Protein AF-0000000071010738 (afdb_homodimer)

Solvent-accessible surface area (backbone atoms only — not comparable to full-atom values): 63538 Å² total; per-residue (Å²): 80,55,63,60,36,40,74,78,34,73,65,29,74,71,54,78,72,51,73,49,69,57,96,50,35,74,44,71,56,61,55,89,48,69,64,49,24,49,55,38,42,60,64,41,51,82,51,41,62,59,52,42,45,50,39,61,64,53,60,63,58,74,63,44,62,68,40,75,66,41,39,40,47,68,77,65,50,54,74,78,66,80,74,71,65,72,74,71,76,62,76,48,74,74,64,68,66,72,69,70,74,73,76,78,72,81,75,80,74,79,73,72,87,79,74,79,76,94,70,87,64,90,45,66,64,59,61,82,84,60,33,67,61,66,48,62,53,58,66,37,50,66,75,30,46,61,68,55,48,50,51,51,46,58,69,70,46,64,81,52,48,79,42,79,44,66,71,54,55,80,44,50,70,33,15,29,61,46,66,36,56,27,72,32,34,28,45,77,42,47,19,28,68,44,40,24,30,34,29,66,42,34,91,41,84,87,51,66,68,62,60,41,43,78,27,43,48,75,44,78,31,59,34,23,59,54,77,87,63,67,62,66,54,91,76,37,30,26,40,30,25,52,52,5,48,57,34,78,66,39,39,21,40,48,49,36,43,40,41,46,86,66,40,56,34,93,86,59,48,36,54,33,25,37,27,34,77,47,56,79,66,42,62,53,34,46,48,41,49,55,20,65,67,34,38,61,62,36,77,76,46,44,43,22,40,69,27,51,57,67,17,11,45,53,19,44,38,21,43,16,54,42,48,64,45,43,25,22,41,71,56,30,36,29,41,32,34,44,41,53,17,54,35,66,30,73,52,80,70,80,81,46,68,30,37,44,43,42,21,50,56,54,15,51,52,28,28,42,46,69,71,65,37,53,72,32,71,53,52,74,30,32,54,72,61,81,56,42,47,55,50,52,52,52,25,32,59,68,17,35,80,73,31,69,41,56,39,52,33,38,37,34,26,28,42,43,61,80,36,84,72,29,51,51,58,32,41,37,40,73,70,55,62,22,47,73,78,42,42,24,33,47,36,35,59,37,29,39,32,27,39,33,40,30,68,41,73,80,81,62,85,68,84,87,65,84,73,72,75,39,79,31,43,38,41,34,27,32,59,38,42,33,13,27,52,52,42,42,49,67,55,49,40,23,43,53,35,38,28,20,27,61,67,56,34,77,64,58,91,57,46,66,74,70,66,44,55,45,56,32,24,25,26,28,74,50,68,41,80,40,44,70,78,28,34,32,55,43,45,14,37,42,30,28,30,46,86,75,15,31,31,33,32,40,71,58,37,79,66,80,65,30,73,38,40,62,23,26,60,24,38,43,84,34,21,25,31,34,54,43,61,50,34,80,62,60,48,56,55,62,44,76,40,46,29,35,42,72,48,61,69,38,38,30,96,76,54,63,58,34,41,74,78,34,73,65,29,73,71,54,74,72,48,72,49,70,57,96,49,36,74,44,70,54,63,54,89,47,70,62,49,25,49,55,37,43,60,62,41,51,83,51,39,60,59,50,44,43,50,39,60,64,52,61,64,60,72,74,48,61,69,42,75,62,44,50,42,51,70,74,65,59,70,76,82,71,81,76,74,76,77,71,82,69,86,78,86,77,85,73,84,74,84,77,84,75,83,71,84,72,85,78,64,76,73,78,74,90,81,77,80,78,95,70,87,64,89,46,65,66,59,60,84,84,60,34,67,61,66,47,63,53,58,67,36,49,64,76,30,46,63,68,56,49,51,51,51,47,58,70,70,45,64,80,50,48,79,42,78,42,69,72,53,57,80,43,50,73,34,15,30,60,45,67,37,56,26,56,32,33,29,45,76,41,49,20,28,68,43,39,24,31,35,28,65,42,34,92,41,83,88,50,67,68,62,60,40,44,76,28,42,48,74,45,77,34,58,34,23,60,53,78,87,62,66,62,66,55,91,75,36,28,25,40,30,25,52,52,5,48,57,34,78,66,39,39,21,41,46,48,37,41,38,41,46,85,67,39,57,32,94,88,59,47,37,55,34,24,36,29,32,76,48,55,80,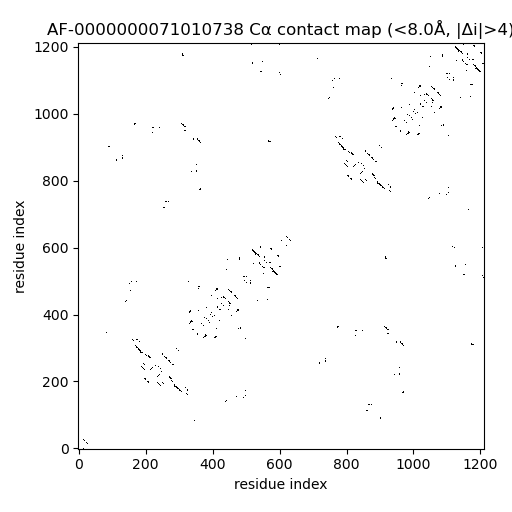65,41,61,55,34,45,48,40,50,56,21,64,67,34,39,56,32,36,77,75,46,45,43,22,39,68,27,52,55,67,17,11,44,54,19,42,38,21,43,16,54,42,47,64,47,43,24,22,42,72,57,30,35,29,41,32,34,45,41,54,18,54,35,64,30,74,53,87,70,80,80,48,68,30,37,44,43,42,20,50,55,55,14,52,53,28,27,43,46,68,70,64,37,53,72,32,72,54,52,74,30,31,55,71,62,83,58,41,47,55,51,54,53,51,26,32,58,68,18,35,81,74,30,70,43,56,38,51,34,38,37,33,27,27,39,43,63,80,35,86,71,29,51,52,58,31,40,38,40,72,71,55,62,21,46,74,80,43,42,25,32,49,35,35,60,38,29,39,32,26,39,32,40,29,67,40,73,79,81,63,85,67,84,89,64,82,73,73,74,41,80,32,42,38,40,33,27,32,59,36,40,32,13,29,51,52,42,42,51,67,55,48,39,24,44,53,34,40,28,21,27,59,68,56,36,78,65,58,91,58,46,65,75,68,67,46,55,45,56,33,23,26,26,28,72,48,67,42,79,39,44,71,80,27,33,31,55,44,44,15,35,42,30,28,29,46,85,76,16,31,31,34,32,41,69,57,38,78,64,53,64,29,72,39,40,62,22,27,59,24,37,41,85,33,21,26,30,35,54,41,60,50,33,79,62,59,47,55,55,62,45,74,38,46,27,33,43,71,49,60,71,37,36,29,95

Nearest PDB structures (foldseek):
  6gbc-assembly1_A-2  TM=9.394E-01  e=1.787E-47  Arabidopsis thaliana
  6gbf-assembly1_A-2  TM=9.384E-01  e=2.382E-47  Arabidopsis thaliana
  6gb0-assembly1_A-2  TM=9.409E-01  e=6.696E-47  Arabidopsis thaliana
  6etd-assembly1_A-2  TM=9.383E-01  e=7.955E-47  Arabidopsis thaliana
  6gax-assembly1_A-2  TM=9.376E-01  e=1.413E-46  Arabidopsis thaliana

Secondary structure (DSSP, 8-state):
-HHHHHHH-GGGGG----EEEETTEEEE---SSHHHHHHHHHHHHTTHHHHHHHHTT--HHHHHTTHHHHHHHHTT----------------------------------------S---S--PPP-TTS-GGGS-SS-SS--B-HHHHHHHHHHHSPPP-EEEEESSGGGTT-BBSS-EE-SS-BSSS-EESSSEEEE---SBTTBS--S-EEEEEEEEE-SSS---PPPPPTT-EEEE-TTPBPPTT--EEEEGGGEEEEEE-TTSSSEEEEEE--S---TTTTEEPTTSSB-TT-EEE-TT-B--TTSHHHHHHHHTT--EEEEEPPPPEEEEEE-TTEE-TT--SPP-TT-EE--HHHHHHHHHHHTT--EEEEEEE-SSSTTHHHHHHHHHHHT-TT-SS--SEEEEES--SS-TT--HHHIIIIIS--EEEES-BSEES-TT-EEEEEEE-----S-SS-PPPEEEEEEEE-SSHHHHHHHIIIIIHHHHHHHTTGGGS-PPTTB---SSSPEEEEEESS-EE--SSSEEEEEEEEEEETTT-BEEEEESS-STTTT-TT-GGGGTT--EEEEE-S-SSEEPTT-EEEEEESSPPEEE-/-HHHHHHH-GGGGG----EEEETTEEEE---SSHHHHHHHHHHHHTTHHHHHHHHTT--HHHHHTTHHHHHHHHTT----------------------------------------S---S--PPP-TTS-GGGS-SS-SS--B-HHHHHHHHHHHSPPP-EEEEESSGGGTT-BB-S-EE-SS-BSSS-EESSSEEEE---SBTTBS--S-EEEEEEEEE-SSS---PPPPPTT-EEEE-TTPBPPTT--EEEEGGGEEEEEE-TTSSSEEEEEE--S---TTTTEEPTTSSB-TT-EEE-TT-B--TTSHHHHHHHHTT--EEEEEPPPPEEEEEE-TTEE-TT--SPP-TT-EE--HHHHHHHHHHHTT--EEEEEEE-SSSTTHHHHHHHHHHHT-TT-SS--SEEEEES--SS-TT--HHHIIIIIS--EEEES-BSEES-TT-EEEEEEE-----S-SS-PPPEEEEEEEE-SSHHHHHHHIIIIIHHHHHHHTTGGGS-PPTTB---SSSPEEEEEESS-EE--SSSEEEEEEEEEEETTT-BEEEEESS-STTTT-TT-GGGGTT--EEEEE-S-SSEEPTT-EEEEEESSPPEEE-

Organism: Aspergillus flavus (strain ATCC 200026 / FGSC A1120 / IAM 13836 / NRRL 3357 / JCM 12722 / SRRC 167) (NCBI:txid332952)

InterPro domains:
  IPR001453 MoaB/Mog domain [PF00994] (334-496)
  IPR001453 MoaB/Mog domain [SM00852] (334-498)
  IPR005110 MoeA, N-terminal and linker domain [PF03453] (144-321)
  IPR005111 MoeA, C-terminal, domain IV [PF03454] (523-596)
  IPR008284 Molybdenum cofactor biosynthesis, conserved site [PS01079] (417-452)
  IPR036135 MoeA, N-terminal and linker domain superfamily [SSF63882] (140-330)
  IPR036425 MoaB/Mog-like domain superfamily [G3DSA:3.40.980.10] (1-100)
  IPR036425 MoaB/Mog-like domain superfamily [G3DSA:3.40.980.10] (330-501)
  IPR036425 MoaB/Mog-like domain superfamily [SSF53218] (4-57)
  IPR036425 MoaB/Mog-like domain superfamily [SSF53218] (329-502)
  IPR036688 MoeA, C-terminal, domain IV superfamily [G3DSA:2.40.340.10] (520-604)
  IPR036688 MoeA, C-terminal, domain IV superfamily [SSF63867] (518-600)
  IPR038987 Molybdopterin biosynthesis protein MoeA-like [PTHR10192] (137-599)
  IPR038987 Molybdopterin biosynthesis protein MoeA-like [cd00887] (146-598)

Sequence (1210 aa):
MIAASLQVTPFAMMSRPVAGVRNKTLIITLPGSPKGAKENLDAVFKLLPHACTQAAGANSRAIHAGGVKKLEAEAGLSSGGKVEHKRDHHHQHHHQLHSHSHSHGHGHGHVAPKAHTSPSERPQSNDPNAGPNRRYRESPYPMLSVDEALAVISEQTPEPVVVEVPVTTALVGSVIAEDVYAAEAVPAYRASIVDGYAVIAPETADVGPSTKGVFPVASISYANPGGSLSPLEPGTIARITTGAPLPPNANAVVMVEDTVLASSTPDGKEEATVEILTGDIKPNENVREPGSDIALGSKILQKGDLITSVGGEIGLLAASGTKIVKVFKKPCVGVLSTGDELVEHDDPRKLYGGQIRDSNRPSLLSCLASWGFPTVDLGIARDTPAGELERSLRDALRGVGRANSSVDVIITTGGVSMGELDLLKPTIERTLGGTIHFGRVSMKPGKPTTFATVPFKPTSSTQQVQQERETKLIFSLPGNPASALVTLNLFVLPSLYKLMGMGEKQTAPGLSSTLGLPLVSVSLTHAFPLDPKRTEYHRAIVTASRSDGRLYASSTGLGGVGQRSSRVGSLASANALLVLRPGSGQIEKGVLVEALMLGPVVAAQMIAASLQVTPFAMMSRPVAGVRNKTLIITLPGSPKGAKENLDAVFKLLPHACTQAAGANSRAIHAGGVKKLEAEAGLSSGGKVEHKRDHHHQHHHQLHSHSHSHGHGHGHVAPKAHTSPSERPQSNDPNAGPNRRYRESPYPMLSVDEALAVISEQTPEPVVVEVPVTTALVGSVIAEDVYAAEAVPAYRASIVDGYAVIAPETADVGPSTKGVFPVASISYANPGGSLSPLEPGTIARITTGAPLPPNANAVVMVEDTVLASSTPDGKEEATVEILTGDIKPNENVREPGSDIALGSKILQKGDLITSVGGEIGLLAASGTKIVKVFKKPCVGVLSTGDELVEHDDPRKLYGGQIRDSNRPSLLSCLASWGFPTVDLGIARDTPAGELERSLRDALRGVGRANSSVDVIITTGGVSMGELDLLKPTIERTLGGTIHFGRVSMKPGKPTTFATVPFKPTSSTQQVQQERETKLIFSLPGNPASALVTLNLFVLPSLYKLMGMGEKQTAPGLSSTLGLPLVSVSLTHAFPLDPKRTEYHRAIVTASRSDGRLYASSTGLGGVGQRSSRVGSLASANALLVLRPGSGQIEKGVLVEALMLGPVVAAQ

Radius of gyration: 35.78 Å; Cα contacts (8 Å, |Δi|>4): 2811; chains: 2; bounding box: 80×113×104 Å

Foldseek 3Di:
DLVQVCVVPVCSVVPDWDWDADPLDIDTDFDPPPVRRVSVCVVCVLVVVVVSCVSNPPDPCVCCVVDVQVNCVVSVVPPPPPPPLPPPPDDDDVPPPPPPDDDDPDAPDPDDDDDDDDADDQFAADDLVPDPVPFDPDGNFDAAALVRLQVVLLVQQDFFDKDKDWQDPLQALWFFAAWDWFQFWVVNAKWFQAWAKFAQADADLVPDDFPFFKAFADEEWEQDPDDADAADDPRHIHGYHGGTHDHPNGFEGDHRVQKDQDDADPVRPGGGMIGGNDRPTHGNYRIDHIRNVHNGGDGPDGGLDGRHPVCVSSCSCVSRVNTMGMTTDFFEEEEEEEEPQEDDQPPSDDHDDSHDYQPQQVVLVVLCVVSSGHYFYLYYFYLPPPDSVLVSVVCQQQCHDRNVGHGQEYEYEALLDSDSSSCVSVSQCPVQVKDWPGQAYQEPPWGRKTKIKGWDDHPPPDDDDPDDIDIGIYIYTYNQRLRSVVCCQSHVQQSSCSNSRNLVDPDDPPDDSRRGFDKDKAFEQFKFFFAQTGWYFFFWAWAAEPVPRGIYIDGLDDDDCLRPSNDNCSNVNTFKTWTGDHDHTIDGGGDITMIGGNHDHHYDD/DLVQVCVVPVCSVVPDWDWDADPLDIDTDFDPDPVRRVSVCVVCVLVVVVVSCVSNPPDPCVQCVVDPVVVCVVSVVPPPDDPPPDDDDDDDDDDDDDDDDDDDPDFPFDDDDDDDDDADDQFAADDLVPDPVPFDPDGNFDAAALVRLQVLLVVQQDFFDKDKDWQDPLQALWFFAAWDWFQFWVVNAKWFQAFAKFDQADADLVPDDFPFFKAFADEEWEQDPDDADAADDPRHIHGYHGGTHDHPNGFEGDHRVQKDQDDADPVRPGGGMIGGNDRPTHGNYRIDHTRNVHNGGDGPDGGLDGRHPVCVVSCSCVSRVNTMGMTTDFFEEEEEEEEPQEDDQPPPDDHDDSHDYQPQQVVLVVLCVVSSGHYFYLYYFYLPPPDSVLVSVVCQQQCHDRNVGHGQEYEYEALQDSDSSSCVSVSQCPVQVKDWPGQAYQEPPWGRKTKIKGWDDHPPPDDDDPDDIDIGIYIYTYNQRLRSVVCCQSHVQQSSCSNSRNLVDPDDPPDDSRRGFDKDKAFEQFKFFFAQTGWYFFFWAWAAEPVPRGIYIDGLDPGDCLRPSNDNCSNVNTFWTWTGDHDHTIDGGGDITMIGGNHDHHYDD

Structure (mmCIF, N/CA/C/O backbone):
data_AF-0000000071010738-model_v1
#
loop_
_entity.id
_entity.type
_entity.pdbx_description
1 polymer 'Molybdopterin biosynthesis protein'
#
loop_
_atom_site.group_PDB
_atom_site.id
_atom_site.type_symbol
_atom_site.label_atom_id
_atom_site.label_alt_id
_atom_site.label_comp_id
_atom_site.label_asym_id
_atom_site.label_entity_id
_atom_site.label_seq_id
_atom_site.pdbx_PDB_ins_code
_atom_site.Cartn_x
_atom_site.Cartn_y
_atom_site.Cartn_z
_atom_site.occupancy
_atom_site.B_iso_or_equiv
_atom_site.auth_seq_id
_atom_site.auth_comp_id
_atom_site.auth_asym_id
_atom_site.auth_atom_id
_atom_site.pdbx_PDB_model_num
ATOM 1 N N . MET A 1 1 ? -1.987 -23.141 37.875 1 69.69 1 MET A N 1
ATOM 2 C CA . MET A 1 1 ? -3.385 -23.547 37.719 1 69.69 1 MET A CA 1
ATOM 3 C C . MET A 1 1 ? -4.305 -22.328 37.75 1 69.69 1 MET A C 1
ATOM 5 O O . MET A 1 1 ? -5.188 -22.188 36.906 1 69.69 1 MET A O 1
ATOM 9 N N . ILE A 1 2 ? -4.113 -21.438 38.688 1 67.69 2 ILE A N 1
ATOM 10 C CA . ILE A 1 2 ? -4.926 -20.234 38.75 1 67.69 2 ILE A CA 1
ATOM 11 C C . ILE A 1 2 ? -4.672 -19.391 37.5 1 67.69 2 ILE A C 1
ATOM 13 O O . ILE A 1 2 ? -5.613 -18.875 36.875 1 67.69 2 ILE A O 1
ATOM 17 N N . ALA A 1 3 ? -3.434 -19.297 37.094 1 70.06 3 ALA A N 1
ATOM 18 C CA . ALA A 1 3 ? -3.113 -18.516 35.906 1 70.06 3 ALA A CA 1
ATOM 19 C C . ALA A 1 3 ? -3.766 -19.125 34.656 1 70.06 3 ALA A C 1
ATOM 21 O O . ALA A 1 3 ? -4.281 -18.406 33.812 1 70.06 3 ALA A O 1
ATOM 22 N N . ALA A 1 4 ? -3.773 -20.406 34.5 1 69.44 4 ALA A N 1
ATOM 23 C CA . ALA A 1 4 ? -4.426 -21.078 33.375 1 69.44 4 ALA A CA 1
ATOM 24 C C . ALA A 1 4 ? -5.945 -20.938 33.469 1 69.44 4 ALA A C 1
ATOM 26 O O . ALA A 1 4 ? -6.613 -20.703 32.469 1 69.44 4 ALA A O 1
ATOM 27 N N . SER A 1 5 ? -6.402 -20.922 34.594 1 68.81 5 SER A N 1
ATOM 28 C CA . SER A 1 5 ? -7.844 -20.812 34.781 1 68.81 5 SER A CA 1
ATOM 29 C C . SER A 1 5 ? -8.312 -19.375 34.594 1 68.81 5 SER A C 1
ATOM 31 O O . SER A 1 5 ? -9.438 -19.141 34.156 1 68.81 5 SER A O 1
ATOM 33 N N . LEU A 1 6 ? -7.441 -18.5 34.938 1 66.81 6 LEU A N 1
ATOM 34 C CA . LEU A 1 6 ? -7.781 -17.094 34.781 1 66.81 6 LEU A CA 1
ATOM 35 C C . LEU A 1 6 ? -7.832 -16.719 33.281 1 66.81 6 LEU A C 1
ATOM 37 O O . LEU A 1 6 ? -8.516 -15.781 32.906 1 66.81 6 LEU A O 1
ATOM 41 N N . GLN A 1 7 ? -7.215 -17.562 32.406 1 65.25 7 GLN A N 1
ATOM 42 C CA . GLN A 1 7 ? -7.285 -17.375 30.953 1 65.25 7 GLN A CA 1
ATOM 43 C C . GLN A 1 7 ? -8.617 -17.875 30.406 1 65.25 7 GLN A C 1
ATOM 45 O O . GLN A 1 7 ? -9.055 -17.453 29.344 1 65.25 7 GLN A O 1
ATOM 50 N N . VAL A 1 8 ? -9.344 -18.516 31.094 1 65.19 8 VAL A N 1
ATOM 51 C CA . VAL A 1 8 ? -10.609 -19.109 30.688 1 65.19 8 VAL A CA 1
ATOM 52 C C . VAL A 1 8 ? -11.766 -18.391 31.375 1 65.19 8 VAL A C 1
ATOM 54 O O . VAL A 1 8 ? -12.797 -18.125 30.766 1 65.19 8 VAL A O 1
ATOM 57 N N . THR A 1 9 ? -11.57 -18.062 32.75 1 64.62 9 THR A N 1
ATOM 58 C CA . THR A 1 9 ? -12.609 -17.359 33.5 1 64.62 9 THR A CA 1
ATOM 59 C C . THR A 1 9 ? -11.992 -16.484 34.594 1 64.62 9 THR A C 1
ATOM 61 O O . THR A 1 9 ? -11.094 -16.938 35.312 1 64.62 9 THR A O 1
ATOM 64 N N . PRO A 1 10 ? -12.305 -15.25 34.594 1 57.91 10 PRO A N 1
ATOM 65 C CA . PRO A 1 10 ? -11.789 -14.375 35.656 1 57.91 10 PRO A CA 1
ATOM 66 C C . PRO A 1 10 ? -12.148 -14.867 37.031 1 57.91 10 PRO A C 1
ATOM 68 O O . PRO A 1 10 ? -11.555 -14.422 38.031 1 57.91 10 PRO A O 1
ATOM 71 N N . PHE A 1 11 ? -13.133 -15.695 37.125 1 55.94 11 PHE A N 1
ATOM 72 C CA . PHE A 1 11 ? -13.586 -16.172 38.438 1 55.94 11 PHE A CA 1
ATOM 73 C C . PHE A 1 11 ? -12.633 -17.219 39 1 55.94 11 PHE A C 1
ATOM 75 O O . PHE A 1 11 ? -12.766 -17.625 40.156 1 55.94 11 PHE A O 1
ATOM 82 N N . ALA A 1 12 ? -11.781 -17.484 38.219 1 61.09 12 ALA A N 1
ATOM 83 C CA . ALA A 1 12 ? -10.789 -18.453 38.688 1 61.09 12 ALA A CA 1
ATOM 84 C C . ALA A 1 12 ? -9.938 -17.875 39.812 1 61.09 12 ALA A C 1
ATOM 86 O O . ALA A 1 12 ? -9.344 -18.625 40.594 1 61.09 12 ALA A O 1
ATOM 87 N N . MET A 1 13 ? -10.094 -16.562 39.938 1 56.56 13 MET A N 1
ATOM 88 C CA . MET A 1 13 ? -9.398 -15.891 41.031 1 56.56 13 MET A CA 1
ATOM 89 C C . MET A 1 13 ? -9.914 -16.375 42.375 1 56.56 13 MET A C 1
ATOM 91 O O . MET A 1 13 ? -9.219 -16.25 43.375 1 56.56 13 MET A O 1
ATOM 95 N N . MET A 1 14 ? -11.078 -16.922 42.25 1 50.5 14 MET A N 1
ATOM 96 C CA . MET A 1 14 ? -11.695 -17.344 43.5 1 50.5 14 MET A CA 1
ATOM 97 C C . MET A 1 14 ? -11.383 -18.812 43.781 1 50.5 14 MET A C 1
ATOM 99 O O . MET A 1 14 ? -11.781 -19.344 44.844 1 50.5 14 MET A O 1
ATOM 103 N N . SER A 1 15 ? -10.734 -19.344 42.844 1 58.31 15 SER A N 1
ATOM 104 C CA . SER A 1 15 ? -10.406 -20.75 43.031 1 58.31 15 SER A CA 1
ATOM 105 C C . SER A 1 15 ? -9.289 -20.906 44.062 1 58.31 15 SER A C 1
ATOM 107 O O . SER A 1 15 ? -8.43 -20.031 44.188 1 58.31 15 SER A O 1
ATOM 109 N N . ARG A 1 16 ? -9.422 -21.781 44.938 1 56.38 16 ARG A N 1
ATOM 110 C CA . ARG A 1 16 ? -8.461 -22.016 46 1 56.38 16 ARG A CA 1
ATOM 111 C C . ARG A 1 16 ? -7.695 -23.312 45.812 1 56.38 16 ARG A C 1
ATOM 113 O O . ARG A 1 16 ? -7.766 -24.219 46.625 1 56.38 16 ARG A O 1
ATOM 120 N N . PRO A 1 17 ? -7.113 -23.328 44.562 1 61.44 17 PRO A N 1
ATOM 121 C CA . PRO A 1 17 ? -6.344 -24.562 44.438 1 61.44 17 PRO A CA 1
ATOM 122 C C . PRO A 1 17 ? -5.207 -24.656 45.438 1 61.44 17 PRO A C 1
ATOM 124 O O . PRO A 1 17 ? -4.621 -23.641 45.812 1 61.44 17 PRO A O 1
ATOM 127 N N . VAL A 1 18 ? -5.129 -25.766 46.125 1 67.56 18 VAL A N 1
ATOM 128 C CA . VAL A 1 18 ? -4.078 -25.984 47.094 1 67.56 18 VAL A CA 1
ATOM 129 C C . VAL A 1 18 ? -3.16 -27.109 46.625 1 67.56 18 VAL A C 1
ATOM 131 O O . VAL A 1 18 ? -3.629 -28.125 46.094 1 67.56 18 VAL A O 1
ATOM 134 N N . ALA A 1 19 ? -1.839 -26.75 46.406 1 68.56 19 ALA A N 1
ATOM 135 C CA . ALA A 1 19 ? -0.876 -27.812 46.188 1 68.56 19 ALA A CA 1
ATOM 136 C C . ALA A 1 19 ? 0.135 -27.906 47.312 1 68.56 19 ALA A C 1
ATOM 138 O O . ALA A 1 19 ? 0.477 -26.891 47.938 1 68.56 19 ALA A O 1
ATOM 139 N N . GLY A 1 20 ? 0.47 -29.156 47.781 1 72.19 20 GLY A N 1
ATOM 140 C CA . GLY A 1 20 ? 1.44 -29.391 48.844 1 72.19 20 GLY A CA 1
ATOM 141 C C . GLY A 1 20 ? 2.17 -30.719 48.688 1 72.19 20 GLY A C 1
ATOM 142 O O . GLY A 1 20 ? 1.886 -31.484 47.781 1 72.19 20 GLY A O 1
ATOM 143 N N . VAL A 1 21 ? 3.25 -30.875 49.375 1 68.81 21 VAL A N 1
ATOM 144 C CA . VAL A 1 21 ? 4.016 -32.125 49.406 1 68.81 21 VAL A CA 1
ATOM 145 C C . VAL A 1 21 ? 3.865 -32.781 50.781 1 68.81 21 VAL A C 1
ATOM 147 O O . VAL A 1 21 ? 3.938 -32.125 51.812 1 68.81 21 VAL A O 1
ATOM 150 N N . ARG A 1 22 ? 3.35 -34 50.812 1 70.5 22 ARG A N 1
ATOM 151 C CA . ARG A 1 22 ? 3.377 -34.812 52.031 1 70.5 22 ARG A CA 1
ATOM 152 C C . ARG A 1 22 ? 4.102 -36.156 51.812 1 70.5 22 ARG A C 1
ATOM 154 O O . ARG A 1 22 ? 3.732 -36.906 50.906 1 70.5 22 ARG A O 1
ATOM 161 N N . ASN A 1 23 ? 5.047 -36.469 52.531 1 68.94 23 ASN A N 1
ATOM 162 C CA . ASN A 1 23 ? 5.805 -37.719 52.469 1 68.94 23 ASN A CA 1
ATOM 163 C C . ASN A 1 23 ? 6.262 -38.031 51.031 1 68.94 23 ASN A C 1
ATOM 165 O O . ASN A 1 23 ? 6.02 -39.125 50.531 1 68.94 23 ASN A O 1
ATOM 169 N N . LYS A 1 24 ? 6.766 -36.906 50.281 1 69.62 24 LYS A N 1
ATOM 170 C CA . LYS A 1 24 ? 7.348 -37 48.938 1 69.62 24 LYS A CA 1
ATOM 171 C C . LYS A 1 24 ? 6.266 -37.188 47.875 1 69.62 24 LYS A C 1
ATOM 173 O O . LYS A 1 24 ? 6.543 -37.656 46.781 1 69.62 24 LYS A O 1
ATOM 178 N N . THR A 1 25 ? 5.105 -36.906 48.312 1 72.88 25 THR A N 1
ATOM 179 C CA . THR A 1 25 ? 3.977 -36.969 47.375 1 72.88 25 THR A CA 1
ATOM 180 C C . THR A 1 25 ? 3.416 -35.562 47.125 1 72.88 25 THR A C 1
ATOM 182 O O . THR A 1 25 ? 3.121 -34.812 48.094 1 72.88 25 THR A O 1
ATOM 185 N N . LEU A 1 26 ? 3.396 -35.156 45.938 1 72.75 26 LEU A N 1
ATOM 186 C CA . LEU A 1 26 ? 2.766 -33.906 45.531 1 72.75 26 LEU A CA 1
ATOM 187 C C . LEU A 1 26 ? 1.247 -34.062 45.5 1 72.75 26 LEU A C 1
ATOM 189 O O . LEU A 1 26 ? 0.724 -34.969 44.875 1 72.75 26 LEU A O 1
ATOM 193 N N . ILE A 1 27 ? 0.648 -33.281 46.219 1 76.19 27 ILE A N 1
ATOM 194 C CA . ILE A 1 27 ? -0.81 -33.25 46.312 1 76.19 27 ILE A CA 1
ATOM 195 C C . ILE A 1 27 ? -1.35 -31.969 45.688 1 76.19 27 ILE A C 1
ATOM 197 O O . ILE A 1 27 ? -0.993 -30.875 46.125 1 76.19 27 ILE A O 1
ATOM 201 N N . ILE A 1 28 ? -1.996 -32.125 44.625 1 73.75 28 ILE A N 1
ATOM 202 C CA . ILE A 1 28 ? -2.6 -30.969 44 1 73.75 28 ILE A CA 1
ATOM 203 C C . ILE A 1 28 ? -4.117 -31.109 43.969 1 73.75 28 ILE A C 1
ATOM 205 O O . ILE A 1 28 ? -4.645 -32.219 43.781 1 73.75 28 ILE A O 1
ATOM 209 N N . THR A 1 29 ? -4.785 -30.156 44.344 1 74.56 29 THR A N 1
ATOM 210 C CA . THR A 1 29 ? -6.242 -30.172 44.281 1 74.56 29 THR A CA 1
ATOM 211 C C . THR A 1 29 ? -6.742 -29.625 42.969 1 74.56 29 THR A C 1
ATOM 213 O O . THR A 1 29 ? -6.266 -28.594 42.469 1 74.56 29 THR A O 1
ATOM 216 N N . LEU A 1 30 ? -7.559 -30.359 42.312 1 71.94 30 LEU A N 1
ATOM 217 C CA . LEU A 1 30 ? -8.141 -29.984 41.031 1 71.94 30 LEU A CA 1
ATOM 218 C C . LEU A 1 30 ? -9.633 -29.672 41.156 1 71.94 30 LEU A C 1
ATOM 220 O O . LEU A 1 30 ? -10.281 -30.188 42.094 1 71.94 30 LEU A O 1
ATOM 224 N N . PRO A 1 31 ? -10.156 -28.797 40.312 1 68.12 31 PRO A N 1
ATOM 225 C CA . PRO A 1 31 ? -11.602 -28.531 40.375 1 68.12 31 PRO A CA 1
ATOM 226 C C . PRO A 1 31 ? -12.438 -29.797 40.219 1 68.12 31 PRO A C 1
ATOM 228 O O . PRO A 1 31 ? -11.992 -30.766 39.594 1 68.12 31 PRO A O 1
ATOM 231 N N . GLY A 1 32 ? -13.609 -29.969 40.75 1 69.81 32 GLY A N 1
ATOM 232 C CA . GLY A 1 32 ? -14.484 -31.141 40.75 1 69.81 32 GLY A CA 1
ATOM 233 C C . GLY A 1 32 ? -15.078 -31.453 39.406 1 69.81 32 GLY A C 1
ATOM 234 O O . GLY A 1 32 ? -15.453 -32.594 39.125 1 69.81 32 GLY A O 1
ATOM 235 N N . SER A 1 33 ? -15.203 -30.469 38.688 1 67.56 33 SER A N 1
ATOM 236 C CA . SER A 1 33 ? -15.727 -30.75 37.375 1 67.56 33 SER A CA 1
ATOM 237 C C . SER A 1 33 ? -14.672 -31.422 36.469 1 67.56 33 SER A C 1
ATOM 239 O O . SER A 1 33 ? -13.492 -31.062 36.531 1 67.56 33 SER A O 1
ATOM 241 N N . PRO A 1 34 ? -15 -32.312 35.688 1 68.88 34 PRO A N 1
ATOM 242 C CA . PRO A 1 34 ? -14.031 -33.031 34.844 1 68.88 34 PRO A CA 1
ATOM 243 C C . PRO A 1 34 ? -13.273 -32.094 33.906 1 68.88 34 PRO A C 1
ATOM 245 O O . PRO A 1 34 ? -12.07 -32.25 33.719 1 68.88 34 PRO A O 1
ATOM 248 N N . LYS A 1 35 ? -13.875 -31.188 33.438 1 71.56 35 LYS A N 1
ATOM 249 C CA . LYS A 1 35 ? -13.242 -30.219 32.531 1 71.56 35 LYS A CA 1
ATOM 250 C C . LYS A 1 35 ? -12.258 -29.328 33.312 1 71.56 35 LYS A C 1
ATOM 252 O O . LYS A 1 35 ? -11.141 -29.109 32.844 1 71.56 35 LYS A O 1
ATOM 257 N N . GLY A 1 36 ? -12.766 -28.875 34.25 1 70.94 36 GLY A N 1
ATOM 258 C CA . GLY A 1 36 ? -11.898 -28.047 35.094 1 70.94 36 GLY A CA 1
ATOM 259 C C . GLY A 1 36 ? -10.688 -28.812 35.594 1 70.94 36 GLY A C 1
ATOM 260 O O . GLY A 1 36 ? -9.578 -28.281 35.625 1 70.94 36 GLY A O 1
ATOM 261 N N . ALA A 1 37 ? -11 -30.016 35.875 1 73.75 37 ALA A N 1
ATOM 262 C CA . ALA A 1 37 ? -9.922 -30.875 36.344 1 73.75 37 ALA A CA 1
ATOM 263 C C . ALA A 1 37 ? -8.883 -31.125 35.25 1 73.75 37 ALA A C 1
ATOM 265 O O . ALA A 1 37 ? -7.68 -31.062 35.5 1 73.75 37 ALA A O 1
ATOM 266 N N . LYS A 1 38 ? -9.289 -31.344 34.156 1 74.56 38 LYS A N 1
ATOM 267 C CA . LYS A 1 38 ? -8.398 -31.578 33.031 1 74.56 38 LYS A CA 1
ATOM 268 C C . LYS A 1 38 ? -7.609 -30.328 32.688 1 74.56 38 LYS A C 1
ATOM 270 O O . LYS A 1 38 ? -6.395 -30.391 32.469 1 74.56 38 LYS A O 1
ATOM 275 N N . GLU A 1 39 ? -8.203 -29.188 32.656 1 74.19 39 GLU A N 1
ATOM 276 C CA . GLU A 1 39 ? -7.566 -27.922 32.312 1 74.19 39 GLU A CA 1
ATOM 277 C C . GLU A 1 39 ? -6.492 -27.547 33.344 1 74.19 39 GLU A C 1
ATOM 279 O O . GLU A 1 39 ? -5.41 -27.094 32.969 1 74.19 39 GLU A O 1
ATOM 284 N N . ASN A 1 40 ? -6.883 -27.828 34.5 1 73.12 40 ASN A N 1
ATOM 285 C CA . ASN A 1 40 ? -5.945 -27.469 35.562 1 73.12 40 ASN A CA 1
ATOM 286 C C . ASN A 1 40 ? -4.793 -28.453 35.656 1 73.12 40 ASN A C 1
ATOM 288 O O . ASN A 1 40 ? -3.646 -28.062 35.875 1 73.12 40 ASN A O 1
ATOM 292 N N . LEU A 1 41 ? -5.199 -29.609 35.281 1 75.31 41 LEU A N 1
ATOM 293 C CA . LEU A 1 41 ? -4.152 -30.625 35.281 1 75.31 41 LEU A CA 1
ATOM 294 C C . LEU A 1 41 ? -3.203 -30.422 34.094 1 75.31 41 LEU A C 1
ATOM 296 O O . LEU A 1 41 ? -1.986 -30.547 34.25 1 75.31 41 LEU A O 1
ATOM 300 N N . ASP A 1 42 ? -3.725 -30.078 33.031 1 73.12 42 ASP A N 1
ATOM 301 C CA . ASP A 1 42 ? -2.943 -29.844 31.828 1 73.12 42 ASP A CA 1
ATOM 302 C C . ASP A 1 42 ? -2.004 -28.656 32 1 73.12 42 ASP A C 1
ATOM 304 O O . ASP A 1 42 ? -0.906 -28.641 31.438 1 73.12 42 ASP A O 1
ATOM 308 N N . ALA A 1 43 ? -2.369 -27.75 32.719 1 70.56 43 ALA A N 1
ATOM 309 C CA . ALA A 1 43 ? -1.583 -26.531 32.938 1 70.56 43 ALA A CA 1
ATOM 310 C C . ALA A 1 43 ? -0.311 -26.844 33.719 1 70.56 43 ALA A C 1
ATOM 312 O O . ALA A 1 43 ? 0.691 -26.141 33.625 1 70.56 43 ALA A O 1
ATOM 313 N N . VAL A 1 44 ? -0.345 -28 34.406 1 70.31 44 VAL A N 1
ATOM 314 C CA . VAL A 1 44 ? 0.806 -28.234 35.25 1 70.31 44 VAL A CA 1
ATOM 315 C C . VAL A 1 44 ? 1.437 -29.578 34.906 1 70.31 44 VAL A C 1
ATOM 317 O O . VAL A 1 44 ? 2.473 -29.953 35.469 1 70.31 44 VAL A O 1
ATOM 320 N N . PHE A 1 45 ? 0.909 -30.203 33.938 1 72.44 45 PHE A N 1
ATOM 321 C CA . PHE A 1 45 ? 1.263 -31.594 33.656 1 72.44 45 PHE A CA 1
ATOM 322 C C . PHE A 1 45 ? 2.738 -31.719 33.312 1 72.44 45 PHE A C 1
ATOM 324 O O . PHE A 1 45 ? 3.43 -32.625 33.812 1 72.44 45 PHE A O 1
ATOM 331 N N . LYS A 1 46 ? 3.188 -30.812 32.594 1 66.94 46 LYS A N 1
ATOM 332 C CA . LYS A 1 46 ? 4.562 -30.875 32.094 1 66.94 46 LYS A CA 1
ATOM 333 C C . LYS A 1 46 ? 5.559 -30.562 33.219 1 66.94 46 LYS A C 1
ATOM 335 O O . LYS A 1 46 ? 6.723 -30.969 33.156 1 66.94 46 LYS A O 1
ATOM 340 N N . LEU A 1 47 ? 5.059 -29.906 34.094 1 67.5 47 LEU A N 1
ATOM 341 C CA . LEU A 1 47 ? 5.961 -29.484 35.156 1 67.5 47 LEU A CA 1
ATOM 342 C C . LEU A 1 47 ? 5.91 -30.469 36.344 1 67.5 47 LEU A C 1
ATOM 344 O O . LEU A 1 47 ? 6.73 -30.391 37.25 1 67.5 47 LEU A O 1
ATOM 348 N N . LEU A 1 48 ? 5.094 -31.312 36.219 1 72.12 48 LEU A N 1
ATOM 349 C CA . LEU A 1 48 ? 4.812 -32.219 37.344 1 72.12 48 LEU A CA 1
ATOM 350 C C . LEU A 1 48 ? 5.992 -33.125 37.594 1 72.12 48 LEU A C 1
ATOM 352 O O . LEU A 1 48 ? 6.359 -33.375 38.75 1 72.12 48 LEU A O 1
ATOM 356 N N . PRO A 1 49 ? 6.656 -33.531 36.562 1 71.94 49 PRO A N 1
ATOM 357 C CA . PRO A 1 49 ? 7.801 -34.406 36.844 1 71.94 49 PRO A CA 1
ATOM 358 C C . PRO A 1 49 ? 8.875 -33.688 37.688 1 71.94 49 PRO A C 1
ATOM 360 O O . PRO A 1 49 ? 9.445 -34.281 38.594 1 71.94 49 PRO A O 1
ATOM 363 N N . HIS A 1 50 ? 9.086 -32.5 37.312 1 71.06 50 HIS A N 1
ATOM 364 C CA . HIS A 1 50 ? 10.07 -31.719 38.062 1 71.06 50 HIS A CA 1
ATOM 365 C C . HIS A 1 50 ? 9.625 -31.516 39.5 1 71.06 50 HIS A C 1
ATOM 367 O O . HIS A 1 50 ? 10.422 -31.672 40.438 1 71.06 50 HIS A O 1
ATOM 373 N N . ALA A 1 51 ? 8.477 -31.281 39.625 1 71.56 51 ALA A N 1
ATOM 374 C CA . ALA A 1 51 ? 7.91 -31.062 40.969 1 71.56 51 ALA A CA 1
ATOM 375 C C . ALA A 1 51 ? 7.961 -32.344 41.781 1 71.56 51 ALA A C 1
ATOM 377 O O . ALA A 1 51 ? 8.273 -32.312 43 1 71.56 51 ALA A O 1
ATOM 378 N N . CYS A 1 52 ? 7.773 -33.344 41.062 1 73.38 52 CYS A N 1
ATOM 379 C CA . CYS A 1 52 ? 7.809 -34.656 41.719 1 73.38 52 CYS A CA 1
ATOM 380 C C . CYS A 1 52 ? 9.227 -35 42.156 1 73.38 52 CYS A C 1
ATOM 382 O O . CYS A 1 52 ? 9.438 -35.562 43.25 1 73.38 52 CYS A O 1
ATOM 384 N N . THR A 1 53 ? 10.094 -34.625 41.375 1 73.12 53 THR A N 1
ATOM 385 C CA . THR A 1 53 ? 11.492 -34.875 41.688 1 73.12 53 THR A CA 1
ATOM 386 C C . THR A 1 53 ? 11.93 -34.031 42.906 1 73.12 53 THR A C 1
ATOM 388 O O . THR A 1 53 ? 12.641 -34.531 43.781 1 73.12 53 THR A O 1
ATOM 391 N N . GLN A 1 54 ? 11.461 -32.875 42.938 1 71.06 54 GLN A N 1
ATOM 392 C CA . GLN A 1 54 ? 11.781 -32.031 44.094 1 71.06 54 GLN A CA 1
ATOM 393 C C . GLN A 1 54 ? 11.094 -32.5 45.344 1 71.06 54 GLN A C 1
ATOM 395 O O . GLN A 1 54 ? 11.695 -32.531 46.438 1 71.06 54 GLN A O 1
ATOM 400 N N . ALA A 1 55 ? 9.992 -32.969 45.156 1 68.06 55 ALA A N 1
ATOM 401 C CA . ALA A 1 55 ? 9.211 -33.469 46.281 1 68.06 55 ALA A CA 1
ATOM 402 C C . ALA A 1 55 ? 9.805 -34.75 46.844 1 68.06 55 ALA A C 1
ATOM 404 O O . ALA A 1 55 ? 9.703 -35.031 48.031 1 68.06 55 ALA A O 1
ATOM 405 N N . ALA A 1 56 ? 10.461 -35.469 45.906 1 67.88 56 ALA A N 1
ATOM 406 C CA . ALA A 1 56 ? 11.086 -36.719 46.281 1 67.88 56 ALA A CA 1
ATOM 407 C C . ALA A 1 56 ? 12.398 -36.469 47.031 1 67.88 56 ALA A C 1
ATOM 409 O O . ALA A 1 56 ? 13.039 -37.406 47.5 1 67.88 56 ALA A O 1
ATOM 410 N N . GLY A 1 57 ? 12.82 -35.156 47.312 1 62.44 57 GLY A N 1
ATOM 411 C CA . GLY A 1 57 ? 13.977 -34.844 48.156 1 62.44 57 GLY A CA 1
ATOM 412 C C . GLY A 1 57 ? 15.242 -34.625 47.344 1 62.44 57 GLY A C 1
ATOM 413 O O . GLY A 1 57 ? 16.344 -34.719 47.875 1 62.44 57 GLY A O 1
ATOM 414 N N . ALA A 1 58 ? 15.227 -34.562 46.031 1 59.38 58 ALA A N 1
ATOM 415 C CA . ALA A 1 58 ? 16.453 -34.344 45.25 1 59.38 58 ALA A CA 1
ATOM 416 C C . ALA A 1 58 ? 17.062 -32.969 45.562 1 59.38 58 ALA A C 1
ATOM 418 O O . ALA A 1 58 ? 16.344 -32.031 45.906 1 59.38 58 ALA A O 1
ATOM 419 N N . ASN A 1 59 ? 18.281 -32.812 45.906 1 54 59 ASN A N 1
ATOM 420 C CA . ASN A 1 59 ? 19.047 -31.609 46.25 1 54 59 ASN A CA 1
ATOM 421 C C . ASN A 1 59 ? 18.797 -30.484 45.25 1 54 59 ASN A C 1
ATOM 423 O O . ASN A 1 59 ? 19.188 -30.578 44.094 1 54 59 ASN A O 1
ATOM 427 N N . SER A 1 60 ? 17.969 -29.531 45.531 1 52.66 60 SER A N 1
ATOM 428 C CA . SER A 1 60 ? 17.578 -28.406 44.688 1 52.66 60 SER A CA 1
ATOM 429 C C . SER A 1 60 ? 18.797 -27.641 44.188 1 52.66 60 SER A C 1
ATOM 431 O O . SER A 1 60 ? 18.797 -27.141 43.062 1 52.66 60 SER A O 1
ATOM 433 N N . ARG A 1 61 ? 19.766 -27.391 44.969 1 52.34 61 ARG A N 1
ATOM 434 C CA . ARG A 1 61 ? 21 -26.719 44.562 1 52.34 61 ARG A CA 1
ATOM 435 C C . ARG A 1 61 ? 21.75 -27.531 43.5 1 52.34 61 ARG A C 1
ATOM 437 O O . ARG A 1 61 ? 22.312 -26.969 42.562 1 52.34 61 ARG A O 1
ATOM 444 N N . ALA A 1 62 ? 21.984 -28.672 43.625 1 53.34 62 ALA A N 1
ATOM 445 C CA . ALA A 1 62 ? 22.672 -29.547 42.688 1 53.34 62 ALA A CA 1
ATOM 446 C C . ALA A 1 62 ? 21.906 -29.656 41.375 1 53.34 62 ALA A C 1
ATOM 448 O O . ALA A 1 62 ? 22.516 -29.719 40.312 1 53.34 62 ALA A O 1
ATOM 449 N N . ILE A 1 63 ? 20.594 -29.672 41.469 1 51.88 63 ILE A N 1
ATOM 450 C CA . ILE A 1 63 ? 19.766 -29.734 40.281 1 51.88 63 ILE A CA 1
ATOM 451 C C . ILE A 1 63 ? 19.75 -28.375 39.594 1 51.88 63 ILE A C 1
ATOM 453 O O . ILE A 1 63 ? 19.641 -28.297 38.344 1 51.88 63 ILE A O 1
ATOM 457 N N . HIS A 1 64 ? 19.953 -27.266 40.406 1 48.59 64 HIS A N 1
ATOM 458 C CA . HIS A 1 64 ? 20.016 -25.875 39.938 1 48.59 64 HIS A CA 1
ATOM 459 C C . HIS A 1 64 ? 21.453 -25.391 39.844 1 48.59 64 HIS A C 1
ATOM 461 O O . HIS A 1 64 ? 21.688 -24.203 39.562 1 48.59 64 HIS A O 1
ATOM 467 N N . ALA A 1 65 ? 22.422 -25.969 40.438 1 47.28 65 ALA A N 1
ATOM 468 C CA . ALA A 1 65 ? 23.812 -25.531 40.344 1 47.28 65 ALA A CA 1
ATOM 469 C C . ALA A 1 65 ? 24.188 -25.109 38.938 1 47.28 65 ALA A C 1
ATOM 471 O O . ALA A 1 65 ? 25.094 -24.297 38.75 1 47.28 65 ALA A O 1
ATOM 472 N N . GLY A 1 66 ? 23.891 -25.891 37.969 1 46.06 66 GLY A N 1
ATOM 473 C CA . GLY A 1 66 ? 24.281 -25.594 36.594 1 46.06 66 GLY A CA 1
ATOM 474 C C . GLY A 1 66 ? 23.453 -24.484 35.969 1 46.06 66 GLY A C 1
ATOM 475 O O . GLY A 1 66 ? 23.578 -24.203 34.781 1 46.06 66 GLY A O 1
ATOM 476 N N . GLY A 1 67 ? 22.938 -23.359 36.688 1 44.44 67 GLY A N 1
ATOM 477 C CA . GLY A 1 67 ? 22.156 -22.172 36.344 1 44.44 67 GLY A CA 1
ATOM 478 C C . GLY A 1 67 ? 20.797 -22.484 35.75 1 44.44 67 GLY A C 1
ATOM 479 O O . GLY A 1 67 ? 20.5 -23.641 35.469 1 44.44 67 GLY A O 1
ATOM 480 N N . VAL A 1 68 ? 19.781 -21.562 35.844 1 43.41 68 VAL A N 1
ATOM 481 C CA . VAL A 1 68 ? 18.422 -21.688 35.344 1 43.41 68 VAL A CA 1
ATOM 482 C C . VAL A 1 68 ? 18.453 -22.266 33.938 1 43.41 68 VAL A C 1
ATOM 484 O O . VAL A 1 68 ? 17.531 -23 33.531 1 43.41 68 VAL A O 1
ATOM 487 N N . LYS A 1 69 ? 19.516 -21.906 33.344 1 46.97 69 LYS A N 1
ATOM 488 C CA . LYS A 1 69 ? 19.656 -22.312 31.953 1 46.97 69 LYS A CA 1
ATOM 489 C C . LYS A 1 69 ? 19.812 -23.828 31.844 1 46.97 69 LYS A C 1
ATOM 491 O O . LYS A 1 69 ? 19.25 -24.453 30.922 1 46.97 69 LYS A O 1
ATOM 496 N N . LYS A 1 70 ? 20.516 -24.281 32.656 1 49.34 70 LYS A N 1
ATOM 497 C CA . LYS A 1 70 ? 20.797 -25.719 32.594 1 49.34 70 LYS A CA 1
ATOM 498 C C . LYS A 1 70 ? 19.547 -26.531 32.938 1 49.34 70 LYS A C 1
ATOM 500 O O . LYS A 1 70 ? 19.281 -27.562 32.312 1 49.34 70 LYS A O 1
ATOM 505 N N . LEU A 1 71 ? 18.828 -26.25 33.844 1 46.22 71 LEU A N 1
ATOM 506 C CA . LEU A 1 71 ? 17.609 -26.953 34.219 1 46.22 71 LEU A CA 1
ATOM 507 C C . LEU A 1 71 ? 16.578 -26.875 33.094 1 46.22 71 LEU A C 1
ATOM 509 O O . LEU A 1 71 ? 15.844 -27.844 32.844 1 46.22 71 LEU A O 1
ATOM 513 N N . GLU A 1 72 ? 16.344 -25.703 32.562 1 45.28 72 GLU A N 1
ATOM 514 C CA . GLU A 1 72 ? 15.531 -25.641 31.359 1 45.28 72 GLU A CA 1
ATOM 515 C C . GLU A 1 72 ? 16.016 -26.625 30.312 1 45.28 72 GLU A C 1
ATOM 517 O O . GLU A 1 72 ? 15.211 -27.25 29.609 1 45.28 72 GLU A O 1
ATOM 522 N N . ALA A 1 73 ? 17.25 -26.844 30.125 1 48.19 73 ALA A N 1
ATOM 523 C CA . ALA A 1 73 ? 17.859 -27.781 29.188 1 48.19 73 ALA A CA 1
ATOM 524 C C . ALA A 1 73 ? 17.531 -29.234 29.578 1 48.19 73 ALA A C 1
ATOM 526 O O . ALA A 1 73 ? 17.219 -30.047 28.703 1 48.19 73 ALA A O 1
ATOM 527 N N . GLU A 1 74 ? 17.719 -29.562 30.766 1 47.34 74 GLU A N 1
ATOM 528 C CA . GLU A 1 74 ? 17.516 -30.938 31.203 1 47.34 74 GLU A CA 1
ATOM 529 C C . GLU A 1 74 ? 16.031 -31.312 31.203 1 47.34 74 GLU A C 1
ATOM 531 O O . GLU A 1 74 ? 15.688 -32.5 31.031 1 47.34 74 GLU A O 1
ATOM 536 N N . ALA A 1 75 ? 15.148 -30.578 31.844 1 42.38 75 ALA A N 1
ATOM 537 C CA . ALA A 1 75 ? 13.703 -30.812 31.828 1 42.38 75 ALA A CA 1
ATOM 538 C C . ALA A 1 75 ? 13.148 -30.75 30.406 1 42.38 75 ALA A C 1
ATOM 540 O O . ALA A 1 75 ? 11.961 -31 30.188 1 42.38 75 ALA A O 1
ATOM 541 N N . GLY A 1 76 ? 13.883 -31.016 29.328 1 37.5 76 GLY A N 1
ATOM 542 C CA . GLY A 1 76 ? 13.664 -31.094 27.891 1 37.5 76 GLY A CA 1
ATOM 543 C C . GLY A 1 76 ? 13.109 -29.812 27.312 1 37.5 76 GLY A C 1
ATOM 544 O O . GLY A 1 76 ? 12.438 -29.844 26.281 1 37.5 76 GLY A O 1
ATOM 545 N N . LEU A 1 77 ? 12.883 -28.922 28.188 1 34.44 77 LEU A N 1
ATOM 546 C CA . LEU A 1 77 ? 12.297 -27.688 27.656 1 34.44 77 LEU A CA 1
ATOM 547 C C . LEU A 1 77 ? 13.328 -26.906 26.859 1 34.44 77 LEU A C 1
ATOM 549 O O . LEU A 1 77 ? 14.211 -26.266 27.438 1 34.44 77 LEU A O 1
ATOM 553 N N . SER A 1 78 ? 14.141 -27.609 25.938 1 30.53 78 SER A N 1
ATOM 554 C CA . SER A 1 78 ? 15.219 -27.062 25.109 1 30.53 78 SER A CA 1
ATOM 555 C C . SER A 1 78 ? 14.844 -25.719 24.516 1 30.53 78 SER A C 1
ATOM 557 O O . SER A 1 78 ? 13.75 -25.547 23.984 1 30.53 78 SER A O 1
ATOM 559 N N . SER A 1 79 ? 15.172 -24.688 25.219 1 28.28 79 SER A N 1
ATOM 560 C CA . SER A 1 79 ? 15.023 -23.422 24.484 1 28.28 79 SER A CA 1
ATOM 561 C C . SER A 1 79 ? 15.562 -23.547 23.062 1 28.28 79 SER A C 1
ATOM 563 O O . SER A 1 79 ? 16.688 -24 22.844 1 28.28 79 SER A O 1
ATOM 565 N N . GLY A 1 80 ? 14.742 -23.859 22.109 1 23.73 80 GLY A N 1
ATOM 566 C CA . GLY A 1 80 ? 15.047 -24.141 20.719 1 23.73 80 GLY A CA 1
ATOM 567 C C . GLY A 1 80 ? 16.078 -23.203 20.125 1 23.73 80 GLY A C 1
ATOM 568 O O . GLY A 1 80 ? 15.875 -21.984 20.109 1 23.73 80 GLY A O 1
ATOM 569 N N . GLY A 1 81 ? 17.297 -23.453 20.531 1 23.12 81 GLY A N 1
ATOM 570 C CA . GLY A 1 81 ? 18.5 -22.75 20.078 1 23.12 81 GLY A CA 1
ATOM 571 C C . GLY A 1 81 ? 18.438 -22.375 18.609 1 23.12 81 GLY A C 1
ATOM 572 O O . GLY A 1 81 ? 17.797 -23.078 17.812 1 23.12 81 GLY A O 1
ATOM 573 N N . LYS A 1 82 ? 18.594 -21.094 18.5 1 22.17 82 LYS A N 1
ATOM 574 C CA . LYS A 1 82 ? 18.594 -20.484 17.172 1 22.17 82 LYS A CA 1
ATOM 575 C C . LYS A 1 82 ? 19.609 -21.172 16.266 1 22.17 82 LYS A C 1
ATOM 577 O O . LYS A 1 82 ? 20.812 -21.188 16.547 1 22.17 82 LYS A O 1
ATOM 582 N N . VAL A 1 83 ? 19.375 -22.438 15.82 1 19.06 83 VAL A N 1
ATOM 583 C CA . VAL A 1 83 ? 20.234 -23.078 14.82 1 19.06 83 VAL A CA 1
ATOM 584 C C . VAL A 1 83 ? 20.672 -22.047 13.781 1 19.06 83 VAL A C 1
ATOM 586 O O . VAL A 1 83 ? 19.828 -21.406 13.148 1 19.06 83 VAL A O 1
ATOM 589 N N . GLU A 1 84 ? 21.688 -21.438 14.117 1 20.39 84 GLU A N 1
ATOM 590 C CA . GLU A 1 84 ? 22.422 -20.484 13.289 1 20.39 84 GLU A CA 1
ATOM 591 C C . GLU A 1 84 ? 22.719 -21.062 11.906 1 20.39 84 GLU A C 1
ATOM 593 O O . GLU A 1 84 ? 23.469 -22.031 11.781 1 20.39 84 GLU A O 1
ATOM 598 N N . HIS A 1 85 ? 21.672 -21.438 11.336 1 16.89 85 HIS A N 1
ATOM 599 C CA . HIS A 1 85 ? 21.984 -22.031 10.039 1 16.89 85 HIS A CA 1
ATOM 600 C C . HIS A 1 85 ? 22.906 -21.125 9.219 1 16.89 85 HIS A C 1
ATOM 602 O O . HIS A 1 85 ? 22.641 -19.938 9.078 1 16.89 85 HIS A O 1
ATOM 608 N N . LYS A 1 86 ? 24.109 -21.453 9.391 1 18.84 86 LYS A N 1
ATOM 609 C CA . LYS A 1 86 ? 25.234 -20.891 8.641 1 18.84 86 LYS A CA 1
ATOM 610 C C . LYS A 1 86 ? 24.969 -20.953 7.137 1 18.84 86 LYS A C 1
ATOM 612 O O . LYS A 1 86 ? 24.844 -22.047 6.57 1 18.84 86 LYS A O 1
ATOM 617 N N . ARG A 1 87 ? 24 -20.188 6.727 1 17.45 87 ARG A N 1
ATOM 618 C CA . ARG A 1 87 ? 23.75 -20.203 5.289 1 17.45 87 ARG A CA 1
ATOM 619 C C . ARG A 1 87 ? 25.062 -20.094 4.512 1 17.45 87 ARG A C 1
ATOM 621 O O . ARG A 1 87 ? 25.875 -19.203 4.773 1 17.45 87 ARG A O 1
ATOM 628 N N . ASP A 1 88 ? 25.688 -21.344 4.258 1 17.38 88 ASP A N 1
ATOM 629 C CA . ASP A 1 88 ? 26.859 -21.469 3.398 1 17.38 88 ASP A CA 1
ATOM 630 C C . ASP A 1 88 ? 26.734 -20.594 2.15 1 17.38 88 ASP A C 1
ATOM 632 O O . ASP A 1 88 ? 25.672 -20.594 1.502 1 17.38 88 ASP A O 1
ATOM 636 N N . HIS A 1 89 ? 27.234 -19.5 2.281 1 18.77 89 HIS A N 1
ATOM 637 C CA . HIS A 1 89 ? 27.312 -18.5 1.229 1 18.77 89 HIS A CA 1
ATOM 638 C C . HIS A 1 89 ? 27.953 -19.078 -0.031 1 18.77 89 HIS A C 1
ATOM 640 O O . HIS A 1 89 ? 29.125 -19.5 -0.005 1 18.77 89 HIS A O 1
ATOM 646 N N . HIS A 1 90 ? 27.125 -20.016 -0.649 1 15.95 90 HIS A N 1
ATOM 647 C CA . HIS A 1 90 ? 27.672 -20.625 -1.854 1 15.95 90 HIS A CA 1
ATOM 648 C C . HIS A 1 90 ? 28.531 -19.625 -2.631 1 15.95 90 HIS A C 1
ATOM 650 O O . HIS A 1 90 ? 28.453 -18.422 -2.395 1 15.95 90 HIS A O 1
ATOM 656 N N . HIS A 1 91 ? 28.766 -20.047 -3.76 1 16.61 91 HIS A N 1
ATOM 657 C CA . HIS A 1 91 ? 29.906 -20.234 -4.652 1 16.61 91 HIS A CA 1
ATOM 658 C C . HIS A 1 91 ? 30.141 -19 -5.516 1 16.61 91 HIS A C 1
ATOM 660 O O . HIS A 1 91 ? 31.266 -18.484 -5.59 1 16.61 91 HIS A O 1
ATOM 666 N N . GLN A 1 92 ? 29.25 -18.766 -6.34 1 16.66 92 GLN A N 1
ATOM 667 C CA . GLN A 1 92 ? 29.641 -18.953 -7.734 1 16.66 92 GLN A CA 1
ATOM 668 C C . GLN A 1 92 ? 30.406 -17.734 -8.258 1 16.66 92 GLN A C 1
ATOM 670 O O . GLN A 1 92 ? 30.297 -16.641 -7.703 1 16.66 92 GLN A O 1
ATOM 675 N N . HIS A 1 93 ? 31.312 -18 -9.195 1 18 93 HIS A N 1
ATOM 676 C CA . HIS A 1 93 ? 32.406 -17.516 -10.031 1 18 93 HIS A CA 1
ATOM 677 C C . HIS A 1 93 ? 31.953 -16.375 -10.922 1 18 93 HIS A C 1
ATOM 679 O O . HIS A 1 93 ? 30.984 -16.516 -11.68 1 18 93 HIS A O 1
ATOM 685 N N . HIS A 1 94 ? 31.703 -15.328 -10.242 1 18.47 94 HIS A N 1
ATOM 686 C CA . HIS A 1 94 ? 31.062 -14.32 -11.086 1 18.47 94 HIS A CA 1
ATOM 687 C C . HIS A 1 94 ? 31.891 -14.055 -12.336 1 18.47 94 HIS A C 1
ATOM 689 O O . HIS A 1 94 ? 33 -13.5 -12.25 1 18.47 94 HIS A O 1
ATOM 695 N N . HIS A 1 95 ? 31.953 -15.156 -13.102 1 17.33 95 HIS A N 1
ATOM 696 C CA . HIS A 1 95 ? 32.781 -15.016 -14.297 1 17.33 95 HIS A CA 1
ATOM 697 C C . HIS A 1 95 ? 32.531 -13.68 -14.984 1 17.33 95 HIS A C 1
ATOM 699 O O . HIS A 1 95 ? 31.422 -13.164 -14.969 1 17.33 95 HIS A O 1
ATOM 705 N N . GLN A 1 96 ? 33.438 -12.914 -14.727 1 18.58 96 GLN A N 1
ATOM 706 C CA . GLN A 1 96 ? 33.469 -11.57 -15.297 1 18.58 96 GLN A CA 1
ATOM 707 C C . GLN A 1 96 ? 33.188 -11.602 -16.797 1 18.58 96 GLN A C 1
ATOM 709 O O . GLN A 1 96 ? 33.219 -10.57 -17.453 1 18.58 96 GLN A O 1
ATOM 714 N N . LEU A 1 97 ? 32.125 -12.516 -17.031 1 17.27 97 LEU A N 1
ATOM 715 C CA . LEU A 1 97 ? 32.156 -12.734 -18.469 1 17.27 97 LEU A CA 1
ATOM 716 C C . LEU A 1 97 ? 32.188 -11.406 -19.219 1 17.27 97 LEU A C 1
ATOM 718 O O . LEU A 1 97 ? 31.5 -10.461 -18.859 1 17.27 97 LEU A O 1
ATOM 722 N N . HIS A 1 98 ? 33.406 -11.07 -19.453 1 18.34 98 HIS A N 1
ATOM 723 C CA . HIS A 1 98 ? 33.656 -9.969 -20.375 1 18.34 98 HIS A CA 1
ATOM 724 C C . HIS A 1 98 ? 32.688 -9.977 -21.547 1 18.34 98 HIS A C 1
ATOM 726 O O . HIS A 1 98 ? 32.25 -11.039 -22 1 18.34 98 HIS A O 1
ATOM 732 N N . SER A 1 99 ? 31.844 -9.07 -21.484 1 17.75 99 SER A N 1
ATOM 733 C CA . SER A 1 99 ? 30.625 -8.773 -22.234 1 17.75 99 SER A CA 1
ATOM 734 C C . SER A 1 99 ? 30.875 -8.922 -23.734 1 17.75 99 SER A C 1
ATOM 736 O O . SER A 1 99 ? 29.953 -8.711 -24.547 1 17.75 99 SER A O 1
ATOM 738 N N . HIS A 1 100 ? 32.125 -9.562 -24.062 1 17.92 100 HIS A N 1
ATOM 739 C CA . HIS A 1 100 ? 32.219 -8.93 -25.375 1 17.92 100 HIS A CA 1
ATOM 740 C C . HIS A 1 100 ? 31.031 -9.266 -26.25 1 17.92 100 HIS A C 1
ATOM 742 O O . HIS A 1 100 ? 30.344 -10.273 -26.031 1 17.92 100 HIS A O 1
ATOM 748 N N . SER A 1 101 ? 30.672 -8.398 -27.031 1 17.11 101 SER A N 1
ATOM 749 C CA . SER A 1 101 ? 29.562 -7.988 -27.875 1 17.11 101 SER A CA 1
ATOM 750 C C . SER A 1 101 ? 29.219 -9.07 -28.891 1 17.11 101 SER A C 1
ATOM 752 O O . SER A 1 101 ? 28.203 -8.969 -29.594 1 17.11 101 SER A O 1
ATOM 754 N N . HIS A 1 102 ? 29.984 -10.328 -28.75 1 17.5 102 HIS A N 1
ATOM 755 C CA . HIS A 1 102 ? 29.922 -10.586 -30.188 1 17.5 102 HIS A CA 1
ATOM 756 C C . HIS A 1 102 ? 28.531 -11.008 -30.625 1 17.5 102 HIS A C 1
ATOM 758 O O . HIS A 1 102 ? 27.734 -11.484 -29.797 1 17.5 102 HIS A O 1
ATOM 764 N N . SER A 1 103 ? 28.234 -10.961 -31.781 1 17.34 103 SER A N 1
ATOM 765 C CA . SER A 1 103 ? 27.109 -10.742 -32.688 1 17.34 103 SER A CA 1
ATOM 766 C C . SER A 1 103 ? 26.203 -11.969 -32.781 1 17.34 103 SER A C 1
ATOM 768 O O . SER A 1 103 ? 25.031 -11.859 -33.094 1 17.34 103 SER A O 1
ATOM 770 N N . HIS A 1 104 ? 26.672 -13.211 -32.156 1 18.08 104 HIS A N 1
ATOM 771 C CA . HIS A 1 104 ? 26.172 -14.164 -33.156 1 18.08 104 HIS A CA 1
ATOM 772 C C . HIS A 1 104 ? 24.734 -14.578 -32.812 1 18.08 104 HIS A C 1
ATOM 774 O O . HIS A 1 104 ? 24.375 -14.703 -31.641 1 18.08 104 HIS A O 1
ATOM 780 N N . GLY A 1 105 ? 23.812 -14.43 -33.562 1 17.58 105 GLY A N 1
ATOM 781 C CA . GLY A 1 105 ? 22.359 -14.422 -33.656 1 17.58 105 GLY A CA 1
ATOM 782 C C . GLY A 1 105 ? 21.719 -15.75 -33.281 1 17.58 105 GLY A C 1
ATOM 783 O O . GLY A 1 105 ? 20.516 -15.945 -33.5 1 17.58 105 GLY A O 1
ATOM 784 N N . HIS A 1 106 ? 22.312 -16.656 -32.344 1 19.06 106 HIS A N 1
ATOM 785 C CA . HIS A 1 106 ? 21.656 -17.938 -32.594 1 19.06 106 HIS A CA 1
ATOM 786 C C . HIS A 1 106 ? 20.281 -18 -31.922 1 19.06 106 HIS A C 1
ATOM 788 O O . HIS A 1 106 ? 20.141 -17.625 -30.766 1 19.06 106 HIS A O 1
ATOM 794 N N . GLY A 1 107 ? 19.188 -17.891 -32.5 1 19.62 107 GLY A N 1
ATOM 795 C CA . GLY A 1 107 ? 17.75 -17.828 -32.25 1 19.62 107 GLY A CA 1
ATOM 796 C C . GLY A 1 107 ? 17.234 -19.031 -31.484 1 19.62 107 GLY A C 1
ATOM 797 O O . GLY A 1 107 ? 16.719 -19.984 -32.094 1 19.62 107 GLY A O 1
ATOM 798 N N . HIS A 1 108 ? 17.734 -19.438 -30.281 1 23.53 108 HIS A N 1
ATOM 799 C CA . HIS A 1 108 ? 17.172 -20.703 -29.828 1 23.53 108 HIS A CA 1
ATOM 800 C C . HIS A 1 108 ? 15.727 -20.547 -29.391 1 23.53 108 HIS A C 1
ATOM 802 O O . HIS A 1 108 ? 15.43 -19.734 -28.5 1 23.53 108 HIS A O 1
ATOM 808 N N . GLY A 1 109 ? 14.609 -20.688 -30.109 1 23.7 109 GLY A N 1
ATOM 809 C CA . GLY A 1 109 ? 13.164 -20.641 -30 1 23.7 109 GLY A CA 1
ATOM 810 C C . GLY A 1 109 ? 12.625 -21.562 -28.922 1 23.7 109 GLY A C 1
ATOM 811 O O . GLY A 1 109 ? 13.031 -22.734 -28.828 1 23.7 109 GLY A O 1
ATOM 812 N N . HIS A 1 110 ? 12.312 -21.141 -27.797 1 31.62 110 HIS A N 1
ATOM 813 C CA . HIS A 1 110 ? 11.688 -21.984 -26.781 1 31.62 110 HIS A CA 1
ATOM 814 C C . HIS A 1 110 ? 10.375 -22.578 -27.281 1 31.62 110 HIS A C 1
ATOM 816 O O . HIS A 1 110 ? 9.477 -21.828 -27.703 1 31.62 110 HIS A O 1
ATOM 822 N N . VAL A 1 111 ? 10.242 -23.734 -27.766 1 31.75 111 VAL A N 1
ATOM 823 C CA . VAL A 1 111 ? 9.109 -24.469 -28.312 1 31.75 111 VAL A CA 1
ATOM 824 C C . VAL A 1 111 ? 8.062 -24.719 -27.234 1 31.75 111 VAL A C 1
ATOM 826 O O . VAL A 1 111 ? 8.359 -25.328 -26.203 1 31.75 111 VAL A O 1
ATOM 829 N N . ALA A 1 112 ? 6.961 -24.047 -27.172 1 38.62 112 ALA A N 1
ATOM 830 C CA . ALA A 1 112 ? 5.781 -24.297 -26.344 1 38.62 112 ALA A CA 1
ATOM 831 C C . ALA A 1 112 ? 5.297 -25.734 -26.484 1 38.62 112 ALA A C 1
ATOM 833 O O . ALA A 1 112 ? 5.422 -26.328 -27.547 1 38.62 112 ALA A O 1
ATOM 834 N N . PRO A 1 113 ? 4.902 -26.344 -25.422 1 45.94 113 PRO A N 1
ATOM 835 C CA . PRO A 1 113 ? 4.367 -27.703 -25.531 1 45.94 113 PRO A CA 1
ATOM 836 C C . PRO A 1 113 ? 3.115 -27.781 -26.406 1 45.94 113 PRO A C 1
ATOM 838 O O . PRO A 1 113 ? 2.242 -26.906 -26.312 1 45.94 113 PRO A O 1
ATOM 841 N N . LYS A 1 114 ? 2.965 -28.266 -27.672 1 39.94 114 LYS A N 1
ATOM 842 C CA . LYS A 1 114 ? 1.867 -28.391 -28.625 1 39.94 114 LYS A CA 1
ATOM 843 C C . LYS A 1 114 ? 1.098 -29.688 -28.422 1 39.94 114 LYS A C 1
ATOM 845 O O . LYS A 1 114 ? 1.663 -30.781 -28.547 1 39.94 114 LYS A O 1
ATOM 850 N N . ALA A 1 115 ? -0.27 -29.594 -27.891 1 45.94 115 ALA A N 1
ATOM 851 C CA . ALA A 1 115 ? -1.133 -30.766 -27.844 1 45.94 115 ALA A CA 1
ATOM 852 C C . ALA A 1 115 ? -1.632 -31.156 -29.234 1 45.94 115 ALA A C 1
ATOM 854 O O . ALA A 1 115 ? -1.973 -30.281 -30.031 1 45.94 115 ALA A O 1
ATOM 855 N N . HIS A 1 116 ? -1.807 -32.281 -29.594 1 37.84 116 HIS A N 1
ATOM 856 C CA . HIS A 1 116 ? -2.256 -32.719 -30.922 1 37.84 116 HIS A CA 1
ATOM 857 C C . HIS A 1 116 ? -3.625 -33.375 -30.859 1 37.84 116 HIS A C 1
ATOM 859 O O . HIS A 1 116 ? -4.051 -34.031 -31.812 1 37.84 116 HIS A O 1
ATOM 865 N N . THR A 1 117 ? -4.734 -33.5 -29.578 1 37.59 117 THR A N 1
ATOM 866 C CA . THR A 1 117 ? -5.965 -34.281 -29.609 1 37.59 117 THR A CA 1
ATOM 867 C C . THR A 1 117 ? -7.152 -33.438 -29.141 1 37.59 117 THR A C 1
ATOM 869 O O . THR A 1 117 ? -6.973 -32.406 -28.516 1 37.59 117 THR A O 1
ATOM 872 N N . SER A 1 118 ? -8.875 -33.969 -29.297 1 32.88 118 SER A N 1
ATOM 873 C CA . SER A 1 118 ? -10.109 -33.219 -29.266 1 32.88 118 SER A CA 1
ATOM 874 C C . SER A 1 118 ? -10.797 -33.312 -27.906 1 32.88 118 SER A C 1
ATOM 876 O O . SER A 1 118 ? -10.742 -34.375 -27.266 1 32.88 118 SER A O 1
ATOM 878 N N . PRO A 1 119 ? -11.617 -32.344 -27.125 1 40.22 119 PRO A N 1
ATOM 879 C CA . PRO A 1 119 ? -12.102 -32.062 -25.766 1 40.22 119 PRO A CA 1
ATOM 880 C C . PRO A 1 119 ? -13.547 -32.531 -25.547 1 40.22 119 PRO A C 1
ATOM 882 O O . PRO A 1 119 ? -14.141 -32.25 -24.516 1 40.22 119 PRO A O 1
ATOM 885 N N . SER A 1 120 ? -14.523 -33.25 -25.938 1 34.12 120 SER A N 1
ATOM 886 C CA . SER A 1 120 ? -15.984 -33.219 -25.984 1 34.12 120 SER A CA 1
ATOM 887 C C . SER A 1 120 ? -16.594 -33.594 -24.656 1 34.12 120 SER A C 1
ATOM 889 O O . SER A 1 120 ? -17.75 -33.281 -24.375 1 34.12 120 SER A O 1
ATOM 891 N N . GLU A 1 121 ? -16.5 -34.625 -23.734 1 38.09 121 GLU A N 1
ATOM 892 C CA . GLU A 1 121 ? -17.516 -35.125 -22.828 1 38.09 121 GLU A CA 1
ATOM 893 C C . GLU A 1 121 ? -17.469 -34.406 -21.484 1 38.09 121 GLU A C 1
ATOM 895 O O . GLU A 1 121 ? -16.469 -33.75 -21.156 1 38.09 121 GLU A O 1
ATOM 900 N N . ARG A 1 122 ? -18.766 -34.406 -20.422 1 45.12 122 ARG A N 1
ATOM 901 C CA . ARG A 1 122 ? -18.906 -33.75 -19.125 1 45.12 122 ARG A CA 1
ATOM 902 C C . ARG A 1 122 ? -17.688 -34 -18.25 1 45.12 122 ARG A C 1
ATOM 904 O O . ARG A 1 122 ? -17.453 -35.094 -17.797 1 45.12 122 ARG A O 1
ATOM 911 N N . PRO A 1 123 ? -16.984 -33.031 -17.922 1 58.5 123 PRO A N 1
ATOM 912 C CA . PRO A 1 123 ? -15.625 -33.312 -17.469 1 58.5 123 PRO A CA 1
ATOM 913 C C . PRO A 1 123 ? -15.516 -33.438 -15.953 1 58.5 123 PRO A C 1
ATOM 915 O O . PRO A 1 123 ? -16.094 -32.656 -15.211 1 58.5 123 PRO A O 1
ATOM 918 N N . GLN A 1 124 ? -15.906 -34.688 -15.414 1 69.69 124 GLN A N 1
ATOM 919 C CA . GLN A 1 124 ? -15.547 -34.906 -14.016 1 69.69 124 GLN A CA 1
ATOM 920 C C . GLN A 1 124 ? -14.047 -35.125 -13.867 1 69.69 124 GLN A C 1
ATOM 922 O O . GLN A 1 124 ? -13.375 -35.562 -14.812 1 69.69 124 GLN A O 1
ATOM 927 N N . SER A 1 125 ? -13.617 -34.719 -12.625 1 76.88 125 SER A N 1
ATOM 928 C CA . SER A 1 125 ? -12.203 -34.938 -12.32 1 76.88 125 SER A CA 1
ATOM 929 C C . SER A 1 125 ? -11.844 -36.406 -12.328 1 76.88 125 SER A C 1
ATOM 931 O O . SER A 1 125 ? -12.727 -37.281 -12.242 1 76.88 125 SER A O 1
ATOM 933 N N . ASN A 1 126 ? -10.664 -36.656 -12.453 1 77.62 126 ASN A N 1
ATOM 934 C CA . ASN A 1 126 ? -10.148 -38.031 -12.391 1 77.62 126 ASN A CA 1
ATOM 935 C C . ASN A 1 126 ? -10.43 -38.656 -11.039 1 77.62 126 ASN A C 1
ATOM 937 O O . ASN A 1 126 ? -10.406 -38 -10.008 1 77.62 126 ASN A O 1
ATOM 941 N N . ASP A 1 127 ? -10.828 -39.906 -11.055 1 76.38 127 ASP A N 1
ATOM 942 C CA . ASP A 1 127 ? -10.93 -40.688 -9.82 1 76.38 127 ASP A CA 1
ATOM 943 C C . ASP A 1 127 ? -9.547 -41.062 -9.297 1 76.38 127 ASP A C 1
ATOM 945 O O . ASP A 1 127 ? -8.828 -41.844 -9.93 1 76.38 127 ASP A O 1
ATOM 949 N N . PRO A 1 128 ? -9.219 -40.562 -8.188 1 78.5 128 PRO A N 1
ATOM 950 C CA . PRO A 1 128 ? -7.879 -40.844 -7.668 1 78.5 128 PRO A CA 1
ATOM 951 C C . PRO A 1 128 ? -7.66 -42.312 -7.387 1 78.5 128 PRO A C 1
ATOM 953 O O . PRO A 1 128 ? -6.516 -42.781 -7.281 1 78.5 128 PRO A O 1
ATOM 956 N N . ASN A 1 129 ? -8.727 -43.062 -7.328 1 77.69 129 ASN A N 1
ATOM 957 C CA . ASN A 1 129 ? -8.633 -44.5 -7.008 1 77.69 129 ASN A CA 1
ATOM 958 C C . ASN A 1 129 ? -8.586 -45.344 -8.266 1 77.69 129 ASN A C 1
ATOM 960 O O . ASN A 1 129 ? -8.367 -46.562 -8.195 1 77.69 129 ASN A O 1
ATOM 964 N N . ALA A 1 130 ? -8.867 -44.906 -9.477 1 76.5 130 ALA A N 1
ATOM 965 C CA . ALA A 1 130 ? -8.984 -45.656 -10.711 1 76.5 130 ALA A CA 1
ATOM 966 C C . ALA A 1 130 ? -7.609 -45.969 -11.312 1 76.5 130 ALA A C 1
ATOM 968 O O . ALA A 1 130 ? -7.469 -46.844 -12.164 1 76.5 130 ALA A O 1
ATOM 969 N N . GLY A 1 131 ? -6.465 -45.469 -10.812 1 77.19 131 GLY A N 1
ATOM 970 C CA . GLY A 1 131 ? -5.125 -45.688 -11.336 1 77.19 131 GLY A CA 1
ATOM 971 C C . GLY A 1 131 ? -4.777 -44.75 -12.492 1 77.19 131 GLY A C 1
ATOM 972 O O . GLY A 1 131 ? -5.668 -44.188 -13.133 1 77.19 131 GLY A O 1
ATOM 973 N N . PRO A 1 132 ? -3.539 -44.688 -12.898 1 81 132 PRO A N 1
ATOM 974 C CA . PRO A 1 132 ? -3.08 -43.781 -13.945 1 81 132 PRO A CA 1
ATOM 975 C C . PRO A 1 132 ? -3.537 -44.219 -15.344 1 81 132 PRO A C 1
ATOM 977 O O . PRO A 1 132 ? -3.598 -43.375 -16.25 1 81 132 PRO A O 1
ATOM 980 N N . ASN A 1 133 ? -3.799 -45.5 -15.5 1 81.5 133 ASN A N 1
ATOM 981 C CA . ASN A 1 133 ? -4.234 -45.969 -16.797 1 81.5 133 ASN A CA 1
ATOM 982 C C . ASN A 1 133 ? -5.621 -45.469 -17.156 1 81.5 133 ASN A C 1
ATOM 984 O O . ASN A 1 133 ? -6.035 -45.531 -18.328 1 81.5 133 ASN A O 1
ATOM 988 N N . ARG A 1 134 ? -6.316 -44.938 -16.25 1 77.38 134 ARG A N 1
ATOM 989 C CA . ARG A 1 134 ? -7.676 -44.469 -16.484 1 77.38 134 ARG A CA 1
ATOM 990 C C . ARG A 1 134 ? -7.75 -42.938 -16.438 1 77.38 134 ARG A C 1
ATOM 992 O O . ARG A 1 134 ? -8.836 -42.375 -16.5 1 77.38 134 ARG A O 1
ATOM 999 N N . ARG A 1 135 ? -6.629 -42.438 -16.359 1 82.12 135 ARG A N 1
ATOM 1000 C CA . ARG A 1 135 ? -6.621 -40.969 -16.234 1 82.12 135 ARG A CA 1
ATOM 1001 C C . ARG A 1 135 ? -6.969 -40.312 -17.562 1 82.12 135 ARG A C 1
ATOM 1003 O O . ARG A 1 135 ? -6.66 -40.844 -18.625 1 82.12 135 ARG A O 1
ATOM 1010 N N . TYR A 1 136 ? -7.527 -39.125 -17.422 1 80.12 136 TYR A N 1
ATOM 1011 C CA . TYR A 1 136 ? -7.809 -38.344 -18.594 1 80.12 136 TYR A CA 1
ATOM 1012 C C . TYR A 1 136 ? -6.516 -37.875 -19.281 1 80.12 136 TYR A C 1
ATOM 1014 O O . TYR A 1 136 ? -5.539 -37.562 -18.609 1 80.12 136 TYR A O 1
ATOM 1022 N N . ARG A 1 137 ? -6.539 -37.938 -20.547 1 82.62 137 ARG A N 1
ATOM 1023 C CA . ARG A 1 137 ? -5.387 -37.469 -21.312 1 82.62 137 ARG A CA 1
ATOM 1024 C C . ARG A 1 137 ? -5.66 -36.062 -21.891 1 82.62 137 ARG A C 1
ATOM 1026 O O . ARG A 1 137 ? -4.77 -35.469 -22.484 1 82.62 137 ARG A O 1
ATOM 1033 N N . GLU A 1 138 ? -6.891 -35.656 -21.75 1 81.38 138 GLU A N 1
ATOM 1034 C CA . GLU A 1 138 ? -7.324 -34.281 -21.984 1 81.38 138 GLU A CA 1
ATOM 1035 C C . GLU A 1 138 ? -8.219 -33.781 -20.859 1 81.38 138 GLU A C 1
ATOM 1037 O O . GLU A 1 138 ? -8.977 -34.562 -20.266 1 81.38 138 GLU A O 1
ATOM 1042 N N . SER A 1 139 ? -8.078 -32.5 -20.641 1 84.12 139 SER A N 1
ATOM 1043 C CA . SER A 1 139 ? -8.875 -31.938 -19.562 1 84.12 139 SER A CA 1
ATOM 1044 C C . SER A 1 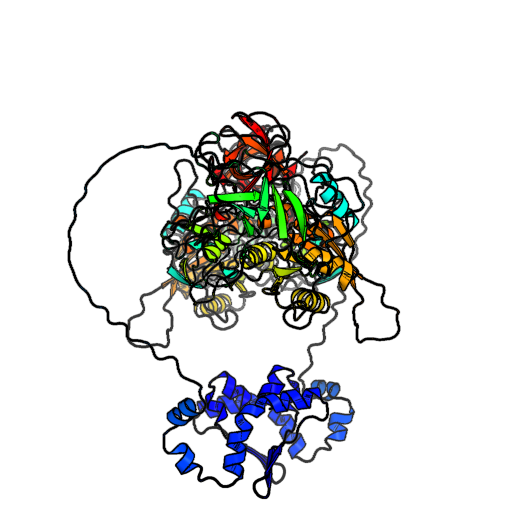139 ? -10.367 -32.062 -19.844 1 84.12 139 SER A C 1
ATOM 1046 O O . SER A 1 139 ? -10.82 -31.734 -20.938 1 84.12 139 SER A O 1
ATOM 1048 N N . PRO A 1 140 ? -11.094 -32.5 -18.906 1 84.44 140 PRO A N 1
ATOM 1049 C CA . PRO A 1 140 ? -12.547 -32.625 -19.094 1 84.44 140 PRO A CA 1
ATOM 1050 C C . PRO A 1 140 ? -13.258 -31.266 -18.938 1 84.44 140 PRO A C 1
ATOM 1052 O O . PRO A 1 140 ? -14.445 -31.156 -19.234 1 84.44 140 PRO A O 1
ATOM 1055 N N . TYR A 1 141 ? -12.594 -30.266 -18.484 1 89.12 141 TYR A N 1
ATOM 1056 C CA . TYR A 1 141 ? -13.195 -28.953 -18.234 1 89.12 141 TYR A CA 1
ATOM 1057 C C . TYR A 1 141 ? -13.086 -28.062 -19.469 1 89.12 141 TYR A C 1
ATOM 1059 O O . TYR A 1 141 ? -12.039 -28.031 -20.125 1 89.12 141 TYR A O 1
ATOM 1067 N N . PRO A 1 142 ? -14.156 -27.359 -19.734 1 91.5 142 PRO A N 1
ATOM 1068 C CA . PRO A 1 142 ? -14.094 -26.438 -20.875 1 91.5 142 PRO A CA 1
ATOM 1069 C C . PRO A 1 142 ? -13.078 -25.328 -20.672 1 91.5 142 PRO A C 1
ATOM 1071 O O . PRO A 1 142 ? -12.828 -24.906 -19.547 1 91.5 142 PRO A O 1
ATOM 1074 N N . MET A 1 143 ? -12.516 -24.891 -21.734 1 94.62 143 MET A N 1
ATOM 1075 C CA . MET A 1 143 ? -11.609 -23.734 -21.719 1 94.62 143 MET A CA 1
ATOM 1076 C C . MET A 1 143 ? -12.383 -22.422 -21.703 1 94.62 143 MET A C 1
ATOM 1078 O O . MET A 1 143 ? -13.078 -22.094 -22.672 1 94.62 143 MET A O 1
ATOM 1082 N N . LEU A 1 144 ? -12.305 -21.641 -20.625 1 97.44 144 LEU A N 1
ATOM 1083 C CA . LEU A 1 144 ? -12.977 -20.344 -20.531 1 97.44 144 LEU A CA 1
ATOM 1084 C C . LEU A 1 144 ? -12.039 -19.219 -20.922 1 97.44 144 LEU A C 1
ATOM 1086 O O . LEU A 1 144 ? -10.82 -19.328 -20.75 1 97.44 144 LEU A O 1
ATOM 1090 N N . SER A 1 145 ? -12.633 -18.172 -21.531 1 97.06 145 SER A N 1
ATOM 1091 C CA . SER A 1 145 ? -11.875 -16.922 -21.625 1 97.06 145 SER A CA 1
ATOM 1092 C C . SER A 1 145 ? -11.703 -16.266 -20.266 1 97.06 145 SER A C 1
ATOM 1094 O O . SER A 1 145 ? -12.414 -16.609 -19.312 1 97.06 145 SER A O 1
ATOM 1096 N N . VAL A 1 146 ? -10.82 -15.367 -20.172 1 97.62 146 VAL A N 1
ATOM 1097 C CA . VAL A 1 146 ? -10.602 -14.664 -18.906 1 97.62 146 VAL A CA 1
ATOM 1098 C C . VAL A 1 146 ? -11.867 -13.914 -18.516 1 97.62 146 VAL A C 1
ATOM 1100 O O . VAL A 1 146 ? -12.273 -13.938 -17.344 1 97.62 146 VAL A O 1
ATOM 1103 N N . ASP A 1 147 ? -12.562 -13.297 -19.469 1 95.81 147 ASP A N 1
ATOM 1104 C CA . ASP A 1 147 ? -13.781 -12.547 -19.203 1 95.81 147 ASP A CA 1
ATOM 1105 C C . ASP A 1 147 ? -14.883 -13.461 -18.672 1 95.81 147 ASP A C 1
ATOM 1107 O O . ASP A 1 147 ? -15.586 -13.109 -17.719 1 95.81 147 ASP A O 1
ATOM 1111 N N . GLU A 1 148 ? -14.984 -14.602 -19.281 1 97.5 148 GLU A N 1
ATOM 1112 C CA . GLU A 1 148 ? -15.977 -15.57 -18.828 1 97.5 148 GLU A CA 1
ATOM 1113 C C . GLU A 1 148 ? -15.664 -16.062 -17.406 1 97.5 148 GLU A C 1
ATOM 1115 O O . GLU A 1 148 ? -16.562 -16.188 -16.578 1 97.5 148 GLU A O 1
ATOM 1120 N N . ALA A 1 149 ? -14.422 -16.359 -17.188 1 98.44 149 ALA A N 1
ATOM 1121 C CA . ALA A 1 149 ? -13.992 -16.797 -15.859 1 98.44 149 ALA A CA 1
ATOM 1122 C C . ALA A 1 149 ? -14.305 -15.758 -14.797 1 98.44 149 ALA A C 1
ATOM 1124 O O . ALA A 1 149 ? -14.836 -16.078 -13.734 1 98.44 149 ALA A O 1
ATOM 1125 N N . LEU A 1 150 ? -14.062 -14.516 -15.109 1 97.69 150 LEU A N 1
ATOM 1126 C CA . LEU A 1 150 ? -14.312 -13.43 -14.172 1 97.69 150 LEU A CA 1
ATOM 1127 C C . LEU A 1 150 ? -15.812 -13.266 -13.914 1 97.69 150 LEU A C 1
ATOM 1129 O O . LEU A 1 150 ? -16.219 -12.953 -12.789 1 97.69 150 LEU A O 1
ATOM 1133 N N . ALA A 1 151 ? -16.594 -13.469 -14.93 1 97.25 151 ALA A N 1
ATOM 1134 C CA . ALA A 1 151 ? -18.031 -13.398 -14.766 1 97.25 151 ALA A CA 1
ATOM 1135 C C . ALA A 1 151 ? -18.531 -14.492 -13.82 1 97.25 151 ALA A C 1
ATOM 1137 O O . ALA A 1 151 ? -19.375 -14.234 -12.945 1 97.25 151 ALA A O 1
ATOM 1138 N N . VAL A 1 152 ? -18 -15.672 -14.008 1 98.06 152 VAL A N 1
ATOM 1139 C CA . VAL A 1 152 ? -18.375 -16.797 -13.156 1 98.06 152 VAL A CA 1
ATOM 1140 C C . VAL A 1 152 ? -17.969 -16.5 -11.711 1 98.06 152 VAL A C 1
ATOM 1142 O O . VAL A 1 152 ? -18.766 -16.703 -10.781 1 98.06 152 VAL A O 1
ATOM 1145 N N . ILE A 1 153 ? -16.781 -16.016 -11.492 1 98.25 153 ILE A N 1
ATOM 1146 C CA . ILE A 1 153 ? -16.297 -15.695 -10.164 1 98.25 153 ILE A CA 1
ATOM 1147 C C . ILE A 1 153 ? -17.203 -14.656 -9.516 1 98.25 153 ILE A C 1
ATOM 1149 O O . ILE A 1 153 ? -17.594 -14.797 -8.352 1 98.25 153 ILE A O 1
ATOM 1153 N N . SER A 1 154 ? -17.516 -13.609 -10.281 1 96.81 154 SER A N 1
ATOM 1154 C CA . SER A 1 154 ? -18.391 -12.562 -9.758 1 96.81 154 SER A CA 1
ATOM 1155 C C . SER A 1 154 ? -19.75 -13.133 -9.336 1 96.81 154 SER A C 1
ATOM 1157 O O . SER A 1 154 ? -20.281 -12.773 -8.289 1 96.81 154 SER A O 1
ATOM 1159 N N . GLU A 1 155 ? -20.25 -14 -10.156 1 97.25 155 GLU A N 1
ATOM 1160 C CA . GLU A 1 155 ? -21.547 -14.594 -9.914 1 97.25 155 GLU A CA 1
ATOM 1161 C C . GLU A 1 155 ? -21.547 -15.461 -8.656 1 97.25 155 GLU A C 1
ATOM 1163 O O . GLU A 1 155 ? -22.5 -15.445 -7.879 1 97.25 155 GLU A O 1
ATOM 1168 N N . GLN A 1 156 ? -20.453 -16.156 -8.469 1 97.81 156 GLN A N 1
ATOM 1169 C CA . GLN A 1 156 ? -20.406 -17.141 -7.387 1 97.81 156 GLN A CA 1
ATOM 1170 C C . GLN A 1 156 ? -19.891 -16.5 -6.094 1 97.81 156 GLN A C 1
ATOM 1172 O O . GLN A 1 156 ? -20.016 -17.094 -5.02 1 97.81 156 GLN A O 1
ATOM 1177 N N . THR A 1 157 ? -19.281 -15.336 -6.152 1 97.75 157 THR A N 1
ATOM 1178 C CA . THR A 1 157 ? -18.797 -14.656 -4.961 1 97.75 157 THR A CA 1
ATOM 1179 C C . THR A 1 157 ? -19.953 -14.07 -4.16 1 97.75 157 THR A C 1
ATOM 1181 O O . THR A 1 157 ? -20.797 -13.359 -4.707 1 97.75 157 THR A O 1
ATOM 1184 N N . PRO A 1 158 ? -20.062 -14.336 -2.883 1 96.38 158 PRO A N 1
ATOM 1185 C CA . PRO A 1 158 ? -21.156 -13.852 -2.043 1 96.38 158 PRO A CA 1
ATOM 1186 C C . PRO A 1 158 ? -21.203 -12.328 -1.951 1 96.38 158 PRO A C 1
ATOM 1188 O O . PRO A 1 158 ? -20.203 -11.664 -2.238 1 96.38 158 PRO A O 1
ATOM 1191 N N . GLU A 1 159 ? -22.359 -11.859 -1.58 1 96.06 159 GLU A N 1
ATOM 1192 C CA . GLU A 1 159 ? -22.516 -10.43 -1.326 1 96.06 159 GLU A CA 1
ATOM 1193 C C . GLU A 1 159 ? -21.75 -10.008 -0.076 1 96.06 159 GLU A C 1
ATOM 1195 O O . GLU A 1 159 ? -21.578 -10.797 0.852 1 96.06 159 GLU A O 1
ATOM 1200 N N . PRO A 1 160 ? -21.328 -8.812 -0.077 1 97.06 160 PRO A N 1
ATOM 1201 C CA . PRO A 1 160 ? -20.578 -8.344 1.084 1 97.06 160 PRO A CA 1
ATOM 1202 C C . PRO A 1 160 ? -21.422 -8.234 2.346 1 97.06 160 PRO A C 1
ATOM 1204 O O . PRO A 1 160 ? -22.641 -8.039 2.258 1 97.06 160 PRO A O 1
ATOM 1207 N N . VAL A 1 161 ? -20.766 -8.328 3.504 1 97.06 161 VAL A N 1
ATOM 1208 C CA . VAL A 1 161 ? -21.406 -8.266 4.812 1 97.06 161 VAL A CA 1
ATOM 1209 C C . VAL A 1 161 ? -21.031 -6.961 5.512 1 97.06 161 VAL A C 1
ATOM 1211 O O . VAL A 1 161 ? -19.875 -6.535 5.477 1 97.06 161 VAL A O 1
ATOM 1214 N N . VAL A 1 162 ? -22 -6.305 6.152 1 98.25 162 VAL A N 1
ATOM 1215 C CA . VAL A 1 162 ? -21.797 -5.023 6.824 1 98.25 162 VAL A CA 1
ATOM 1216 C C . VAL A 1 162 ? -21.438 -5.258 8.289 1 98.25 162 VAL A C 1
ATOM 1218 O O . VAL A 1 162 ? -22.062 -6.082 8.961 1 98.25 162 VAL A O 1
ATOM 1221 N N . VAL A 1 163 ? -20.453 -4.57 8.742 1 98.25 163 VAL A N 1
ATOM 1222 C CA . VAL A 1 163 ? -20.078 -4.602 10.156 1 98.25 163 VAL A CA 1
ATOM 1223 C C . VAL A 1 163 ? -19.875 -3.178 10.672 1 98.25 163 VAL A C 1
ATOM 1225 O O . VAL A 1 163 ? -19.625 -2.258 9.891 1 98.25 163 VAL A O 1
ATOM 1228 N N . GLU A 1 164 ? -20 -2.969 11.984 1 98.31 164 GLU A N 1
ATOM 1229 C CA . GLU A 1 164 ? -19.703 -1.697 12.641 1 98.31 164 GLU A CA 1
ATOM 1230 C C . GLU A 1 164 ? -18.344 -1.72 13.312 1 98.31 164 GLU A C 1
ATOM 1232 O O . GLU A 1 164 ? -18.016 -2.656 14.047 1 98.31 164 GLU A O 1
ATOM 1237 N N . VAL A 1 165 ? -17.578 -0.704 13.016 1 98.06 165 VAL A N 1
ATOM 1238 C CA . VAL A 1 165 ? -16.25 -0.654 13.586 1 98.06 165 VAL A CA 1
ATOM 1239 C C . VAL A 1 165 ? -15.953 0.755 14.094 1 98.06 165 VAL A C 1
ATOM 1241 O O . VAL A 1 165 ? -16.484 1.734 13.57 1 98.06 165 VAL A O 1
ATOM 1244 N N . PRO A 1 166 ? -15.109 0.841 15.156 1 97.81 166 PRO A N 1
ATOM 1245 C CA . PRO A 1 166 ? -14.711 2.176 15.602 1 97.81 166 PRO A CA 1
ATOM 1246 C C . PRO A 1 166 ? -13.789 2.883 14.617 1 97.81 166 PRO A C 1
ATOM 1248 O O . PRO A 1 166 ? -13.125 2.227 13.812 1 97.81 166 PRO A O 1
ATOM 1251 N N . VAL A 1 167 ? -13.75 4.168 14.656 1 97.75 167 VAL A N 1
ATOM 1252 C CA . VAL A 1 167 ? -12.844 4.961 13.828 1 97.75 167 VAL A CA 1
ATOM 1253 C C . VAL A 1 167 ? -11.43 4.895 14.406 1 97.75 167 VAL A C 1
ATOM 1255 O O . VAL A 1 167 ? -11.148 5.488 15.445 1 97.75 167 VAL A O 1
ATOM 1258 N N . THR A 1 168 ? -10.57 4.145 13.797 1 96.12 168 THR A N 1
ATOM 1259 C CA . THR A 1 168 ? -9.156 3.998 14.125 1 96.12 168 THR A CA 1
ATOM 1260 C C . THR A 1 168 ? -8.32 3.908 12.852 1 96.12 168 THR A C 1
ATOM 1262 O O . THR A 1 168 ? -8.859 3.928 11.742 1 96.12 168 THR A O 1
ATOM 1265 N N . THR A 1 169 ? -7.043 3.805 13.055 1 94 169 THR A N 1
ATOM 1266 C CA . THR A 1 169 ? -6.137 3.674 11.914 1 94 169 THR A CA 1
ATOM 1267 C C . THR A 1 169 ? -6.383 2.359 11.18 1 94 169 THR A C 1
ATOM 1269 O O . THR A 1 169 ? -6.02 2.225 10.008 1 94 169 THR A O 1
ATOM 1272 N N . ALA A 1 170 ? -7.035 1.438 11.789 1 94.81 170 ALA A N 1
ATOM 1273 C CA . ALA A 1 170 ? -7.277 0.121 11.203 1 94.81 170 ALA A CA 1
ATOM 1274 C C . ALA A 1 170 ? -8.312 0.2 10.086 1 94.81 170 ALA A C 1
ATOM 1276 O O . ALA A 1 170 ? -8.484 -0.753 9.328 1 94.81 170 ALA A O 1
ATOM 1277 N N . LEU A 1 171 ? -8.93 1.325 9.93 1 97.25 171 LEU A N 1
ATOM 1278 C CA . LEU A 1 171 ? -10 1.499 8.953 1 97.25 171 LEU A CA 1
ATOM 1279 C C . LEU A 1 171 ? -9.43 1.613 7.539 1 97.25 171 LEU A C 1
ATOM 1281 O O . LEU A 1 171 ? -10.164 1.487 6.559 1 97.25 171 LEU A O 1
ATOM 1285 N N . VAL A 1 172 ? -8.141 1.937 7.453 1 97.19 172 VAL A N 1
ATOM 1286 C CA . VAL A 1 172 ? -7.543 2.094 6.133 1 97.19 172 VAL A CA 1
ATOM 1287 C C . VAL A 1 172 ? -7.793 0.841 5.297 1 97.19 172 VAL A C 1
ATOM 1289 O O . VAL A 1 172 ? -7.594 -0.279 5.773 1 97.19 172 VAL A O 1
ATOM 1292 N N . GLY A 1 173 ? -8.266 1.04 4.078 1 96.5 173 GLY A N 1
ATOM 1293 C CA . GLY A 1 173 ? -8.547 -0.067 3.182 1 96.5 173 GLY A CA 1
ATOM 1294 C C . GLY A 1 173 ? -9.977 -0.576 3.297 1 96.5 173 GLY A C 1
ATOM 1295 O O . GLY A 1 173 ? -10.383 -1.472 2.553 1 96.5 173 GLY A O 1
ATOM 1296 N N . SER A 1 174 ? -10.766 -0.056 4.16 1 98.06 174 SER A N 1
ATOM 1297 C CA . SER A 1 174 ? -12.164 -0.448 4.305 1 98.06 174 SER A CA 1
ATOM 1298 C C . SER A 1 174 ? -13.062 0.381 3.395 1 98.06 174 SER A C 1
ATOM 1300 O O . SER A 1 174 ? -12.719 1.503 3.023 1 98.06 174 SER A O 1
ATOM 1302 N N . VAL A 1 175 ? -14.211 -0.212 3.061 1 97.75 175 VAL A N 1
ATOM 1303 C CA . VAL A 1 175 ? -15.203 0.454 2.227 1 97.75 175 VAL A CA 1
ATOM 1304 C C . VAL A 1 175 ? -16.438 0.792 3.061 1 97.75 175 VAL A C 1
ATOM 1306 O O . VAL A 1 175 ? -16.984 -0.071 3.756 1 97.75 175 VAL A O 1
ATOM 1309 N N . ILE A 1 176 ? -16.859 2.051 2.957 1 98.38 176 ILE A N 1
ATOM 1310 C CA . ILE A 1 176 ? -18 2.549 3.703 1 98.38 176 ILE A CA 1
ATOM 1311 C C . ILE A 1 176 ? -19.266 1.835 3.238 1 98.38 176 ILE A C 1
ATOM 1313 O O . ILE A 1 176 ? -19.516 1.72 2.035 1 98.38 176 ILE A O 1
ATOM 1317 N N . ALA A 1 177 ? -20.094 1.324 4.184 1 98.56 177 ALA A N 1
ATOM 1318 C CA . ALA A 1 177 ? -21.266 0.535 3.836 1 98.56 177 ALA A CA 1
ATOM 1319 C C . ALA A 1 177 ? -22.547 1.357 3.988 1 98.56 177 ALA A C 1
ATOM 1321 O O . ALA A 1 177 ? -23.625 0.921 3.584 1 98.56 177 ALA A O 1
ATOM 1322 N N . GLU A 1 178 ? -22.438 2.518 4.594 1 98.25 178 GLU A N 1
ATOM 1323 C CA . GLU A 1 178 ? -23.547 3.443 4.809 1 98.25 178 GLU A CA 1
ATOM 1324 C C . GLU A 1 178 ? -23.062 4.891 4.812 1 98.25 178 GLU A C 1
ATOM 1326 O O . GLU A 1 178 ? -22 5.191 5.348 1 98.25 178 GLU A O 1
ATOM 1331 N N . ASP A 1 179 ? -23.906 5.754 4.25 1 98.12 179 ASP A N 1
ATOM 1332 C CA . ASP A 1 179 ? -23.547 7.164 4.238 1 98.12 179 ASP A CA 1
ATOM 1333 C C . ASP A 1 179 ? -23.188 7.652 5.645 1 98.12 179 ASP A C 1
ATOM 1335 O O . ASP A 1 179 ? -23.844 7.27 6.621 1 98.12 179 ASP A O 1
ATOM 1339 N N . VAL A 1 180 ? -22.203 8.492 5.699 1 98.31 180 VAL A N 1
ATOM 1340 C CA . VAL A 1 180 ? -21.766 9.039 6.98 1 98.31 180 VAL A CA 1
ATOM 1341 C C . VAL A 1 180 ? -22.016 10.539 7.016 1 98.31 180 VAL A C 1
ATOM 1343 O O . VAL A 1 180 ? -21.609 11.266 6.102 1 98.31 180 VAL A O 1
ATOM 1346 N N . TYR A 1 181 ? -22.641 11 8.016 1 98.38 181 TYR A N 1
ATOM 1347 C CA . TYR A 1 181 ? -22.969 12.414 8.18 1 98.38 181 TYR A CA 1
ATOM 1348 C C . TYR A 1 181 ? -22.219 13.016 9.352 1 98.38 181 TYR A C 1
ATOM 1350 O O . TYR A 1 181 ? -22.016 12.359 10.383 1 98.38 181 TYR A O 1
ATOM 1358 N N . ALA A 1 182 ? -21.812 14.211 9.211 1 97.75 182 ALA A N 1
ATOM 1359 C CA . ALA A 1 182 ? -21.016 14.898 10.227 1 97.75 182 ALA A CA 1
ATOM 1360 C C . ALA A 1 182 ? -21.797 15.055 11.523 1 97.75 182 ALA A C 1
ATOM 1362 O O . ALA A 1 182 ? -22.906 15.617 11.523 1 97.75 182 ALA A O 1
ATOM 1363 N N . ALA A 1 183 ? -21.219 14.672 12.586 1 96.88 183 ALA A N 1
ATOM 1364 C CA . ALA A 1 183 ? -21.844 14.805 13.898 1 96.88 183 ALA A CA 1
ATOM 1365 C C . ALA A 1 183 ? -21.547 16.172 14.508 1 96.88 183 ALA A C 1
ATOM 1367 O O . ALA A 1 183 ? -22.266 16.625 15.398 1 96.88 183 ALA A O 1
ATOM 1368 N N . GLU A 1 184 ? -20.531 16.781 14.047 1 96.69 184 GLU A N 1
ATOM 1369 C CA . GLU A 1 184 ? -20.109 18.094 14.531 1 96.69 184 GLU A CA 1
ATOM 1370 C C . GLU A 1 184 ? -19.688 19 13.383 1 96.69 184 GLU A C 1
ATOM 1372 O O . GLU A 1 184 ? -19.172 18.516 12.367 1 96.69 184 GLU A O 1
ATOM 1377 N N . ALA A 1 185 ? -19.938 20.281 13.562 1 96.31 185 ALA A N 1
ATOM 1378 C CA . ALA A 1 185 ? -19.422 21.25 12.602 1 96.31 185 ALA A CA 1
ATOM 1379 C C . ALA A 1 185 ? -17.938 21.531 12.828 1 96.31 185 ALA A C 1
ATOM 1381 O O . ALA A 1 185 ? -17.469 21.484 13.969 1 96.31 185 ALA A O 1
ATOM 1382 N N . VAL A 1 186 ? -17.25 21.797 11.727 1 95.38 186 VAL A N 1
ATOM 1383 C CA . VAL A 1 186 ? -15.836 22.172 11.844 1 95.38 186 VAL A CA 1
ATOM 1384 C C . VAL A 1 186 ? -15.586 23.484 11.102 1 95.38 186 VAL A C 1
ATOM 1386 O O . VAL A 1 186 ? -15.75 23.547 9.883 1 95.38 186 VAL A O 1
ATOM 1389 N N . PRO A 1 187 ? -15.156 24.516 11.711 1 94.25 187 PRO A N 1
ATOM 1390 C CA . PRO A 1 187 ? -15.18 24.609 13.172 1 94.25 187 PRO A CA 1
ATOM 1391 C C . PRO A 1 187 ? -16.594 24.719 13.727 1 94.25 187 PRO A C 1
ATOM 1393 O O . PRO A 1 187 ? -17.547 24.891 12.969 1 94.25 187 PRO A O 1
ATOM 1396 N N . ALA A 1 188 ? -16.75 24.641 15 1 94.12 188 ALA A N 1
ATOM 1397 C CA . ALA A 1 188 ? -18.062 24.75 15.648 1 94.12 188 ALA A CA 1
ATOM 1398 C C . ALA A 1 188 ? -18.328 26.188 16.094 1 94.12 188 ALA A C 1
ATOM 1400 O O . ALA A 1 188 ? -19.406 26.484 16.625 1 94.12 188 ALA A O 1
ATOM 1401 N N . TYR A 1 189 ? -17.453 27.062 15.93 1 92.88 189 TYR A N 1
ATOM 1402 C CA . TYR A 1 189 ? -17.5 28.453 16.328 1 92.88 189 TYR A CA 1
ATOM 1403 C C . TYR A 1 189 ? -16.781 29.344 15.312 1 92.88 189 TYR A C 1
ATOM 1405 O O . TYR A 1 189 ? -16.156 28.844 14.383 1 92.88 189 TYR A O 1
ATOM 1413 N N . ARG A 1 190 ? -16.969 30.609 15.477 1 94.44 190 ARG A N 1
ATOM 1414 C CA . ARG A 1 190 ? -16.188 31.516 14.633 1 94.44 190 ARG A CA 1
ATOM 1415 C C . ARG A 1 190 ? -14.727 31.547 15.062 1 94.44 190 ARG A C 1
ATOM 1417 O O . ARG A 1 190 ? -14.398 32.031 16.141 1 94.44 190 ARG A O 1
ATOM 1424 N N . ALA A 1 191 ? -13.922 31.031 14.141 1 94.12 191 ALA A N 1
ATOM 1425 C CA . ALA A 1 191 ? -12.531 30.828 14.523 1 94.12 191 ALA A CA 1
ATOM 1426 C C . ALA A 1 191 ? -11.609 31.766 13.758 1 94.12 191 ALA A C 1
ATOM 1428 O O . ALA A 1 191 ? -11.844 32.062 12.586 1 94.12 191 ALA A O 1
ATOM 1429 N N . SER A 1 192 ? -10.57 32.188 14.43 1 94.44 192 SER A N 1
ATOM 1430 C CA . SER A 1 192 ? -9.555 32.969 13.75 1 94.44 192 SER A CA 1
ATOM 1431 C C . SER A 1 192 ? -8.695 32.125 12.828 1 94.44 192 SER A C 1
ATOM 1433 O O . SER A 1 192 ? -8.312 31 13.188 1 94.44 192 SER A O 1
ATOM 1435 N N . ILE A 1 193 ? -8.258 32.625 11.719 1 91.75 193 ILE A N 1
ATOM 1436 C CA . ILE A 1 193 ? -7.391 31.938 10.766 1 91.75 193 ILE A CA 1
ATOM 1437 C C . ILE A 1 193 ? -5.938 32.344 11.016 1 91.75 193 ILE A C 1
ATOM 1439 O O . ILE A 1 193 ? -5.016 31.672 10.547 1 91.75 193 ILE A O 1
ATOM 1443 N N . VAL A 1 194 ? -5.746 33.438 11.789 1 90.94 194 VAL A N 1
ATOM 1444 C CA . VAL A 1 194 ? -4.406 33.969 11.977 1 90.94 194 VAL A CA 1
ATOM 1445 C C . VAL A 1 194 ? -4.199 34.344 13.453 1 90.94 194 VAL A C 1
ATOM 1447 O O . VAL A 1 194 ? -5.16 34.406 14.219 1 90.94 194 VAL A O 1
ATOM 1450 N N . ASP A 1 195 ? -2.947 34.5 13.75 1 90.62 195 ASP A N 1
ATOM 1451 C CA . ASP A 1 195 ? -2.607 35.156 15 1 90.62 195 ASP A CA 1
ATOM 1452 C C . ASP A 1 195 ? -2.729 36.656 14.875 1 90.62 195 ASP A C 1
ATOM 1454 O O . ASP A 1 195 ? -2.277 37.25 13.883 1 90.62 195 ASP A O 1
ATOM 1458 N N . GLY A 1 196 ? -3.4 37.281 15.891 1 94.38 196 GLY A N 1
ATOM 1459 C CA . GLY A 1 196 ? -3.537 38.719 15.797 1 94.38 196 GLY A CA 1
ATOM 1460 C C . GLY A 1 196 ? -4.539 39.281 16.781 1 94.38 196 GLY A C 1
ATOM 1461 O O . GLY A 1 196 ? -4.449 39.031 17.984 1 94.38 196 GLY A O 1
ATOM 1462 N N . TYR A 1 197 ? -5.426 40.094 16.25 1 96.69 197 TYR A N 1
ATOM 1463 C CA . TYR A 1 197 ? -6.371 40.812 17.094 1 96.69 197 TYR A CA 1
ATOM 1464 C C . TYR A 1 197 ? -7.762 40.812 16.484 1 96.69 197 TYR A C 1
ATOM 1466 O O . TYR A 1 197 ? -7.93 41.219 15.32 1 96.69 197 TYR A O 1
ATOM 1474 N N . ALA A 1 198 ? -8.703 40.406 17.297 1 97.19 198 ALA A N 1
ATOM 1475 C CA . ALA A 1 198 ? -10.094 40.5 16.891 1 97.19 198 ALA A CA 1
ATOM 1476 C C . ALA A 1 198 ? -10.586 41.969 16.984 1 97.19 198 ALA A C 1
ATOM 1478 O O . ALA A 1 198 ? -10.305 42.656 17.953 1 97.19 198 ALA A O 1
ATOM 1479 N N . VAL A 1 199 ? -11.344 42.375 15.961 1 96.56 199 VAL A N 1
ATOM 1480 C CA . VAL A 1 199 ? -11.797 43.75 15.883 1 96.56 199 VAL A CA 1
ATOM 1481 C C . VAL A 1 199 ? -13.258 43.781 15.43 1 96.56 199 VAL A C 1
ATOM 1483 O O . VAL A 1 199 ? -13.797 42.781 14.969 1 96.56 199 VAL A O 1
ATOM 1486 N N . ILE A 1 200 ? -13.844 44.906 15.672 1 94.62 200 ILE A N 1
ATOM 1487 C CA . ILE A 1 200 ? -15.117 45.25 15.047 1 94.62 200 ILE A CA 1
ATOM 1488 C C . ILE A 1 200 ? -14.875 46.125 13.82 1 94.62 200 ILE A C 1
ATOM 1490 O O . ILE A 1 200 ? -14.68 47.344 13.938 1 94.62 200 ILE A O 1
ATOM 1494 N N . ALA A 1 201 ? -14.844 45.5 12.719 1 92.88 201 ALA A N 1
ATOM 1495 C CA . ALA A 1 201 ? -14.602 46.219 11.469 1 92.88 201 ALA A CA 1
ATOM 1496 C C . ALA A 1 201 ? -15.891 46.812 10.938 1 92.88 201 ALA A C 1
ATOM 1498 O O . ALA A 1 201 ? -16.953 46.188 10.969 1 92.88 201 ALA A O 1
ATOM 1499 N N . PRO A 1 202 ? -15.812 48.031 10.484 1 87.94 202 PRO A N 1
ATOM 1500 C CA . PRO A 1 202 ? -17 48.656 9.922 1 87.94 202 PRO A CA 1
ATOM 1501 C C . PRO A 1 202 ? -17.391 48.094 8.555 1 87.94 202 PRO A C 1
ATOM 1503 O O . PRO A 1 202 ? -16.531 47.562 7.836 1 87.94 202 PRO A O 1
ATOM 1506 N N . GLU A 1 203 ? -18.656 48.156 8.18 1 81.56 203 GLU A N 1
ATOM 1507 C CA . GLU A 1 203 ? -19.141 47.656 6.898 1 81.56 203 GLU A CA 1
ATOM 1508 C C . GLU A 1 203 ? -18.578 48.469 5.738 1 81.56 203 GLU A C 1
ATOM 1510 O O . GLU A 1 203 ? -18.234 47.938 4.688 1 81.56 203 GLU A O 1
ATOM 1515 N N . THR A 1 204 ? -18.625 49.812 5.898 1 75.06 204 THR A N 1
ATOM 1516 C CA . THR A 1 204 ? -18.062 50.688 4.883 1 75.06 204 THR A CA 1
ATOM 1517 C C . THR A 1 204 ? -16.969 51.562 5.48 1 75.06 204 THR A C 1
ATOM 1519 O O . THR A 1 204 ? -17.047 51.938 6.648 1 75.06 204 THR A O 1
ATOM 1522 N N . ALA A 1 205 ? -15.852 51.594 4.719 1 65.12 205 ALA A N 1
ATOM 1523 C CA . ALA A 1 205 ? -14.711 52.344 5.199 1 65.12 205 ALA A CA 1
ATOM 1524 C C . ALA A 1 205 ? -15.133 53.75 5.633 1 65.12 205 ALA A C 1
ATOM 1526 O O . ALA A 1 205 ? -14.531 54.344 6.535 1 65.12 205 ALA A O 1
ATOM 1527 N N . ASP A 1 206 ? -16.172 54.312 4.992 1 63.5 206 ASP A N 1
ATOM 1528 C CA . ASP A 1 206 ? -16.516 55.719 5.195 1 63.5 206 ASP A CA 1
ATOM 1529 C C . ASP A 1 206 ? -17.453 55.906 6.395 1 63.5 206 ASP A C 1
ATOM 1531 O O . ASP A 1 206 ? -17.641 57 6.891 1 63.5 206 ASP A O 1
ATOM 1535 N N . VAL A 1 207 ? -18 54.75 6.785 1 64.31 207 VAL A N 1
ATOM 1536 C CA . VAL A 1 207 ? -18.969 54.875 7.883 1 64.31 207 VAL A CA 1
ATOM 1537 C C . VAL A 1 207 ? -18.438 54.125 9.102 1 64.31 207 VAL A C 1
ATOM 1539 O O . VAL A 1 207 ? -18.219 52.906 9.047 1 64.31 207 VAL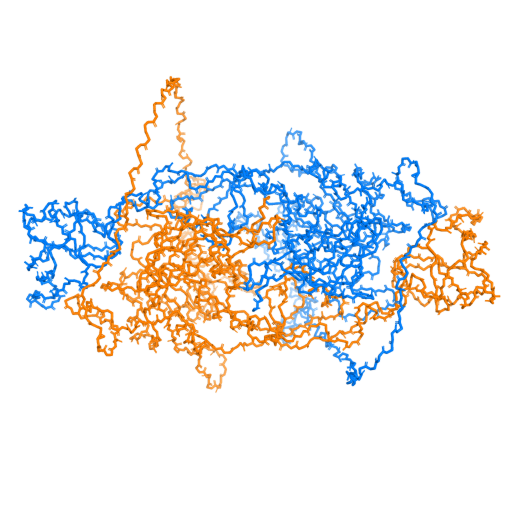 A O 1
ATOM 1542 N N . GLY A 1 208 ? -18.016 54.875 10.219 1 66.62 208 GLY A N 1
ATOM 1543 C CA . GLY A 1 208 ? -17.594 54.312 11.492 1 66.62 208 GLY A CA 1
ATOM 1544 C C . GLY A 1 208 ? -16.109 54.469 11.742 1 66.62 208 GLY A C 1
ATOM 1545 O O . GLY A 1 208 ? -15.398 55.062 10.945 1 66.62 208 GLY A O 1
ATOM 1546 N N . PRO A 1 209 ? -15.656 53.938 12.781 1 76.5 209 PRO A N 1
ATOM 1547 C CA . PRO A 1 209 ? -14.242 54.094 13.125 1 76.5 209 PRO A CA 1
ATOM 1548 C C . PRO A 1 209 ? -13.32 53.219 12.297 1 76.5 209 PRO A C 1
ATOM 1550 O O . PRO A 1 209 ? -13.695 52.094 11.953 1 76.5 209 PRO A O 1
ATOM 1553 N N . SER A 1 210 ? -12.336 53.812 11.82 1 83.25 210 SER A N 1
ATOM 1554 C CA . SER A 1 210 ? -11.297 53.094 11.086 1 83.25 210 SER A CA 1
ATOM 1555 C C . SER A 1 210 ? -10.672 52 11.938 1 83.25 210 SER A C 1
ATOM 1557 O O . SER A 1 210 ? -10.594 52.125 13.164 1 83.25 210 SER A O 1
ATOM 1559 N N . THR A 1 211 ? -10.266 50.938 11.289 1 89.56 211 THR A N 1
ATOM 1560 C CA . THR A 1 211 ? -9.539 49.906 12 1 89.56 211 THR A CA 1
ATOM 1561 C C . THR A 1 211 ? -8.078 50.312 12.188 1 89.56 211 THR A C 1
ATOM 1563 O O . THR A 1 211 ? -7.34 49.656 12.922 1 89.56 211 THR A O 1
ATOM 1566 N N . LYS A 1 212 ? -7.738 51.344 11.531 1 92.56 212 LYS A N 1
ATOM 1567 C CA . LYS A 1 212 ? -6.391 51.875 11.742 1 92.56 212 LYS A CA 1
ATOM 1568 C C . LYS A 1 212 ? -6.328 52.75 12.977 1 92.56 212 LYS A C 1
ATOM 1570 O O . LYS A 1 212 ? -7.191 53.625 13.172 1 92.56 212 LYS A O 1
ATOM 1575 N N . GLY A 1 213 ? -5.32 52.531 13.781 1 93.94 213 GLY A N 1
ATOM 1576 C CA . GLY A 1 213 ? -5.172 53.344 14.984 1 93.94 213 GLY A CA 1
ATOM 1577 C C . GLY A 1 213 ? -4.637 52.562 16.156 1 93.94 213 GLY A C 1
ATOM 1578 O O . GLY A 1 213 ? -4.188 51.438 16 1 93.94 213 GLY A O 1
ATOM 1579 N N . VAL A 1 214 ? -4.566 53.25 17.266 1 96.69 214 VAL A N 1
ATOM 1580 C CA . VAL A 1 214 ? -4.09 52.625 18.5 1 96.69 214 VAL A CA 1
ATOM 1581 C C . VAL A 1 214 ? -5.277 52.188 19.359 1 96.69 214 VAL A C 1
ATOM 1583 O O . VAL A 1 214 ? -6.168 53 19.641 1 96.69 214 VAL A O 1
ATOM 1586 N N . PHE A 1 215 ? -5.25 51 19.734 1 97.19 215 PHE A N 1
ATOM 1587 C CA . PHE A 1 215 ? -6.391 50.469 20.453 1 97.19 215 PHE A CA 1
ATOM 1588 C C . PHE A 1 215 ? -5.938 49.781 21.734 1 97.19 215 PHE A C 1
ATOM 1590 O O . PHE A 1 215 ? -4.914 49.094 21.75 1 97.19 215 PHE A O 1
ATOM 1597 N N . PRO A 1 216 ? -6.688 49.938 22.812 1 96.88 216 PRO A N 1
ATOM 1598 C CA . PRO A 1 216 ? -6.43 49.125 24.016 1 96.88 216 PRO A CA 1
ATOM 1599 C C . PRO A 1 216 ? -6.77 47.656 23.812 1 96.88 216 PRO A C 1
ATOM 1601 O O . PRO A 1 216 ? -7.773 47.312 23.172 1 96.88 216 PRO A O 1
ATOM 1604 N N . VAL A 1 217 ? -5.949 46.75 24.266 1 96.25 217 VAL A N 1
ATOM 1605 C CA . VAL A 1 217 ? -6.23 45.312 24.281 1 96.25 217 VAL A CA 1
ATOM 1606 C C . VAL A 1 217 ? -7.105 44.969 25.484 1 96.25 217 VAL A C 1
ATOM 1608 O O . VAL A 1 217 ? -6.637 45 26.625 1 96.25 217 VAL A O 1
ATOM 1611 N N . ALA A 1 218 ? -8.336 44.594 25.25 1 92.75 218 ALA A N 1
ATOM 1612 C CA . ALA A 1 218 ? -9.32 44.5 26.328 1 92.75 218 ALA A CA 1
ATOM 1613 C C . ALA A 1 218 ? -9.391 43.062 26.844 1 92.75 218 ALA A C 1
ATOM 1615 O O . ALA A 1 218 ? -9.805 42.812 27.984 1 92.75 218 ALA A O 1
ATOM 1616 N N . SER A 1 219 ? -9.086 42.156 25.984 1 90.19 219 SER A N 1
ATOM 1617 C CA . SER A 1 219 ? -9.195 40.75 26.359 1 90.19 219 SER A CA 1
ATOM 1618 C C . SER A 1 219 ? -8.281 39.875 25.516 1 90.19 219 SER A C 1
ATOM 1620 O O . SER A 1 219 ? -7.664 40.344 24.562 1 90.19 219 SER A O 1
ATOM 1622 N N . ILE A 1 220 ? -8.172 38.656 25.984 1 87.81 220 ILE A N 1
ATOM 1623 C CA . ILE A 1 220 ? -7.344 37.656 25.312 1 87.81 220 ILE A CA 1
ATOM 1624 C C . ILE A 1 220 ? -8.164 36.406 25.031 1 87.81 220 ILE A C 1
ATOM 1626 O O . ILE A 1 220 ? -8.922 35.938 25.891 1 87.81 220 ILE A O 1
ATOM 1630 N N . SER A 1 221 ? -8.039 35.969 23.844 1 82.69 221 SER A N 1
ATOM 1631 C CA . SER A 1 221 ? -8.695 34.719 23.438 1 82.69 221 SER A CA 1
ATOM 1632 C C . SER A 1 221 ? -7.684 33.688 22.938 1 82.69 221 SER A C 1
ATOM 1634 O O . SER A 1 221 ? -6.953 33.969 21.984 1 82.69 221 SER A O 1
ATOM 1636 N N . TYR A 1 222 ? -7.695 32.594 23.594 1 78.5 222 TYR A N 1
ATOM 1637 C CA . TYR A 1 222 ? -6.852 31.453 23.203 1 78.5 222 TYR A CA 1
ATOM 1638 C C . TYR A 1 222 ? -7.691 30.312 22.656 1 78.5 222 TYR A C 1
ATOM 1640 O O . TYR A 1 222 ? -8.883 30.219 22.953 1 78.5 222 TYR A O 1
ATOM 1648 N N . ALA A 1 223 ? -7 29.516 21.875 1 75 223 ALA A N 1
ATOM 1649 C CA . ALA A 1 223 ? -7.629 28.25 21.469 1 75 223 ALA A CA 1
ATOM 1650 C C . ALA A 1 223 ? -7.633 27.25 22.625 1 75 223 ALA A C 1
ATOM 1652 O O . ALA A 1 223 ? -6.703 26.453 22.766 1 75 223 ALA A O 1
ATOM 1653 N N . ASN A 1 224 ? -8.57 27.297 23.531 1 75.12 224 ASN A N 1
ATOM 1654 C CA . ASN A 1 224 ? -8.695 26.453 24.719 1 75.12 224 ASN A CA 1
ATOM 1655 C C . ASN A 1 224 ? -10.148 26.297 25.141 1 75.12 224 ASN A C 1
ATOM 1657 O O . ASN A 1 224 ? -11.047 26.891 24.531 1 75.12 224 ASN A O 1
ATOM 1661 N N . PRO A 1 225 ? -10.383 25.312 26.047 1 70.62 225 PRO A N 1
ATOM 1662 C CA . PRO A 1 225 ? -11.758 25.078 26.484 1 70.62 225 PRO A CA 1
ATOM 1663 C C . PRO A 1 225 ? -12.359 26.281 27.219 1 70.62 225 PRO A C 1
ATOM 1665 O O . PRO A 1 225 ? -13.531 26.25 27.609 1 70.62 225 PRO A O 1
ATOM 1668 N N . GLY A 1 226 ? -11.648 27.281 27.234 1 65.94 226 GLY A N 1
ATOM 1669 C CA . GLY A 1 226 ? -12.102 28.375 28.078 1 65.94 226 GLY A CA 1
ATOM 1670 C C . GLY A 1 226 ? -13.484 28.891 27.719 1 65.94 226 GLY A C 1
ATOM 1671 O O . GLY A 1 226 ? -14.016 28.562 26.656 1 65.94 226 GLY A O 1
ATOM 1672 N N . GLY A 1 227 ? -14.312 29.422 28.703 1 62.03 227 GLY A N 1
ATOM 1673 C CA . GLY A 1 227 ? -15.703 29.828 28.781 1 62.03 227 GLY A CA 1
ATOM 1674 C C . GLY A 1 227 ? -16.062 30.922 27.781 1 62.03 227 GLY A C 1
ATOM 1675 O O . GLY A 1 227 ? -15.273 31.25 26.906 1 62.03 227 GLY A O 1
ATOM 1676 N N . SER A 1 228 ? -17.141 31.5 27.891 1 65.5 228 SER A N 1
ATOM 1677 C CA . SER A 1 228 ? -17.812 32.531 27.109 1 65.5 228 SER A CA 1
ATOM 1678 C C . SER A 1 228 ? -17.031 33.844 27.141 1 65.5 228 SER A C 1
ATOM 1680 O O . SER A 1 228 ? -16.547 34.281 28.188 1 65.5 228 SER A O 1
ATOM 1682 N N . LEU A 1 229 ? -16.531 34.188 25.906 1 79.88 229 LEU A N 1
ATOM 1683 C CA . LEU A 1 229 ? -15.844 35.469 25.75 1 79.88 229 LEU A CA 1
ATOM 1684 C C . LEU A 1 229 ? -16.828 36.625 25.828 1 79.88 229 LEU A C 1
ATOM 1686 O O . LEU A 1 229 ? -17.953 36.562 25.328 1 79.88 229 LEU A O 1
ATOM 1690 N N . SER A 1 230 ? -16.422 37.594 26.562 1 86.31 230 SER A N 1
ATOM 1691 C CA . SER A 1 230 ? -17.234 38.781 26.641 1 86.31 230 SER A CA 1
ATOM 1692 C C . SER A 1 230 ? -17.156 39.594 25.344 1 86.31 230 SER A C 1
ATOM 1694 O O . SER A 1 230 ? -16.109 39.594 24.672 1 86.31 230 SER A O 1
ATOM 1696 N N . PRO A 1 231 ? -18.219 40.25 25.016 1 92.94 231 PRO A N 1
ATOM 1697 C CA . PRO A 1 231 ? -18.188 41.125 23.844 1 92.94 231 PRO A CA 1
ATOM 1698 C C . PRO A 1 231 ? -17.141 42.25 23.969 1 92.94 231 PRO A C 1
ATOM 1700 O O . PRO A 1 231 ? -16.859 42.719 25.062 1 92.94 231 PRO A O 1
ATOM 1703 N N . LEU A 1 232 ? -16.688 42.625 22.859 1 93.38 232 LEU A N 1
ATOM 1704 C CA . LEU A 1 232 ? -15.734 43.75 22.844 1 93.38 232 LEU A CA 1
ATOM 1705 C C . LEU A 1 232 ? -16.438 45.062 23.031 1 93.38 232 LEU A C 1
ATOM 1707 O O . LEU A 1 232 ? -17.484 45.312 22.438 1 93.38 232 LEU A O 1
ATOM 1711 N N . GLU A 1 233 ? -15.844 45.844 23.875 1 92.81 233 GLU A N 1
ATOM 1712 C CA . GLU A 1 233 ? -16.281 47.219 23.906 1 92.81 233 GLU A CA 1
ATOM 1713 C C . GLU A 1 233 ? -15.844 48 22.656 1 92.81 233 GLU A C 1
ATOM 1715 O O . GLU A 1 233 ? -14.734 47.781 22.156 1 92.81 233 GLU A O 1
ATOM 1720 N N . PRO A 1 234 ? -16.734 48.906 22.25 1 90.5 234 PRO A N 1
ATOM 1721 C CA . PRO A 1 234 ? -16.328 49.688 21.078 1 90.5 234 PRO A CA 1
ATOM 1722 C C . PRO A 1 234 ? -14.984 50.406 21.297 1 90.5 234 PRO A C 1
ATOM 1724 O O . PRO A 1 234 ? -14.758 51 22.359 1 90.5 234 PRO A O 1
ATOM 1727 N N . GLY A 1 235 ? -14.109 50.25 20.344 1 92.44 235 GLY A N 1
ATOM 1728 C CA . GLY A 1 235 ? -12.812 50.906 20.422 1 92.44 235 GLY A CA 1
ATOM 1729 C C . GLY A 1 235 ? -11.742 50.062 21.062 1 92.44 235 GLY A C 1
ATOM 1730 O O . GLY A 1 235 ? -10.602 50.5 21.234 1 92.44 235 GLY A O 1
ATOM 1731 N N . THR A 1 236 ? -12.086 48.906 21.406 1 95.38 236 THR A N 1
ATOM 1732 C CA . THR A 1 236 ? -11.094 47.969 21.984 1 95.38 236 THR A CA 1
ATOM 1733 C C . THR A 1 236 ? -10.906 46.781 21.078 1 95.38 236 THR A C 1
ATOM 1735 O O . THR A 1 236 ? -11.688 46.562 20.141 1 95.38 236 THR A O 1
ATOM 1738 N N . ILE A 1 237 ? -9.867 46.094 21.297 1 96.56 237 ILE A N 1
ATOM 1739 C CA . ILE A 1 237 ? -9.562 44.906 20.516 1 96.56 237 ILE A CA 1
ATOM 1740 C C . ILE A 1 237 ? -9.234 43.75 21.469 1 96.56 237 ILE A C 1
ATOM 1742 O O . ILE A 1 237 ? -9.062 43.938 22.672 1 96.56 237 ILE A O 1
ATOM 1746 N N . ALA A 1 238 ? -9.242 42.531 20.922 1 95.75 238 ALA A N 1
ATOM 1747 C CA . ALA A 1 238 ? -8.891 41.344 21.688 1 95.75 238 ALA A CA 1
ATOM 1748 C C . ALA A 1 238 ? -7.75 40.594 21.016 1 95.75 238 ALA A C 1
ATOM 1750 O O . ALA A 1 238 ? -7.812 40.281 19.812 1 95.75 238 ALA A O 1
ATOM 1751 N N . ARG A 1 239 ? -6.711 40.312 21.781 1 95.06 239 ARG A N 1
ATOM 1752 C CA . ARG A 1 239 ? -5.668 39.438 21.266 1 95.06 239 ARG A CA 1
ATOM 1753 C C . ARG A 1 239 ? -6.195 38.031 21.062 1 95.06 239 ARG A C 1
ATOM 1755 O O . ARG A 1 239 ? -6.91 37.5 21.922 1 95.06 239 ARG A O 1
ATOM 1762 N N . ILE A 1 240 ? -5.848 37.438 19.938 1 93.5 240 ILE A N 1
ATOM 1763 C CA . ILE A 1 240 ? -6.445 36.156 19.578 1 93.5 240 ILE A CA 1
ATOM 1764 C C . ILE A 1 240 ? -5.418 35.281 18.844 1 93.5 240 ILE A C 1
ATOM 1766 O O . ILE A 1 240 ? -4.637 35.812 18.031 1 93.5 240 ILE A O 1
ATOM 1770 N N . THR A 1 241 ? -5.387 34 19.109 1 90.44 241 THR A N 1
ATOM 1771 C CA . THR A 1 241 ? -4.5 33.062 18.422 1 90.44 241 THR A CA 1
ATOM 1772 C C . THR A 1 241 ? -5.25 32.312 17.328 1 90.44 241 THR A C 1
ATOM 1774 O O . THR A 1 241 ? -6.48 32.25 17.328 1 90.44 241 THR A O 1
ATOM 1777 N N . THR A 1 242 ? -4.449 31.734 16.438 1 90.12 242 THR A N 1
ATOM 1778 C CA . THR A 1 242 ? -5.039 30.922 15.367 1 90.12 242 THR A CA 1
ATOM 1779 C C . THR A 1 242 ? -5.906 29.812 15.938 1 90.12 242 THR A C 1
ATOM 1781 O O . THR A 1 242 ? -5.488 29.109 16.859 1 90.12 242 THR A O 1
ATOM 1784 N N . GLY A 1 243 ? -7.105 29.734 15.422 1 90.69 243 GLY A N 1
ATOM 1785 C CA . GLY A 1 243 ? -8.016 28.688 15.844 1 90.69 243 GLY A CA 1
ATOM 1786 C C . GLY A 1 243 ? -8.898 29.078 17.016 1 90.69 243 GLY A C 1
ATOM 1787 O O . GLY A 1 243 ? -9.883 28.406 17.312 1 90.69 243 GLY A O 1
ATOM 1788 N N . ALA A 1 244 ? -8.664 30.188 17.641 1 92.06 244 ALA A N 1
ATOM 1789 C CA . ALA A 1 244 ? -9.414 30.609 18.828 1 92.06 244 ALA A CA 1
ATOM 1790 C C . ALA A 1 244 ? -10.75 31.234 18.438 1 92.06 244 ALA A C 1
ATOM 1792 O O . ALA A 1 244 ? -10.883 31.797 17.344 1 92.06 244 ALA A O 1
ATOM 1793 N N . PRO A 1 245 ? -11.719 31.141 19.312 1 94.12 245 PRO A N 1
ATOM 1794 C CA . PRO A 1 245 ? -13.016 31.766 19.047 1 94.12 245 PRO A CA 1
ATOM 1795 C C . PRO A 1 245 ? -12.953 33.281 19.109 1 94.12 245 PRO A C 1
ATOM 1797 O O . PRO A 1 245 ? -12.242 33.844 19.953 1 94.12 245 PRO A O 1
ATOM 1800 N N . LEU A 1 246 ? -13.703 33.875 18.266 1 95.12 246 LEU A N 1
ATOM 1801 C CA . LEU A 1 246 ? -13.852 35.344 18.328 1 95.12 246 LEU A CA 1
ATOM 1802 C C . LEU A 1 246 ? -14.828 35.75 19.438 1 95.12 246 LEU A C 1
ATOM 1804 O O . LEU A 1 246 ? -15.797 35.031 19.688 1 95.12 246 LEU A O 1
ATOM 1808 N N . PRO A 1 247 ? -14.531 36.906 19.984 1 93.81 247 PRO A N 1
ATOM 1809 C CA . PRO A 1 247 ? -15.617 37.469 20.781 1 93.81 247 PRO A CA 1
ATOM 1810 C C . PRO A 1 247 ? -16.906 37.656 20 1 93.81 247 PRO A C 1
ATOM 1812 O O . PRO A 1 247 ? -16.859 37.844 18.781 1 93.81 247 PRO A O 1
ATOM 1815 N N . PRO A 1 248 ? -18.094 37.594 20.625 1 90.94 248 PRO A N 1
ATOM 1816 C CA . PRO A 1 248 ? -19.375 37.5 19.938 1 90.94 248 PRO A CA 1
ATOM 1817 C C . PRO A 1 248 ? -19.594 38.656 18.969 1 90.94 248 PRO A C 1
ATOM 1819 O O . PRO A 1 248 ? -20.234 38.5 17.922 1 90.94 248 PRO A O 1
ATOM 1822 N N . ASN A 1 249 ? -19.109 39.906 19.234 1 92.31 249 ASN A N 1
ATOM 1823 C CA . ASN A 1 249 ? -19.406 41.031 18.359 1 92.31 249 ASN A CA 1
ATOM 1824 C C . ASN A 1 249 ? -18.203 41.375 17.469 1 92.31 249 ASN A C 1
ATOM 1826 O O . ASN A 1 249 ? -18.281 42.312 16.656 1 92.31 249 ASN A O 1
ATOM 1830 N N . ALA A 1 250 ? -17.125 40.719 17.656 1 95.12 250 ALA A N 1
ATOM 1831 C CA . ALA A 1 250 ? -16.031 40.875 16.719 1 95.12 250 ALA A CA 1
ATOM 1832 C C . ALA A 1 250 ? -16.312 40.219 15.383 1 95.12 250 ALA A C 1
ATOM 1834 O O . ALA A 1 250 ? -16.891 39.125 15.336 1 95.12 250 ALA A O 1
ATOM 1835 N N . ASN A 1 251 ? -15.898 40.906 14.25 1 95.56 251 ASN A N 1
ATOM 1836 C CA . ASN A 1 251 ? -16.281 40.344 12.961 1 95.56 251 ASN A CA 1
ATOM 1837 C C . ASN A 1 251 ? -15.094 40.219 12.016 1 95.56 251 ASN A C 1
ATOM 1839 O O . ASN A 1 251 ? -15.258 39.969 10.82 1 95.56 251 ASN A O 1
ATOM 1843 N N . ALA A 1 252 ? -13.922 40.5 12.523 1 96.44 252 ALA A N 1
ATOM 1844 C CA . ALA A 1 252 ? -12.695 40.344 11.75 1 96.44 252 ALA A CA 1
ATOM 1845 C C . ALA A 1 252 ? -11.484 40.188 12.664 1 96.44 252 ALA A C 1
ATOM 1847 O O . ALA A 1 252 ? -11.578 40.375 13.875 1 96.44 252 ALA A O 1
ATOM 1848 N N . VAL A 1 253 ? -10.414 39.75 12.055 1 96.75 253 VAL A N 1
ATOM 1849 C CA . VAL A 1 253 ? -9.156 39.656 12.789 1 96.75 253 VAL A CA 1
ATOM 1850 C C . VAL A 1 253 ? -8.031 40.281 11.992 1 96.75 253 VAL A C 1
ATOM 1852 O O . VAL A 1 253 ? -7.879 40.031 10.797 1 96.75 253 VAL A O 1
ATOM 1855 N N . VAL A 1 254 ? -7.301 41.125 12.625 1 95.88 254 VAL A N 1
ATOM 1856 C CA . VAL A 1 254 ? -6.109 41.75 12.039 1 95.88 254 VAL A CA 1
ATOM 1857 C C . VAL A 1 254 ? -4.883 40.906 12.367 1 95.88 254 VAL A C 1
ATOM 1859 O O . VAL A 1 254 ? -4.672 40.531 13.523 1 95.88 254 VAL A O 1
ATOM 1862 N N . MET A 1 255 ? -4.133 40.625 11.391 1 93.69 255 MET A N 1
ATOM 1863 C CA . MET A 1 255 ? -2.936 39.812 11.625 1 93.69 255 MET A CA 1
ATOM 1864 C C . MET A 1 255 ? -1.927 40.594 12.477 1 93.69 255 MET A C 1
ATOM 1866 O O . MET A 1 255 ? -1.774 41.781 12.344 1 93.69 255 MET A O 1
ATOM 1870 N N . VAL A 1 256 ? -1.24 39.844 13.273 1 92.44 256 VAL A N 1
ATOM 1871 C CA . VAL A 1 256 ? -0.258 40.438 14.172 1 92.44 256 VAL A CA 1
ATOM 1872 C C . VAL A 1 256 ? 0.813 41.156 13.367 1 92.44 256 VAL A C 1
ATOM 1874 O O . VAL A 1 256 ? 1.345 42.188 13.805 1 92.44 256 VAL A O 1
ATOM 1877 N N . GLU A 1 257 ? 1.09 40.719 12.133 1 87.56 257 GLU A N 1
ATOM 1878 C CA . GLU A 1 257 ? 2.105 41.281 11.258 1 87.56 257 GLU A CA 1
ATOM 1879 C C . GLU A 1 257 ? 1.733 42.719 10.836 1 87.56 257 GLU A C 1
ATOM 1881 O O . GLU A 1 257 ? 2.598 43.5 10.43 1 87.56 257 GLU A O 1
ATOM 1886 N N . ASP A 1 258 ? 0.535 43.031 10.953 1 93.19 258 ASP A N 1
ATOM 1887 C CA . ASP A 1 258 ? 0.054 44.344 10.57 1 93.19 258 ASP A CA 1
ATOM 1888 C C . ASP A 1 258 ? -0.097 45.25 11.789 1 93.19 258 ASP A C 1
ATOM 1890 O O . ASP A 1 258 ? -0.909 46.188 11.781 1 93.19 258 ASP A O 1
ATOM 1894 N N . THR A 1 259 ? 0.561 44.938 12.812 1 94.69 259 THR A N 1
ATOM 1895 C CA . THR A 1 259 ? 0.43 45.719 14.047 1 94.69 259 THR A CA 1
ATOM 1896 C C . THR A 1 259 ? 1.8 46 14.656 1 94.69 259 THR A C 1
ATOM 1898 O O . THR A 1 259 ? 2.793 45.375 14.281 1 94.69 259 THR A O 1
ATOM 1901 N N . VAL A 1 260 ? 1.862 46.938 15.547 1 94.06 260 VAL A N 1
ATOM 1902 C CA . VAL A 1 260 ? 3.037 47.219 16.359 1 94.06 260 VAL A CA 1
ATOM 1903 C C . VAL A 1 260 ? 2.605 47.5 17.797 1 94.06 260 VAL A C 1
ATOM 1905 O O . VAL A 1 260 ? 1.5 48 18.031 1 94.06 260 VAL A O 1
ATOM 1908 N N . LEU A 1 261 ? 3.465 47.094 18.688 1 93.31 261 LEU A N 1
ATOM 1909 C CA . LEU A 1 261 ? 3.186 47.406 20.094 1 93.31 261 LEU A CA 1
ATOM 1910 C C . LEU A 1 261 ? 3.246 48.938 20.344 1 93.31 261 LEU A C 1
ATOM 1912 O O . LEU A 1 261 ? 4.23 49.562 19.984 1 93.31 261 LEU A O 1
ATOM 1916 N N . ALA A 1 262 ? 2.191 49.438 20.922 1 95.81 262 ALA A N 1
ATOM 1917 C CA . ALA A 1 262 ? 2.168 50.844 21.234 1 95.81 262 ALA A CA 1
ATOM 1918 C C . ALA A 1 262 ? 2.568 51.094 22.688 1 95.81 262 ALA A C 1
ATOM 1920 O O . ALA A 1 262 ? 3.326 52.031 23 1 95.81 262 ALA A O 1
ATOM 1921 N N . SER A 1 263 ? 1.993 50.281 23.578 1 95.38 263 SER A N 1
ATOM 1922 C CA . SER A 1 263 ? 2.375 50.406 24.984 1 95.38 263 SER A CA 1
ATOM 1923 C C . SER A 1 263 ? 2.17 49.094 25.734 1 95.38 263 SER A C 1
ATOM 1925 O O . SER A 1 263 ? 1.391 48.25 25.297 1 95.38 263 SER A O 1
ATOM 1927 N N . SER A 1 264 ? 2.867 48.938 26.828 1 94.5 264 SER A N 1
ATOM 1928 C CA . SER A 1 264 ? 2.74 47.781 27.703 1 94.5 264 SER A CA 1
ATOM 1929 C C . SER A 1 264 ? 2.012 48.156 29 1 94.5 264 SER A C 1
ATOM 1931 O O . SER A 1 264 ? 1.905 49.312 29.344 1 94.5 264 SER A O 1
ATOM 1933 N N . THR A 1 265 ? 1.544 47.125 29.594 1 92.81 265 THR A N 1
ATOM 1934 C CA . THR A 1 265 ? 0.99 47.344 30.922 1 92.81 265 THR A CA 1
ATOM 1935 C C . THR A 1 265 ? 2.076 47.812 31.891 1 92.81 265 THR A C 1
ATOM 1937 O O . THR A 1 265 ? 3.268 47.625 31.625 1 92.81 265 THR A O 1
ATOM 1940 N N . PRO A 1 266 ? 1.635 48.344 33 1 91.56 266 PRO A N 1
ATOM 1941 C CA . PRO A 1 266 ? 2.631 48.875 33.938 1 91.56 266 PRO A CA 1
ATOM 1942 C C . PRO A 1 266 ? 3.621 47.812 34.406 1 91.56 266 PRO A C 1
ATOM 1944 O O . PRO A 1 266 ? 4.789 48.125 34.656 1 91.56 266 PRO A O 1
ATOM 1947 N N . ASP A 1 267 ? 3.225 46.625 34.562 1 89.25 267 ASP A N 1
ATOM 1948 C CA . ASP A 1 267 ? 4.109 45.562 35.031 1 89.25 267 ASP A CA 1
ATOM 1949 C C . ASP A 1 267 ? 5.016 45.062 33.906 1 89.25 267 ASP A C 1
ATOM 1951 O O . ASP A 1 267 ? 5.891 44.219 34.125 1 89.25 267 ASP A O 1
ATOM 1955 N N . GLY A 1 268 ? 4.723 45.531 32.719 1 86.94 268 GLY A N 1
ATOM 1956 C CA . GLY A 1 268 ? 5.574 45.219 31.578 1 86.94 268 GLY A CA 1
ATOM 1957 C C . GLY A 1 268 ? 5.359 43.812 31.047 1 86.94 268 GLY A C 1
ATOM 1958 O O . GLY A 1 268 ? 6.188 43.281 30.281 1 86.94 268 GLY A O 1
ATOM 1959 N N . LYS A 1 269 ? 4.312 43.188 31.297 1 86.69 269 LYS A N 1
ATOM 1960 C CA . LYS A 1 269 ? 4.164 41.781 30.984 1 86.69 269 LYS A CA 1
ATOM 1961 C C . LYS A 1 269 ? 3.133 41.562 29.875 1 86.69 269 LYS A C 1
ATOM 1963 O O . LYS A 1 269 ? 3.104 40.5 29.25 1 86.69 269 LYS A O 1
ATOM 1968 N N . GLU A 1 270 ? 2.324 42.625 29.688 1 90.88 270 GLU A N 1
ATOM 1969 C CA . GLU A 1 270 ? 1.229 42.469 28.734 1 90.88 270 GLU A CA 1
ATOM 1970 C C . GLU A 1 270 ? 1.155 43.688 27.797 1 90.88 270 GLU A C 1
ATOM 1972 O O . GLU A 1 270 ? 1.718 44.75 28.094 1 90.88 270 GLU A O 1
ATOM 1977 N N . GLU A 1 271 ? 0.527 43.406 26.688 1 94 271 GLU A N 1
ATOM 1978 C CA . GLU A 1 271 ? 0.228 44.5 25.766 1 94 271 GLU A CA 1
ATOM 1979 C C . GLU A 1 271 ? -0.923 45.344 26.297 1 94 271 GLU A C 1
ATOM 1981 O O . GLU A 1 271 ? -2.035 44.844 26.484 1 94 271 GLU A O 1
ATOM 1986 N N . ALA A 1 272 ? -0.623 46.625 26.516 1 95.62 272 ALA A N 1
ATOM 1987 C CA . ALA A 1 272 ? -1.686 47.531 26.938 1 95.62 272 ALA A CA 1
ATOM 1988 C C . ALA A 1 272 ? -2.438 48.094 25.719 1 95.62 272 ALA A C 1
ATOM 1990 O O . ALA A 1 272 ? -3.67 48.062 25.688 1 95.62 272 ALA A O 1
ATOM 1991 N N . THR A 1 273 ? -1.635 48.625 24.828 1 97 273 THR A N 1
ATOM 1992 C CA . THR A 1 273 ? -2.221 49.125 23.594 1 97 273 THR A CA 1
ATOM 1993 C C . THR A 1 273 ? -1.413 48.656 22.375 1 97 273 THR A C 1
ATOM 1995 O O . THR A 1 273 ? -0.204 48.438 22.484 1 97 273 THR A O 1
ATOM 1998 N N . VAL A 1 274 ? -2.125 48.5 21.266 1 96.62 274 VAL A N 1
ATOM 1999 C CA . VAL A 1 274 ? -1.541 48.031 20.016 1 96.62 274 VAL A CA 1
ATOM 2000 C C . VAL A 1 274 ? -1.965 48.938 18.875 1 96.62 274 VAL A C 1
ATOM 2002 O O . VAL A 1 274 ? -3.123 49.375 18.797 1 96.62 274 VAL A O 1
ATOM 2005 N N . GLU A 1 275 ? -1.004 49.25 18.047 1 96.62 275 GLU A N 1
ATOM 2006 C CA . GLU A 1 275 ? -1.297 50.062 16.844 1 96.62 275 GLU A CA 1
ATOM 2007 C C . GLU A 1 275 ? -1.549 49.156 15.641 1 96.62 275 GLU A C 1
ATOM 2009 O O . GLU A 1 275 ? -0.69 48.375 15.258 1 96.62 275 GLU A O 1
ATOM 2014 N N . ILE A 1 276 ? -2.703 49.281 15.109 1 95 276 ILE A N 1
ATOM 2015 C CA . ILE A 1 276 ? -3.016 48.594 13.852 1 95 276 ILE A CA 1
ATOM 2016 C C . ILE A 1 276 ? -2.613 49.5 12.68 1 95 276 ILE A C 1
ATOM 2018 O O . ILE A 1 276 ? -3.016 50.656 12.609 1 95 276 ILE A O 1
ATOM 2022 N N . LEU A 1 277 ? -1.954 48.969 11.688 1 94.75 277 LEU A N 1
ATOM 2023 C CA . LEU A 1 277 ? -1.27 49.75 10.664 1 94.75 277 LEU A CA 1
ATOM 2024 C C . LEU A 1 277 ? -2.137 49.906 9.422 1 94.75 277 LEU A C 1
ATOM 2026 O O . LEU A 1 277 ? -1.771 50.625 8.484 1 94.75 277 LEU A O 1
ATOM 2030 N N . THR A 1 278 ? -3.264 49.312 9.453 1 90.56 278 THR A N 1
ATOM 2031 C CA . THR A 1 278 ? -4.09 49.344 8.25 1 90.56 278 THR A CA 1
ATOM 2032 C C . THR A 1 278 ? -5.547 49.625 8.602 1 90.56 278 THR A C 1
ATOM 2034 O O . THR A 1 278 ? -6.023 49.219 9.664 1 90.56 278 THR A O 1
ATOM 2037 N N . GLY A 1 279 ? -6.223 50.281 7.652 1 88.81 279 GLY A N 1
ATOM 2038 C CA . GLY A 1 279 ? -7.656 50.5 7.754 1 88.81 279 GLY A CA 1
ATOM 2039 C C . GLY A 1 279 ? -8.461 49.688 6.754 1 88.81 279 GLY A C 1
ATOM 2040 O O . GLY A 1 279 ? -9.664 49.906 6.602 1 88.81 279 GLY A O 1
ATOM 2041 N N . ASP A 1 280 ? -7.867 48.75 6.152 1 88.69 280 ASP A N 1
ATOM 2042 C CA . ASP A 1 280 ? -8.469 48.062 5.008 1 88.69 280 ASP A CA 1
ATOM 2043 C C . ASP A 1 280 ? -9.188 46.812 5.445 1 88.69 280 ASP A C 1
ATOM 2045 O O . ASP A 1 280 ? -9.703 46.062 4.609 1 88.69 280 ASP A O 1
ATOM 2049 N N . ILE A 1 281 ? -9.203 46.531 6.762 1 92.56 281 ILE A N 1
ATOM 2050 C CA . ILE A 1 281 ? -9.789 45.312 7.262 1 92.56 281 ILE A CA 1
ATOM 2051 C C . ILE A 1 281 ? -11.305 45.312 7.027 1 92.56 281 ILE A C 1
ATOM 2053 O O . ILE A 1 281 ? -11.977 46.281 7.363 1 92.56 281 ILE A O 1
ATOM 2057 N N . LYS A 1 282 ? -11.844 44.219 6.414 1 92.44 282 LYS A N 1
ATOM 2058 C CA . LYS A 1 282 ? -13.273 44.094 6.148 1 92.44 282 LYS A CA 1
ATOM 2059 C C . LYS A 1 282 ? -13.906 43.031 7.043 1 92.44 282 LYS A C 1
ATOM 2061 O O . LYS A 1 282 ? -13.219 42.156 7.547 1 92.44 282 LYS A O 1
ATOM 2066 N N . PRO A 1 283 ? -15.211 43.188 7.148 1 93.75 283 PRO A N 1
ATOM 2067 C CA . PRO A 1 283 ? -15.898 42.156 7.906 1 93.75 283 PRO A CA 1
ATOM 2068 C C . PRO A 1 283 ? -15.656 40.75 7.336 1 93.75 283 PRO A C 1
ATOM 2070 O O . PRO A 1 283 ? -15.617 40.562 6.113 1 93.75 283 PRO A O 1
ATOM 2073 N N . ASN A 1 284 ? -15.453 39.781 8.25 1 94.06 284 ASN A N 1
ATOM 2074 C CA . ASN A 1 284 ? -15.273 38.344 7.961 1 94.06 284 ASN A CA 1
ATOM 2075 C C . ASN A 1 284 ? -13.867 38.062 7.453 1 94.06 284 ASN A C 1
ATOM 2077 O O . ASN A 1 284 ? -13.555 36.938 7.094 1 94.06 284 ASN A O 1
ATOM 2081 N N . GLU A 1 285 ? -13.07 39.125 7.457 1 94.44 285 GLU A N 1
ATOM 2082 C CA . GLU A 1 285 ? -11.68 38.875 7.074 1 94.44 285 GLU A CA 1
ATOM 2083 C C . GLU A 1 285 ? -10.953 38.062 8.141 1 94.44 285 GLU A C 1
ATOM 2085 O O . GLU A 1 285 ? -11.047 38.375 9.328 1 94.44 285 GLU A O 1
ATOM 2090 N N . ASN A 1 286 ? -10.25 37 7.676 1 94.94 286 ASN A N 1
ATOM 2091 C CA . ASN A 1 286 ? -9.453 36.094 8.516 1 94.94 286 ASN A CA 1
ATOM 2092 C C . ASN A 1 286 ? -10.312 35.375 9.547 1 94.94 286 ASN A C 1
ATOM 2094 O O . ASN A 1 286 ? -9.875 35.125 10.672 1 94.94 286 ASN A O 1
ATOM 2098 N N . VAL A 1 287 ? -11.539 35.156 9.195 1 95.38 287 VAL A N 1
ATOM 2099 C CA . VAL A 1 287 ? -12.477 34.438 10.055 1 95.38 287 VAL A CA 1
ATOM 2100 C C . VAL A 1 287 ? -12.992 33.188 9.336 1 95.38 287 VAL A C 1
ATOM 2102 O O . VAL A 1 287 ? -13.352 33.25 8.156 1 95.38 287 VAL A O 1
ATOM 2105 N N . ARG A 1 288 ? -12.906 32.125 10.023 1 94 288 ARG A N 1
ATOM 2106 C CA . ARG A 1 288 ? -13.516 30.891 9.562 1 94 288 ARG A CA 1
ATOM 2107 C C . ARG A 1 288 ? -14.883 30.672 10.211 1 94 288 ARG A C 1
ATOM 2109 O O . ARG A 1 288 ? -14.977 30.484 11.43 1 94 288 ARG A O 1
ATOM 2116 N N . GLU A 1 289 ? -15.914 30.625 9.359 1 94.44 289 GLU A N 1
ATOM 2117 C CA . GLU A 1 289 ? -17.266 30.5 9.875 1 94.44 289 GLU A CA 1
ATOM 2118 C C . GLU A 1 289 ? -17.547 29.062 10.328 1 94.44 289 GLU A C 1
ATOM 2120 O O . GLU A 1 289 ? -16.969 28.109 9.805 1 94.44 289 GLU A O 1
ATOM 2125 N N . PRO A 1 290 ? -18.469 28.984 11.289 1 94.56 290 PRO A N 1
ATOM 2126 C CA . PRO A 1 290 ? -18.844 27.625 11.703 1 94.56 290 PRO A CA 1
ATOM 2127 C C . PRO A 1 290 ? -19.297 26.766 10.531 1 94.56 290 PRO A C 1
ATOM 2129 O O . PRO A 1 290 ? -20.078 27.219 9.688 1 94.56 290 PRO A O 1
ATOM 2132 N N . GLY A 1 291 ? -18.719 25.547 10.445 1 95.31 291 GLY A N 1
ATOM 2133 C CA . GLY A 1 291 ? -19.141 24.594 9.43 1 95.31 291 GLY A CA 1
ATOM 2134 C C . GLY A 1 291 ? -18.547 24.875 8.07 1 95.31 291 GLY A C 1
ATOM 2135 O O . GLY A 1 291 ? -18.875 24.203 7.086 1 95.31 291 GLY A O 1
ATOM 2136 N N . SER A 1 292 ? -17.719 25.844 8.023 1 93.44 292 SER A N 1
ATOM 2137 C CA . SER A 1 292 ? -17.156 26.203 6.727 1 93.44 292 SER A CA 1
ATOM 2138 C C . SER A 1 292 ? -16.297 25.078 6.172 1 93.44 292 SER A C 1
ATOM 2140 O O . SER A 1 292 ? -16.203 24.891 4.953 1 93.44 292 SER A O 1
ATOM 2142 N N . ASP A 1 293 ? -15.633 24.328 7.02 1 94.19 293 ASP A N 1
ATOM 2143 C CA . ASP A 1 293 ? -14.875 23.172 6.559 1 94.19 293 ASP A CA 1
ATOM 2144 C C . ASP A 1 293 ? -15.766 21.938 6.43 1 94.19 293 ASP A C 1
ATOM 2146 O O . ASP A 1 293 ? -15.703 21.219 5.43 1 94.19 293 ASP A O 1
ATOM 2150 N N . ILE A 1 294 ? -16.484 21.672 7.453 1 95.5 294 ILE A N 1
ATOM 2151 C CA . ILE A 1 294 ? -17.453 20.578 7.488 1 95.5 294 ILE A CA 1
ATOM 2152 C C . ILE A 1 294 ? -18.75 21.062 8.117 1 95.5 294 ILE A C 1
ATOM 2154 O O . ILE A 1 294 ? -18.812 21.359 9.312 1 95.5 294 ILE A O 1
ATOM 2158 N N . ALA A 1 295 ? -19.781 21.094 7.324 1 96.25 295 ALA A N 1
ATOM 2159 C CA . ALA A 1 295 ? -21.078 21.531 7.828 1 96.25 295 ALA A CA 1
ATOM 2160 C C . ALA A 1 295 ? -21.75 20.438 8.656 1 96.25 295 ALA A C 1
ATOM 2162 O O . ALA A 1 295 ? -21.703 19.25 8.289 1 96.25 295 ALA A O 1
ATOM 2163 N N . LEU A 1 296 ? -22.359 20.891 9.797 1 96.88 296 LEU A N 1
ATOM 2164 C CA . LEU A 1 296 ? -23.109 19.938 10.609 1 96.88 296 LEU A CA 1
ATOM 2165 C C . LEU A 1 296 ? -24.156 19.203 9.781 1 96.88 296 LEU A C 1
ATOM 2167 O O . LEU A 1 296 ? -24.891 19.828 9.008 1 96.88 296 LEU A O 1
ATOM 2171 N N . GLY A 1 297 ? -24.141 17.922 9.859 1 97.44 297 GLY A N 1
ATOM 2172 C CA . GLY A 1 297 ? -25.156 17.125 9.203 1 97.44 297 GLY A CA 1
ATOM 2173 C C . GLY A 1 297 ? -24.875 16.875 7.73 1 97.44 297 GLY A C 1
ATOM 2174 O O . GLY A 1 297 ? -25.625 16.172 7.059 1 97.44 297 GLY A O 1
ATOM 2175 N N . SER A 1 298 ? -23.844 17.438 7.258 1 96.44 298 SER A N 1
ATOM 2176 C CA . SER A 1 298 ? -23.5 17.188 5.855 1 96.44 298 SER A CA 1
ATOM 2177 C C . SER A 1 298 ? -22.984 15.773 5.648 1 96.44 298 SER A C 1
ATOM 2179 O O . SER A 1 298 ? -22.406 15.18 6.562 1 96.44 298 SER A O 1
ATOM 2181 N N . LYS A 1 299 ? -23.234 15.242 4.438 1 97.12 299 LYS A N 1
ATOM 2182 C CA . LYS A 1 299 ? -22.656 13.945 4.074 1 97.12 299 LYS A CA 1
ATOM 2183 C C . LYS A 1 299 ? -21.156 14.07 3.832 1 97.12 299 LYS A C 1
ATOM 2185 O O . LYS A 1 299 ? -20.719 14.758 2.904 1 97.12 299 LYS A O 1
ATOM 2190 N N . ILE A 1 300 ? -20.375 13.391 4.609 1 96.88 300 ILE A N 1
ATOM 2191 C CA . ILE A 1 300 ? -18.922 13.555 4.488 1 96.88 300 ILE A CA 1
ATOM 2192 C C . ILE A 1 300 ? -18.328 12.359 3.746 1 96.88 300 ILE A C 1
ATOM 2194 O O . ILE A 1 300 ? -17.281 12.469 3.113 1 96.88 300 ILE A O 1
ATOM 2198 N N . LEU A 1 301 ? -18.906 11.195 3.904 1 96.88 301 LEU A N 1
ATOM 2199 C CA . LEU A 1 301 ? -18.578 10.016 3.119 1 96.88 301 LEU A CA 1
ATOM 2200 C C . LEU A 1 301 ? -19.828 9.289 2.652 1 96.88 301 LEU A C 1
ATOM 2202 O O . LEU A 1 301 ? -20.875 9.359 3.311 1 96.88 301 LEU A O 1
ATOM 2206 N N . GLN A 1 302 ? -19.672 8.656 1.563 1 96.25 302 GLN A N 1
ATOM 2207 C CA . GLN A 1 302 ? -20.828 7.949 1.013 1 96.25 302 GLN A CA 1
ATOM 2208 C C . GLN A 1 302 ? -20.562 6.445 0.944 1 96.25 302 GLN A C 1
ATOM 2210 O O . GLN A 1 302 ? -19.406 6.012 0.907 1 96.25 302 GLN A O 1
ATOM 2215 N N . LYS A 1 303 ? -21.703 5.699 0.946 1 97.06 303 LYS A N 1
ATOM 2216 C CA . LYS A 1 303 ? -21.578 4.262 0.712 1 97.06 303 LYS A CA 1
ATOM 2217 C C . LYS A 1 303 ? -20.75 3.973 -0.527 1 97.06 303 LYS A C 1
ATOM 2219 O O . LYS A 1 303 ? -20.953 4.57 -1.584 1 97.06 303 LYS A O 1
ATOM 2224 N N . GLY A 1 304 ? -19.734 3.062 -0.381 1 95.5 304 GLY A N 1
ATOM 2225 C CA . GLY A 1 304 ? -18.875 2.693 -1.5 1 95.5 304 GLY A CA 1
ATOM 2226 C C . GLY A 1 304 ? -17.547 3.404 -1.487 1 95.5 304 GLY A C 1
ATOM 2227 O O . GLY A 1 304 ? -16.625 3.012 -2.203 1 95.5 304 GLY A O 1
ATOM 2228 N N . ASP A 1 305 ? -17.422 4.441 -0.611 1 95.5 305 ASP A N 1
ATOM 2229 C CA . ASP A 1 305 ? -16.141 5.145 -0.518 1 95.5 305 ASP A CA 1
ATOM 2230 C C . ASP A 1 305 ? -15.078 4.27 0.138 1 95.5 305 ASP A C 1
ATOM 2232 O O . ASP A 1 305 ? -15.359 3.578 1.122 1 95.5 305 ASP A O 1
ATOM 2236 N N . LEU A 1 306 ? -13.961 4.281 -0.461 1 95.75 306 LEU A N 1
ATOM 2237 C CA . LEU A 1 306 ? -12.797 3.627 0.121 1 95.75 306 LEU A CA 1
ATOM 2238 C C . LEU A 1 306 ? -12.086 4.555 1.102 1 95.75 306 LEU A C 1
ATOM 2240 O O . LEU A 1 306 ? -11.867 5.73 0.804 1 95.75 306 LEU A O 1
ATOM 2244 N N . ILE A 1 307 ? -11.773 4.098 2.285 1 97.44 307 ILE A N 1
ATOM 2245 C CA . ILE A 1 307 ? -10.883 4.824 3.184 1 97.44 307 ILE A CA 1
ATOM 2246 C C . ILE A 1 307 ? -9.43 4.59 2.768 1 97.44 307 ILE A C 1
ATOM 2248 O O . ILE A 1 307 ? -8.883 3.508 2.994 1 97.44 307 ILE A O 1
ATOM 2252 N N . THR A 1 308 ? -8.844 5.582 2.188 1 96.31 308 THR A N 1
ATOM 2253 C CA . THR A 1 308 ? -7.527 5.434 1.58 1 96.31 308 THR A CA 1
ATOM 2254 C C . THR A 1 308 ? -6.426 5.68 2.609 1 96.31 308 THR A C 1
ATOM 2256 O O . THR A 1 308 ? -6.703 6.117 3.73 1 96.31 308 THR A O 1
ATOM 2259 N N . SER A 1 309 ? -5.199 5.383 2.207 1 95.62 309 SER A N 1
ATOM 2260 C CA . SER A 1 309 ? -4.031 5.57 3.062 1 95.62 309 SER A CA 1
ATOM 2261 C C . SER A 1 309 ? -3.529 7.012 3.008 1 95.62 309 SER A C 1
ATOM 2263 O O . SER A 1 309 ? -2.533 7.352 3.648 1 95.62 309 SER A O 1
ATOM 2265 N N . VAL A 1 310 ? -4.219 7.879 2.291 1 96.31 310 VAL A N 1
ATOM 2266 C CA . VAL A 1 310 ? -3.799 9.273 2.143 1 96.31 310 VAL A CA 1
ATOM 2267 C C . VAL A 1 310 ? -4.121 10.047 3.416 1 96.31 310 VAL A C 1
ATOM 2269 O O . VAL A 1 310 ? -3.514 11.086 3.689 1 96.31 310 VAL A O 1
ATOM 2272 N N . GLY A 1 311 ? -5.098 9.586 4.141 1 96.38 311 GLY A N 1
ATOM 2273 C CA . GLY A 1 311 ? -5.391 10.164 5.445 1 96.38 311 GLY A CA 1
ATOM 2274 C C . GLY A 1 311 ? -6.59 11.094 5.43 1 96.38 311 GLY A C 1
ATOM 2275 O O . GLY A 1 311 ? -7.066 11.516 6.488 1 96.38 311 GLY A O 1
ATOM 2276 N N . GLY A 1 312 ? -7.137 11.398 4.23 1 96.62 312 GLY A N 1
ATOM 2277 C CA . GLY A 1 312 ? -8.242 12.344 4.125 1 96.62 312 GLY A CA 1
ATOM 2278 C C . GLY A 1 312 ? -9.523 11.836 4.758 1 96.62 312 GLY A C 1
ATOM 2279 O O . GLY A 1 312 ? -10.164 12.547 5.527 1 96.62 312 GLY A O 1
ATOM 2280 N N . GLU A 1 313 ? -9.922 10.641 4.488 1 97.75 313 GLU A N 1
ATOM 2281 C CA . GLU A 1 313 ? -11.164 10.07 5.008 1 97.75 313 GLU A CA 1
ATOM 2282 C C . GLU A 1 313 ? -11.102 9.898 6.52 1 97.75 313 GLU A C 1
ATOM 2284 O O . GLU A 1 313 ? -12.055 10.234 7.227 1 97.75 313 GLU A O 1
ATOM 2289 N N . ILE A 1 314 ? -9.953 9.43 6.957 1 97.81 314 ILE A N 1
ATOM 2290 C CA . ILE A 1 314 ? -9.781 9.273 8.398 1 97.81 314 ILE A CA 1
ATOM 2291 C C . ILE A 1 314 ? -9.852 10.641 9.078 1 97.81 314 ILE A C 1
ATOM 2293 O O . ILE A 1 314 ? -10.484 10.781 10.133 1 97.81 314 ILE A O 1
ATOM 2297 N N . GLY A 1 315 ? -9.211 11.586 8.469 1 97.94 315 GLY A N 1
ATOM 2298 C CA . GLY A 1 315 ? -9.266 12.945 9 1 97.94 315 GLY A CA 1
ATOM 2299 C C . GLY A 1 315 ? -10.672 13.5 9.07 1 97.94 315 GLY A C 1
ATOM 2300 O O . GLY A 1 315 ? -11.039 14.148 10.055 1 97.94 315 GLY A O 1
ATOM 2301 N N . LEU A 1 316 ? -11.438 13.266 8.047 1 97.5 316 LEU A N 1
ATOM 2302 C CA . LEU A 1 316 ? -12.828 13.711 8.008 1 97.5 316 LEU A CA 1
ATOM 2303 C C . LEU A 1 316 ? -13.633 13.078 9.141 1 97.5 316 LEU A C 1
ATOM 2305 O O . LEU A 1 316 ? -14.359 13.781 9.852 1 97.5 316 LEU A O 1
ATOM 2309 N N . LEU A 1 317 ? -13.484 11.797 9.281 1 98.38 317 LEU A N 1
ATOM 2310 C CA . LEU A 1 317 ? -14.211 11.078 10.32 1 98.38 317 LEU A CA 1
ATOM 2311 C C . LEU A 1 317 ? -13.812 11.57 11.711 1 98.38 317 LEU A C 1
ATOM 2313 O O . LEU A 1 317 ? -14.68 11.859 12.539 1 98.38 317 LEU A O 1
ATOM 2317 N N . ALA A 1 318 ? -12.547 11.711 11.898 1 98.06 318 ALA A N 1
ATOM 2318 C CA . ALA A 1 318 ? -12.031 12.141 13.195 1 98.06 318 ALA A CA 1
ATOM 2319 C C . ALA A 1 318 ? -12.469 13.57 13.508 1 98.06 318 ALA A C 1
ATOM 2321 O O . ALA A 1 318 ? -12.961 13.852 14.609 1 98.06 318 ALA A O 1
ATOM 2322 N N . ALA A 1 319 ? -12.367 14.461 12.562 1 97.69 319 ALA A N 1
ATOM 2323 C CA . ALA A 1 319 ? -12.641 15.875 12.766 1 97.69 319 ALA A CA 1
ATOM 2324 C C . ALA A 1 319 ? -14.125 16.125 13.016 1 97.69 319 ALA A C 1
ATOM 2326 O O . ALA A 1 319 ? -14.5 17.031 13.75 1 97.69 319 ALA A O 1
ATOM 2327 N N . SER A 1 320 ? -14.938 15.305 12.438 1 97.12 320 SER A N 1
ATOM 2328 C CA . SER A 1 320 ? -16.375 15.555 12.477 1 97.12 320 SER A CA 1
ATOM 2329 C C . SER A 1 320 ? -17.031 14.812 13.633 1 97.12 320 SER A C 1
ATOM 2331 O O . SER A 1 320 ? -18.266 14.766 13.727 1 97.12 320 SER A O 1
ATOM 2333 N N . GLY A 1 321 ? -16.281 14.117 14.406 1 96.94 321 GLY A N 1
ATOM 2334 C CA . GLY A 1 321 ? -16.797 13.516 15.633 1 96.94 321 GLY A CA 1
ATOM 2335 C C . GLY A 1 321 ? -17.391 12.133 15.414 1 96.94 321 GLY A C 1
ATOM 2336 O O . GLY A 1 321 ? -18.125 11.625 16.266 1 96.94 321 GLY A O 1
ATOM 2337 N N . THR A 1 322 ? -17.109 11.547 14.258 1 97.19 322 THR A N 1
ATOM 2338 C CA . THR A 1 322 ? -17.594 10.195 13.992 1 97.19 322 THR A CA 1
ATOM 2339 C C . THR A 1 322 ? -16.828 9.18 14.844 1 97.19 322 THR A C 1
ATOM 2341 O O . THR A 1 322 ? -15.602 9.164 14.852 1 97.19 322 THR A O 1
ATOM 2344 N N . LYS A 1 323 ? -17.578 8.297 15.508 1 96.5 323 LYS A N 1
ATOM 2345 C CA . LYS A 1 323 ? -16.938 7.344 16.406 1 96.5 323 LYS A CA 1
ATOM 2346 C C . LYS A 1 323 ? -16.984 5.926 15.852 1 96.5 323 LYS A C 1
ATOM 2348 O O . LYS A 1 323 ? -16.047 5.141 16.031 1 96.5 323 LYS A O 1
ATOM 2353 N N . ILE A 1 324 ? -18.062 5.684 15.266 1 97.5 324 ILE A N 1
ATOM 2354 C CA . ILE A 1 324 ? -18.312 4.363 14.703 1 97.5 324 ILE A CA 1
ATOM 2355 C C . ILE A 1 324 ? -18.797 4.5 13.266 1 97.5 324 ILE A C 1
ATOM 2357 O O . ILE A 1 324 ? -19.5 5.453 12.922 1 97.5 324 ILE A O 1
ATOM 2361 N N . VAL A 1 325 ? -18.375 3.6 12.438 1 98.31 325 VAL A N 1
ATOM 2362 C CA . VAL A 1 325 ? -18.812 3.607 11.055 1 98.31 325 VAL A CA 1
ATOM 2363 C C . VAL A 1 325 ? -19.188 2.191 10.617 1 98.31 325 VAL A C 1
ATOM 2365 O O . VAL A 1 325 ? -18.688 1.213 11.188 1 98.31 325 VAL A O 1
ATOM 2368 N N . LYS A 1 326 ? -20.125 2.113 9.703 1 98.75 326 LYS A N 1
ATOM 2369 C CA . LYS A 1 326 ? -20.453 0.845 9.055 1 98.75 326 LYS A CA 1
ATOM 2370 C C . LYS A 1 326 ? -19.594 0.635 7.809 1 98.75 326 LYS A C 1
ATOM 2372 O O . LYS A 1 326 ? -19.578 1.482 6.914 1 98.75 326 LYS A O 1
ATOM 2377 N N . VAL A 1 327 ? -18.859 -0.477 7.773 1 98.75 327 VAL A N 1
ATOM 2378 C CA . VAL A 1 327 ? -18.016 -0.833 6.625 1 98.75 327 VAL A CA 1
ATOM 2379 C C . VAL A 1 327 ? -18.328 -2.268 6.195 1 98.75 327 VAL A C 1
ATOM 2381 O O . VAL A 1 327 ? -18.984 -3.012 6.918 1 98.75 327 VAL A O 1
ATOM 2384 N N . PHE A 1 328 ? -17.938 -2.596 4.988 1 98.56 328 PHE A N 1
ATOM 2385 C CA . PHE A 1 328 ? -18.016 -3.986 4.559 1 98.56 328 PHE A CA 1
ATOM 2386 C C . PHE A 1 328 ? -16.844 -4.797 5.125 1 98.56 328 PHE A C 1
ATOM 2388 O O . PHE A 1 328 ? -15.703 -4.336 5.121 1 98.56 328 PHE A O 1
ATOM 2395 N N . LYS A 1 329 ? -17.172 -5.953 5.586 1 98.06 329 LYS A N 1
ATOM 2396 C CA . LYS A 1 329 ? -16.203 -6.824 6.234 1 98.06 329 LYS A CA 1
ATOM 2397 C C . LYS A 1 329 ? -15.156 -7.316 5.238 1 98.06 329 LYS A C 1
ATOM 2399 O O . LYS A 1 329 ? -15.5 -7.762 4.141 1 98.06 329 LYS A O 1
ATOM 2404 N N . LYS A 1 330 ? -13.891 -7.199 5.617 1 97.88 330 LYS A N 1
ATOM 2405 C CA . LYS A 1 330 ? -12.82 -7.809 4.828 1 97.88 330 LYS A CA 1
ATOM 2406 C C . LYS A 1 330 ? -12.773 -9.32 5.039 1 97.88 330 LYS A C 1
ATOM 2408 O O . LYS A 1 330 ? -12.781 -9.797 6.176 1 97.88 330 LYS A O 1
ATOM 2413 N N . PRO A 1 331 ? -12.703 -10.078 3.967 1 97.88 331 PRO A N 1
ATOM 2414 C CA . PRO A 1 331 ? -12.648 -11.531 4.129 1 97.88 331 PRO A CA 1
ATOM 2415 C C . PRO A 1 331 ? -11.312 -12.016 4.672 1 97.88 331 PRO A C 1
ATOM 2417 O O . PRO A 1 331 ? -10.266 -11.43 4.371 1 97.88 331 PRO A O 1
ATOM 2420 N N . CYS A 1 332 ? -11.367 -13.039 5.43 1 97.31 332 CYS A N 1
ATOM 2421 C CA . CYS A 1 332 ? -10.164 -13.742 5.871 1 97.31 332 CYS A CA 1
ATOM 2422 C C . CYS A 1 332 ? -9.727 -14.773 4.844 1 97.31 332 CYS A C 1
ATOM 2424 O O . CYS A 1 332 ? -10.516 -15.617 4.422 1 97.31 332 CYS A O 1
ATOM 2426 N N . VAL A 1 333 ? -8.445 -14.773 4.43 1 98.5 333 VAL A N 1
ATOM 2427 C CA . VAL A 1 333 ? -7.977 -15.594 3.316 1 98.5 333 VAL A CA 1
ATOM 2428 C C . VAL A 1 333 ? -6.953 -16.609 3.818 1 98.5 333 VAL A C 1
ATOM 2430 O O . VAL A 1 333 ? -5.965 -16.234 4.457 1 98.5 333 VAL A O 1
ATOM 2433 N N . GLY A 1 334 ? -7.184 -17.906 3.57 1 98.44 334 GLY A N 1
ATOM 2434 C CA . GLY A 1 334 ? -6.211 -18.953 3.83 1 98.44 334 GLY A CA 1
ATOM 2435 C C . GLY A 1 334 ? -5.383 -19.312 2.609 1 98.44 334 GLY A C 1
ATOM 2436 O O . GLY A 1 334 ? -5.91 -19.406 1.499 1 98.44 334 GLY A O 1
ATOM 2437 N N . VAL A 1 335 ? -4.074 -19.5 2.785 1 98.69 335 VAL A N 1
ATOM 2438 C CA . VAL A 1 335 ? -3.189 -19.859 1.684 1 98.69 335 VAL A CA 1
ATOM 2439 C C . VAL A 1 335 ? -2.529 -21.203 1.971 1 98.69 335 VAL A C 1
ATOM 2441 O O . VAL A 1 335 ? -1.918 -21.391 3.025 1 98.69 335 VAL A O 1
ATOM 2444 N N . LEU A 1 336 ? -2.656 -22.141 1.011 1 98.25 336 LEU A N 1
ATOM 2445 C CA . LEU A 1 336 ? -2.178 -23.516 1.139 1 98.25 336 LEU A CA 1
ATOM 2446 C C . LEU A 1 336 ? -1.37 -23.922 -0.088 1 98.25 336 LEU A C 1
ATOM 2448 O O . LEU A 1 336 ? -1.865 -23.844 -1.215 1 98.25 336 LEU A O 1
ATOM 2452 N N . SER A 1 337 ? -0.136 -24.312 0.157 1 97.81 337 SER A N 1
ATOM 2453 C CA . SER A 1 337 ? 0.633 -24.922 -0.922 1 97.81 337 SER A CA 1
ATOM 2454 C C . SER A 1 337 ? 0.464 -26.438 -0.932 1 97.81 337 SER A C 1
ATOM 2456 O O . SER A 1 337 ? 0.365 -27.062 0.126 1 97.81 337 SER A O 1
ATOM 2458 N N . THR A 1 338 ? 0.471 -27 -2.139 1 95.5 338 THR A N 1
ATOM 2459 C CA . THR A 1 338 ? 0.337 -28.453 -2.238 1 95.5 338 THR A CA 1
ATOM 2460 C C . THR A 1 338 ? 1.471 -29.047 -3.072 1 95.5 338 THR A C 1
ATOM 2462 O O . THR A 1 338 ? 1.909 -28.438 -4.051 1 95.5 338 THR A O 1
ATOM 2465 N N . GLY A 1 339 ? 1.865 -30.234 -2.604 1 93.44 339 GLY A N 1
ATOM 2466 C CA . GLY A 1 339 ? 2.871 -30.969 -3.359 1 93.44 339 GLY A CA 1
ATOM 2467 C C . GLY A 1 339 ? 3.855 -31.703 -2.48 1 93.44 339 GLY A C 1
ATOM 2468 O O . GLY A 1 339 ? 4.293 -31.188 -1.45 1 93.44 339 GLY A O 1
ATOM 2469 N N . ASP A 1 340 ? 4.27 -32.875 -2.908 1 92 340 ASP A N 1
ATOM 2470 C CA . ASP A 1 340 ? 5.227 -33.688 -2.18 1 92 340 ASP A CA 1
ATOM 2471 C C . ASP A 1 340 ? 6.641 -33.125 -2.291 1 92 340 ASP A C 1
ATOM 2473 O O . ASP A 1 340 ? 7.484 -33.375 -1.429 1 92 340 ASP A O 1
ATOM 2477 N N . GLU A 1 341 ? 6.832 -32.406 -3.352 1 92.56 341 GLU A N 1
ATOM 2478 C CA . GLU A 1 341 ? 8.172 -31.922 -3.648 1 92.56 341 GLU A CA 1
ATOM 2479 C C . GLU A 1 341 ? 8.508 -30.703 -2.781 1 92.56 341 GLU A C 1
ATOM 2481 O O . GLU A 1 341 ? 9.68 -30.328 -2.666 1 92.56 341 GLU A O 1
ATOM 2486 N N . LEU A 1 342 ? 7.566 -30.109 -2.176 1 95.69 342 LEU A N 1
ATOM 2487 C CA . LEU A 1 342 ? 7.746 -28.797 -1.551 1 95.69 342 LEU A CA 1
ATOM 2488 C C . LEU A 1 342 ? 8.383 -28.938 -0.174 1 95.69 342 LEU A C 1
ATOM 2490 O O . LEU A 1 342 ? 8.055 -29.844 0.583 1 95.69 342 LEU A O 1
ATOM 2494 N N . VAL A 1 343 ? 9.281 -28.047 0.026 1 96.19 343 VAL A N 1
ATOM 2495 C CA . VAL A 1 343 ? 9.891 -27.844 1.335 1 96.19 343 VAL A CA 1
ATOM 2496 C C . VAL A 1 343 ? 9.711 -26.391 1.781 1 96.19 343 VAL A C 1
ATOM 2498 O O . VAL A 1 343 ? 9.672 -25.484 0.951 1 96.19 343 VAL A O 1
ATOM 2501 N N . GLU A 1 344 ? 9.562 -26.25 3.139 1 97.06 344 GLU A N 1
ATOM 2502 C CA . GLU A 1 344 ? 9.477 -24.891 3.66 1 97.06 344 GLU A CA 1
ATOM 2503 C C . GLU A 1 344 ? 10.664 -24.047 3.195 1 97.06 344 GLU A C 1
ATOM 2505 O O . GLU A 1 344 ? 11.805 -24.516 3.18 1 97.06 344 GLU A O 1
ATOM 2510 N N . HIS A 1 345 ? 10.406 -22.781 2.852 1 96.12 345 HIS A N 1
ATOM 2511 C CA . HIS A 1 345 ? 11.445 -21.953 2.258 1 96.12 345 HIS A CA 1
ATOM 2512 C C . HIS A 1 345 ? 12.562 -21.656 3.26 1 96.12 345 HIS A C 1
ATOM 2514 O O . HIS A 1 345 ? 13.695 -21.391 2.869 1 96.12 345 HIS A O 1
ATOM 2520 N N . ASP A 1 346 ? 12.219 -21.656 4.547 1 94.56 346 ASP A N 1
ATOM 2521 C CA . ASP A 1 346 ? 13.211 -21.328 5.566 1 94.56 346 ASP A CA 1
ATOM 2522 C C . ASP A 1 346 ? 13.797 -22.594 6.195 1 94.56 346 ASP A C 1
ATOM 2524 O O . ASP A 1 346 ? 14.508 -22.516 7.199 1 94.56 346 ASP A O 1
ATOM 2528 N N . ASP A 1 347 ? 13.453 -23.703 5.68 1 95.12 347 ASP A N 1
ATOM 2529 C CA . ASP A 1 347 ? 14.078 -24.938 6.133 1 95.12 347 ASP A CA 1
ATOM 2530 C C . ASP A 1 347 ? 15.594 -24.906 5.922 1 95.12 347 ASP A C 1
ATOM 2532 O O . ASP A 1 347 ? 16.062 -24.703 4.801 1 95.12 347 ASP A O 1
ATOM 2536 N N . PRO A 1 348 ? 16.359 -25.094 7.004 1 92.31 348 PRO A N 1
ATOM 2537 C CA . PRO A 1 348 ? 17.812 -24.984 6.867 1 92.31 348 PRO A CA 1
ATOM 2538 C C . PRO A 1 348 ? 18.438 -26.172 6.129 1 92.31 348 PRO A C 1
ATOM 2540 O O . PRO A 1 348 ? 19.578 -26.094 5.684 1 92.31 348 PRO A O 1
ATOM 2543 N N . ARG A 1 349 ? 17.781 -27.328 5.953 1 90.25 349 ARG A N 1
ATOM 2544 C CA . ARG A 1 349 ? 18.328 -28.531 5.328 1 90.25 349 ARG A CA 1
ATOM 2545 C C . ARG A 1 349 ? 18.516 -28.328 3.826 1 90.25 349 ARG A C 1
ATOM 2547 O O . ARG A 1 349 ? 17.719 -27.641 3.186 1 90.25 349 ARG A O 1
ATOM 2554 N N . LYS A 1 350 ? 19.391 -28.922 3.26 1 90 350 LYS A N 1
ATOM 2555 C CA . LYS A 1 350 ? 19.641 -28.922 1.821 1 90 350 LYS A CA 1
ATOM 2556 C C . LYS A 1 350 ? 18.578 -29.703 1.07 1 90 350 LYS A C 1
ATOM 2558 O O . LYS A 1 350 ? 18.078 -30.719 1.571 1 90 350 LYS A O 1
ATOM 2563 N N . LEU A 1 351 ? 18.406 -29.234 -0.154 1 91.88 351 LEU A N 1
ATOM 2564 C CA . LEU A 1 351 ? 17.438 -29.922 -0.993 1 91.88 351 LEU A CA 1
ATOM 2565 C C . LEU A 1 351 ? 18.016 -31.219 -1.563 1 91.88 351 LEU A C 1
ATOM 2567 O O . LEU A 1 351 ? 19.234 -31.297 -1.795 1 91.88 351 LEU A O 1
ATOM 2571 N N . TYR A 1 352 ? 17.188 -32.156 -1.758 1 86.88 352 TYR A N 1
ATOM 2572 C CA . TYR A 1 352 ? 17.609 -33.375 -2.412 1 86.88 352 TYR A CA 1
ATOM 2573 C C . TYR A 1 352 ? 16.531 -33.875 -3.361 1 86.88 352 TYR A C 1
ATOM 2575 O O . TYR A 1 352 ? 15.352 -33.531 -3.215 1 86.88 352 TYR A O 1
ATOM 2583 N N . GLY A 1 353 ? 17.047 -34.562 -4.359 1 87.38 353 GLY A N 1
ATOM 2584 C CA . GLY A 1 353 ? 16.125 -35.156 -5.332 1 87.38 353 GLY A CA 1
ATOM 2585 C C . GLY A 1 353 ? 15.328 -34.094 -6.086 1 87.38 353 GLY A C 1
ATOM 2586 O O . GLY A 1 353 ? 15.891 -33.156 -6.629 1 87.38 353 GLY A O 1
ATOM 2587 N N . GLY A 1 354 ? 13.992 -34.312 -6.098 1 90.88 354 GLY A N 1
ATOM 2588 C CA . GLY A 1 354 ? 13.094 -33.438 -6.816 1 90.88 354 GLY A CA 1
ATOM 2589 C C . GLY A 1 354 ? 12.477 -32.375 -5.934 1 90.88 354 GLY A C 1
ATOM 2590 O O . GLY A 1 354 ? 11.492 -31.719 -6.316 1 90.88 354 GLY A O 1
ATOM 2591 N N . GLN A 1 355 ? 13.117 -32.125 -4.824 1 93.25 355 GLN A N 1
ATOM 2592 C CA . GLN A 1 355 ? 12.578 -31.156 -3.887 1 93.25 355 GLN A CA 1
ATOM 2593 C C . GLN A 1 355 ? 12.82 -29.734 -4.379 1 93.25 355 GLN A C 1
ATOM 2595 O O . GLN A 1 355 ? 13.844 -29.453 -5.004 1 93.25 355 GLN A O 1
ATOM 2600 N N . ILE A 1 356 ? 11.859 -28.859 -4.047 1 95.19 356 ILE A N 1
ATOM 2601 C CA . ILE A 1 356 ? 11.992 -27.438 -4.309 1 95.19 356 ILE A CA 1
ATOM 2602 C C . ILE A 1 356 ? 11.477 -26.641 -3.113 1 95.19 356 ILE A C 1
ATOM 2604 O O . ILE A 1 356 ? 10.688 -27.141 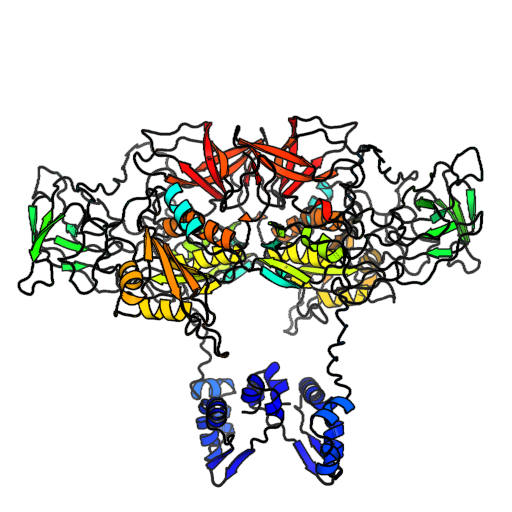-2.318 1 95.19 356 ILE A O 1
ATOM 2608 N N . ARG A 1 357 ? 11.922 -25.406 -2.967 1 97.06 357 ARG A N 1
ATOM 2609 C CA . ARG A 1 357 ? 11.453 -24.547 -1.893 1 97.06 357 ARG A CA 1
ATOM 2610 C C . ARG A 1 357 ? 10.062 -23.984 -2.199 1 97.06 357 ARG A C 1
ATOM 2612 O O . ARG A 1 357 ? 9.781 -23.594 -3.334 1 97.06 357 ARG A O 1
ATOM 2619 N N . ASP A 1 358 ? 9.211 -23.953 -1.187 1 97.81 358 ASP A N 1
ATOM 2620 C CA . ASP A 1 358 ? 7.918 -23.297 -1.342 1 97.81 358 ASP A CA 1
ATOM 2621 C C . ASP A 1 358 ? 8.078 -21.781 -1.448 1 97.81 358 ASP A C 1
ATOM 2623 O O . ASP A 1 358 ? 8.305 -21.094 -0.443 1 97.81 358 ASP A O 1
ATOM 2627 N N . SER A 1 359 ? 7.918 -21.234 -2.623 1 97.94 359 SER A N 1
ATOM 2628 C CA . SER A 1 359 ? 8.031 -19.797 -2.826 1 97.94 359 SER A CA 1
ATOM 2629 C C . SER A 1 359 ? 6.664 -19.141 -3.002 1 97.94 359 SER A C 1
ATOM 2631 O O . SER A 1 359 ? 6.531 -17.922 -2.889 1 97.94 359 SER A O 1
ATOM 2633 N N . ASN A 1 360 ? 5.684 -19.938 -3.307 1 98.44 360 ASN A N 1
ATOM 2634 C CA . ASN A 1 360 ? 4.355 -19.406 -3.58 1 98.44 360 ASN A CA 1
ATOM 2635 C C . ASN A 1 360 ? 3.709 -18.844 -2.318 1 98.44 360 ASN A C 1
ATOM 2637 O O . ASN A 1 360 ? 3.225 -17.703 -2.316 1 98.44 360 ASN A O 1
ATOM 2641 N N . ARG A 1 361 ? 3.748 -19.641 -1.281 1 97.88 361 ARG A N 1
ATOM 2642 C CA . ARG A 1 361 ? 3.037 -19.25 -0.066 1 97.88 361 ARG A CA 1
ATOM 2643 C C . ARG A 1 361 ? 3.58 -17.938 0.499 1 97.88 361 ARG A C 1
ATOM 2645 O O . ARG A 1 361 ? 2.824 -17 0.71 1 97.88 361 ARG A O 1
ATOM 2652 N N . PRO A 1 362 ? 4.887 -17.781 0.612 1 97.56 362 PRO A N 1
ATOM 2653 C CA . PRO A 1 362 ? 5.383 -16.484 1.1 1 97.56 362 PRO A CA 1
ATOM 2654 C C . PRO A 1 362 ? 5.023 -15.328 0.173 1 97.56 362 PRO A C 1
ATOM 2656 O O . PRO A 1 362 ? 4.684 -14.242 0.644 1 97.56 362 PRO A O 1
ATOM 2659 N N . SER A 1 363 ? 5.059 -15.516 -1.095 1 98.12 363 SER A N 1
ATOM 2660 C CA . SER A 1 363 ? 4.727 -14.469 -2.055 1 98.12 363 SER A CA 1
ATOM 2661 C C . SER A 1 363 ? 3.254 -14.078 -1.957 1 98.12 363 SER A C 1
ATOM 2663 O O . SER A 1 363 ? 2.926 -12.891 -1.873 1 98.12 363 SER A O 1
ATOM 2665 N N . LEU A 1 364 ? 2.43 -15.078 -1.951 1 98.75 364 LEU A N 1
ATOM 2666 C CA . LEU A 1 364 ? 0.995 -14.812 -1.932 1 98.75 364 LEU A CA 1
ATOM 2667 C C . LEU A 1 364 ? 0.579 -14.164 -0.617 1 98.75 364 LEU A C 1
ATOM 2669 O O . LEU A 1 364 ? -0.202 -13.203 -0.612 1 98.75 364 LEU A O 1
ATOM 2673 N N . LEU A 1 365 ? 1.087 -14.695 0.452 1 98.44 365 LEU A N 1
ATOM 2674 C CA . LEU A 1 365 ? 0.781 -14.125 1.761 1 98.44 365 LEU A CA 1
ATOM 2675 C C . LEU A 1 365 ? 1.239 -12.672 1.843 1 98.44 365 LEU A C 1
ATOM 2677 O O . LEU A 1 365 ? 0.54 -11.828 2.404 1 98.44 365 LEU A O 1
ATOM 2681 N N . SER A 1 366 ? 2.377 -12.398 1.301 1 97.31 366 SER A N 1
ATOM 2682 C CA . SER A 1 366 ? 2.895 -11.031 1.301 1 97.31 366 SER A CA 1
ATOM 2683 C C . SER A 1 366 ? 1.988 -10.094 0.51 1 97.31 366 SER A C 1
ATOM 2685 O O . SER A 1 366 ? 1.708 -8.977 0.948 1 97.31 366 SER A O 1
ATOM 2687 N N . CYS A 1 367 ? 1.521 -10.516 -0.624 1 97.56 367 CYS A N 1
ATOM 2688 C CA . CYS A 1 367 ? 0.615 -9.727 -1.452 1 97.56 367 CYS A CA 1
ATOM 2689 C C . CYS A 1 367 ? -0.69 -9.445 -0.718 1 97.56 367 CYS A C 1
ATOM 2691 O O . CYS A 1 367 ? -1.106 -8.289 -0.604 1 97.56 367 CYS A O 1
ATOM 2693 N N . LEU A 1 368 ? -1.247 -10.484 -0.182 1 98.31 368 LEU A N 1
ATOM 2694 C CA . LEU A 1 368 ? -2.545 -10.391 0.477 1 98.31 368 LEU A CA 1
ATOM 2695 C C . LEU A 1 368 ? -2.473 -9.477 1.694 1 98.31 368 LEU A C 1
ATOM 2697 O O . LEU A 1 368 ? -3.354 -8.641 1.899 1 98.31 368 LEU A O 1
ATOM 2701 N N . ALA A 1 369 ? -1.45 -9.656 2.432 1 96.69 369 ALA A N 1
ATOM 2702 C CA . ALA A 1 369 ? -1.263 -8.812 3.605 1 96.69 369 ALA A CA 1
ATOM 2703 C C . ALA A 1 369 ? -1.09 -7.348 3.207 1 96.69 369 ALA A C 1
ATOM 2705 O O . ALA A 1 369 ? -1.645 -6.453 3.848 1 96.69 369 ALA A O 1
ATOM 2706 N N . SER A 1 370 ? -0.364 -7.117 2.189 1 95.88 370 SER A N 1
ATOM 2707 C CA . SER A 1 370 ? -0.127 -5.754 1.725 1 95.88 370 SER A CA 1
ATOM 2708 C C . SER A 1 370 ? -1.414 -5.109 1.221 1 95.88 370 SER A C 1
ATOM 2710 O O . SER A 1 370 ? -1.562 -3.887 1.27 1 95.88 370 SER A O 1
ATOM 2712 N N . TRP A 1 371 ? -2.295 -5.953 0.721 1 95.94 371 TRP A N 1
ATOM 2713 C CA . TRP A 1 371 ? -3.594 -5.453 0.28 1 95.94 371 TRP A CA 1
ATOM 2714 C C . TRP A 1 371 ? -4.504 -5.18 1.472 1 95.94 371 TRP A C 1
ATOM 2716 O O . TRP A 1 371 ? -5.594 -4.621 1.314 1 95.94 371 TRP A O 1
ATOM 2726 N N . GLY A 1 372 ? -4.121 -5.586 2.648 1 95.44 372 GLY A N 1
ATOM 2727 C CA . GLY A 1 372 ? -4.852 -5.277 3.867 1 95.44 372 GLY A CA 1
ATOM 2728 C C . GLY A 1 372 ? -5.805 -6.383 4.285 1 95.44 372 GLY A C 1
ATOM 2729 O O . GLY A 1 372 ? -6.664 -6.18 5.141 1 95.44 372 GLY A O 1
ATOM 2730 N N . PHE A 1 373 ? -5.707 -7.539 3.771 1 97.44 373 PHE A N 1
ATOM 2731 C CA . PHE A 1 373 ? -6.598 -8.633 4.137 1 97.44 373 PHE A CA 1
ATOM 2732 C C . PHE A 1 373 ? -6.008 -9.453 5.281 1 97.44 373 PHE A C 1
ATOM 2734 O O . PHE A 1 373 ? -4.801 -9.703 5.312 1 97.44 373 PHE A O 1
ATOM 2741 N N . PRO A 1 374 ? -6.902 -9.875 6.227 1 96.56 374 PRO A N 1
ATOM 2742 C CA . PRO A 1 374 ? -6.434 -10.891 7.176 1 96.56 374 PRO A CA 1
ATOM 2743 C C . PRO A 1 374 ? -6.078 -12.211 6.496 1 96.56 374 PRO A C 1
ATOM 2745 O O . PRO A 1 374 ? -6.801 -12.672 5.609 1 96.56 374 PRO A O 1
ATOM 2748 N N . THR A 1 375 ? -4.93 -12.758 6.875 1 97.25 375 THR A N 1
ATOM 2749 C CA . THR A 1 375 ? -4.473 -13.977 6.215 1 97.25 375 THR A CA 1
ATOM 2750 C C . THR A 1 375 ? -4.203 -15.078 7.242 1 97.25 375 THR A C 1
ATOM 2752 O O . THR A 1 375 ? -3.91 -14.789 8.406 1 97.25 375 THR A O 1
ATOM 2755 N N . VAL A 1 376 ? -4.375 -16.312 6.816 1 97.5 376 VAL A N 1
ATOM 2756 C CA . VAL A 1 376 ? -3.992 -17.5 7.57 1 97.5 376 VAL A CA 1
ATOM 2757 C C . VAL A 1 376 ? -3.039 -18.359 6.742 1 97.5 376 VAL A C 1
ATOM 2759 O O . VAL A 1 376 ? -3.359 -18.75 5.613 1 97.5 376 VAL A O 1
ATOM 2762 N N . ASP A 1 377 ? -1.888 -18.578 7.297 1 97.31 377 ASP A N 1
ATOM 2763 C CA . ASP A 1 377 ? -0.94 -19.5 6.668 1 97.31 377 ASP A CA 1
ATOM 2764 C C . ASP A 1 377 ? -1.323 -20.953 6.938 1 97.31 377 ASP A C 1
ATOM 2766 O O . ASP A 1 377 ? -1.182 -21.438 8.062 1 97.31 377 ASP A O 1
ATOM 2770 N N . LEU A 1 378 ? -1.683 -21.688 5.922 1 97.5 378 LEU A N 1
ATOM 2771 C CA . LEU A 1 378 ? -2.188 -23.047 6.074 1 97.5 378 LEU A CA 1
ATOM 2772 C C . LEU A 1 378 ? -1.081 -24.078 5.824 1 97.5 378 LEU A C 1
ATOM 2774 O O . LEU A 1 378 ? -1.321 -25.281 5.879 1 97.5 378 LEU A O 1
ATOM 2778 N N . GLY A 1 379 ? 0.05 -23.609 5.438 1 96.88 379 GLY A N 1
ATOM 2779 C CA . GLY A 1 379 ? 1.207 -24.484 5.289 1 96.88 379 GLY A CA 1
ATOM 2780 C C . GLY A 1 379 ? 1.22 -25.234 3.973 1 96.88 379 GLY A C 1
ATOM 2781 O O . GLY A 1 379 ? 0.846 -24.688 2.934 1 96.88 379 GLY A O 1
ATOM 2782 N N . ILE A 1 380 ? 1.852 -26.438 4.039 1 96.75 380 ILE A N 1
ATOM 2783 C CA . ILE A 1 380 ? 2 -27.312 2.883 1 96.75 380 ILE A CA 1
ATOM 2784 C C . ILE A 1 380 ? 1.201 -28.594 3.1 1 96.75 380 ILE A C 1
ATOM 2786 O O . ILE A 1 380 ? 1.354 -29.266 4.125 1 96.75 380 ILE A O 1
ATOM 2790 N N . ALA A 1 381 ? 0.342 -28.859 2.184 1 95.38 381 ALA A N 1
ATOM 2791 C CA . ALA A 1 381 ? -0.346 -30.156 2.168 1 95.38 381 ALA A CA 1
ATOM 2792 C C . ALA A 1 381 ? 0.297 -31.109 1.163 1 95.38 381 ALA A C 1
ATOM 2794 O O . ALA A 1 381 ? 0.325 -30.828 -0.037 1 95.38 381 ALA A O 1
ATOM 2795 N N . ARG A 1 382 ? 0.675 -32.219 1.615 1 91.5 382 ARG A N 1
ATOM 2796 C CA . ARG A 1 382 ? 1.33 -33.188 0.754 1 91.5 382 ARG A CA 1
ATOM 2797 C C . ARG A 1 382 ? 0.304 -34.094 0.046 1 91.5 382 ARG A C 1
ATOM 2799 O O . ARG A 1 382 ? -0.796 -34.281 0.559 1 91.5 382 ARG A O 1
ATOM 2806 N N . ASP A 1 383 ? 0.731 -34.5 -1.141 1 84.12 383 ASP A N 1
ATOM 2807 C CA . ASP A 1 383 ? -0.121 -35.406 -1.914 1 84.12 383 ASP A CA 1
ATOM 2808 C C . ASP A 1 383 ? -0.171 -36.781 -1.281 1 84.12 383 ASP A C 1
ATOM 2810 O O . ASP A 1 383 ? -1.204 -37.469 -1.323 1 84.12 383 ASP A O 1
ATOM 2814 N N . THR A 1 384 ? 0.974 -37.125 -0.836 1 79.75 384 THR A N 1
ATOM 2815 C CA . THR A 1 384 ? 1.103 -38.438 -0.214 1 79.75 384 THR A CA 1
ATOM 2816 C C . THR A 1 384 ? 1.535 -38.312 1.243 1 79.75 384 THR A C 1
ATOM 2818 O O . THR A 1 384 ? 2.469 -37.562 1.554 1 79.75 384 THR A O 1
ATOM 2821 N N . PRO A 1 385 ? 0.825 -39.031 2.154 1 76.38 385 PRO A N 1
ATOM 2822 C CA . PRO A 1 385 ? -0.26 -39.969 1.946 1 76.38 385 PRO A CA 1
ATOM 2823 C C . PRO A 1 385 ? -1.581 -39.312 1.576 1 76.38 385 PRO A C 1
ATOM 2825 O O . PRO A 1 385 ? -1.738 -38.094 1.767 1 76.38 385 PRO A O 1
ATOM 2828 N N . ALA A 1 386 ? -2.414 -40.188 1.172 1 78.69 386 ALA A N 1
ATOM 2829 C CA . ALA A 1 386 ? -3.738 -39.688 0.782 1 78.69 386 ALA A CA 1
ATOM 2830 C C . ALA A 1 386 ? -4.477 -39.094 1.975 1 78.69 386 ALA A C 1
ATOM 2832 O O . ALA A 1 386 ? -4.34 -39.594 3.104 1 78.69 386 ALA A O 1
ATOM 2833 N N . GLY A 1 387 ? -5.113 -37.906 1.819 1 88.75 387 GLY A N 1
ATOM 2834 C CA . GLY A 1 387 ? -6 -37.375 2.844 1 88.75 387 GLY A CA 1
ATOM 2835 C C . GLY A 1 387 ? -5.504 -36.094 3.453 1 88.75 387 GLY A C 1
ATOM 2836 O O . GLY A 1 387 ? -6.27 -35.375 4.098 1 88.75 387 GLY A O 1
ATOM 2837 N N . GLU A 1 388 ? -4.25 -35.875 3.365 1 91.88 388 GLU A N 1
ATOM 2838 C CA . GLU A 1 388 ? -3.713 -34.656 3.984 1 91.88 388 GLU A CA 1
ATOM 2839 C C . GLU A 1 388 ? -4.352 -33.406 3.391 1 91.88 388 GLU A C 1
ATOM 2841 O O . GLU A 1 388 ? -4.676 -32.469 4.121 1 91.88 388 GLU A O 1
ATOM 2846 N N . LEU A 1 389 ? -4.465 -33.375 2.133 1 94.12 389 LEU A N 1
ATOM 2847 C CA . LEU A 1 389 ? -5.094 -32.25 1.463 1 94.12 389 LEU A CA 1
ATOM 2848 C C . LEU A 1 389 ? -6.512 -32.031 1.976 1 94.12 389 LEU A C 1
ATOM 2850 O O . LEU A 1 389 ? -6.883 -30.906 2.326 1 94.12 389 LEU A O 1
ATOM 2854 N N . GLU A 1 390 ? -7.227 -33.094 2.008 1 94.31 390 GLU A N 1
ATOM 2855 C CA . GLU A 1 390 ? -8.594 -33.031 2.502 1 94.31 390 GLU A CA 1
ATOM 2856 C C . GLU A 1 390 ? -8.641 -32.469 3.924 1 94.31 390 GLU A C 1
ATOM 2858 O O . GLU A 1 390 ? -9.438 -31.578 4.227 1 94.31 390 GLU A O 1
ATOM 2863 N N . ARG A 1 391 ? -7.84 -33 4.754 1 94.56 391 ARG A N 1
ATOM 2864 C CA . ARG A 1 391 ? -7.801 -32.562 6.148 1 94.56 391 ARG A CA 1
ATOM 2865 C C . ARG A 1 391 ? -7.457 -31.094 6.262 1 94.56 391 ARG A C 1
ATOM 2867 O O . ARG A 1 391 ? -8.094 -30.359 7.023 1 94.56 391 ARG A O 1
ATOM 2874 N N . SER A 1 392 ? -6.484 -30.688 5.535 1 95.31 392 SER A N 1
ATOM 2875 C CA . SER A 1 392 ? -6.066 -29.297 5.562 1 95.31 392 SER A CA 1
ATOM 2876 C C . SER A 1 392 ? -7.199 -28.375 5.125 1 95.31 392 SER A C 1
ATOM 2878 O O . SER A 1 392 ? -7.41 -27.312 5.727 1 95.31 392 SER A O 1
ATOM 2880 N N . LEU A 1 393 ? -7.91 -28.766 4.121 1 95.88 393 LEU A N 1
ATOM 2881 C CA . LEU A 1 393 ? -9.016 -27.953 3.621 1 95.88 393 LEU A CA 1
ATOM 2882 C C . LEU A 1 393 ? -10.156 -27.906 4.633 1 95.88 393 LEU A C 1
ATOM 2884 O O . LEU A 1 393 ? -10.719 -26.828 4.883 1 95.88 393 LEU A O 1
ATOM 2888 N N . ARG A 1 394 ? -10.453 -29.016 5.203 1 94.31 394 ARG A N 1
ATOM 2889 C CA . ARG A 1 394 ? -11.508 -29.062 6.215 1 94.31 394 ARG A CA 1
ATOM 2890 C C . ARG A 1 394 ? -11.125 -28.219 7.43 1 94.31 394 ARG A C 1
ATOM 2892 O O . ARG A 1 394 ? -11.953 -27.469 7.961 1 94.31 394 ARG A O 1
ATOM 2899 N N . ASP A 1 395 ? -9.891 -28.391 7.84 1 94.44 395 ASP A N 1
ATOM 2900 C CA . ASP A 1 395 ? -9.398 -27.609 8.969 1 94.44 395 ASP A CA 1
ATOM 2901 C C . ASP A 1 395 ? -9.484 -26.109 8.672 1 94.44 395 ASP A C 1
ATOM 2903 O O . ASP A 1 395 ? -9.852 -25.328 9.547 1 94.44 395 ASP A O 1
ATOM 2907 N N . ALA A 1 396 ? -9.133 -25.719 7.5 1 95.5 396 ALA A N 1
ATOM 2908 C CA . ALA A 1 396 ? -9.195 -24.328 7.086 1 95.5 396 ALA A CA 1
ATOM 2909 C C . ALA A 1 396 ? -10.617 -23.781 7.172 1 95.5 396 ALA A C 1
ATOM 2911 O O . ALA A 1 396 ? -10.844 -22.672 7.656 1 95.5 396 ALA A O 1
ATOM 2912 N N . LEU A 1 397 ? -11.594 -24.547 6.758 1 93.06 397 LEU A N 1
ATOM 2913 C CA . LEU A 1 397 ? -12.992 -24.141 6.746 1 93.06 397 LEU A CA 1
ATOM 2914 C C . LEU A 1 397 ? -13.539 -24.031 8.164 1 93.06 397 LEU A C 1
ATOM 2916 O O . LEU A 1 397 ? -14.344 -23.141 8.461 1 93.06 397 LEU A O 1
ATOM 2920 N N . ARG A 1 398 ? -13.062 -24.844 9.047 1 91.94 398 ARG A N 1
ATOM 2921 C CA . ARG A 1 398 ? -13.594 -24.906 10.406 1 91.94 398 ARG A CA 1
ATOM 2922 C C . ARG A 1 398 ? -12.82 -24 11.344 1 91.94 398 ARG A C 1
ATOM 2924 O O . ARG A 1 398 ? -13.281 -23.688 12.445 1 91.94 398 ARG A O 1
ATOM 2931 N N . GLY A 1 399 ? -11.68 -23.625 10.945 1 92.38 399 GLY A N 1
ATOM 2932 C CA . GLY A 1 399 ? -10.852 -22.781 11.781 1 92.38 399 GLY A CA 1
ATOM 2933 C C . GLY A 1 399 ? -10.156 -23.547 12.891 1 92.38 399 GLY A C 1
ATOM 2934 O O . GLY A 1 399 ? -10.055 -23.062 14.023 1 92.38 399 GLY A O 1
ATOM 2935 N N . VAL A 1 400 ? -9.758 -24.719 12.531 1 89.62 400 VAL A N 1
ATOM 2936 C CA . VAL A 1 400 ? -9.055 -25.547 13.508 1 89.62 400 VAL A CA 1
ATOM 2937 C C . VAL A 1 400 ? -7.703 -25.984 12.953 1 89.62 400 VAL A C 1
ATOM 2939 O O . VAL A 1 400 ? -7.398 -25.734 11.781 1 89.62 400 VAL A O 1
ATOM 2942 N N . GLY A 1 401 ? -6.859 -26.484 13.844 1 87.5 401 GLY A N 1
ATOM 2943 C CA . GLY A 1 401 ? -5.527 -26.891 13.414 1 87.5 401 GLY A CA 1
ATOM 2944 C C . GLY A 1 401 ? -4.613 -25.719 13.125 1 87.5 401 GLY A C 1
ATOM 2945 O O . GLY A 1 401 ? -4.477 -24.812 13.953 1 87.5 401 GLY A O 1
ATOM 2946 N N . ARG A 1 402 ? -4.07 -25.797 11.961 1 82.38 402 ARG A N 1
ATOM 2947 C CA . ARG A 1 402 ? -3.176 -24.703 11.562 1 82.38 402 ARG A CA 1
ATOM 2948 C C . ARG A 1 402 ? -3.943 -23.406 11.352 1 82.38 402 ARG A C 1
ATOM 2950 O O . ARG A 1 402 ? -3.375 -22.328 11.461 1 82.38 402 ARG A O 1
ATOM 2957 N N . ALA A 1 403 ? -5.242 -23.344 10.93 1 81.94 403 ALA A N 1
ATOM 2958 C CA . ALA A 1 403 ? -6.027 -22.156 10.578 1 81.94 403 ALA A CA 1
ATOM 2959 C C . ALA A 1 403 ? -6.402 -21.359 11.82 1 81.94 403 ALA A C 1
ATOM 2961 O O . ALA A 1 403 ? -6.383 -20.125 11.805 1 81.94 403 ALA A O 1
ATOM 2962 N N . ASN A 1 404 ? -6.434 -21.797 13.016 1 83.56 404 ASN A N 1
ATOM 2963 C CA . ASN A 1 404 ? -6.797 -21.188 14.289 1 83.56 404 ASN A CA 1
ATOM 2964 C C . ASN A 1 404 ? -8.023 -20.281 14.156 1 83.56 404 ASN A C 1
ATOM 2966 O O . ASN A 1 404 ? -8.578 -19.828 15.156 1 83.56 404 ASN A O 1
ATOM 2970 N N . SER A 1 405 ? -8.383 -19.859 12.93 1 87.12 405 SER A N 1
ATOM 2971 C CA . SER A 1 405 ? -9.594 -19.125 12.602 1 87.12 405 SER A CA 1
ATOM 2972 C C . SER A 1 405 ? -10.18 -19.578 11.273 1 87.12 405 SER A C 1
ATOM 2974 O O . SER A 1 405 ? -9.445 -19.938 10.359 1 87.12 405 SER A O 1
ATOM 2976 N N . SER A 1 406 ? -11.477 -19.5 11.242 1 90 406 SER A N 1
ATOM 2977 C CA . SER A 1 406 ? -12.133 -19.875 9.992 1 90 406 SER A CA 1
ATOM 2978 C C . SER A 1 406 ? -11.812 -18.875 8.883 1 90 406 SER A C 1
ATOM 2980 O O . SER A 1 406 ? -11.719 -17.672 9.133 1 90 406 SER A O 1
ATOM 2982 N N . VAL A 1 407 ? -11.633 -19.422 7.668 1 95.31 407 VAL A N 1
ATOM 2983 C CA . VAL A 1 407 ? -11.312 -18.562 6.535 1 95.31 407 VAL A CA 1
ATOM 2984 C C . VAL A 1 407 ? -12.516 -18.453 5.609 1 95.31 407 VAL A C 1
ATOM 2986 O O . VAL A 1 407 ? -13.32 -19.391 5.516 1 95.31 407 VAL A O 1
ATOM 2989 N N . ASP A 1 408 ? -12.633 -17.344 4.922 1 95.31 408 ASP A N 1
ATOM 2990 C CA . ASP A 1 408 ? -13.711 -17.094 3.975 1 95.31 408 ASP A CA 1
ATOM 2991 C C . ASP A 1 408 ? -13.336 -17.562 2.57 1 95.31 408 ASP A C 1
ATOM 2993 O O . ASP A 1 408 ? -14.211 -17.953 1.79 1 95.31 408 ASP A O 1
ATOM 2997 N N . VAL A 1 409 ? -12.117 -17.453 2.236 1 98.31 409 VAL A N 1
ATOM 2998 C CA . VAL A 1 409 ? -11.562 -17.812 0.935 1 98.31 409 VAL A CA 1
ATOM 2999 C C . VAL A 1 409 ? -10.289 -18.656 1.125 1 98.31 409 VAL A C 1
ATOM 3001 O O . VAL A 1 409 ? -9.438 -18.312 1.947 1 98.31 409 VAL A O 1
ATOM 3004 N N . ILE A 1 410 ? -10.219 -19.766 0.41 1 98.5 410 ILE A N 1
ATOM 3005 C CA . ILE A 1 410 ? -9.008 -20.578 0.421 1 98.5 410 ILE A CA 1
ATOM 3006 C C . ILE A 1 410 ? -8.297 -20.469 -0.925 1 98.5 410 ILE A C 1
ATOM 3008 O O . ILE A 1 410 ? -8.922 -20.609 -1.979 1 98.5 410 ILE A O 1
ATOM 3012 N N . ILE A 1 411 ? -7.027 -20.156 -0.862 1 98.88 411 ILE A N 1
ATOM 3013 C CA . ILE A 1 411 ? -6.164 -20.188 -2.037 1 98.88 411 ILE A CA 1
ATOM 3014 C C . ILE A 1 411 ? -5.18 -21.344 -1.934 1 98.88 411 ILE A C 1
ATOM 3016 O O . ILE A 1 411 ? -4.465 -21.484 -0.937 1 98.88 411 ILE A O 1
ATOM 3020 N N . THR A 1 412 ? -5.16 -22.188 -2.949 1 98.5 412 THR A N 1
ATOM 3021 C CA . THR A 1 412 ? -4.16 -23.25 -3.018 1 98.5 412 THR A CA 1
ATOM 3022 C C . THR A 1 412 ? -3.266 -23.062 -4.242 1 98.5 412 THR A C 1
ATOM 3024 O O . THR A 1 412 ? -3.666 -22.438 -5.223 1 98.5 412 THR A O 1
ATOM 3027 N N . THR A 1 413 ? -2.092 -23.516 -4.156 1 97.81 413 THR A N 1
ATOM 3028 C CA . THR A 1 413 ? -1.204 -23.562 -5.312 1 97.81 413 THR A CA 1
ATOM 3029 C C . THR A 1 413 ? -0.709 -24.969 -5.566 1 97.81 413 THR A C 1
ATOM 3031 O O . THR A 1 413 ? -0.434 -25.719 -4.625 1 97.81 413 THR A O 1
ATOM 3034 N N . GLY A 1 414 ? -0.674 -25.344 -6.84 1 93 414 GLY A N 1
ATOM 3035 C CA . GLY A 1 414 ? -0.243 -26.672 -7.227 1 93 414 GLY A CA 1
ATOM 3036 C C . GLY A 1 414 ? -1.39 -27.656 -7.34 1 93 414 GLY A C 1
ATOM 3037 O O . GLY A 1 414 ? -2.498 -27.391 -6.871 1 93 414 GLY A O 1
ATOM 3038 N N . GLY A 1 415 ? -1.15 -28.734 -8.039 1 87.75 415 GLY A N 1
ATOM 3039 C CA . GLY A 1 415 ? -2.074 -29.859 -8.094 1 87.75 415 GLY A CA 1
ATOM 3040 C C . GLY A 1 415 ? -3.289 -29.578 -8.961 1 87.75 415 GLY A C 1
ATOM 3041 O O . GLY A 1 415 ? -4.375 -30.094 -8.703 1 87.75 415 GLY A O 1
ATOM 3042 N N . VAL A 1 416 ? -3.125 -28.766 -9.938 1 82.38 416 VAL A N 1
ATOM 3043 C CA . VAL A 1 416 ? -4.312 -28.359 -10.688 1 82.38 416 VAL A CA 1
ATOM 3044 C C . VAL A 1 416 ? -4.172 -28.781 -12.148 1 82.38 416 VAL A C 1
ATOM 3046 O O . VAL A 1 416 ? -5.027 -28.453 -12.977 1 82.38 416 VAL A O 1
ATOM 3049 N N . SER A 1 417 ? -3.227 -29.516 -12.406 1 82.25 417 SER A N 1
ATOM 3050 C CA . SER A 1 417 ? -3.004 -29.875 -13.797 1 82.25 417 SER A CA 1
ATOM 3051 C C . SER A 1 417 ? -3.498 -31.297 -14.086 1 82.25 417 SER A C 1
ATOM 3053 O O . SER A 1 417 ? -4.516 -31.719 -13.539 1 82.25 417 SER A O 1
ATOM 3055 N N . MET A 1 418 ? -2.896 -31.984 -15.07 1 74.5 418 MET A N 1
ATOM 3056 C CA . MET A 1 418 ? -3.381 -33.281 -15.562 1 74.5 418 MET A CA 1
ATOM 3057 C C . MET A 1 418 ? -2.605 -34.438 -14.93 1 74.5 418 MET A C 1
ATOM 3059 O O . MET A 1 418 ? -2.73 -35.562 -15.359 1 74.5 418 MET A O 1
ATOM 3063 N N . GLY A 1 419 ? -1.915 -34.094 -13.906 1 77.44 419 GLY A N 1
ATOM 3064 C CA . GLY A 1 419 ? -1.103 -35.125 -13.273 1 77.44 419 GLY A CA 1
ATOM 3065 C C . GLY A 1 419 ? -1.914 -36.094 -12.438 1 77.44 419 GLY A C 1
ATOM 3066 O O . GLY A 1 419 ? -2.959 -35.719 -11.898 1 77.44 419 GLY A O 1
ATOM 3067 N N . GLU A 1 420 ? -1.388 -37.281 -12.367 1 77.12 420 GLU A N 1
ATOM 3068 C CA . GLU A 1 420 ? -2.08 -38.312 -11.609 1 77.12 420 GLU A CA 1
ATOM 3069 C C . GLU A 1 420 ? -2.17 -37.938 -10.133 1 77.12 420 GLU A C 1
ATOM 3071 O O . GLU A 1 420 ? -3.043 -38.438 -9.414 1 77.12 420 GLU A O 1
ATOM 3076 N N . LEU A 1 421 ? -1.313 -37.094 -9.695 1 75.75 421 LEU A N 1
ATOM 3077 C CA . LEU A 1 421 ? -1.315 -36.688 -8.289 1 75.75 421 LEU A CA 1
ATOM 3078 C C . LEU A 1 421 ? -1.923 -35.312 -8.117 1 75.75 421 LEU A C 1
ATOM 3080 O O . LEU A 1 421 ? -1.746 -34.656 -7.074 1 75.75 421 LEU A O 1
ATOM 3084 N N . ASP A 1 422 ? -2.594 -34.906 -9.102 1 82.5 422 ASP A N 1
ATOM 3085 C CA . ASP A 1 422 ? -3.369 -33.688 -8.961 1 82.5 422 ASP A CA 1
ATOM 3086 C C . ASP A 1 422 ? -4.711 -33.938 -8.281 1 82.5 422 ASP A C 1
ATOM 3088 O O . ASP A 1 422 ? -5.723 -34.156 -8.953 1 82.5 422 ASP A O 1
ATOM 3092 N N . LEU A 1 423 ? -4.699 -33.812 -6.984 1 87.38 423 LEU A N 1
ATOM 3093 C CA . LEU A 1 423 ? -5.785 -34.312 -6.156 1 87.38 423 LEU A CA 1
ATOM 3094 C C . LEU A 1 423 ? -6.754 -33.219 -5.781 1 87.38 423 LEU A C 1
ATOM 3096 O O . LEU A 1 423 ? -7.777 -33.469 -5.137 1 87.38 423 LEU A O 1
ATOM 3100 N N . LEU A 1 424 ? -6.496 -32.031 -6.148 1 92.44 424 LEU A N 1
ATOM 3101 C CA . LEU A 1 424 ? -7.285 -30.891 -5.684 1 92.44 424 LEU A CA 1
ATOM 3102 C C . LEU A 1 424 ? -8.719 -30.984 -6.184 1 92.44 424 LEU A C 1
ATOM 3104 O O . LEU A 1 424 ? -9.664 -30.906 -5.391 1 92.44 424 LEU A O 1
ATOM 3108 N N . LYS A 1 425 ? -8.891 -31.156 -7.512 1 92.69 425 LYS A N 1
ATOM 3109 C CA . LYS A 1 425 ? -10.234 -31.188 -8.094 1 92.69 425 LYS A CA 1
ATOM 3110 C C . LYS A 1 425 ? -11.039 -32.375 -7.566 1 92.69 425 LYS A C 1
ATOM 3112 O O . LYS A 1 425 ? -12.164 -32.188 -7.098 1 92.69 425 LYS A O 1
ATOM 3117 N N . PRO A 1 426 ? -10.453 -33.531 -7.535 1 91.19 426 PRO A N 1
ATOM 3118 C CA . PRO A 1 426 ? -11.203 -34.656 -6.957 1 91.19 426 PRO A CA 1
ATOM 3119 C C . PRO A 1 426 ? -11.539 -34.438 -5.484 1 91.19 426 PRO A C 1
ATOM 3121 O O . PRO A 1 426 ? -12.633 -34.812 -5.039 1 91.19 426 PRO A O 1
ATOM 3124 N N . THR A 1 427 ? -10.594 -33.906 -4.754 1 92.88 427 THR A N 1
ATOM 3125 C CA . THR A 1 427 ? -10.844 -33.688 -3.338 1 92.88 427 THR A CA 1
ATOM 3126 C C . THR A 1 427 ? -12 -32.688 -3.148 1 92.88 427 THR A C 1
ATOM 3128 O O . THR A 1 427 ? -12.867 -32.906 -2.305 1 92.88 427 THR A O 1
ATOM 3131 N N . ILE A 1 428 ? -12.062 -31.688 -3.928 1 94.12 428 ILE A N 1
ATOM 3132 C CA . ILE A 1 428 ? -13.102 -30.672 -3.83 1 94.12 428 ILE A CA 1
ATOM 3133 C C . ILE A 1 428 ? -14.453 -31.281 -4.211 1 94.12 428 ILE A C 1
ATOM 3135 O O . ILE A 1 428 ? -15.438 -31.125 -3.482 1 94.12 428 ILE A O 1
ATOM 3139 N N . GLU A 1 429 ? -14.477 -32 -5.332 1 92.62 429 GLU A N 1
ATOM 3140 C CA . GLU A 1 429 ? -15.734 -32.5 -5.883 1 92.62 429 GLU A CA 1
ATOM 3141 C C . GLU A 1 429 ? -16.219 -33.75 -5.133 1 92.62 429 GLU A C 1
ATOM 3143 O O . GLU A 1 429 ? -17.375 -33.812 -4.727 1 92.62 429 GLU A O 1
ATOM 3148 N N . ARG A 1 430 ? -15.359 -34.594 -4.906 1 88.38 430 ARG A N 1
ATOM 3149 C CA . ARG A 1 430 ? -15.773 -35.938 -4.465 1 88.38 430 ARG A CA 1
ATOM 3150 C C . ARG A 1 430 ? -15.766 -36.031 -2.941 1 88.38 430 ARG A C 1
ATOM 3152 O O . ARG A 1 430 ? -16.562 -36.781 -2.357 1 88.38 430 ARG A O 1
ATOM 3159 N N . THR A 1 431 ? -14.938 -35.344 -2.312 1 89 431 THR A N 1
ATOM 3160 C CA . THR A 1 431 ? -14.789 -35.5 -0.87 1 89 431 THR A CA 1
ATOM 3161 C C . THR A 1 431 ? -15.477 -34.344 -0.135 1 89 431 THR A C 1
ATOM 3163 O O . THR A 1 431 ? -16.125 -34.562 0.894 1 89 431 THR A O 1
ATOM 3166 N N . LEU A 1 432 ? -15.406 -33.156 -0.638 1 92.94 432 LEU A N 1
ATOM 3167 C CA . LEU A 1 432 ? -15.922 -32 0.067 1 92.94 432 LEU A CA 1
ATOM 3168 C C . LEU A 1 432 ? -17.312 -31.609 -0.452 1 92.94 432 LEU A C 1
ATOM 3170 O O . LEU A 1 432 ? -17.984 -30.766 0.129 1 92.94 432 LEU A O 1
ATOM 3174 N N . GLY A 1 433 ? -17.719 -32.219 -1.553 1 92.19 433 GLY A N 1
ATOM 3175 C CA . GLY A 1 433 ? -19.016 -31.922 -2.127 1 92.19 433 GLY A CA 1
ATOM 3176 C C . GLY A 1 433 ? -19.078 -30.562 -2.803 1 92.19 433 GLY A C 1
ATOM 3177 O O . GLY A 1 433 ? -20.141 -29.953 -2.898 1 92.19 433 GLY A O 1
ATOM 3178 N N . GLY A 1 434 ? -17.922 -30.125 -3.234 1 95.5 434 GLY A N 1
ATOM 3179 C CA . GLY A 1 434 ? -17.844 -28.828 -3.879 1 95.5 434 GLY A CA 1
ATOM 3180 C C . GLY A 1 434 ? -18.141 -28.875 -5.363 1 95.5 434 GLY A C 1
ATOM 3181 O O . GLY A 1 434 ? -18.328 -29.969 -5.93 1 95.5 434 GLY A O 1
ATOM 3182 N N . THR A 1 435 ? -18.281 -27.719 -5.926 1 96.25 435 THR A N 1
ATOM 3183 C CA . THR A 1 435 ? -18.516 -27.547 -7.355 1 96.25 435 THR A CA 1
ATOM 3184 C C . THR A 1 435 ? -17.344 -26.828 -8.016 1 96.25 435 THR A C 1
ATOM 3186 O O . THR A 1 435 ? -16.969 -25.719 -7.609 1 96.25 435 THR A O 1
ATOM 3189 N N . ILE A 1 436 ? -16.75 -27.484 -8.969 1 96.38 436 ILE A N 1
ATOM 3190 C CA . ILE A 1 436 ? -15.75 -26.828 -9.805 1 96.38 436 ILE A CA 1
ATOM 3191 C C . ILE A 1 436 ? -16.453 -26.031 -10.914 1 96.38 436 ILE A C 1
ATOM 3193 O O . ILE A 1 436 ? -17.078 -26.609 -11.805 1 96.38 436 ILE A O 1
ATOM 3197 N N . HIS A 1 437 ? -16.312 -24.75 -10.898 1 97.62 437 HIS A N 1
ATOM 3198 C CA . HIS A 1 437 ? -16.984 -23.906 -11.875 1 97.62 437 HIS A CA 1
ATOM 3199 C C . HIS A 1 437 ? -16.188 -23.812 -13.164 1 97.62 437 HIS A C 1
ATOM 3201 O O . HIS A 1 437 ? -16.766 -23.703 -14.25 1 97.62 437 HIS A O 1
ATOM 3207 N N . PHE A 1 438 ? -14.906 -23.812 -13.062 1 96.94 438 PHE A N 1
ATOM 3208 C CA . PHE A 1 438 ? -14.023 -24 -14.203 1 96.94 438 PHE A CA 1
ATOM 3209 C C . PHE A 1 438 ? -12.664 -24.531 -13.758 1 96.94 438 PHE A C 1
ATOM 3211 O O . PHE A 1 438 ? -12.289 -24.391 -12.594 1 96.94 438 PHE A O 1
ATOM 3218 N N . GLY A 1 439 ? -11.883 -25.109 -14.711 1 95.38 439 GLY A N 1
ATOM 3219 C CA . GLY A 1 439 ? -10.602 -25.719 -14.391 1 95.38 439 GLY A CA 1
ATOM 3220 C C . GLY A 1 439 ? -9.508 -25.359 -15.383 1 95.38 439 GLY A C 1
ATOM 3221 O O . GLY A 1 439 ? -8.391 -25.859 -15.281 1 95.38 439 GLY A O 1
ATOM 3222 N N . ARG A 1 440 ? -9.828 -24.516 -16.328 1 95 440 ARG A N 1
ATOM 3223 C CA . ARG A 1 440 ? -8.867 -24.016 -17.312 1 95 440 ARG A CA 1
ATOM 3224 C C . ARG A 1 440 ? -9.32 -22.688 -17.891 1 95 440 ARG A C 1
ATOM 3226 O O . ARG A 1 440 ? -10.508 -22.469 -18.125 1 95 440 ARG A O 1
ATOM 3233 N N . VAL A 1 441 ? -8.359 -21.859 -18.062 1 97.62 441 VAL A N 1
ATOM 3234 C CA . VAL A 1 441 ? -8.609 -20.531 -18.625 1 97.62 441 VAL A CA 1
ATOM 3235 C C . VAL A 1 441 ? -7.656 -20.281 -19.781 1 97.62 441 VAL A C 1
ATOM 3237 O O . VAL A 1 441 ? -6.469 -20.609 -19.703 1 97.62 441 VAL A O 1
ATOM 3240 N N . SER A 1 442 ? -8.172 -19.719 -20.859 1 97.62 442 SER A N 1
ATOM 3241 C CA . SER A 1 442 ? -7.375 -19.438 -22.062 1 97.62 442 SER A CA 1
ATOM 3242 C C . SER A 1 442 ? -6.48 -18.219 -21.844 1 97.62 442 SER A C 1
ATOM 3244 O O . SER A 1 442 ? -6.777 -17.125 -22.344 1 97.62 442 SER A O 1
ATOM 3246 N N . MET A 1 443 ? -5.383 -18.438 -21.172 1 97.81 443 MET A N 1
ATOM 3247 C CA . MET A 1 443 ? -4.434 -17.391 -20.844 1 97.81 443 MET A CA 1
ATOM 3248 C C . MET A 1 443 ? -3.029 -17.953 -20.656 1 97.81 443 MET A C 1
ATOM 3250 O O . MET A 1 443 ? -2.861 -19.172 -20.516 1 97.81 443 MET A O 1
ATOM 3254 N N . LYS A 1 444 ? -2.088 -17.094 -20.672 1 95.88 444 LYS A N 1
ATOM 3255 C CA . LYS A 1 444 ? -0.723 -17.422 -20.266 1 95.88 444 LYS A CA 1
ATOM 3256 C C . LYS A 1 444 ? -0.101 -16.281 -19.469 1 95.88 444 LYS A C 1
ATOM 3258 O O . LYS A 1 444 ? -0.217 -15.109 -19.859 1 95.88 444 LYS A O 1
ATOM 3263 N N . PRO A 1 445 ? 0.548 -16.516 -18.484 1 95.94 445 PRO A N 1
ATOM 3264 C CA . PRO A 1 445 ? 0.497 -17.812 -17.797 1 95.94 445 PRO A CA 1
ATOM 3265 C C . PRO A 1 445 ? -0.816 -18.016 -17.047 1 95.94 445 PRO A C 1
ATOM 3267 O O . PRO A 1 445 ? -1.64 -17.109 -16.953 1 95.94 445 PRO A O 1
ATOM 3270 N N . GLY A 1 446 ? -1.09 -19.281 -16.531 1 96.62 446 GLY A N 1
ATOM 3271 C CA . GLY A 1 446 ? -2.18 -19.484 -15.594 1 96.62 446 GLY A CA 1
ATOM 3272 C C . GLY A 1 446 ? -3.281 -20.375 -16.141 1 96.62 446 GLY A C 1
ATOM 3273 O O . GLY A 1 446 ? -4.371 -20.438 -15.578 1 96.62 446 GLY A O 1
ATOM 3274 N N . LYS A 1 447 ? -3.078 -21.094 -17.172 1 95.5 447 LYS A N 1
ATOM 3275 C CA . LYS A 1 447 ? -4.078 -21.875 -17.891 1 95.5 447 LYS A CA 1
ATOM 3276 C C . LYS A 1 447 ? -4.812 -22.812 -16.938 1 95.5 447 LYS A C 1
ATOM 3278 O O . LYS A 1 447 ? -6.043 -22.875 -16.938 1 95.5 447 LYS A O 1
ATOM 3283 N N . PRO A 1 448 ? -4.16 -23.516 -16.062 1 94.56 448 PRO A N 1
ATOM 3284 C CA . PRO A 1 448 ? -4.875 -24.531 -15.297 1 94.56 448 PRO A CA 1
ATOM 3285 C C . PRO A 1 448 ? -5.59 -23.969 -14.078 1 94.56 448 PRO A C 1
ATOM 3287 O O . PRO A 1 448 ? -6.039 -24.719 -13.211 1 94.56 448 PRO A O 1
ATOM 3290 N N . THR A 1 449 ? -5.738 -22.641 -13.953 1 97.62 449 THR A N 1
ATOM 3291 C CA . THR A 1 449 ? -6.41 -22.031 -12.812 1 97.62 449 THR A CA 1
ATOM 3292 C C . THR A 1 449 ? -7.805 -22.625 -12.625 1 97.62 449 THR A C 1
ATOM 3294 O O . THR A 1 449 ? -8.547 -22.797 -13.594 1 97.62 449 THR A O 1
ATOM 3297 N N . THR A 1 450 ? -8.125 -22.953 -11.359 1 97.81 450 THR A N 1
ATOM 3298 C CA . THR A 1 450 ? -9.391 -23.594 -11 1 97.81 450 THR A CA 1
ATOM 3299 C C . THR A 1 450 ? -10.133 -22.766 -9.953 1 97.81 450 THR A C 1
ATOM 3301 O O . THR A 1 450 ? -9.523 -22.234 -9.023 1 97.81 450 THR A O 1
ATOM 3304 N N . PHE A 1 451 ? -11.445 -22.656 -10.164 1 98.62 451 PHE A N 1
ATOM 3305 C CA . PHE A 1 451 ? -12.328 -21.969 -9.219 1 98.62 451 PHE A CA 1
ATOM 3306 C C . PHE A 1 451 ? -13.477 -22.875 -8.797 1 98.62 451 PHE A C 1
ATOM 3308 O O . PHE A 1 451 ? -14.133 -23.484 -9.641 1 98.62 451 PHE A O 1
ATOM 3315 N N . ALA A 1 452 ? -13.656 -22.875 -7.488 1 98.19 452 ALA A N 1
ATOM 3316 C CA . ALA A 1 452 ? -14.68 -23.766 -6.953 1 98.19 452 ALA A CA 1
ATOM 3317 C C . ALA A 1 452 ? -15.383 -23.141 -5.754 1 98.19 452 ALA A C 1
ATOM 3319 O O . ALA A 1 452 ? -14.906 -22.141 -5.195 1 98.19 452 ALA A O 1
ATOM 3320 N N . THR A 1 453 ? -16.547 -23.641 -5.488 1 97.56 453 THR A N 1
ATOM 3321 C CA . THR A 1 453 ? -17.266 -23.359 -4.25 1 97.56 453 THR A CA 1
ATOM 3322 C C . THR A 1 453 ? -17.516 -24.641 -3.465 1 97.56 453 THR A C 1
ATOM 3324 O O . THR A 1 453 ? -17.641 -25.719 -4.051 1 97.56 453 THR A O 1
ATOM 3327 N N . VAL A 1 454 ? -17.5 -24.516 -2.197 1 96 454 VAL A N 1
ATOM 3328 C CA . VAL A 1 454 ? -17.797 -25.641 -1.309 1 96 454 VAL A CA 1
ATOM 3329 C C . VAL A 1 454 ? -18.859 -25.234 -0.297 1 96 454 VAL A C 1
ATOM 3331 O O . VAL A 1 454 ? -18.797 -24.156 0.292 1 96 454 VAL A O 1
ATOM 3334 N N . PRO A 1 455 ? -19.875 -26.078 -0.127 1 92.88 455 PRO A N 1
ATOM 3335 C CA . PRO A 1 455 ? -20.828 -25.812 0.951 1 92.88 455 PRO A CA 1
ATOM 3336 C C . PRO A 1 455 ? -20.219 -26.031 2.338 1 92.88 455 PRO A C 1
ATOM 3338 O O . PRO A 1 455 ? -19.422 -26.953 2.531 1 92.88 455 PRO A O 1
ATOM 3341 N N . PHE A 1 456 ? -20.578 -25.125 3.225 1 89.62 456 PHE A N 1
ATOM 3342 C CA . PHE A 1 456 ? -20.047 -25.203 4.578 1 89.62 456 PHE A CA 1
ATOM 3343 C C . PHE A 1 456 ? -21.125 -24.875 5.605 1 89.62 456 PHE A C 1
ATOM 3345 O O . PHE A 1 456 ? -21.859 -23.906 5.441 1 89.62 456 PHE A O 1
ATOM 3352 N N . LYS A 1 457 ? -21.25 -25.719 6.598 1 83.38 457 LYS A N 1
ATOM 3353 C CA . LYS A 1 457 ? -22.125 -25.469 7.734 1 83.38 457 LYS A CA 1
ATOM 3354 C C . LYS A 1 457 ? -21.328 -25.141 8.992 1 83.38 457 LYS A C 1
ATOM 3356 O O . LYS A 1 457 ? -20.656 -26 9.547 1 83.38 457 LYS A O 1
ATOM 3361 N N . PRO A 1 458 ? -21.344 -23.844 9.406 1 78.19 458 PRO A N 1
ATOM 3362 C CA . PRO A 1 458 ? -20.578 -23.469 10.609 1 78.19 458 PRO A CA 1
ATOM 3363 C C . PRO A 1 458 ? -21.094 -24.172 11.867 1 78.19 458 PRO A C 1
ATOM 3365 O O . PRO A 1 458 ? -22.297 -24.453 11.977 1 78.19 458 PRO A O 1
ATOM 3368 N N . THR A 1 459 ? -20.172 -24.812 12.617 1 63.66 459 THR A N 1
ATOM 3369 C CA . THR A 1 459 ? -20.578 -25.469 13.859 1 63.66 459 THR A CA 1
ATOM 3370 C C . THR A 1 459 ? -20.875 -24.422 14.938 1 63.66 459 THR A C 1
ATOM 3372 O O . THR A 1 459 ? -19.969 -23.734 15.406 1 63.66 459 THR A O 1
ATOM 3375 N N . SER A 1 460 ? -21.594 -23.469 14.617 1 53.12 460 SER A N 1
ATOM 3376 C CA . SER A 1 460 ? -21.844 -22.547 15.727 1 53.12 460 SER A CA 1
ATOM 3377 C C . SER A 1 460 ? -22.328 -23.281 16.953 1 53.12 460 SER A C 1
ATOM 3379 O O . SER A 1 460 ? -23.078 -24.266 16.844 1 53.12 460 SER A O 1
ATOM 3381 N N . SER A 1 461 ? -21.531 -23.266 18.016 1 45.81 461 SER A N 1
ATOM 3382 C CA . SER A 1 461 ? -22 -23.688 19.328 1 45.81 461 SER A CA 1
ATOM 3383 C C . SER A 1 461 ? -23.406 -23.203 19.609 1 45.81 461 SER A C 1
ATOM 3385 O O . SER A 1 461 ? -24.016 -23.562 20.625 1 45.81 461 SER A O 1
ATOM 3387 N N . THR A 1 462 ? -23.594 -21.891 19.391 1 42.47 462 THR A N 1
ATOM 3388 C CA . THR A 1 462 ? -24.875 -21.469 19.969 1 42.47 462 THR A CA 1
ATOM 3389 C C . THR A 1 462 ? -26.031 -22.234 19.344 1 42.47 462 THR A C 1
ATOM 3391 O O . THR A 1 462 ? -25.906 -22.75 18.219 1 42.47 462 THR A O 1
ATOM 3394 N N . GLN A 1 463 ? -27.391 -21.969 19.969 1 39.12 463 GLN A N 1
ATOM 3395 C CA . GLN A 1 463 ? -28.703 -22.625 19.953 1 39.12 463 GLN A CA 1
ATOM 3396 C C . GLN A 1 463 ? -29.109 -22.984 18.531 1 39.12 463 GLN A C 1
ATOM 3398 O O . GLN A 1 463 ? -28.484 -22.547 17.562 1 39.12 463 GLN A O 1
ATOM 3403 N N . GLN A 1 464 ? -30.641 -22.984 18.328 1 40.5 464 GLN A N 1
ATOM 3404 C CA . GLN A 1 464 ? -31.828 -23.531 17.703 1 40.5 464 GLN A CA 1
ATOM 3405 C C . GLN A 1 464 ? -31.875 -23.156 16.219 1 40.5 464 GLN A C 1
ATOM 3407 O O . GLN A 1 464 ? -32.844 -23.453 15.531 1 40.5 464 GLN A O 1
ATOM 3412 N N . VAL A 1 465 ? -31.188 -22.047 15.781 1 44.34 465 VAL A N 1
ATOM 3413 C CA . VAL A 1 465 ? -31.672 -21.656 14.469 1 44.34 465 VAL A CA 1
ATOM 3414 C C . VAL A 1 465 ? -30.906 -22.391 13.383 1 44.34 465 VAL A C 1
ATOM 3416 O O . VAL A 1 465 ? -29.672 -22.5 13.453 1 44.34 465 VAL A O 1
ATOM 3419 N N . GLN A 1 466 ? -31.531 -23.234 12.672 1 46.53 466 GLN A N 1
ATOM 3420 C CA . GLN A 1 466 ? -31.062 -23.828 11.422 1 46.53 466 GLN A CA 1
ATOM 3421 C C . GLN A 1 466 ? -30.109 -22.906 10.688 1 46.53 466 GLN A C 1
ATOM 3423 O O . GLN A 1 466 ? -30.516 -21.859 10.164 1 46.53 466 GLN A O 1
ATOM 3428 N N . GLN A 1 467 ? -28.875 -22.906 11.055 1 54.88 467 GLN A N 1
ATOM 3429 C CA . GLN A 1 467 ? -27.922 -22.016 10.391 1 54.88 467 GLN A CA 1
ATOM 3430 C C . GLN A 1 467 ? -27.859 -22.297 8.891 1 54.88 467 GLN A C 1
ATOM 3432 O O . GLN A 1 467 ? -27.797 -23.453 8.477 1 54.88 467 GLN A O 1
ATOM 3437 N N . GLU A 1 468 ? -28.188 -21.344 8.125 1 64.5 468 GLU A N 1
ATOM 3438 C CA . GLU A 1 468 ? -28.188 -21.391 6.66 1 64.5 468 GLU A CA 1
ATOM 3439 C C . GLU A 1 468 ? -26.812 -21.734 6.121 1 64.5 468 GLU A C 1
ATOM 3441 O O . GLU A 1 468 ? -25.797 -21.375 6.719 1 64.5 468 GLU A O 1
ATOM 3446 N N . ARG A 1 469 ? -26.734 -22.625 5.301 1 77.19 469 ARG A N 1
ATOM 3447 C CA . ARG A 1 469 ? -25.531 -23.047 4.59 1 77.19 469 ARG A CA 1
ATOM 3448 C C . ARG A 1 469 ? -24.828 -21.844 3.961 1 77.19 469 ARG A C 1
ATOM 3450 O O . ARG A 1 469 ? -25.469 -20.953 3.41 1 77.19 469 ARG A O 1
ATOM 3457 N N . GLU A 1 470 ? -23.547 -21.875 4.34 1 87.62 470 GLU A N 1
ATOM 3458 C CA . GLU A 1 470 ? -22.688 -20.859 3.723 1 87.62 470 GLU A CA 1
ATOM 3459 C C . GLU A 1 470 ? -21.875 -21.453 2.574 1 87.62 470 GLU A C 1
ATOM 3461 O O . GLU A 1 470 ? -21.719 -22.672 2.482 1 87.62 470 GLU A O 1
ATOM 3466 N N . THR A 1 471 ? -21.609 -20.641 1.681 1 91.19 471 THR A N 1
ATOM 3467 C CA . THR A 1 471 ? -20.75 -21.016 0.563 1 91.19 471 THR A CA 1
ATOM 3468 C C . THR A 1 471 ? -19.359 -20.438 0.748 1 91.19 471 THR A C 1
ATOM 3470 O O . THR A 1 471 ? -19.203 -19.25 1.055 1 91.19 471 THR A O 1
ATOM 3473 N N . LYS A 1 472 ? -18.391 -21.312 0.66 1 95.38 472 LYS A N 1
ATOM 3474 C CA . LYS A 1 472 ? -17 -20.875 0.711 1 95.38 472 LYS A CA 1
ATOM 3475 C C . LYS A 1 472 ? -16.328 -20.984 -0.657 1 95.38 472 LYS A C 1
ATOM 3477 O O . LYS A 1 472 ? -16.688 -21.859 -1.455 1 95.38 472 LYS A O 1
ATOM 3482 N N . LEU A 1 473 ? -15.383 -20.125 -0.859 1 98.44 473 LEU A N 1
ATOM 3483 C CA . LEU A 1 473 ? -14.711 -20.062 -2.152 1 98.44 473 LEU A CA 1
ATOM 3484 C C . LEU A 1 473 ? -13.344 -20.734 -2.078 1 98.44 473 LEU A C 1
ATOM 3486 O O . LEU A 1 473 ? -12.617 -20.578 -1.093 1 98.44 473 LEU A O 1
ATOM 3490 N N . ILE A 1 474 ? -12.977 -21.469 -3.109 1 98.5 474 ILE A N 1
ATOM 3491 C CA . ILE A 1 474 ? -11.641 -22.047 -3.258 1 98.5 474 ILE A CA 1
ATOM 3492 C C . ILE A 1 474 ? -11.062 -21.656 -4.613 1 98.5 474 ILE A C 1
ATOM 3494 O O . ILE A 1 474 ? -11.656 -21.922 -5.656 1 98.5 474 ILE A O 1
ATOM 3498 N N . PHE A 1 475 ? -9.984 -20.922 -4.594 1 98.88 475 PHE A N 1
ATOM 3499 C CA . PHE A 1 475 ? -9.172 -20.672 -5.773 1 98.88 475 PHE A CA 1
ATOM 3500 C C . PHE A 1 475 ? -7.938 -21.562 -5.793 1 98.88 475 PHE A C 1
ATOM 3502 O O . PHE A 1 475 ? -7.09 -21.484 -4.902 1 98.88 475 PHE A O 1
ATOM 3509 N N . SER A 1 476 ? -7.852 -22.391 -6.762 1 98.44 476 SER A N 1
ATOM 3510 C CA . SER A 1 476 ? -6.68 -23.25 -6.934 1 98.44 476 SER A CA 1
ATOM 3511 C C . SER A 1 476 ? -5.805 -22.766 -8.078 1 98.44 476 SER A C 1
ATOM 3513 O O . SER A 1 476 ? -6.121 -23 -9.25 1 98.44 476 SER A O 1
ATOM 3515 N N . LEU A 1 477 ? -4.703 -22.188 -7.695 1 98.5 477 LEU A N 1
ATOM 3516 C CA . LEU A 1 477 ? -3.805 -21.547 -8.648 1 98.5 477 LEU A CA 1
ATOM 3517 C C . LEU A 1 477 ? -2.691 -22.5 -9.078 1 98.5 477 LEU A C 1
ATOM 3519 O O . LEU A 1 477 ? -2.428 -23.484 -8.391 1 98.5 477 LEU A O 1
ATOM 3523 N N . PRO A 1 478 ? -2.1 -22.203 -10.25 1 96.62 478 PRO A N 1
ATOM 3524 C CA . PRO A 1 478 ? -0.986 -23.047 -10.695 1 96.62 478 PRO A CA 1
ATOM 3525 C C . PRO A 1 478 ? 0.189 -23.031 -9.719 1 96.62 478 PRO A C 1
ATOM 3527 O O . PRO A 1 478 ? 0.374 -22.062 -8.977 1 96.62 478 PRO A O 1
ATOM 3530 N N . GLY A 1 479 ? 0.979 -24.062 -9.836 1 95.56 479 GLY A N 1
ATOM 3531 C CA . GLY A 1 479 ? 2.137 -24.172 -8.969 1 95.56 479 GLY A CA 1
ATOM 3532 C C . GLY A 1 479 ? 3.309 -23.328 -9.414 1 95.56 479 GLY A C 1
ATOM 3533 O O . GLY A 1 479 ? 4.172 -22.969 -8.602 1 95.56 479 GLY A O 1
ATOM 3534 N N . ASN A 1 480 ? 3.385 -23.031 -10.75 1 95.56 480 ASN A N 1
ATOM 3535 C CA . ASN A 1 480 ? 4.434 -22.141 -11.227 1 95.56 480 ASN A CA 1
ATOM 3536 C C . ASN A 1 480 ? 4.305 -20.75 -10.617 1 95.56 480 ASN A C 1
ATOM 3538 O O . ASN A 1 480 ? 3.234 -20.141 -10.672 1 95.56 480 ASN A O 1
ATOM 3542 N N . PRO A 1 481 ? 5.359 -20.234 -10.062 1 97 481 PRO A N 1
ATOM 3543 C CA . PRO A 1 481 ? 5.266 -19.031 -9.227 1 97 481 PRO A CA 1
ATOM 3544 C C . PRO A 1 481 ? 4.738 -17.812 -9.984 1 97 481 PRO A C 1
ATOM 3546 O O . PRO A 1 481 ? 3.893 -17.078 -9.469 1 97 481 PRO A O 1
ATOM 3549 N N . ALA A 1 482 ? 5.23 -17.531 -11.18 1 96.81 482 ALA A N 1
ATOM 3550 C CA . ALA A 1 482 ? 4.715 -16.406 -11.945 1 96.81 482 ALA A CA 1
ATOM 3551 C C . ALA A 1 482 ? 3.225 -16.562 -12.234 1 96.81 482 ALA A C 1
ATOM 3553 O O . ALA A 1 482 ? 2.463 -15.594 -12.148 1 96.81 482 ALA A O 1
ATOM 3554 N N . SER A 1 483 ? 2.836 -17.781 -12.555 1 97.5 483 SER A N 1
ATOM 3555 C CA . SER A 1 483 ? 1.425 -18.062 -12.797 1 97.5 483 SER A CA 1
ATOM 3556 C C . SER A 1 483 ? 0.589 -17.828 -11.547 1 97.5 483 SER A C 1
ATOM 3558 O O . SER A 1 483 ? -0.506 -17.266 -11.625 1 97.5 483 SER A O 1
ATOM 3560 N N . ALA A 1 484 ? 1.116 -18.25 -10.469 1 98.44 484 ALA A N 1
ATOM 3561 C CA . ALA A 1 484 ? 0.397 -18.094 -9.203 1 98.44 484 ALA A CA 1
ATOM 3562 C C . ALA A 1 484 ? 0.143 -16.625 -8.898 1 98.44 484 ALA A C 1
ATOM 3564 O O . ALA A 1 484 ? -0.983 -16.234 -8.586 1 98.44 484 ALA A O 1
ATOM 3565 N N . LEU A 1 485 ? 1.134 -15.805 -9.047 1 98.38 485 LEU A N 1
ATOM 3566 C CA . LEU A 1 485 ? 1.017 -14.383 -8.734 1 98.38 485 LEU A CA 1
ATOM 3567 C C . LEU A 1 485 ? 0.116 -13.68 -9.742 1 98.38 485 LEU A C 1
ATOM 3569 O O . LEU A 1 485 ? -0.702 -12.836 -9.367 1 98.38 485 LEU A O 1
ATOM 3573 N N . VAL A 1 486 ? 0.271 -14.031 -11 1 98.62 486 VAL A N 1
ATOM 3574 C CA . VAL A 1 486 ? -0.552 -13.414 -12.039 1 98.62 486 VAL A CA 1
ATOM 3575 C C . VAL A 1 486 ? -2.021 -13.758 -11.797 1 98.62 486 VAL A C 1
ATOM 3577 O O . VAL A 1 486 ? -2.881 -12.867 -11.82 1 98.62 486 VAL A O 1
ATOM 3580 N N . THR A 1 487 ? -2.307 -14.977 -11.508 1 98.75 487 THR A N 1
ATOM 3581 C CA . THR A 1 487 ? -3.695 -15.406 -11.375 1 98.75 487 THR A CA 1
ATOM 3582 C C . THR A 1 487 ? -4.273 -14.953 -10.039 1 98.75 487 THR A C 1
ATOM 3584 O O . THR A 1 487 ? -5.48 -14.742 -9.914 1 98.75 487 THR A O 1
ATOM 3587 N N . LEU A 1 488 ? -3.451 -14.766 -9 1 98.81 488 LEU A N 1
ATOM 3588 C CA . LEU A 1 488 ? -3.895 -14.102 -7.777 1 98.81 488 LEU A CA 1
ATOM 3589 C C . LEU A 1 488 ? -4.492 -12.734 -8.086 1 98.81 488 LEU A C 1
ATOM 3591 O O . LEU A 1 488 ? -5.598 -12.422 -7.648 1 98.81 488 LEU A O 1
ATOM 3595 N N . ASN A 1 489 ? -3.779 -12.023 -8.836 1 98.44 489 ASN A N 1
ATOM 3596 C CA . ASN A 1 489 ? -4.172 -10.656 -9.172 1 98.44 489 ASN A CA 1
ATOM 3597 C C . ASN A 1 489 ? -5.375 -10.633 -10.109 1 98.44 489 ASN A C 1
ATOM 3599 O O . ASN A 1 489 ? -6.25 -9.773 -9.977 1 98.44 489 ASN A O 1
ATOM 3603 N N . LEU A 1 490 ? -5.457 -11.555 -11 1 98.25 490 LEU A N 1
ATOM 3604 C CA . LEU A 1 490 ? -6.469 -11.516 -12.055 1 98.25 490 LEU A CA 1
ATOM 3605 C C . LEU A 1 490 ? -7.801 -12.055 -11.547 1 98.25 490 LEU A C 1
ATOM 3607 O O . LEU A 1 490 ? -8.859 -11.547 -11.922 1 98.25 490 LEU A O 1
ATOM 3611 N N . PHE A 1 491 ? -7.719 -13.062 -10.703 1 98.62 491 PHE A N 1
ATOM 3612 C CA . PHE A 1 491 ? -8.961 -13.773 -10.43 1 98.62 491 PHE A CA 1
ATOM 3613 C C . PHE A 1 491 ? -9.344 -13.656 -8.961 1 98.62 491 PHE A C 1
ATOM 3615 O O . PHE A 1 491 ? -10.516 -13.461 -8.633 1 98.62 491 PHE A O 1
ATOM 3622 N N . VAL A 1 492 ? -8.406 -13.773 -8.07 1 98.88 492 VAL A N 1
ATOM 3623 C CA . VAL A 1 492 ? -8.711 -13.75 -6.641 1 98.88 492 VAL A CA 1
ATOM 3624 C C . VAL A 1 492 ? -9.039 -12.328 -6.203 1 98.88 492 VAL A C 1
ATOM 3626 O O . VAL A 1 492 ? -10.039 -12.102 -5.516 1 98.88 492 VAL A O 1
ATOM 3629 N N . LEU A 1 493 ? -8.242 -11.391 -6.582 1 98.5 493 LEU A N 1
ATOM 3630 C CA . LEU A 1 493 ? -8.367 -10.008 -6.129 1 98.5 493 LEU A CA 1
ATOM 3631 C C . LEU A 1 493 ? -9.75 -9.453 -6.445 1 98.5 493 LEU A C 1
ATOM 3633 O O . LEU A 1 493 ? -10.406 -8.875 -5.578 1 98.5 493 LEU A O 1
ATOM 3637 N N . PRO A 1 494 ? -10.312 -9.641 -7.68 1 98.06 494 PRO A N 1
ATOM 3638 C CA . PRO A 1 494 ? -11.656 -9.125 -7.941 1 98.06 494 PRO A CA 1
ATOM 3639 C C . PRO A 1 494 ? -12.711 -9.711 -7.004 1 98.06 494 PRO A C 1
ATOM 3641 O O . PRO A 1 494 ? -13.648 -9.016 -6.609 1 98.06 494 PRO A O 1
ATOM 3644 N N . SER A 1 495 ? -12.547 -10.945 -6.727 1 98.5 495 SER A N 1
ATOM 3645 C CA . SER A 1 495 ? -13.469 -11.578 -5.789 1 98.5 495 SER A CA 1
ATOM 3646 C C . SER A 1 495 ? -13.359 -10.969 -4.398 1 98.5 495 SER A C 1
ATOM 3648 O O . SER A 1 495 ? -14.367 -10.656 -3.766 1 98.5 495 SER A O 1
ATOM 3650 N N . LEU A 1 496 ? -12.172 -10.797 -3.908 1 98.62 496 LEU A N 1
ATOM 3651 C CA . LEU A 1 496 ? -11.945 -10.188 -2.604 1 98.62 496 LEU A CA 1
ATOM 3652 C C . LEU A 1 496 ? -12.508 -8.766 -2.566 1 98.62 496 LEU A C 1
ATOM 3654 O O . LEU A 1 496 ? -13.102 -8.359 -1.567 1 98.62 496 LEU A O 1
ATOM 3658 N N . TYR A 1 497 ? -12.281 -8.031 -3.658 1 97.62 497 TYR A N 1
ATOM 3659 C CA . TYR A 1 497 ? -12.805 -6.68 -3.76 1 97.62 497 TYR A CA 1
ATOM 3660 C C . TYR A 1 497 ? -14.328 -6.684 -3.689 1 97.62 497 TYR A C 1
ATOM 3662 O O . TYR A 1 497 ? -14.93 -5.805 -3.068 1 97.62 497 TYR A O 1
ATOM 3670 N N . LYS A 1 498 ? -14.93 -7.648 -4.324 1 97.25 498 LYS A N 1
ATOM 3671 C CA . LYS A 1 498 ? -16.391 -7.754 -4.215 1 97.25 498 LYS A CA 1
ATOM 3672 C C . LYS A 1 498 ? -16.812 -8.016 -2.773 1 97.25 498 LYS A C 1
ATOM 3674 O O . LYS A 1 498 ? -17.734 -7.371 -2.266 1 97.25 498 LYS A O 1
ATOM 3679 N N . LEU A 1 499 ? -16.188 -8.898 -2.1 1 97.81 499 LEU A N 1
ATOM 3680 C CA . LEU A 1 499 ? -16.516 -9.273 -0.729 1 97.81 499 LEU A CA 1
ATOM 3681 C C . LEU A 1 499 ? -16.359 -8.086 0.214 1 97.81 499 LEU A C 1
ATOM 3683 O O . LEU A 1 499 ? -17.078 -7.977 1.205 1 97.81 499 LEU A O 1
ATOM 3687 N N . MET A 1 500 ? -15.453 -7.211 -0.147 1 97.31 500 MET A N 1
ATOM 3688 C CA . MET A 1 500 ? -15.211 -6.094 0.761 1 97.31 500 MET A CA 1
ATOM 3689 C C . MET A 1 500 ? -15.961 -4.848 0.3 1 97.31 500 MET A C 1
ATOM 3691 O O . MET A 1 500 ? -15.695 -3.746 0.785 1 97.31 500 MET A O 1
ATOM 3695 N N . GLY A 1 501 ? -16.734 -4.957 -0.726 1 96.69 501 GLY A N 1
ATOM 3696 C CA . GLY A 1 501 ? -17.703 -3.92 -1.05 1 96.69 501 GLY A CA 1
ATOM 3697 C C . GLY A 1 501 ? -17.188 -2.904 -2.045 1 96.69 501 GLY A C 1
ATOM 3698 O O . GLY A 1 501 ? -17.781 -1.843 -2.232 1 96.69 501 GLY A O 1
ATOM 3699 N N . MET A 1 502 ? -16.141 -3.166 -2.732 1 94.56 502 MET A N 1
ATOM 3700 C CA . MET A 1 502 ? -15.57 -2.223 -3.686 1 94.56 502 MET A CA 1
ATOM 3701 C C . MET A 1 502 ? -16.531 -1.973 -4.848 1 94.56 502 MET A C 1
ATOM 3703 O O . MET A 1 502 ? -16.453 -0.931 -5.504 1 94.56 502 MET A O 1
ATOM 3707 N N . GLY A 1 503 ? -17.391 -2.893 -5.098 1 90.94 503 GLY A N 1
ATOM 3708 C CA . GLY A 1 503 ? -18.344 -2.75 -6.191 1 90.94 503 GLY A CA 1
ATOM 3709 C C . GLY A 1 503 ? -19.562 -1.928 -5.812 1 90.94 503 GLY A C 1
ATOM 3710 O O . GLY A 1 503 ? -20.406 -1.647 -6.66 1 90.94 503 GLY A O 1
ATOM 3711 N N . GLU A 1 504 ? -19.594 -1.492 -4.648 1 88.75 504 GLU A N 1
ATOM 3712 C CA . GLU A 1 504 ? -20.781 -0.82 -4.141 1 88.75 504 GLU A CA 1
ATOM 3713 C C . GLU A 1 504 ? -20.734 0.678 -4.43 1 88.75 504 GLU A C 1
ATOM 3715 O O . GLU A 1 504 ? -21.703 1.394 -4.176 1 88.75 504 GLU A O 1
ATOM 3720 N N . LYS A 1 505 ? -19.594 1.072 -4.934 1 84.31 505 LYS A N 1
ATOM 3721 C CA . LYS A 1 505 ? -19.5 2.494 -5.246 1 84.31 505 LYS A CA 1
ATOM 3722 C C . LYS A 1 505 ? -20.328 2.855 -6.465 1 84.31 505 LYS A C 1
ATOM 3724 O O . LYS A 1 505 ? -20.312 2.148 -7.477 1 84.31 505 LYS A O 1
ATOM 3729 N N . GLN A 1 506 ? -21.156 3.889 -6.25 1 71.44 506 GLN A N 1
ATOM 3730 C CA . GLN A 1 506 ? -21.875 4.438 -7.395 1 71.44 506 GLN A CA 1
ATOM 3731 C C . GLN A 1 506 ? -20.922 5.191 -8.328 1 71.44 506 GLN A C 1
ATOM 3733 O O . GLN A 1 506 ? -20.25 6.129 -7.906 1 71.44 506 GLN A O 1
ATOM 3738 N N . THR A 1 507 ? -20.422 4.5 -9.203 1 65.12 507 THR A N 1
ATOM 3739 C CA . THR A 1 507 ? -19.359 5.051 -10.055 1 65.12 507 THR A CA 1
ATOM 3740 C C . THR A 1 507 ? -19.875 6.262 -10.828 1 65.12 507 THR A C 1
ATOM 3742 O O . THR A 1 507 ? -20.984 6.25 -11.352 1 65.12 507 THR A O 1
ATOM 3745 N N . ALA A 1 508 ? -19.031 7.309 -10.617 1 61.22 508 ALA A N 1
ATOM 3746 C CA . ALA A 1 508 ? -19.266 8.484 -11.453 1 61.22 508 ALA A CA 1
ATOM 3747 C C . ALA A 1 508 ? -19.203 8.125 -12.938 1 61.22 508 ALA A C 1
ATOM 3749 O O . ALA A 1 508 ? -18.547 7.164 -13.32 1 61.22 508 ALA A O 1
ATOM 3750 N N . PRO A 1 509 ? -20.016 8.789 -13.742 1 57.88 509 PRO A N 1
ATOM 3751 C CA . PRO A 1 509 ? -19.953 8.531 -15.18 1 57.88 509 PRO A CA 1
ATOM 3752 C C . PRO A 1 509 ? -18.531 8.602 -15.734 1 57.88 509 PRO A C 1
ATOM 3754 O O . PRO A 1 509 ? -17.781 9.508 -15.375 1 57.88 509 PRO A O 1
ATOM 3757 N N . GLY A 1 510 ? -18.031 7.594 -16.406 1 57.25 510 GLY A N 1
ATOM 3758 C CA . GLY A 1 510 ? -16.734 7.621 -17.094 1 57.25 510 GLY A CA 1
ATOM 3759 C C . GLY A 1 510 ? -15.664 6.832 -16.375 1 57.25 510 GLY A C 1
ATOM 3760 O O . GLY A 1 510 ? -14.586 6.602 -16.922 1 57.25 510 GLY A O 1
ATOM 3761 N N . LEU A 1 511 ? -15.969 6.523 -15.117 1 60.56 511 LEU A N 1
ATOM 3762 C CA . LEU A 1 511 ? -14.969 5.73 -14.398 1 60.56 511 LEU A CA 1
ATOM 3763 C C . LEU A 1 511 ? -15.297 4.246 -14.477 1 60.56 511 LEU A C 1
ATOM 3765 O O . LEU A 1 511 ? -16.469 3.867 -14.562 1 60.56 511 LEU A O 1
ATOM 3769 N N . SER A 1 512 ? -14.227 3.465 -14.664 1 59.72 512 SER A N 1
ATOM 3770 C CA . SER A 1 512 ? -14.398 2.021 -14.773 1 59.72 512 SER A CA 1
ATOM 3771 C C . SER A 1 512 ? -14.797 1.408 -13.438 1 59.72 512 SER A C 1
ATOM 3773 O O . SER A 1 512 ? -14.297 1.816 -12.391 1 59.72 512 SER A O 1
ATOM 3775 N N . SER A 1 513 ? -15.875 0.607 -13.438 1 63.06 513 SER A N 1
ATOM 3776 C CA . SER A 1 513 ? -16.391 -0.081 -12.258 1 63.06 513 SER A CA 1
ATOM 3777 C C . SER A 1 513 ? -15.82 -1.494 -12.148 1 63.06 513 SER A C 1
ATOM 3779 O O . SER A 1 513 ? -16.281 -2.295 -11.336 1 63.06 513 SER A O 1
ATOM 3781 N N . THR A 1 514 ? -14.797 -1.721 -12.852 1 73.81 514 THR A N 1
ATOM 3782 C CA . THR A 1 514 ? -14.328 -3.1 -12.844 1 73.81 514 THR A CA 1
ATOM 3783 C C . THR A 1 514 ? -13.547 -3.395 -11.562 1 73.81 514 THR A C 1
ATOM 3785 O O . THR A 1 514 ? -12.773 -2.553 -11.094 1 73.81 514 THR A O 1
ATOM 3788 N N . LEU A 1 515 ? -13.953 -4.5 -10.992 1 90.06 515 LEU A N 1
ATOM 3789 C CA . LEU A 1 515 ? -13.273 -4.953 -9.781 1 90.06 515 LEU A CA 1
ATOM 3790 C C . LEU A 1 515 ? -11.914 -5.562 -10.109 1 90.06 515 LEU A C 1
ATOM 3792 O O . LEU A 1 515 ? -11.773 -6.25 -11.125 1 90.06 515 LEU A O 1
ATOM 3796 N N . GLY A 1 516 ? -11.023 -5.258 -9.352 1 93.5 516 GLY A N 1
ATOM 3797 C CA . GLY A 1 516 ? -9.68 -5.766 -9.57 1 93.5 516 GLY A CA 1
ATOM 3798 C C . GLY A 1 516 ? -8.656 -4.676 -9.836 1 93.5 516 GLY A C 1
ATOM 3799 O O . GLY A 1 516 ? -8.805 -3.549 -9.359 1 93.5 516 GLY A O 1
ATOM 3800 N N . LEU A 1 517 ? -7.617 -5.027 -10.609 1 95.88 517 LEU A N 1
ATOM 3801 C CA . LEU A 1 517 ? -6.52 -4.105 -10.875 1 95.88 517 LEU A CA 1
ATOM 3802 C C . LEU A 1 517 ? -6.977 -2.977 -11.797 1 95.88 517 LEU A C 1
ATOM 3804 O O . LEU A 1 517 ? -7.766 -3.201 -12.719 1 95.88 517 LEU A O 1
ATOM 3808 N N . PRO A 1 518 ? -6.477 -1.762 -11.555 1 93.88 518 PRO A N 1
ATOM 3809 C CA . PRO A 1 518 ? -6.789 -0.678 -12.492 1 93.88 518 PRO A CA 1
ATOM 3810 C C . PRO A 1 518 ? -6.312 -0.97 -13.914 1 93.88 518 PRO A C 1
ATOM 3812 O O . PRO A 1 518 ? -5.172 -1.39 -14.109 1 93.88 518 PRO A O 1
ATOM 3815 N N . LEU A 1 519 ? -7.203 -0.844 -14.828 1 95.25 519 LEU A N 1
ATOM 3816 C CA . LEU A 1 519 ? -6.902 -1.03 -16.25 1 95.25 519 LEU A CA 1
ATOM 3817 C C . LEU A 1 519 ? -6.566 0.301 -16.906 1 95.25 519 LEU A C 1
ATOM 3819 O O . LEU A 1 519 ? -7.391 1.218 -16.922 1 95.25 519 LEU A O 1
ATOM 3823 N N . VAL A 1 520 ? -5.355 0.43 -17.438 1 96.06 520 VAL A N 1
ATOM 3824 C CA . VAL A 1 520 ? -4.926 1.656 -18.094 1 96.06 520 VAL A CA 1
ATOM 3825 C C . VAL A 1 520 ? -4.438 1.335 -19.5 1 96.06 520 VAL A C 1
ATOM 3827 O O . VAL A 1 520 ? -4.312 0.165 -19.875 1 96.06 520 VAL A O 1
ATOM 3830 N N . SER A 1 521 ? -4.211 2.375 -20.328 1 97.44 521 SER A N 1
ATOM 3831 C CA . SER A 1 521 ? -3.568 2.234 -21.641 1 97.44 521 SER A CA 1
ATOM 3832 C C . SER A 1 521 ? -2.129 2.736 -21.594 1 97.44 521 SER A C 1
ATOM 3834 O O . SER A 1 521 ? -1.843 3.775 -21 1 97.44 521 SER A O 1
ATOM 3836 N N . VAL A 1 522 ? -1.261 1.991 -22.188 1 98.31 522 VAL A N 1
ATOM 3837 C CA . VAL A 1 522 ? 0.158 2.33 -22.172 1 98.31 522 VAL A CA 1
ATOM 3838 C C . VAL A 1 522 ? 0.747 2.176 -23.562 1 98.31 522 VAL A C 1
ATOM 3840 O O . VAL A 1 522 ? 0.332 1.3 -24.328 1 98.31 522 VAL A O 1
ATOM 3843 N N . SER A 1 523 ? 1.723 3.002 -23.875 1 98.12 523 SER A N 1
ATOM 3844 C CA . SER A 1 523 ? 2.465 2.879 -25.125 1 98.12 523 SER A CA 1
ATOM 3845 C C . SER A 1 523 ? 3.646 1.928 -24.984 1 98.12 523 SER A C 1
ATOM 3847 O O . SER A 1 523 ? 4.41 2.023 -24.016 1 98.12 523 SER A O 1
ATOM 3849 N N . LEU A 1 524 ? 3.793 1.062 -25.953 1 98 524 LEU A N 1
ATOM 3850 C CA . LEU A 1 524 ? 4.875 0.087 -25.875 1 98 524 LEU A CA 1
ATOM 3851 C C . LEU A 1 524 ? 6.207 0.725 -26.25 1 98 524 LEU A C 1
ATOM 3853 O O . LEU A 1 524 ? 6.289 1.477 -27.234 1 98 524 LEU A O 1
ATOM 3857 N N . THR A 1 525 ? 7.277 0.404 -25.531 1 96.75 525 THR A N 1
ATOM 3858 C CA . THR A 1 525 ? 8.594 0.961 -25.797 1 96.75 525 THR A CA 1
ATOM 3859 C C . THR A 1 525 ? 9.383 0.06 -26.75 1 96.75 525 THR A C 1
ATOM 3861 O O . THR A 1 525 ? 10.453 0.432 -27.219 1 96.75 525 THR A O 1
ATOM 3864 N N . HIS A 1 526 ? 8.969 -1.129 -27.031 1 96.81 526 HIS A N 1
ATOM 3865 C CA . HIS A 1 526 ? 9.531 -2.098 -27.969 1 96.81 526 HIS A CA 1
ATOM 3866 C C . HIS A 1 526 ? 8.461 -3.084 -28.438 1 96.81 526 HIS A C 1
ATOM 3868 O O . HIS A 1 526 ? 7.32 -3.033 -27.984 1 96.81 526 HIS A O 1
ATOM 3874 N N . ALA A 1 527 ? 8.867 -3.928 -29.344 1 96.06 527 ALA A N 1
ATOM 3875 C CA . ALA A 1 527 ? 7.918 -4.887 -29.906 1 96.06 527 ALA A CA 1
ATOM 3876 C C . ALA A 1 527 ? 7.695 -6.059 -28.953 1 96.06 527 ALA A C 1
ATOM 3878 O O . ALA A 1 527 ? 8.602 -6.441 -28.219 1 96.06 527 ALA A O 1
ATOM 3879 N N . PHE A 1 528 ? 6.48 -6.605 -29 1 95.12 528 PHE A N 1
ATOM 3880 C CA . PHE A 1 528 ? 6.105 -7.762 -28.203 1 95.12 528 PHE A CA 1
ATOM 3881 C C . PHE A 1 528 ? 5.516 -8.859 -29.078 1 95.12 528 PHE A C 1
ATOM 3883 O O . PHE A 1 528 ? 4.582 -8.609 -29.859 1 95.12 528 PHE A O 1
ATOM 3890 N N . PRO A 1 529 ? 6.062 -10.07 -28.984 1 93.38 529 PRO A N 1
ATOM 3891 C CA . PRO A 1 529 ? 5.43 -11.172 -29.703 1 93.38 529 PRO A CA 1
ATOM 3892 C C . PRO A 1 529 ? 4.047 -11.523 -29.172 1 93.38 529 PRO A C 1
ATOM 3894 O O . PRO A 1 529 ? 3.781 -11.336 -27.984 1 93.38 529 PRO A O 1
ATOM 3897 N N . LEU A 1 530 ? 3.186 -12.047 -30.031 1 94.5 530 LEU A N 1
ATOM 3898 C CA . LEU A 1 530 ? 1.828 -12.398 -29.625 1 94.5 530 LEU A CA 1
ATOM 3899 C C . LEU A 1 530 ? 1.626 -13.906 -29.641 1 94.5 530 LEU A C 1
ATOM 3901 O O . LEU A 1 530 ? 2.172 -14.602 -30.5 1 94.5 530 LEU A O 1
ATOM 3905 N N . ASP A 1 531 ? 0.926 -14.391 -28.641 1 93.81 531 ASP A N 1
ATOM 3906 C CA . ASP A 1 531 ? 0.437 -15.766 -28.656 1 93.81 531 ASP A CA 1
ATOM 3907 C C . ASP A 1 531 ? -0.771 -15.906 -29.594 1 93.81 531 ASP A C 1
ATOM 3909 O O . ASP A 1 531 ? -1.681 -15.078 -29.562 1 93.81 531 ASP A O 1
ATOM 3913 N N . PRO A 1 532 ? -0.808 -16.938 -30.422 1 94 532 PRO A N 1
ATOM 3914 C CA . PRO A 1 532 ? -1.891 -17.047 -31.406 1 94 532 PRO A CA 1
ATOM 3915 C C . PRO A 1 532 ? -3.223 -17.438 -30.766 1 94 532 PRO A C 1
ATOM 3917 O O . PRO A 1 532 ? -4.285 -17.203 -31.359 1 94 532 PRO A O 1
ATOM 3920 N N . LYS A 1 533 ? -3.193 -17.984 -29.609 1 93.62 533 LYS A N 1
ATOM 3921 C CA . LYS A 1 533 ? -4.426 -18.578 -29.109 1 93.62 533 LYS A CA 1
ATOM 3922 C C . LYS A 1 533 ? -4.812 -17.969 -27.766 1 93.62 533 LYS A C 1
ATOM 3924 O O . LYS A 1 533 ? -6 -17.859 -27.453 1 93.62 533 LYS A O 1
ATOM 3929 N N . ARG A 1 534 ? -3.85 -17.625 -26.984 1 96.19 534 ARG A N 1
ATOM 3930 C CA . ARG A 1 534 ? -4.129 -17.266 -25.609 1 96.19 534 ARG A CA 1
ATOM 3931 C C . ARG A 1 534 ? -3.832 -15.781 -25.359 1 96.19 534 ARG A C 1
ATOM 3933 O O . ARG A 1 534 ? -2.922 -15.219 -25.953 1 96.19 534 ARG A O 1
ATOM 3940 N N . THR A 1 535 ? -4.652 -15.172 -24.469 1 97.5 535 THR A N 1
ATOM 3941 C CA . THR A 1 535 ? -4.301 -13.852 -23.969 1 97.5 535 THR A CA 1
ATOM 3942 C C . THR A 1 535 ? -3.088 -13.93 -23.047 1 97.5 535 THR A C 1
ATOM 3944 O O . THR A 1 535 ? -3.059 -14.742 -22.125 1 97.5 535 THR A O 1
ATOM 3947 N N . GLU A 1 536 ? -2.148 -13.125 -23.375 1 97.06 536 GLU A N 1
ATOM 3948 C CA . GLU A 1 536 ? -0.953 -13.125 -22.531 1 97.06 536 GLU A CA 1
ATOM 3949 C C . GLU A 1 536 ? -0.975 -11.969 -21.547 1 97.06 536 GLU A C 1
ATOM 3951 O O . GLU A 1 536 ? -1.276 -10.828 -21.922 1 97.06 536 GLU A O 1
ATOM 3956 N N . TYR A 1 537 ? -0.719 -12.25 -20.375 1 97.81 537 TYR A N 1
ATOM 3957 C CA . TYR A 1 537 ? -0.49 -11.25 -19.328 1 97.81 537 TYR A CA 1
ATOM 3958 C C . TYR A 1 537 ? 0.997 -11.109 -19.031 1 97.81 537 TYR A C 1
ATOM 3960 O O . TYR A 1 537 ? 1.522 -11.773 -18.141 1 97.81 537 TYR A O 1
ATOM 3968 N N . HIS A 1 538 ? 1.569 -10.203 -19.75 1 97.44 538 HIS A N 1
ATOM 3969 C CA . HIS A 1 538 ? 3.016 -10.023 -19.812 1 97.44 538 HIS A CA 1
ATOM 3970 C C . HIS A 1 538 ? 3.496 -9.094 -18.703 1 97.44 538 HIS A C 1
ATOM 3972 O O . HIS A 1 538 ? 3.004 -7.969 -18.578 1 97.44 538 HIS A O 1
ATOM 3978 N N . ARG A 1 539 ? 4.461 -9.547 -17.875 1 97.62 539 ARG A N 1
ATOM 3979 C CA . ARG A 1 539 ? 4.988 -8.719 -16.797 1 97.62 539 ARG A CA 1
ATOM 3980 C C . ARG A 1 539 ? 5.824 -7.57 -17.359 1 97.62 539 ARG A C 1
ATOM 3982 O O . ARG A 1 539 ? 6.699 -7.781 -18.203 1 97.62 539 ARG A O 1
ATOM 3989 N N . ALA A 1 540 ? 5.523 -6.371 -16.859 1 97.62 540 ALA A N 1
ATOM 3990 C CA . ALA A 1 540 ? 6.137 -5.172 -17.438 1 97.62 540 ALA A CA 1
ATOM 3991 C C . ALA A 1 540 ? 6.32 -4.094 -16.375 1 97.62 540 ALA A C 1
ATOM 3993 O O . ALA A 1 540 ? 5.836 -4.23 -15.25 1 97.62 540 ALA A O 1
ATOM 3994 N N . ILE A 1 541 ? 7.102 -3.135 -16.703 1 96.19 541 ILE A N 1
ATOM 3995 C CA . ILE A 1 541 ? 7.25 -1.907 -15.93 1 96.19 541 ILE A CA 1
ATOM 3996 C C . ILE A 1 541 ? 6.617 -0.742 -16.688 1 96.19 541 ILE A C 1
ATOM 3998 O O . ILE A 1 541 ? 6.961 -0.482 -17.844 1 96.19 541 ILE A O 1
ATOM 4002 N N . VAL A 1 542 ? 5.68 -0.125 -16.047 1 97.12 542 VAL A N 1
ATOM 4003 C CA . VAL A 1 542 ? 5.027 1.057 -16.609 1 97.12 542 VAL A CA 1
ATOM 4004 C C . VAL A 1 542 ? 5.625 2.316 -15.984 1 97.12 542 VAL A C 1
ATOM 4006 O O . VAL A 1 542 ? 5.656 2.459 -14.758 1 97.12 542 VAL A O 1
ATOM 4009 N N . THR A 1 543 ? 6.066 3.184 -16.844 1 95.81 543 THR A N 1
ATOM 4010 C CA . THR A 1 543 ? 6.637 4.461 -16.422 1 95.81 543 THR A CA 1
ATOM 4011 C C . THR A 1 543 ? 5.801 5.625 -16.938 1 95.81 543 THR A C 1
ATOM 4013 O O . THR A 1 543 ? 5.117 5.496 -17.953 1 95.81 543 THR A O 1
ATOM 4016 N N . ALA A 1 544 ? 5.781 6.676 -16.219 1 95.88 544 ALA A N 1
ATOM 4017 C CA . ALA A 1 544 ? 5.156 7.922 -16.656 1 95.88 544 ALA A CA 1
ATOM 4018 C C . ALA A 1 544 ? 6.199 8.898 -17.203 1 95.88 544 ALA A C 1
ATOM 4020 O O . ALA A 1 544 ? 7.117 9.297 -16.484 1 95.88 544 ALA A O 1
ATOM 4021 N N . SER A 1 545 ? 5.98 9.273 -18.391 1 92.88 545 SER A N 1
ATOM 4022 C CA . SER A 1 545 ? 6.918 10.188 -19.031 1 92.88 545 SER A CA 1
ATOM 4023 C C . SER A 1 545 ? 6.641 11.633 -18.641 1 92.88 545 SER A C 1
ATOM 4025 O O . SER A 1 545 ? 5.508 12.109 -18.766 1 92.88 545 SER A O 1
ATOM 4027 N N . ARG A 1 546 ? 7.684 12.305 -18.297 1 91 546 ARG A N 1
ATOM 4028 C CA . ARG A 1 546 ? 7.523 13.703 -17.906 1 91 546 ARG A CA 1
ATOM 4029 C C . ARG A 1 546 ? 7.41 14.602 -19.141 1 91 546 ARG A C 1
ATOM 4031 O O . ARG A 1 546 ? 6.895 15.719 -19.062 1 91 546 ARG A O 1
ATOM 4038 N N . SER A 1 547 ? 7.848 14.141 -20.234 1 91.75 547 SER A N 1
ATOM 4039 C CA . SER A 1 547 ? 7.906 14.969 -21.438 1 91.75 547 SER A CA 1
ATOM 4040 C C . SER A 1 547 ? 6.523 15.141 -22.062 1 91.75 547 SER A C 1
ATOM 4042 O O . SER A 1 547 ? 6.207 16.203 -22.594 1 91.75 547 SER A O 1
ATOM 4044 N N . ASP A 1 548 ? 5.699 14.094 -21.922 1 93.25 548 ASP A N 1
ATOM 4045 C CA . ASP A 1 548 ? 4.434 14.203 -22.641 1 93.25 548 ASP A CA 1
ATOM 4046 C C . ASP A 1 548 ? 3.268 13.734 -21.766 1 93.25 548 ASP A C 1
ATOM 4048 O O . ASP A 1 548 ? 2.117 13.734 -22.219 1 93.25 548 ASP A O 1
ATOM 4052 N N . GLY A 1 549 ? 3.549 13.266 -20.594 1 94.75 549 GLY A N 1
ATOM 4053 C CA . GLY A 1 549 ? 2.502 12.859 -19.672 1 94.75 549 GLY A CA 1
ATOM 4054 C C . GLY A 1 549 ? 1.883 11.516 -20.016 1 94.75 549 GLY A C 1
ATOM 4055 O O . GLY A 1 549 ? 0.809 11.172 -19.516 1 94.75 549 GLY A O 1
ATOM 4056 N N . ARG A 1 550 ? 2.553 10.734 -20.844 1 96.44 550 ARG A N 1
ATOM 4057 C CA . ARG A 1 550 ? 2.021 9.445 -21.266 1 96.44 550 ARG A CA 1
ATOM 4058 C C . ARG A 1 550 ? 2.641 8.297 -20.469 1 96.44 550 ARG A C 1
ATOM 4060 O O . ARG A 1 550 ? 3.705 8.461 -19.875 1 96.44 550 ARG A O 1
ATOM 4067 N N . LEU A 1 551 ? 1.906 7.23 -20.422 1 97.75 551 LEU A N 1
ATOM 4068 C CA . LEU A 1 551 ? 2.404 6 -19.828 1 97.75 551 LEU A CA 1
ATOM 4069 C C . LEU A 1 551 ? 3.096 5.125 -20.859 1 97.75 551 LEU A C 1
ATOM 4071 O O . LEU A 1 551 ? 2.592 4.969 -21.984 1 97.75 551 LEU A O 1
ATOM 4075 N N . TYR A 1 552 ? 4.266 4.598 -20.484 1 97.69 552 TYR A N 1
ATOM 4076 C CA . TYR A 1 552 ? 5.039 3.711 -21.344 1 97.69 552 TYR A CA 1
ATOM 4077 C C . TYR A 1 552 ? 5.316 2.383 -20.656 1 97.69 552 TYR A C 1
ATOM 4079 O O . TYR A 1 552 ? 5.492 2.338 -19.438 1 97.69 552 TYR A O 1
ATOM 4087 N N . ALA A 1 553 ? 5.363 1.331 -21.422 1 97.69 553 ALA A N 1
ATOM 4088 C CA . ALA A 1 553 ? 5.594 0.014 -20.828 1 97.69 553 ALA A CA 1
ATOM 4089 C C . ALA A 1 553 ? 6.805 -0.665 -21.469 1 97.69 553 ALA A C 1
ATOM 4091 O O . ALA A 1 553 ? 6.992 -0.594 -22.688 1 97.69 553 ALA A O 1
ATOM 4092 N N . SER A 1 554 ? 7.586 -1.268 -20.641 1 96.19 554 SER A N 1
ATOM 4093 C CA . SER A 1 554 ? 8.703 -2.107 -21.047 1 96.19 554 SER A CA 1
ATOM 4094 C C . SER A 1 554 ? 8.625 -3.49 -20.406 1 96.19 554 SER A C 1
ATOM 4096 O O . SER A 1 554 ? 8.172 -3.627 -19.281 1 96.19 554 SER A O 1
ATOM 4098 N N . SER A 1 555 ? 9.086 -4.453 -21.172 1 96.31 555 SER A N 1
ATOM 4099 C CA . SER A 1 555 ? 9.07 -5.828 -20.672 1 96.31 555 SER A CA 1
ATOM 4100 C C . SER A 1 555 ? 10.094 -6.023 -19.562 1 96.31 555 SER A C 1
ATOM 4102 O O . SER A 1 555 ? 11.156 -5.398 -19.562 1 96.31 555 SER A O 1
ATOM 4104 N N . THR A 1 556 ? 9.789 -6.863 -18.594 1 93.19 556 THR A N 1
ATOM 4105 C CA . THR A 1 556 ? 10.766 -7.223 -17.562 1 93.19 556 THR A CA 1
ATOM 4106 C C . THR A 1 556 ? 11.672 -8.352 -18.062 1 93.19 556 THR A C 1
ATOM 4108 O O . THR A 1 556 ? 12.609 -8.734 -17.359 1 93.19 556 THR A O 1
ATOM 4111 N N . GLY A 1 557 ? 11.477 -8.867 -19.094 1 82.62 557 GLY A N 1
ATOM 4112 C CA . GLY A 1 557 ? 12.273 -9.93 -19.672 1 82.62 557 GLY A CA 1
ATOM 4113 C C . GLY A 1 557 ? 11.859 -10.281 -21.094 1 82.62 557 GLY A C 1
ATOM 4114 O O . GLY A 1 557 ? 10.766 -10.805 -21.312 1 82.62 557 GLY A O 1
ATOM 4115 N N . LEU A 1 558 ? 12.805 -9.719 -22.031 1 67.38 558 LEU A N 1
ATOM 4116 C CA . LEU A 1 558 ? 12.5 -10.039 -23.422 1 67.38 558 LEU A CA 1
ATOM 4117 C C . LEU A 1 558 ? 13.242 -11.289 -23.875 1 67.38 558 LEU A C 1
ATOM 4119 O O . LEU A 1 558 ? 14.352 -11.555 -23.406 1 67.38 558 LEU A O 1
ATOM 4123 N N . GLY A 1 559 ? 12.641 -12.18 -24.547 1 64.5 559 GLY A N 1
ATOM 4124 C CA . GLY A 1 559 ? 13.266 -13.305 -25.234 1 64.5 559 GLY A CA 1
ATOM 4125 C C . GLY A 1 559 ? 13.57 -14.469 -24.297 1 64.5 559 GLY A C 1
ATOM 4126 O O . GLY A 1 559 ? 13.594 -14.305 -23.078 1 64.5 559 GLY A O 1
ATOM 4127 N N . GLY A 1 560 ? 13.625 -15.445 -24.672 1 64.94 560 GLY A N 1
ATOM 4128 C CA . GLY A 1 560 ? 14.031 -16.672 -24.016 1 64.94 560 GLY A CA 1
ATOM 4129 C C . GLY A 1 560 ? 13.125 -17.078 -22.859 1 64.94 560 GLY A C 1
ATOM 4130 O O . GLY A 1 560 ? 11.93 -17.281 -23.062 1 64.94 560 GLY A O 1
ATOM 4131 N N . VAL A 1 561 ? 13.734 -17.047 -21.672 1 71.62 561 VAL A N 1
ATOM 4132 C CA . VAL A 1 561 ? 13.078 -17.609 -20.5 1 71.62 561 VAL A CA 1
ATOM 4133 C C . VAL A 1 561 ? 12.539 -16.469 -19.625 1 71.62 561 VAL A C 1
ATOM 4135 O O . VAL A 1 561 ? 11.977 -16.719 -18.547 1 71.62 561 VAL A O 1
ATOM 4138 N N . GLY A 1 562 ? 12.43 -15.328 -20.188 1 80.94 562 GLY A N 1
ATOM 4139 C CA . GLY A 1 562 ? 12.18 -14.18 -19.344 1 80.94 562 GLY A CA 1
ATOM 4140 C C . GLY A 1 562 ? 10.742 -14.102 -18.859 1 80.94 562 GLY A C 1
ATOM 4141 O O . GLY A 1 562 ? 10.469 -13.555 -17.781 1 80.94 562 GLY A O 1
ATOM 4142 N N . GLN A 1 563 ? 9.852 -14.656 -19.594 1 88.44 563 GLN A N 1
ATOM 4143 C CA . GLN A 1 563 ? 8.438 -14.555 -19.234 1 88.44 563 GLN A CA 1
ATOM 4144 C C . GLN A 1 563 ? 7.832 -15.93 -18.969 1 88.44 563 GLN A C 1
ATOM 4146 O O . GLN A 1 563 ? 6.613 -16.109 -19.047 1 88.44 563 GLN A O 1
ATOM 4151 N N . ARG A 1 564 ? 8.68 -16.875 -18.672 1 89.69 564 ARG A N 1
ATOM 4152 C CA . ARG A 1 564 ? 8.203 -18.219 -18.359 1 89.69 564 ARG A CA 1
ATOM 4153 C C . ARG A 1 564 ? 7.352 -18.203 -17.094 1 89.69 564 ARG A C 1
ATOM 4155 O O . ARG A 1 564 ? 7.582 -17.406 -16.188 1 89.69 564 ARG A O 1
ATOM 4162 N N . SER A 1 565 ? 6.414 -19.141 -17.062 1 89.44 565 SER A N 1
ATOM 4163 C CA . SER A 1 565 ? 5.441 -19.219 -15.977 1 89.44 565 SER A CA 1
ATOM 4164 C C . SER A 1 565 ? 6.117 -19.578 -14.664 1 89.44 565 SER A C 1
ATOM 4166 O O . SER A 1 565 ? 5.547 -19.375 -13.586 1 89.44 565 SER A O 1
ATOM 4168 N N . SER A 1 566 ? 7.293 -20.125 -14.75 1 88.69 566 SER A N 1
ATOM 4169 C CA . SER A 1 566 ? 8 -20.547 -13.539 1 88.69 566 SER A CA 1
ATOM 4170 C C . SER A 1 566 ? 8.922 -19.438 -13.031 1 88.69 566 SER A C 1
ATOM 4172 O O . SER A 1 566 ? 9.414 -19.5 -11.906 1 88.69 566 SER A O 1
ATOM 4174 N N . ARG A 1 567 ? 9.117 -18.469 -13.812 1 89.38 567 ARG A N 1
ATOM 4175 C CA . ARG A 1 567 ? 10.125 -17.469 -13.484 1 89.38 567 ARG A CA 1
ATOM 4176 C C . ARG A 1 567 ? 9.523 -16.344 -12.633 1 89.38 567 ARG A C 1
ATOM 4178 O O . ARG A 1 567 ? 9.102 -15.32 -13.164 1 89.38 567 ARG A O 1
ATOM 4185 N N . VAL A 1 568 ? 9.68 -16.484 -11.398 1 89.12 568 VAL A N 1
ATOM 4186 C CA . VAL A 1 568 ? 9.133 -15.523 -10.453 1 89.12 568 VAL A CA 1
ATOM 4187 C C . VAL A 1 568 ? 9.891 -14.203 -10.562 1 89.12 568 VAL A C 1
ATOM 4189 O O . VAL A 1 568 ? 9.344 -13.141 -10.258 1 89.12 568 VAL A O 1
ATOM 4192 N N . GLY A 1 569 ? 11.094 -14.219 -11.086 1 90.88 569 GLY A N 1
ATOM 4193 C CA . GLY A 1 569 ? 11.914 -13.031 -11.25 1 90.88 569 GLY A CA 1
ATOM 4194 C C . GLY A 1 569 ? 11.32 -12.016 -12.203 1 90.88 569 GLY A C 1
ATOM 4195 O O . GLY A 1 569 ? 11.656 -10.828 -12.141 1 90.88 569 GLY A O 1
ATOM 4196 N N . SER A 1 570 ? 10.469 -12.469 -13.055 1 91.31 570 SER A N 1
ATOM 4197 C CA . SER A 1 570 ? 9.828 -11.555 -14 1 91.31 570 SER A CA 1
ATOM 4198 C C . SER A 1 570 ? 8.883 -10.602 -13.281 1 91.31 570 SER A C 1
ATOM 4200 O O . SER A 1 570 ? 8.461 -9.594 -13.859 1 91.31 570 SER A O 1
ATOM 4202 N N . LEU A 1 571 ? 8.562 -10.945 -12.078 1 94.62 571 LEU A N 1
ATOM 4203 C CA . LEU A 1 571 ? 7.672 -10.078 -11.32 1 94.62 571 LEU A CA 1
ATOM 4204 C C . LEU A 1 571 ? 8.461 -9.203 -10.352 1 94.62 571 LEU A C 1
ATOM 4206 O O . LEU A 1 571 ? 7.898 -8.328 -9.695 1 94.62 571 LEU A O 1
ATOM 4210 N N . ALA A 1 572 ? 9.75 -9.508 -10.297 1 91.44 572 ALA A N 1
ATOM 4211 C CA . ALA A 1 572 ? 10.586 -8.602 -9.5 1 91.44 572 ALA A CA 1
ATOM 4212 C C . ALA A 1 572 ? 10.711 -7.242 -10.172 1 91.44 572 ALA A C 1
ATOM 4214 O O . ALA A 1 572 ? 11.141 -7.145 -11.328 1 91.44 572 ALA A O 1
ATOM 4215 N N . SER A 1 573 ? 10.203 -6.184 -9.594 1 88.44 573 SER A N 1
ATOM 4216 C CA . SER A 1 573 ? 10.195 -4.785 -10.016 1 88.44 573 SER A CA 1
ATOM 4217 C C . SER A 1 573 ? 9.047 -4.504 -10.984 1 88.44 573 SER A C 1
ATOM 4219 O O . SER A 1 573 ? 8.836 -3.357 -11.383 1 88.44 573 SER A O 1
ATOM 4221 N N . ALA A 1 574 ? 8.344 -5.617 -11.406 1 96.19 574 ALA A N 1
ATOM 4222 C CA . ALA A 1 574 ? 7.184 -5.371 -12.258 1 96.19 574 ALA A CA 1
ATOM 4223 C C . ALA A 1 574 ? 6.121 -4.57 -11.516 1 96.19 574 ALA A C 1
ATOM 4225 O O . ALA A 1 574 ? 5.902 -4.773 -10.32 1 96.19 574 ALA A O 1
ATOM 4226 N N . ASN A 1 575 ? 5.52 -3.633 -12.273 1 96.88 575 ASN A N 1
ATOM 4227 C CA . ASN A 1 575 ? 4.398 -2.918 -11.672 1 96.88 575 ASN A CA 1
ATOM 4228 C C . ASN A 1 575 ? 3.146 -3.01 -12.539 1 96.88 575 ASN A C 1
ATOM 4230 O O . ASN A 1 575 ? 2.174 -2.287 -12.312 1 96.88 575 ASN A O 1
ATOM 4234 N N . ALA A 1 576 ? 3.229 -3.916 -13.555 1 98.38 576 ALA A N 1
ATOM 4235 C CA . ALA A 1 576 ? 2.055 -4.047 -14.414 1 98.38 576 ALA A CA 1
ATOM 4236 C C . ALA A 1 576 ? 2.062 -5.379 -15.156 1 98.38 576 ALA A C 1
ATOM 4238 O O . ALA A 1 576 ? 3.102 -6.039 -15.25 1 98.38 576 ALA A O 1
ATOM 4239 N N . LEU A 1 577 ? 0.872 -5.762 -15.578 1 98.5 577 LEU A N 1
ATOM 4240 C CA . LEU A 1 577 ? 0.663 -6.832 -16.547 1 98.5 577 LEU A CA 1
ATOM 4241 C C . LEU A 1 577 ? 0.094 -6.281 -17.844 1 98.5 577 LEU A C 1
ATOM 4243 O O . LEU A 1 577 ? -1.023 -5.762 -17.875 1 98.5 577 LEU A O 1
ATOM 4247 N N . LEU A 1 578 ? 0.828 -6.418 -18.953 1 98.19 578 LEU A N 1
ATOM 4248 C CA . LEU A 1 578 ? 0.274 -6.07 -20.25 1 98.19 578 LEU A CA 1
ATOM 4249 C C . LEU A 1 578 ? -0.748 -7.105 -20.703 1 98.19 578 LEU A C 1
ATOM 4251 O O . LEU A 1 578 ? -0.518 -8.312 -20.562 1 98.19 578 LEU A O 1
ATOM 4255 N N . VAL A 1 579 ? -1.837 -6.586 -21.172 1 98.25 579 VAL A N 1
ATOM 4256 C CA . VAL A 1 579 ? -2.855 -7.469 -21.734 1 98.25 579 VAL A CA 1
ATOM 4257 C C . VAL A 1 579 ? -2.656 -7.598 -23.234 1 98.25 579 VAL A C 1
ATOM 4259 O O . VAL A 1 579 ? -3.102 -6.738 -24 1 98.25 579 VAL A O 1
ATOM 4262 N N . LEU A 1 580 ? -2.068 -8.688 -23.625 1 97.62 580 LEU A N 1
ATOM 4263 C CA . LEU A 1 580 ? -1.807 -8.938 -25.047 1 97.62 580 LEU A CA 1
ATOM 4264 C C . LEU A 1 580 ? -2.791 -9.961 -25.609 1 97.62 580 LEU A C 1
ATOM 4266 O O . LEU A 1 580 ? -2.641 -11.164 -25.391 1 97.62 580 LEU A O 1
ATOM 4270 N N . ARG A 1 581 ? -3.689 -9.5 -26.328 1 96.94 581 ARG A N 1
ATOM 4271 C CA . ARG A 1 581 ? -4.715 -10.359 -26.906 1 96.94 581 ARG A CA 1
ATOM 4272 C C . ARG A 1 581 ? -4.125 -11.258 -28 1 96.94 581 ARG A C 1
ATOM 4274 O O . ARG A 1 581 ? -3.119 -10.906 -28.625 1 96.94 581 ARG A O 1
ATOM 4281 N N . PRO A 1 582 ? -4.797 -12.367 -28.172 1 96.44 582 PRO A N 1
ATOM 4282 C CA . PRO A 1 582 ? -4.27 -13.297 -29.172 1 96.44 582 PRO A CA 1
ATOM 4283 C C . PRO A 1 582 ? -4.164 -12.664 -30.562 1 96.44 582 PRO A C 1
ATOM 4285 O O . PRO A 1 582 ? -5 -11.844 -30.938 1 96.44 582 PRO A O 1
ATOM 4288 N N . GLY A 1 583 ? -3.086 -13.031 -31.203 1 94.88 583 GLY A N 1
ATOM 4289 C CA . GLY A 1 583 ? -2.865 -12.539 -32.562 1 94.88 583 GLY A CA 1
ATOM 4290 C C . GLY A 1 583 ? -1.656 -13.156 -33.219 1 94.88 583 GLY A C 1
ATOM 4291 O O . GLY A 1 583 ? -0.992 -14.023 -32.656 1 94.88 583 GLY A O 1
ATOM 4292 N N . SER A 1 584 ? -1.451 -12.758 -34.469 1 94.5 584 SER A N 1
ATOM 4293 C CA . SER A 1 584 ? -0.312 -13.258 -35.25 1 94.5 584 SER A CA 1
ATOM 4294 C C . SER A 1 584 ? 0.831 -12.242 -35.25 1 94.5 584 SER A C 1
ATOM 4296 O O . SER A 1 584 ? 0.597 -11.039 -35.344 1 94.5 584 SER A O 1
ATOM 4298 N N . GLY A 1 585 ? 1.988 -12.789 -35.156 1 94 585 GLY A N 1
ATOM 4299 C CA . GLY A 1 585 ? 3.15 -11.922 -35.25 1 94 585 GLY A CA 1
ATOM 4300 C C . GLY A 1 585 ? 3.441 -11.172 -33.969 1 94 585 GLY A C 1
ATOM 4301 O O . GLY A 1 585 ? 3.547 -11.781 -32.906 1 94 585 GLY A O 1
ATOM 4302 N N . GLN A 1 586 ? 3.746 -9.836 -34.094 1 95.5 586 GLN A N 1
ATOM 4303 C CA . GLN A 1 586 ? 4.113 -9.031 -32.938 1 95.5 586 GLN A CA 1
ATOM 4304 C C . GLN A 1 586 ? 3.406 -7.676 -32.969 1 95.5 586 GLN A C 1
ATOM 4306 O O . GLN A 1 586 ? 2.953 -7.23 -34.031 1 95.5 586 GLN A O 1
ATOM 4311 N N . ILE A 1 587 ? 3.238 -7.098 -31.859 1 96.62 587 ILE A N 1
ATOM 4312 C CA . ILE A 1 587 ? 2.775 -5.719 -31.734 1 96.62 587 ILE A CA 1
ATOM 4313 C C . ILE A 1 587 ? 3.975 -4.773 -31.734 1 96.62 587 ILE A C 1
ATOM 4315 O O . ILE A 1 587 ? 4.945 -4.996 -31.016 1 96.62 587 ILE A O 1
ATOM 4319 N N . GLU A 1 588 ? 3.85 -3.725 -32.438 1 97.31 588 GLU A N 1
ATOM 4320 C CA . GLU A 1 588 ? 5.004 -2.861 -32.688 1 97.31 588 GLU A CA 1
ATOM 4321 C C . GLU A 1 588 ? 5.141 -1.811 -31.578 1 97.31 588 GLU A C 1
ATOM 4323 O O . GLU A 1 588 ? 4.168 -1.496 -30.891 1 97.31 588 GLU A O 1
ATOM 4328 N N . LYS A 1 589 ? 6.359 -1.322 -31.516 1 97.5 589 LYS A N 1
ATOM 4329 C CA . LYS A 1 589 ? 6.641 -0.181 -30.641 1 97.5 589 LYS A CA 1
ATOM 4330 C C . LYS A 1 589 ? 5.684 0.973 -30.938 1 97.5 589 LYS A C 1
ATOM 4332 O O . LYS A 1 589 ? 5.355 1.246 -32.094 1 97.5 589 LYS A O 1
ATOM 4337 N N . GLY A 1 590 ? 5.215 1.619 -29.812 1 96.81 590 GLY A N 1
ATOM 4338 C CA . GLY A 1 590 ? 4.395 2.809 -29.969 1 96.81 590 GLY A CA 1
ATOM 4339 C C . GLY A 1 590 ? 2.904 2.514 -29.922 1 96.81 590 GLY A C 1
ATOM 4340 O O . GLY A 1 590 ? 2.094 3.422 -29.719 1 96.81 590 GLY A O 1
ATOM 4341 N N . VAL A 1 591 ? 2.576 1.302 -30.156 1 97.06 591 VAL A N 1
ATOM 4342 C CA . VAL A 1 591 ? 1.165 0.931 -30.125 1 97.06 591 VAL A CA 1
ATOM 4343 C C . VAL A 1 591 ? 0.64 0.991 -28.688 1 97.06 591 VAL A C 1
ATOM 4345 O O . VAL A 1 591 ? 1.346 0.621 -27.75 1 97.06 591 VAL A O 1
ATOM 4348 N N . LEU A 1 592 ? -0.62 1.459 -28.578 1 97.5 592 LEU A N 1
ATOM 4349 C CA . LEU A 1 592 ? -1.293 1.505 -27.281 1 97.5 592 LEU A CA 1
ATOM 4350 C C . LEU A 1 592 ? -1.924 0.158 -26.938 1 97.5 592 LEU A C 1
ATOM 4352 O O . LEU A 1 592 ? -2.658 -0.407 -27.766 1 97.5 592 LEU A O 1
ATOM 4356 N N . VAL A 1 593 ? -1.567 -0.325 -25.75 1 97.88 593 VAL A N 1
ATOM 4357 C CA . VAL A 1 593 ? -2.156 -1.576 -25.281 1 97.88 593 VAL A CA 1
ATOM 4358 C C . VAL A 1 593 ? -2.672 -1.405 -23.859 1 97.88 593 VAL A C 1
ATOM 4360 O O . VAL A 1 593 ? -2.307 -0.45 -23.172 1 97.88 593 VAL A O 1
ATOM 4363 N N . GLU A 1 594 ? -3.549 -2.291 -23.484 1 97.06 594 GLU A N 1
ATOM 4364 C CA . GLU A 1 594 ? -4.07 -2.297 -22.125 1 97.06 594 GLU A CA 1
ATOM 4365 C C . GLU A 1 594 ? -3.051 -2.883 -21.141 1 97.06 594 GLU A C 1
ATOM 4367 O O . GLU A 1 594 ? -2.32 -3.814 -21.484 1 97.06 594 GLU A O 1
ATOM 4372 N N . ALA A 1 595 ? -3.014 -2.281 -19.953 1 97.94 595 ALA A N 1
ATOM 4373 C CA . ALA A 1 595 ? -2.166 -2.768 -18.875 1 97.94 595 ALA A CA 1
ATOM 4374 C C . ALA A 1 595 ? -2.922 -2.768 -17.547 1 97.94 595 ALA A C 1
ATOM 4376 O O . ALA A 1 595 ? -3.676 -1.836 -17.25 1 97.94 595 ALA A O 1
ATOM 4377 N N . LEU A 1 596 ? -2.773 -3.824 -16.828 1 97.44 596 LEU A N 1
ATOM 4378 C CA . LEU A 1 596 ? -3.273 -3.93 -15.461 1 97.44 596 LEU A CA 1
ATOM 4379 C C . LEU A 1 596 ? -2.193 -3.537 -14.453 1 97.44 596 LEU A C 1
ATOM 4381 O O . LEU A 1 596 ? -1.135 -4.168 -14.398 1 97.44 596 LEU A O 1
ATOM 4385 N N . MET A 1 597 ? -2.49 -2.559 -13.625 1 97 597 MET A N 1
ATOM 4386 C CA . MET A 1 597 ? -1.471 -2.02 -12.734 1 97 597 MET A CA 1
ATOM 4387 C C . MET A 1 597 ? -1.385 -2.838 -11.453 1 97 597 MET A C 1
ATOM 4389 O O . MET A 1 597 ? -2.355 -2.92 -10.695 1 97 597 MET A O 1
ATOM 4393 N N . LEU A 1 598 ? -0.169 -3.361 -11.203 1 97.44 598 LEU A N 1
ATOM 4394 C CA . LEU A 1 598 ? 0.113 -4.109 -9.984 1 97.44 598 LEU A CA 1
ATOM 4395 C C . LEU A 1 598 ? 0.552 -3.176 -8.859 1 97.44 598 LEU A C 1
ATOM 4397 O O . LEU A 1 598 ? 0.427 -3.514 -7.684 1 97.44 598 LEU A O 1
ATOM 4401 N N . GLY A 1 599 ? 1.123 -2.086 -9.211 1 94.62 599 GLY A N 1
ATOM 4402 C CA . GLY A 1 599 ? 1.664 -1.082 -8.305 1 94.62 599 GLY A CA 1
ATOM 4403 C C . GLY A 1 599 ? 1.69 0.31 -8.906 1 94.62 599 GLY A C 1
ATOM 4404 O O . GLY A 1 599 ? 1.158 0.532 -10 1 94.62 599 GLY A O 1
ATOM 4405 N N . PRO A 1 600 ? 2.299 1.241 -8.234 1 93.19 600 PRO A N 1
ATOM 4406 C CA . PRO A 1 600 ? 2.334 2.621 -8.719 1 93.19 600 PRO A CA 1
ATOM 4407 C C . PRO A 1 600 ? 3.18 2.783 -9.984 1 93.19 600 PRO A C 1
ATOM 4409 O O . PRO A 1 600 ? 4.125 2.018 -10.195 1 93.19 600 PRO A O 1
ATOM 4412 N N . VAL A 1 601 ? 2.848 3.811 -10.758 1 94.56 601 VAL A N 1
ATOM 4413 C CA . VAL A 1 601 ? 3.662 4.156 -11.914 1 94.56 601 VAL A CA 1
ATOM 4414 C C . VAL A 1 601 ? 5.039 4.629 -11.461 1 94.56 601 VAL A C 1
ATOM 4416 O O . VAL A 1 601 ? 5.172 5.234 -10.398 1 94.56 601 VAL A O 1
ATOM 4419 N N . VAL A 1 602 ? 6.004 4.309 -12.258 1 92.38 602 VAL A N 1
ATOM 4420 C CA . VAL A 1 602 ? 7.359 4.773 -11.984 1 92.38 602 VAL A CA 1
ATOM 4421 C C . VAL A 1 602 ? 7.633 6.055 -12.773 1 92.38 602 VAL A C 1
ATOM 4423 O O . VAL A 1 602 ? 7.305 6.141 -13.961 1 92.38 602 VAL A O 1
ATOM 4426 N N . ALA A 1 603 ? 8.203 7.039 -12.094 1 90.69 603 ALA A N 1
ATOM 4427 C CA . ALA A 1 603 ? 8.5 8.305 -12.758 1 90.69 603 ALA A CA 1
ATOM 4428 C C . ALA A 1 603 ? 9.734 8.188 -13.641 1 90.69 603 ALA A C 1
ATOM 4430 O O . ALA A 1 603 ? 10.773 7.684 -13.203 1 90.69 603 ALA A O 1
ATOM 4431 N N . ALA A 1 604 ? 9.578 8.602 -14.844 1 86.31 604 ALA A N 1
ATOM 4432 C CA . ALA A 1 604 ? 10.703 8.625 -15.773 1 86.31 604 ALA A CA 1
ATOM 4433 C C . ALA A 1 604 ? 11.07 10.055 -16.156 1 86.31 604 ALA A C 1
ATOM 4435 O O . ALA A 1 604 ? 10.203 10.938 -16.188 1 86.31 604 ALA A O 1
ATOM 4436 N N . GLN A 1 605 ? 12.391 10.43 -16.375 1 74.81 605 GLN A N 1
ATOM 4437 C CA . GLN A 1 605 ? 12.844 11.766 -16.734 1 74.81 605 GLN A CA 1
ATOM 4438 C C . GLN A 1 605 ? 12.461 12.109 -18.172 1 74.81 605 GLN A C 1
ATOM 4440 O O . GLN A 1 605 ? 12.445 11.234 -19.047 1 74.81 605 GLN A O 1
ATOM 4445 N N . MET B 1 1 ? -0.197 -11.977 42.625 1 67.44 1 MET B N 1
ATOM 4446 C CA . MET B 1 1 ? 1.203 -11.602 42.469 1 67.44 1 MET B CA 1
ATOM 4447 C C . MET B 1 1 ? 1.875 -12.477 41.406 1 67.44 1 MET B C 1
ATOM 4449 O O . MET B 1 1 ? 2.553 -11.969 40.5 1 67.44 1 MET B O 1
ATOM 4453 N N . ILE B 1 2 ? 1.701 -13.75 41.5 1 68 2 ILE B N 1
ATOM 4454 C CA . ILE B 1 2 ? 2.266 -14.641 40.469 1 68 2 ILE B CA 1
ATOM 4455 C C . ILE B 1 2 ? 1.628 -14.352 39.125 1 68 2 ILE B C 1
ATOM 4457 O O . ILE B 1 2 ? 2.324 -14.273 38.094 1 68 2 ILE B O 1
ATOM 4461 N N . ALA B 1 3 ? 0.322 -14.172 39.125 1 69 3 ALA B N 1
ATOM 4462 C CA . ALA B 1 3 ? -0.355 -13.859 37.875 1 69 3 ALA B CA 1
ATOM 4463 C C . ALA B 1 3 ? 0.149 -12.547 37.281 1 69 3 ALA B C 1
ATOM 4465 O O . ALA B 1 3 ? 0.357 -12.438 36.062 1 69 3 ALA B O 1
ATOM 4466 N N . ALA B 1 4 ? 0.356 -11.508 38.062 1 68.25 4 ALA B N 1
ATOM 4467 C CA . ALA B 1 4 ? 0.906 -10.227 37.594 1 68.25 4 ALA B CA 1
ATOM 4468 C C . ALA B 1 4 ? 2.363 -10.375 37.188 1 68.25 4 ALA B C 1
ATOM 4470 O O . ALA B 1 4 ? 2.779 -9.812 36.156 1 68.25 4 ALA B O 1
ATOM 4471 N N . SER B 1 5 ? 3.043 -11.164 37.781 1 68.5 5 SER B N 1
ATOM 4472 C CA . SER B 1 5 ? 4.449 -11.375 37.469 1 68.5 5 SER B CA 1
ATOM 4473 C C . SER B 1 5 ? 4.613 -12.25 36.25 1 68.5 5 SER B C 1
ATOM 4475 O O . SER B 1 5 ? 5.57 -12.094 35.469 1 68.5 5 SER B O 1
ATOM 4477 N N . LEU B 1 6 ? 3.666 -13.133 36.125 1 67.12 6 LEU B N 1
ATOM 4478 C CA . LEU B 1 6 ? 3.705 -13.992 34.938 1 67.12 6 LEU B CA 1
ATOM 4479 C C . LEU B 1 6 ? 3.391 -13.195 33.688 1 67.12 6 LEU B C 1
ATOM 4481 O O . LEU B 1 6 ? 3.793 -13.578 32.562 1 67.12 6 LEU B O 1
ATOM 4485 N N . GLN B 1 7 ? 2.76 -12.008 33.812 1 65.44 7 GLN B N 1
ATOM 4486 C CA . GLN B 1 7 ? 2.52 -11.102 32.688 1 65.44 7 GLN B CA 1
ATOM 4487 C C . GLN B 1 7 ? 3.789 -10.344 32.312 1 65.44 7 GLN B C 1
ATOM 4489 O O . GLN B 1 7 ? 3.93 -9.883 31.188 1 65.44 7 GLN B O 1
ATOM 4494 N N . VAL B 1 8 ? 4.766 -10.367 33 1 65.5 8 VAL B N 1
ATOM 4495 C CA . VAL B 1 8 ? 6.027 -9.656 32.812 1 65.5 8 VAL B CA 1
ATOM 4496 C C . VAL B 1 8 ? 7.137 -10.648 32.5 1 65.5 8 VAL B C 1
ATOM 4498 O O . VAL B 1 8 ? 7.973 -10.391 31.625 1 65.5 8 VAL B O 1
ATOM 4501 N N . THR B 1 9 ? 7.133 -11.859 33.25 1 65.56 9 THR B N 1
ATOM 4502 C CA . THR B 1 9 ? 8.133 -12.891 33 1 65.56 9 THR B CA 1
ATOM 4503 C C . THR B 1 9 ? 7.566 -14.281 33.312 1 65.56 9 THR B C 1
ATOM 4505 O O . THR B 1 9 ? 6.91 -14.469 34.312 1 65.56 9 THR B O 1
ATOM 4508 N N . PRO B 1 10 ? 7.684 -15.125 32.375 1 59.28 10 PRO B N 1
ATOM 4509 C CA . PRO B 1 10 ? 7.215 -16.484 32.625 1 59.28 10 PRO B CA 1
ATOM 4510 C C . PRO B 1 10 ? 7.906 -17.141 33.812 1 59.28 10 PRO B C 1
ATOM 4512 O O . PRO B 1 10 ? 7.422 -18.141 34.344 1 59.28 10 PRO B O 1
ATOM 4515 N N . PHE B 1 11 ? 9 -16.641 34.188 1 56.62 11 PHE B N 1
ATOM 4516 C CA . PHE B 1 11 ? 9.773 -17.25 35.281 1 56.62 11 PHE B CA 1
ATOM 4517 C C . PHE B 1 11 ? 9.172 -16.891 36.625 1 56.62 11 PHE B C 1
ATOM 4519 O O . PHE B 1 11 ? 9.602 -17.406 37.688 1 56.62 11 PHE B O 1
ATOM 4526 N N . ALA B 1 12 ? 8.305 -16.141 36.531 1 62.34 12 ALA B N 1
ATOM 4527 C CA . ALA B 1 12 ? 7.613 -15.789 37.75 1 62.34 12 ALA B CA 1
ATOM 4528 C C . ALA B 1 12 ? 6.91 -17 38.375 1 62.34 12 ALA B C 1
ATOM 4530 O O . ALA B 1 12 ? 6.621 -17.016 39.562 1 62.34 12 ALA B O 1
ATOM 4531 N N . MET B 1 13 ? 6.852 -17.984 37.531 1 57.97 13 MET B N 1
ATOM 4532 C CA . MET B 1 13 ? 6.266 -19.234 37.969 1 57.97 13 MET B CA 1
ATOM 4533 C C . MET B 1 13 ? 7.102 -19.859 39.094 1 57.97 13 MET B C 1
ATOM 4535 O O . MET B 1 13 ? 6.605 -20.672 39.875 1 57.97 13 MET B O 1
ATOM 4539 N N . MET B 1 14 ? 8.305 -19.375 39.094 1 51.59 14 MET B N 1
ATOM 4540 C CA . MET B 1 14 ? 9.219 -19.969 40.062 1 51.59 14 MET B CA 1
ATOM 4541 C C . MET B 1 14 ? 9.25 -19.141 41.344 1 51.59 14 MET B C 1
ATOM 4543 O O . MET B 1 14 ? 9.945 -19.484 42.312 1 51.59 14 MET B O 1
ATOM 4547 N N . SER B 1 15 ? 8.547 -18.109 41.219 1 59.75 15 SER B N 1
ATOM 4548 C CA . SER B 1 15 ? 8.531 -17.25 42.406 1 59.75 15 SER B CA 1
ATOM 4549 C C . SER B 1 15 ? 7.684 -17.875 43.5 1 59.75 15 SER B C 1
ATOM 4551 O O . SER B 1 15 ? 6.73 -18.609 43.25 1 59.75 15 SER B O 1
ATOM 4553 N N . ARG B 1 16 ? 8.164 -17.828 44.625 1 56.97 16 ARG B N 1
ATOM 4554 C CA . ARG B 1 16 ? 7.5 -18.438 45.781 1 56.97 16 ARG B CA 1
ATOM 4555 C C . ARG B 1 16 ? 6.938 -17.375 46.719 1 56.97 16 ARG B C 1
ATOM 4557 O O . ARG B 1 16 ? 7.32 -17.297 47.875 1 56.97 16 ARG B O 1
ATOM 4564 N N . PRO B 1 17 ? 6.145 -16.547 46.031 1 61.88 17 PRO B N 1
ATOM 4565 C CA . PRO B 1 17 ? 5.578 -15.602 47 1 61.88 17 PRO B CA 1
ATOM 4566 C C . PRO B 1 17 ? 4.699 -16.281 48.062 1 61.88 17 PRO B C 1
ATOM 4568 O O . PRO B 1 17 ? 4.039 -17.281 47.75 1 61.88 17 PRO B O 1
ATOM 4571 N N . VAL B 1 18 ? 4.961 -15.969 49.25 1 68 18 VAL B N 1
ATOM 4572 C CA . VAL B 1 18 ? 4.184 -16.516 50.344 1 68 18 VAL B CA 1
ATOM 4573 C C . VAL B 1 18 ? 3.412 -15.406 51.031 1 68 18 VAL B C 1
ATOM 4575 O O . VAL B 1 18 ? 3.947 -14.32 51.281 1 68 18 VAL B O 1
ATOM 4578 N N . ALA B 1 19 ? 2.061 -15.539 51 1 69.19 19 ALA B N 1
ATOM 4579 C CA . ALA B 1 19 ? 1.284 -14.641 51.844 1 69.19 19 ALA B CA 1
ATOM 4580 C C . ALA B 1 19 ? 0.545 -15.406 52.938 1 69.19 19 ALA B C 1
ATOM 4582 O O . ALA B 1 19 ? 0.147 -16.547 52.719 1 69.19 19 ALA B O 1
ATOM 4583 N N . GLY B 1 20 ? 0.555 -14.883 54.156 1 72.38 20 GLY B N 1
ATOM 4584 C CA . GLY B 1 20 ? -0.131 -15.484 55.281 1 72.38 20 GLY B CA 1
ATOM 4585 C C . GLY B 1 20 ? -0.62 -14.469 56.281 1 72.38 20 GLY B C 1
ATOM 4586 O O . GLY B 1 20 ? -0.393 -13.273 56.125 1 72.38 20 GLY B O 1
ATOM 4587 N N . VAL B 1 21 ? -1.463 -14.867 57.156 1 68.75 21 VAL B N 1
ATOM 4588 C CA . VAL B 1 21 ? -1.974 -14.023 58.219 1 68.75 21 VAL B CA 1
ATOM 4589 C C . VAL B 1 21 ? -1.44 -14.516 59.562 1 68.75 21 VAL B C 1
ATOM 4591 O O . VAL B 1 21 ? -1.424 -15.719 59.844 1 68.75 21 VAL B O 1
ATOM 4594 N N . ARG B 1 22 ? -0.713 -13.688 60.312 1 71.69 22 ARG B N 1
ATOM 4595 C CA . ARG B 1 22 ? -0.36 -13.984 61.688 1 71.69 22 ARG B CA 1
ATOM 4596 C C . ARG B 1 22 ? -0.88 -12.898 62.625 1 71.69 22 ARG B C 1
ATOM 4598 O O . ARG B 1 22 ? -0.567 -11.719 62.469 1 71.69 22 ARG B O 1
ATOM 4605 N N . ASN B 1 23 ? -1.614 -13.211 63.594 1 68.69 23 ASN B N 1
ATOM 4606 C CA . ASN B 1 23 ? -2.143 -12.32 64.625 1 68.69 23 ASN B CA 1
ATOM 4607 C C . ASN B 1 23 ? -2.818 -11.094 64 1 68.69 23 ASN B C 1
ATOM 4609 O O . ASN B 1 23 ? -2.506 -9.961 64.375 1 68.69 23 ASN B O 1
ATOM 4613 N N . LYS B 1 24 ? -3.617 -11.344 62.844 1 68.69 24 LYS B N 1
ATOM 4614 C CA . LYS B 1 24 ? -4.426 -10.328 62.188 1 68.69 24 LYS B CA 1
ATOM 4615 C C . LYS B 1 24 ? -3.562 -9.43 61.312 1 68.69 24 LYS B C 1
ATOM 4617 O O . LYS B 1 24 ? -3.969 -8.312 60.969 1 68.69 24 LYS B O 1
ATOM 4622 N N . THR B 1 25 ? -2.396 -9.898 61.125 1 72.69 25 THR B N 1
ATOM 4623 C CA . THR B 1 25 ? -1.477 -9.188 60.219 1 72.69 25 THR B CA 1
ATOM 4624 C C . THR B 1 25 ? -1.231 -9.977 58.938 1 72.69 25 THR B C 1
ATOM 4626 O O . THR B 1 25 ? -0.885 -11.164 59 1 72.69 25 THR B O 1
ATOM 4629 N N . LEU B 1 26 ? -1.546 -9.43 57.875 1 72.94 26 LEU B N 1
ATOM 4630 C CA . LEU B 1 26 ? -1.243 -10.008 56.562 1 72.94 26 LEU B CA 1
ATOM 4631 C C . LEU B 1 26 ? 0.238 -9.859 56.25 1 72.94 26 LEU B C 1
ATOM 4633 O O . LEU B 1 26 ? 0.792 -8.766 56.344 1 72.94 26 LEU B O 1
ATOM 4637 N N . ILE B 1 27 ? 0.812 -10.906 56.062 1 76.88 27 ILE B N 1
ATOM 4638 C CA . ILE B 1 27 ? 2.229 -10.945 55.719 1 76.88 27 ILE B CA 1
ATOM 4639 C C . ILE B 1 27 ? 2.395 -11.406 54.25 1 76.88 27 ILE B C 1
ATOM 4641 O O . ILE B 1 27 ? 1.939 -12.5 53.906 1 76.88 27 ILE B O 1
ATOM 4645 N N . ILE B 1 28 ? 2.848 -10.594 53.469 1 74 28 ILE B N 1
ATOM 4646 C CA . ILE B 1 28 ? 3.09 -10.922 52.062 1 74 28 ILE B CA 1
ATOM 4647 C C . ILE B 1 28 ? 4.582 -10.805 51.781 1 74 28 ILE B C 1
ATOM 4649 O O . ILE B 1 28 ? 5.246 -9.883 52.25 1 74 28 ILE B O 1
ATOM 4653 N N . THR B 1 29 ? 5.113 -11.734 51.219 1 74.62 29 THR B N 1
ATOM 4654 C CA . THR B 1 29 ? 6.512 -11.672 50.812 1 74.62 29 THR B CA 1
ATOM 4655 C C . THR B 1 29 ? 6.633 -11.117 49.375 1 74.62 29 THR B C 1
ATOM 4657 O O . THR B 1 29 ? 5.887 -11.523 48.5 1 74.62 29 THR B O 1
ATOM 4660 N N . LEU B 1 30 ? 7.434 -10.125 49.219 1 71.19 30 LEU B N 1
ATOM 4661 C CA . LEU B 1 30 ? 7.672 -9.469 47.938 1 71.19 30 LEU B CA 1
ATOM 4662 C C . LEU B 1 30 ? 9.078 -9.766 47.438 1 71.19 30 LEU B C 1
ATOM 4664 O O . LEU B 1 30 ? 9.977 -10.062 48.219 1 71.19 30 LEU B O 1
ATOM 4668 N N . PRO B 1 31 ? 9.266 -9.75 46.062 1 68 31 PRO B N 1
ATOM 4669 C CA . PRO B 1 31 ? 10.617 -9.953 45.531 1 68 31 PRO B CA 1
ATOM 4670 C C . PRO B 1 31 ? 11.625 -8.945 46.094 1 68 31 PRO B C 1
ATOM 4672 O O . PRO B 1 31 ? 11.25 -7.824 46.469 1 68 31 PRO B O 1
ATOM 4675 N N . GLY B 1 32 ? 12.898 -9.203 46.312 1 69 32 GLY B N 1
ATOM 4676 C CA . GLY B 1 32 ? 13.953 -8.383 46.875 1 69 32 GLY B CA 1
ATOM 4677 C C . GLY B 1 32 ? 14.312 -7.188 46.031 1 69 32 GLY B C 1
ATOM 4678 O O . GLY B 1 32 ? 14.844 -6.195 46.531 1 69 32 GLY B O 1
ATOM 4679 N N . SER B 1 33 ? 14.102 -7.359 44.844 1 66.25 33 SER B N 1
ATOM 4680 C CA . SER B 1 33 ? 14.391 -6.211 44 1 66.25 33 SER B CA 1
ATOM 4681 C C . SER B 1 33 ? 13.328 -5.133 44.156 1 66.25 33 SER B C 1
ATOM 4683 O O . SER B 1 33 ? 12.133 -5.438 44.25 1 66.25 33 SER B O 1
ATOM 4685 N N . PRO B 1 34 ? 13.664 -3.924 44.125 1 68.5 34 PRO B N 1
ATOM 4686 C CA . PRO B 1 34 ? 12.695 -2.842 44.312 1 68.5 34 PRO B CA 1
ATOM 4687 C C . PRO B 1 34 ? 11.602 -2.838 43.25 1 68.5 34 PRO B C 1
ATOM 4689 O O . PRO B 1 34 ? 10.43 -2.607 43.562 1 68.5 34 PRO B O 1
ATOM 4692 N N . LYS B 1 35 ? 11.891 -3.152 42.156 1 71.06 35 LYS B N 1
ATOM 4693 C CA . LYS B 1 35 ? 10.93 -3.211 41.062 1 71.06 35 LYS B CA 1
ATOM 4694 C C . LYS B 1 35 ? 9.977 -4.387 41.219 1 71.06 35 LYS B C 1
ATOM 4696 O O . LYS B 1 35 ? 8.758 -4.234 41.062 1 71.06 35 LYS B O 1
ATOM 4701 N N . GLY B 1 36 ? 10.602 -5.367 41.406 1 71.19 36 GLY B N 1
ATOM 4702 C CA . GLY B 1 36 ? 9.781 -6.543 41.625 1 71.19 36 GLY B CA 1
ATOM 4703 C C . GLY B 1 36 ? 8.852 -6.398 42.812 1 71.19 36 GLY B C 1
ATOM 4704 O O . GLY B 1 36 ? 7.691 -6.809 42.781 1 71.19 36 GLY B O 1
ATOM 4705 N N . ALA B 1 37 ? 9.422 -5.719 43.75 1 73.56 37 ALA B N 1
ATOM 4706 C CA . ALA B 1 37 ? 8.641 -5.473 44.938 1 73.56 37 ALA B CA 1
ATOM 4707 C C . ALA B 1 37 ? 7.469 -4.531 44.656 1 73.56 37 ALA B C 1
ATOM 4709 O O . ALA B 1 37 ? 6.348 -4.781 45.125 1 73.56 37 ALA B O 1
ATOM 4710 N N . LYS B 1 38 ? 7.676 -3.619 43.938 1 74.75 38 LYS B N 1
ATOM 4711 C CA . LYS B 1 38 ? 6.641 -2.654 43.594 1 74.75 38 LYS B CA 1
ATOM 4712 C C . LYS B 1 38 ? 5.578 -3.295 42.688 1 74.75 38 LYS B C 1
ATOM 4714 O O . LYS B 1 38 ? 4.379 -3.119 42.938 1 74.75 38 LYS B O 1
ATOM 4719 N N . GLU B 1 39 ? 5.93 -4.066 41.75 1 74.25 39 GLU B N 1
ATOM 4720 C CA . GLU B 1 39 ? 5.012 -4.711 40.812 1 74.25 39 GLU B CA 1
ATOM 4721 C C . GLU B 1 39 ? 4.105 -5.711 41.531 1 74.25 39 GLU B C 1
ATOM 4723 O O . GLU B 1 39 ? 2.908 -5.781 41.25 1 74.25 39 GLU B O 1
ATOM 4728 N N . ASN B 1 40 ? 4.781 -6.324 42.406 1 73.44 40 ASN B N 1
ATOM 4729 C CA . ASN B 1 40 ? 4.023 -7.344 43.094 1 73.44 40 ASN B CA 1
ATOM 4730 C C . ASN B 1 40 ? 3.105 -6.727 44.156 1 73.44 40 ASN B C 1
ATOM 4732 O O . ASN B 1 40 ? 1.973 -7.176 44.344 1 73.44 40 ASN B O 1
ATOM 4736 N N . LEU B 1 41 ? 3.615 -5.66 44.594 1 75.75 41 LEU B N 1
ATOM 4737 C CA . LEU B 1 41 ? 2.791 -4.965 45.562 1 75.75 41 LEU B CA 1
ATOM 4738 C C . LEU B 1 41 ? 1.607 -4.277 44.875 1 75.75 41 LEU B C 1
ATOM 4740 O O . LEU B 1 41 ? 0.487 -4.32 45.406 1 75.75 41 LEU B O 1
ATOM 4744 N N . ASP B 1 42 ? 1.812 -3.775 43.781 1 72.88 42 ASP B N 1
ATOM 4745 C CA . ASP B 1 42 ? 0.777 -3.078 43.031 1 72.88 42 ASP B CA 1
ATOM 4746 C C . ASP B 1 42 ? -0.311 -4.043 42.562 1 72.88 42 ASP B C 1
ATOM 4748 O O . ASP B 1 42 ? -1.482 -3.672 42.469 1 72.88 42 ASP B O 1
ATOM 4752 N N . ALA B 1 43 ? 0.029 -5.172 42.281 1 70.62 43 ALA B N 1
ATOM 4753 C CA . ALA B 1 43 ? -0.905 -6.191 41.812 1 70.62 43 ALA B CA 1
ATOM 4754 C C . ALA B 1 43 ? -1.927 -6.539 42.906 1 70.62 43 ALA B C 1
ATOM 4756 O O . ALA B 1 43 ? -3.047 -6.957 42.594 1 70.62 43 ALA B O 1
ATOM 4757 N N . VAL B 1 44 ? -1.548 -6.184 44.125 1 71.12 44 VAL B N 1
ATOM 4758 C CA . VAL B 1 44 ? -2.451 -6.641 45.188 1 71.12 44 VAL B CA 1
ATOM 4759 C C . VAL B 1 44 ? -2.881 -5.453 46.031 1 71.12 44 VAL B C 1
ATOM 4761 O O . VAL B 1 44 ? -3.697 -5.605 46.969 1 71.12 44 VAL B O 1
ATOM 4764 N N . PHE B 1 45 ? -2.439 -4.316 45.656 1 72.31 45 PHE B N 1
ATOM 4765 C CA . PHE B 1 45 ? -2.574 -3.164 46.562 1 72.31 45 PHE B CA 1
ATOM 4766 C C . PHE B 1 45 ? -4.043 -2.84 46.812 1 72.31 45 PHE B C 1
ATOM 4768 O O . PHE B 1 45 ? -4.445 -2.578 47.938 1 72.31 45 PHE B O 1
ATOM 4775 N N . LYS B 1 46 ? -4.812 -2.973 45.812 1 67.19 46 LYS B N 1
ATOM 4776 C CA . LYS B 1 46 ? -6.223 -2.596 45.906 1 67.19 46 LYS B CA 1
ATOM 4777 C C . LYS B 1 46 ? -7.012 -3.629 46.719 1 67.19 46 LYS B C 1
ATOM 4779 O O . LYS B 1 46 ? -8.07 -3.318 47.25 1 67.19 46 LYS B O 1
ATOM 4784 N N . LEU B 1 47 ? -6.465 -4.707 46.688 1 67.19 47 LEU B N 1
ATOM 4785 C CA . LEU B 1 47 ? -7.195 -5.781 47.344 1 67.19 47 LEU B CA 1
ATOM 4786 C C . LEU B 1 47 ? -6.75 -5.922 48.812 1 67.19 47 LEU B C 1
ATOM 4788 O O . LEU B 1 47 ? -7.375 -6.641 49.594 1 67.19 47 LEU B O 1
ATOM 4792 N N . LEU B 1 48 ? -5.816 -5.223 49.094 1 72.12 48 LEU B N 1
ATOM 4793 C CA . LEU B 1 48 ? -5.164 -5.387 50.375 1 72.12 48 LEU B CA 1
ATOM 4794 C C . LEU B 1 48 ? -6.082 -4.938 51.5 1 72.12 48 LEU B C 1
ATOM 4796 O O . LEU B 1 48 ? -6.168 -5.602 52.562 1 72.12 48 LEU B O 1
ATOM 4800 N N . PRO B 1 49 ? -6.84 -3.918 51.25 1 71.94 49 PRO B N 1
ATOM 4801 C CA . PRO B 1 49 ? -7.734 -3.531 52.344 1 71.94 49 PRO B CA 1
ATOM 4802 C C . PRO B 1 49 ? -8.742 -4.621 52.719 1 71.94 49 PRO B C 1
ATOM 4804 O O . PRO B 1 49 ? -9.008 -4.867 53.875 1 71.94 49 PRO B O 1
ATOM 4807 N N . HIS B 1 50 ? -9.242 -5.207 51.688 1 71 50 HIS B N 1
ATOM 4808 C CA . HIS B 1 50 ? -10.188 -6.297 51.906 1 71 50 HIS B CA 1
ATOM 4809 C C . HIS B 1 50 ? -9.523 -7.465 52.625 1 71 50 HIS B C 1
ATOM 4811 O O . HIS B 1 50 ? -10.086 -8.023 53.594 1 71 50 HIS B O 1
ATOM 4817 N N . ALA B 1 51 ? -8.398 -7.719 52.281 1 71.75 51 ALA B N 1
ATOM 4818 C CA . ALA B 1 51 ? -7.633 -8.812 52.875 1 71.75 51 ALA B CA 1
ATOM 4819 C C . ALA B 1 51 ? -7.281 -8.508 54.344 1 71.75 51 ALA B C 1
ATOM 4821 O O . ALA B 1 51 ? -7.355 -9.383 55.188 1 71.75 51 ALA B O 1
ATOM 4822 N N . CYS B 1 52 ? -7.031 -7.293 54.469 1 73.62 52 CYS B N 1
ATOM 4823 C CA . CYS B 1 52 ? -6.707 -6.844 55.812 1 73.62 52 CYS B CA 1
ATOM 4824 C C . CYS B 1 52 ? -7.93 -6.914 56.719 1 73.62 52 CYS B C 1
ATOM 4826 O O . CYS B 1 52 ? -7.82 -7.293 57.906 1 73.62 52 CYS B O 1
ATOM 4828 N N . THR B 1 53 ? -9.016 -6.637 56.156 1 73.12 53 THR B N 1
ATOM 4829 C CA . THR B 1 53 ? -10.258 -6.707 56.906 1 73.12 53 THR B CA 1
ATOM 4830 C C . THR B 1 53 ? -10.594 -8.148 57.281 1 73.12 53 THR B C 1
ATOM 4832 O O . THR B 1 53 ? -11.016 -8.445 58.375 1 73.12 53 THR B O 1
ATOM 4835 N N . GLN B 1 54 ? -10.312 -8.977 56.375 1 70.44 54 GLN B N 1
ATOM 4836 C CA . GLN B 1 54 ? -10.547 -10.398 56.625 1 70.44 54 GLN B CA 1
ATOM 4837 C C . GLN B 1 54 ? -9.547 -10.953 57.656 1 70.44 54 GLN B C 1
ATOM 4839 O O . GLN B 1 54 ? -9.922 -11.734 58.531 1 70.44 54 GLN B O 1
ATOM 4844 N N . ALA B 1 55 ? -8.422 -10.469 57.562 1 68.06 55 ALA B N 1
ATOM 4845 C CA . ALA B 1 55 ? -7.359 -10.922 58.438 1 68.06 55 ALA B CA 1
ATOM 4846 C C . ALA B 1 55 ? -7.586 -10.406 59.875 1 68.06 55 ALA B C 1
ATOM 4848 O O . ALA B 1 55 ? -7.199 -11.062 60.844 1 68.06 55 ALA B O 1
ATOM 4849 N N . ALA B 1 56 ? -8.281 -9.258 59.844 1 69.31 56 ALA B N 1
ATOM 4850 C CA . ALA B 1 56 ? -8.578 -8.656 61.156 1 69.31 56 ALA B CA 1
ATOM 4851 C C . ALA B 1 56 ? -9.758 -9.352 61.812 1 69.31 56 ALA B C 1
ATOM 4853 O O . ALA B 1 56 ? -10.109 -9.039 62.969 1 69.31 56 ALA B O 1
ATOM 4854 N N . GLY B 1 57 ? -10.359 -10.445 61.219 1 62.31 57 GLY B N 1
ATOM 4855 C CA . GLY B 1 57 ? -11.375 -11.266 61.875 1 62.31 57 GLY B CA 1
ATOM 4856 C C . GLY B 1 57 ? -12.789 -10.852 61.5 1 62.31 57 GLY B C 1
ATOM 4857 O O . GLY B 1 57 ? -13.742 -11.188 62.219 1 62.31 57 GLY B O 1
ATOM 4858 N N . ALA B 1 58 ? -13.008 -9.914 60.562 1 58.12 58 ALA B N 1
ATOM 4859 C CA . ALA B 1 58 ? -14.375 -9.531 60.219 1 58.12 58 ALA B CA 1
ATOM 4860 C C . ALA B 1 58 ? -15.148 -10.703 59.625 1 58.12 58 ALA B C 1
ATOM 4862 O O . ALA B 1 58 ? -14.555 -11.594 59 1 58.12 58 ALA B O 1
ATOM 4863 N N . ASN B 1 59 ? -16.312 -11.008 60.062 1 54.03 59 ASN B N 1
ATOM 4864 C CA . ASN B 1 59 ? -17.188 -12.109 59.688 1 54.03 59 ASN B CA 1
ATOM 4865 C C . ASN B 1 59 ? -17.359 -12.18 58.188 1 54.03 59 ASN B C 1
ATOM 4867 O O . ASN B 1 59 ? -17.953 -11.281 57.562 1 54.03 59 ASN B O 1
ATOM 4871 N N . SER B 1 60 ? -16.609 -13.031 57.406 1 52.03 60 SER B N 1
ATOM 4872 C CA . SER B 1 60 ? -16.625 -13.219 55.969 1 52.03 60 SER B CA 1
ATOM 4873 C C . SER B 1 60 ? -18.047 -13.422 55.438 1 52.03 60 SER B C 1
ATOM 4875 O O . SER B 1 60 ? -18.375 -12.969 54.344 1 52.03 60 SER B O 1
ATOM 4877 N N . ARG B 1 61 ? -18.859 -14.141 56.094 1 53.28 61 ARG B N 1
ATOM 4878 C CA . ARG B 1 61 ? -20.25 -14.352 55.688 1 53.28 61 ARG B CA 1
ATOM 4879 C C . ARG B 1 61 ? -21.031 -13.047 55.719 1 53.28 61 ARG B C 1
ATOM 4881 O O . ARG B 1 61 ? -21.875 -12.797 54.844 1 53.28 61 ARG B O 1
ATOM 4888 N N . ALA B 1 62 ? -20.984 -12.305 56.688 1 53.28 62 ALA B N 1
ATOM 4889 C CA . ALA B 1 62 ? -21.688 -11.039 56.844 1 53.28 62 ALA B CA 1
ATOM 4890 C C . ALA B 1 62 ? -21.219 -10.016 55.812 1 53.28 62 ALA B C 1
ATOM 4892 O O . ALA B 1 62 ? -22.016 -9.242 55.281 1 53.28 62 ALA B O 1
ATOM 4893 N N . ILE B 1 63 ? -19.938 -10.031 55.5 1 51.62 63 ILE B N 1
ATOM 4894 C CA . ILE B 1 63 ? -19.375 -9.102 54.531 1 51.62 63 ILE B CA 1
ATOM 4895 C C . ILE B 1 63 ? -19.781 -9.539 53.125 1 51.62 63 ILE B C 1
ATOM 4897 O O . ILE B 1 63 ? -19.938 -8.703 52.219 1 51.62 63 ILE B O 1
ATOM 4901 N N . HIS B 1 64 ? -20.031 -10.898 52.938 1 48.06 64 HIS B N 1
ATOM 4902 C CA . HIS B 1 64 ? -20.438 -11.516 51.688 1 48.06 64 HIS B CA 1
ATOM 4903 C C . HIS B 1 64 ? -21.922 -11.812 51.656 1 48.06 64 HIS B C 1
ATOM 4905 O O . HIS B 1 64 ? -22.422 -12.469 50.75 1 48.06 64 HIS B O 1
ATOM 4911 N N . ALA B 1 65 ? -22.672 -11.734 52.75 1 47.5 65 ALA B N 1
ATOM 4912 C CA . ALA B 1 65 ? -24.109 -12.008 52.75 1 47.5 65 ALA B CA 1
ATOM 4913 C C . ALA B 1 65 ? -24.781 -11.344 51.531 1 47.5 65 ALA B C 1
ATOM 4915 O O . ALA B 1 65 ? -25.812 -11.82 51.062 1 47.5 65 ALA B O 1
ATOM 4916 N N . GLY B 1 66 ? -24.547 -10.078 51.312 1 46.69 66 GLY B N 1
ATOM 4917 C CA . GLY B 1 66 ? -25.281 -9.328 50.312 1 46.69 66 GLY B CA 1
ATOM 4918 C C . GLY B 1 66 ? -24.844 -9.664 48.875 1 46.69 66 GLY B C 1
ATOM 4919 O O . GLY B 1 66 ? -25.281 -9.023 47.938 1 46.69 66 GLY B O 1
ATOM 4920 N N . GLY B 1 67 ? -24.453 -10.953 48.469 1 44.84 67 GLY B N 1
ATOM 4921 C CA . GLY B 1 67 ? -24.031 -11.57 47.219 1 44.84 67 GLY B CA 1
ATOM 4922 C C . GLY B 1 67 ? -22.844 -10.867 46.562 1 44.84 67 GLY B C 1
ATOM 4923 O O . GLY B 1 67 ? -22.438 -9.805 47.031 1 44.84 67 GLY B O 1
ATOM 4924 N N . VAL B 1 68 ? -22.047 -11.562 45.688 1 43.09 68 VAL B N 1
ATOM 4925 C CA . VAL B 1 68 ? -20.859 -11.094 44.969 1 43.09 68 VAL B CA 1
ATOM 4926 C C . VAL B 1 68 ? -21.141 -9.742 44.344 1 43.09 68 VAL B C 1
ATOM 4928 O O . VAL B 1 68 ? -20.25 -8.906 44.188 1 43.09 68 VAL B O 1
ATOM 4931 N N . LYS B 1 69 ? -22.391 -9.664 43.969 1 46.62 69 LYS B N 1
ATOM 4932 C CA . LYS B 1 69 ? -22.781 -8.469 43.219 1 46.62 69 LYS B CA 1
ATOM 4933 C C . LYS B 1 69 ? -22.703 -7.227 44.125 1 46.62 69 LYS B C 1
ATOM 4935 O O . LYS B 1 69 ? -22.297 -6.156 43.656 1 46.62 69 LYS B O 1
ATOM 4940 N N . LYS B 1 70 ? -23.141 -7.422 45.219 1 48.62 70 LYS B N 1
ATOM 4941 C CA . LYS B 1 70 ? -23.156 -6.277 46.125 1 48.62 70 LYS B CA 1
ATOM 4942 C C . LYS B 1 70 ? -21.734 -5.816 46.438 1 48.62 70 LYS B C 1
ATOM 4944 O O . LYS B 1 70 ? -21.484 -4.613 46.562 1 48.62 70 LYS B O 1
ATOM 4949 N N . LEU B 1 71 ? -20.844 -6.641 46.594 1 46.28 71 LEU B N 1
ATOM 4950 C CA . LEU B 1 71 ? -19.469 -6.273 46.875 1 46.28 71 LEU B CA 1
ATOM 4951 C C . LEU B 1 71 ? -18.828 -5.582 45.688 1 46.28 71 LEU B C 1
ATOM 4953 O O . LEU B 1 71 ? -18.047 -4.652 45.844 1 46.28 71 LEU B O 1
ATOM 4957 N N . GLU B 1 72 ? -19.031 -6.066 44.469 1 45.22 72 GLU B N 1
ATOM 4958 C CA . GLU B 1 72 ? -18.609 -5.328 43.281 1 45.22 72 GLU B CA 1
ATOM 4959 C C . GLU B 1 72 ? -19.188 -3.916 43.281 1 45.22 72 GLU B C 1
ATOM 4961 O O . GLU B 1 72 ? -18.5 -2.963 42.875 1 45.22 72 GLU B O 1
ATOM 4966 N N . ALA B 1 73 ? -20.422 -3.645 43.625 1 47.59 73 ALA B N 1
ATOM 4967 C CA . ALA B 1 73 ? -21.062 -2.338 43.688 1 47.59 73 ALA B CA 1
ATOM 4968 C C . ALA B 1 73 ? -20.406 -1.461 44.75 1 47.59 73 ALA B C 1
ATOM 4970 O O . ALA B 1 73 ? -20.188 -0.267 44.531 1 47.59 73 ALA B O 1
ATOM 4971 N N . GLU B 1 74 ? -20.141 -1.972 45.844 1 46.47 74 GLU B N 1
ATOM 4972 C CA . GLU B 1 74 ? -19.531 -1.176 46.906 1 46.47 74 GLU B CA 1
ATOM 4973 C C . GLU B 1 74 ? -18.062 -0.852 46.594 1 46.47 74 GLU B C 1
ATOM 4975 O O . GLU B 1 74 ? -17.547 0.164 47.062 1 46.47 74 GLU B O 1
ATOM 4980 N N . ALA B 1 75 ? -17.234 -1.807 46.125 1 41.69 75 ALA B N 1
ATOM 4981 C CA . ALA B 1 75 ? -15.867 -1.556 45.656 1 41.69 75 ALA B CA 1
ATOM 4982 C C . ALA B 1 75 ? -15.852 -0.679 44.406 1 41.69 75 ALA B C 1
ATOM 4984 O O . ALA B 1 75 ? -14.789 -0.291 43.938 1 41.69 75 ALA B O 1
ATOM 4985 N N . GLY B 1 76 ? -16.828 0.27 43.938 1 36.91 76 GLY B N 1
ATOM 4986 C CA . GLY B 1 76 ? -17.062 1.283 42.906 1 36.91 76 GLY B CA 1
ATOM 4987 C C . GLY B 1 76 ? -17.016 0.729 41.5 1 36.91 76 GLY B C 1
ATOM 4988 O O . GLY B 1 76 ? -16.703 1.456 40.562 1 36.91 76 GLY B O 1
ATOM 4989 N N . LEU B 1 77 ? -16.828 -0.478 41.312 1 33.03 77 LEU B N 1
ATOM 4990 C CA . LEU B 1 77 ? -16.734 -1.01 39.938 1 33.03 77 LEU B CA 1
ATOM 4991 C C . LEU B 1 77 ? -18.094 -1.046 39.281 1 33.03 77 LEU B C 1
ATOM 4993 O O . LEU B 1 77 ? -18.953 -1.857 39.625 1 33.03 77 LEU B O 1
ATOM 4997 N N . SER B 1 78 ? -18.844 0.257 39.125 1 29.05 78 SER B N 1
ATOM 4998 C CA . SER B 1 78 ? -20.219 0.447 38.625 1 29.05 78 SER B CA 1
ATOM 4999 C C . SER B 1 78 ? -20.406 -0.166 37.25 1 29.05 78 SER B C 1
ATOM 5001 O O . SER B 1 78 ? -19.594 0.048 36.344 1 29.05 78 SER B O 1
ATOM 5003 N N . SER B 1 79 ? -20.875 -1.341 37.125 1 26.72 79 SER B N 1
ATOM 5004 C CA . SER B 1 79 ? -21.328 -1.921 35.844 1 26.72 79 SER B CA 1
ATOM 5005 C C . SER B 1 79 ? -22.328 -1.007 35.156 1 26.72 79 SER B C 1
ATOM 5007 O O . SER B 1 79 ? -23.328 -0.615 35.75 1 26.72 79 SER B O 1
ATOM 5009 N N . GLY B 1 80 ? -21.906 -0.073 34.219 1 22.56 80 GLY B N 1
ATOM 5010 C CA . GLY B 1 80 ? -22.609 0.978 33.531 1 22.56 80 GLY B CA 1
ATOM 5011 C C . GLY B 1 80 ? -23.922 0.507 32.906 1 22.56 80 GLY B C 1
ATOM 5012 O O . GLY B 1 80 ? -23.969 -0.537 32.25 1 22.56 80 GLY B O 1
ATOM 5013 N N . GLY B 1 81 ? -24.906 0.742 33.625 1 20.81 81 GLY B N 1
ATOM 5014 C CA . GLY B 1 81 ? -26.297 0.387 33.406 1 20.81 81 GLY B CA 1
ATOM 5015 C C . GLY B 1 81 ? -26.844 0.91 32.094 1 20.81 81 GLY B C 1
ATOM 5016 O O . GLY B 1 81 ? -26.453 1.994 31.641 1 20.81 81 GLY B O 1
ATOM 5017 N N . LYS B 1 82 ? -27.266 -0.031 31.312 1 21.69 82 LYS B N 1
ATOM 5018 C CA . LYS B 1 82 ? -27.922 0.056 30 1 21.69 82 LYS B CA 1
ATOM 5019 C C . LYS B 1 82 ? -29.156 0.957 30.062 1 21.69 82 LYS B C 1
ATOM 5021 O O . LYS B 1 82 ? -30.094 0.676 30.797 1 21.69 82 LYS B O 1
ATOM 5026 N N . VAL B 1 83 ? -28.922 2.311 30.094 1 17.44 83 VAL B N 1
ATOM 5027 C CA . VAL B 1 83 ? -30.062 3.236 30.047 1 17.44 83 VAL B CA 1
ATOM 5028 C C . VAL B 1 83 ? -30.984 2.863 28.891 1 17.44 83 VAL B C 1
ATOM 5030 O O . VAL B 1 83 ? -30.531 2.594 27.781 1 17.44 83 VAL B O 1
ATOM 5033 N N . GLU B 1 84 ? -32.125 2.518 29.219 1 18.48 84 GLU B N 1
ATOM 5034 C CA . GLU B 1 84 ? -33.312 2.025 28.5 1 18.48 84 GLU B CA 1
ATOM 5035 C C . GLU B 1 84 ? -33.938 3.121 27.641 1 18.48 84 GLU B C 1
ATOM 5037 O O . GLU B 1 84 ? -34.562 4.039 28.156 1 18.48 84 GLU B O 1
ATOM 5042 N N . HIS B 1 85 ? -33.125 3.781 27.016 1 16.8 85 HIS B N 1
ATOM 5043 C CA . HIS B 1 85 ? -33.906 4.848 26.391 1 16.8 85 HIS B CA 1
ATOM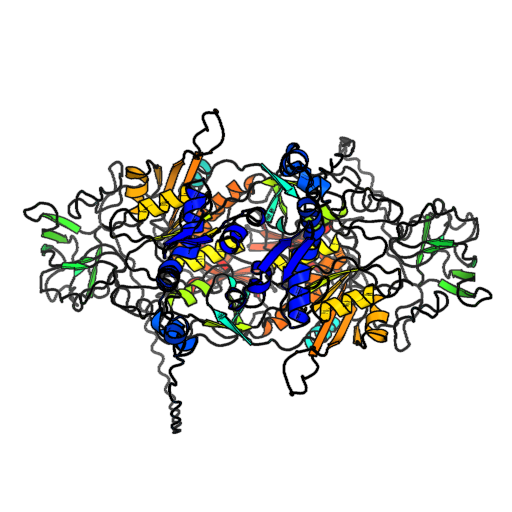 5044 C C . HIS B 1 85 ? -35 4.285 25.5 1 16.8 85 HIS B C 1
ATOM 5046 O O . HIS B 1 85 ? -34.781 3.281 24.812 1 16.8 85 HIS B O 1
ATOM 5052 N N . LYS B 1 86 ? -36.188 4.586 25.938 1 16.23 86 LYS B N 1
ATOM 5053 C CA . LYS B 1 86 ? -37.531 4.309 25.438 1 16.23 86 LYS B CA 1
ATOM 5054 C C . LYS B 1 86 ? -37.75 4.91 24.047 1 16.23 86 LYS B C 1
ATOM 5056 O O . LYS B 1 86 ? -37.312 6.043 23.781 1 16.23 86 LYS B O 1
ATOM 5061 N N . ARG B 1 87 ? -38.125 4.035 23.203 1 16.8 87 ARG B N 1
ATOM 5062 C CA . ARG B 1 87 ? -38.344 3.951 21.766 1 16.8 87 ARG B CA 1
ATOM 5063 C C . ARG B 1 87 ? -39.531 4.797 21.344 1 16.8 87 ARG B C 1
ATOM 5065 O O . ARG B 1 87 ? -39.906 4.777 20.172 1 16.8 87 ARG B O 1
ATOM 5072 N N . ASP B 1 88 ? -39.812 5.883 22.094 1 15.49 88 ASP B N 1
ATOM 5073 C CA . ASP B 1 88 ? -41.188 6.168 21.641 1 15.49 88 ASP B CA 1
ATOM 5074 C C . ASP B 1 88 ? -41.188 6.477 20.141 1 15.49 88 ASP B C 1
ATOM 5076 O O . ASP B 1 88 ? -40.25 7.039 19.609 1 15.49 88 ASP B O 1
ATOM 5080 N N . HIS B 1 89 ? -42.281 5.965 19.516 1 15.88 89 HIS B N 1
ATOM 5081 C CA . HIS B 1 89 ? -42.656 5.559 18.172 1 15.88 89 HIS B CA 1
ATOM 5082 C C . HIS B 1 89 ? -43.094 6.758 17.344 1 15.88 89 HIS B C 1
ATOM 5084 O O . HIS B 1 89 ? -43.156 6.684 16.109 1 15.88 89 HIS B O 1
ATOM 5090 N N . HIS B 1 90 ? -43.438 7.855 17.891 1 15.67 90 HIS B N 1
ATOM 5091 C CA . HIS B 1 90 ? -44.625 8.211 17.141 1 15.67 90 HIS B CA 1
ATOM 5092 C C . HIS B 1 90 ? -44.312 8.492 15.68 1 15.67 90 HIS B C 1
ATOM 5094 O O . HIS B 1 90 ? -43.156 8.797 15.336 1 15.67 90 HIS B O 1
ATOM 5100 N N . HIS B 1 91 ? -45.5 8.633 14.914 1 15.42 91 HIS B N 1
ATOM 5101 C CA . HIS B 1 91 ? -45.969 8.281 13.578 1 15.42 91 HIS B CA 1
ATOM 5102 C C . HIS B 1 91 ? -45.5 9.312 12.547 1 15.42 91 HIS B C 1
ATOM 5104 O O . HIS B 1 91 ? -44.938 8.945 11.523 1 15.42 91 HIS B O 1
ATOM 5110 N N . GLN B 1 92 ? -46.062 10.516 12.531 1 15.39 92 GLN B N 1
ATOM 5111 C CA . GLN B 1 92 ? -46.875 10.773 11.328 1 15.39 92 GLN B CA 1
ATOM 5112 C C . GLN B 1 92 ? -45.969 11.266 10.188 1 15.39 92 GLN B C 1
ATOM 5114 O O . GLN B 1 92 ? -44.875 11.75 10.422 1 15.39 92 GLN B O 1
ATOM 5119 N N . HIS B 1 93 ? -46.656 11.289 8.961 1 15.18 93 HIS B N 1
ATOM 5120 C CA . HIS B 1 93 ? -46.438 11.047 7.543 1 15.18 93 HIS B CA 1
ATOM 5121 C C . HIS B 1 93 ? -45.781 12.258 6.867 1 15.18 93 HIS B C 1
ATOM 5123 O O . HIS B 1 93 ? -44.875 12.117 6.066 1 15.18 93 HIS B O 1
ATOM 5129 N N . HIS B 1 94 ? -46.188 13.484 7.148 1 15.66 94 HIS B N 1
ATOM 5130 C CA . HIS B 1 94 ? -46.688 14.047 5.91 1 15.66 94 HIS B CA 1
ATOM 5131 C C . HIS B 1 94 ? -45.562 14.461 4.977 1 15.66 94 HIS B C 1
ATOM 5133 O O . HIS B 1 94 ? -44.438 14.719 5.43 1 15.66 94 HIS B O 1
ATOM 5139 N N . HIS B 1 95 ? -45.844 14.336 3.701 1 15.15 95 HIS B N 1
ATOM 5140 C CA . HIS B 1 95 ? -45.219 14.18 2.398 1 15.15 95 HIS B CA 1
ATOM 5141 C C . HIS B 1 95 ? -44.531 15.469 1.964 1 15.15 95 HIS B C 1
ATOM 5143 O O . HIS B 1 95 ? -43.469 15.43 1.34 1 15.15 95 HIS B O 1
ATOM 5149 N N . GLN B 1 96 ? -44.969 16.688 2.33 1 15.86 96 GLN B N 1
ATOM 5150 C CA . GLN B 1 96 ? -45.156 17.406 1.068 1 15.86 96 GLN B CA 1
ATOM 5151 C C . GLN B 1 96 ? -43.812 17.797 0.457 1 15.86 96 GLN B C 1
ATOM 5153 O O . GLN B 1 96 ? -42.844 18.031 1.178 1 15.86 96 GLN B O 1
ATOM 5158 N N . LEU B 1 97 ? -43.75 17.688 -0.814 1 14.91 97 LEU B N 1
ATOM 5159 C CA . LEU B 1 97 ? -42.844 17.562 -1.939 1 14.91 97 LEU B CA 1
ATOM 5160 C C . LEU B 1 97 ? -42.062 18.875 -2.154 1 14.91 97 LEU B C 1
ATOM 5162 O O . LEU B 1 97 ? -40.938 18.859 -2.611 1 14.91 97 LEU B O 1
ATOM 5166 N N . HIS B 1 98 ? -42.5 20.078 -1.656 1 15.82 98 HIS B N 1
ATOM 5167 C CA . HIS B 1 98 ? -42.438 20.922 -2.842 1 15.82 98 HIS B CA 1
ATOM 5168 C C . HIS B 1 98 ? -40.969 21.203 -3.225 1 15.82 98 HIS B C 1
ATOM 5170 O O . HIS B 1 98 ? -40.094 21.109 -2.385 1 15.82 98 HIS B O 1
ATOM 5176 N N . SER B 1 99 ? -40.812 21.625 -4.449 1 14.91 99 SER B N 1
ATOM 5177 C CA . SER B 1 99 ? -39.906 21.609 -5.602 1 14.91 99 SER B CA 1
ATOM 5178 C C . SER B 1 99 ? -38.75 22.609 -5.43 1 14.91 99 SER B C 1
ATOM 5180 O O . SER B 1 99 ? -37.625 22.312 -5.777 1 14.91 99 SER B O 1
ATOM 5182 N N . HIS B 1 100 ? -38.938 23.844 -4.832 1 16.09 100 HIS B N 1
ATOM 5183 C CA . HIS B 1 100 ? -38.5 24.812 -5.84 1 16.09 100 HIS B CA 1
ATOM 5184 C C . HIS B 1 100 ? -37 24.938 -5.875 1 16.09 100 HIS B C 1
ATOM 5186 O O . HIS B 1 100 ? -36.312 24.594 -4.902 1 16.09 100 HIS B O 1
ATOM 5192 N N . SER B 1 101 ? -36.469 25.5 -6.953 1 15.26 101 SER B N 1
ATOM 5193 C CA . SER B 1 101 ? -35.375 25.516 -7.934 1 15.26 101 SER B CA 1
ATOM 5194 C C . SER B 1 101 ? -34.219 26.328 -7.43 1 15.26 101 SER B C 1
ATOM 5196 O O . SER B 1 101 ? -33.062 25.984 -7.691 1 15.26 101 SER B O 1
ATOM 5198 N N . HIS B 1 102 ? -34.344 27.438 -6.562 1 16.72 102 HIS B N 1
ATOM 5199 C CA . HIS B 1 102 ? -33.594 28.516 -7.203 1 16.72 102 HIS B CA 1
ATOM 5200 C C . HIS B 1 102 ? -32.094 28.406 -6.945 1 16.72 102 HIS B C 1
ATOM 5202 O O . HIS B 1 102 ? -31.688 27.875 -5.914 1 16.72 102 HIS B O 1
ATOM 5208 N N . SER B 1 103 ? -31.328 28.625 -7.949 1 15.44 103 SER B N 1
ATOM 5209 C CA . SER B 1 103 ? -29.969 28.453 -8.445 1 15.44 103 SER B CA 1
ATOM 5210 C C . SER B 1 103 ? -28.984 29.391 -7.746 1 15.44 103 SER B C 1
ATOM 5212 O O . SER B 1 103 ? -27.781 29.312 -7.973 1 15.44 103 SER B O 1
ATOM 5214 N N . HIS B 1 104 ? -29.188 29.984 -6.559 1 16.78 104 HIS B N 1
ATOM 5215 C CA . HIS B 1 104 ? -28.344 31.188 -6.582 1 16.78 104 HIS B CA 1
ATOM 5216 C C . HIS B 1 104 ? -26.875 30.828 -6.375 1 16.78 104 HIS B C 1
ATOM 5218 O O . HIS B 1 104 ? -26.547 29.984 -5.547 1 16.78 104 HIS B O 1
ATOM 5224 N N . GLY B 1 105 ? -26.031 31.078 -7.348 1 16.06 105 GLY B N 1
ATOM 5225 C CA . GLY B 1 105 ? -24.625 30.828 -7.613 1 16.06 105 GLY B CA 1
ATOM 5226 C C . GLY B 1 105 ? -23.688 31.625 -6.723 1 16.06 105 GLY B C 1
ATOM 5227 O O . GLY B 1 105 ? -22.469 31.609 -6.922 1 16.06 105 GLY B O 1
ATOM 5228 N N . HIS B 1 106 ? -23.891 32.031 -5.449 1 17.58 106 HIS B N 1
ATOM 5229 C CA . HIS B 1 106 ? -23.016 33.094 -5.035 1 17.58 106 HIS B CA 1
ATOM 5230 C C . HIS B 1 106 ? -21.594 32.594 -4.777 1 17.58 106 HIS B C 1
ATOM 5232 O O . HIS B 1 106 ? -21.422 31.547 -4.148 1 17.58 106 HIS B O 1
ATOM 5238 N N . GLY B 1 107 ? -20.594 32.938 -5.582 1 17.84 107 GLY B N 1
ATOM 5239 C CA . GLY B 1 107 ? -19.172 32.688 -5.695 1 17.84 107 GLY B CA 1
ATOM 5240 C C . GLY B 1 107 ? -18.359 33.25 -4.547 1 17.84 107 GLY B C 1
ATOM 5241 O O . GLY B 1 107 ? -18.234 34.469 -4.422 1 17.84 107 GLY B O 1
ATOM 5242 N N . HIS B 1 108 ? -18.5 33.031 -3.254 1 21.44 108 HIS B N 1
ATOM 5243 C CA . HIS B 1 108 ? -17.766 33.781 -2.242 1 21.44 108 HIS B CA 1
ATOM 5244 C C . HIS B 1 108 ? -16.281 33.406 -2.262 1 21.44 108 HIS B C 1
ATOM 5246 O O . HIS B 1 108 ? -15.922 32.25 -2.164 1 21.44 108 HIS B O 1
ATOM 5252 N N . GLY B 1 109 ? -15.32 34.188 -2.883 1 21.77 109 GLY B N 1
ATOM 5253 C CA . GLY B 1 109 ? -13.867 34.156 -3.004 1 21.77 109 GLY B CA 1
ATOM 5254 C C . GLY B 1 109 ? -13.156 34.281 -1.673 1 21.77 109 GLY B C 1
ATOM 5255 O O . GLY B 1 109 ? -13.523 35.125 -0.849 1 21.77 109 GLY B O 1
ATOM 5256 N N . HIS B 1 110 ? -12.523 33.406 -1.07 1 28.34 110 HIS B N 1
ATOM 5257 C CA . HIS B 1 110 ? -11.797 33.406 0.194 1 28.34 110 HIS B CA 1
ATOM 5258 C C . HIS B 1 110 ? -10.531 34.25 0.089 1 28.34 110 HIS B C 1
ATOM 5260 O O . HIS B 1 110 ? -9.688 34.031 -0.779 1 28.34 110 HIS B O 1
ATOM 5266 N N . VAL B 1 111 ? -10.461 35.469 0.497 1 28.88 111 VAL B N 1
ATOM 5267 C CA . VAL B 1 111 ? -9.359 36.438 0.53 1 28.88 111 VAL B CA 1
ATOM 5268 C C . VAL B 1 111 ? -8.266 35.938 1.46 1 28.88 111 VAL B C 1
ATOM 5270 O O . VAL B 1 111 ? -8.516 35.625 2.633 1 28.88 111 VAL B O 1
ATOM 5273 N N . ALA B 1 112 ? -7.051 35.656 1.067 1 36.06 112 ALA B N 1
ATOM 5274 C CA . ALA B 1 112 ? -5.84 35.25 1.774 1 36.06 112 ALA B CA 1
ATOM 5275 C C . ALA B 1 112 ? -5.352 36.375 2.703 1 36.06 112 ALA B C 1
ATOM 5277 O O . ALA B 1 112 ? -5.512 37.562 2.4 1 36.06 112 ALA B O 1
ATOM 5278 N N . PRO B 1 113 ? -4.891 36.094 3.869 1 42.56 113 PRO B N 1
ATOM 5279 C CA . PRO B 1 113 ? -4.367 37.094 4.809 1 42.56 113 PRO B CA 1
ATOM 5280 C C . PRO B 1 113 ? -3.109 37.781 4.289 1 42.56 113 PRO B C 1
ATOM 5282 O O . PRO B 1 113 ? -2.227 37.156 3.725 1 42.56 113 PRO B O 1
ATOM 5285 N N . LYS B 1 114 ? -2.934 39.094 3.865 1 37.28 114 LYS B N 1
ATOM 5286 C CA . LYS B 1 114 ? -1.831 39.875 3.326 1 37.28 114 LYS B CA 1
ATOM 5287 C C . LYS B 1 114 ? -1.05 40.562 4.441 1 37.28 114 LYS B C 1
ATOM 5289 O O . LYS B 1 114 ? -1.608 41.375 5.195 1 37.28 114 LYS B O 1
ATOM 5294 N N . ALA B 1 115 ? 0.318 40.125 4.676 1 43.53 115 ALA B N 1
ATOM 5295 C CA . ALA B 1 115 ? 1.191 40.844 5.621 1 43.53 115 ALA B CA 1
ATOM 5296 C C . ALA B 1 115 ? 1.72 42.125 5.02 1 43.53 115 ALA B C 1
ATOM 5298 O O . ALA B 1 115 ? 2.072 42.188 3.84 1 43.53 115 ALA B O 1
ATOM 5299 N N . HIS B 1 116 ? 1.927 43.188 5.621 1 35.03 116 HIS B N 1
ATOM 5300 C CA . HIS B 1 116 ? 2.387 44.438 5.074 1 35.03 116 HIS B CA 1
ATOM 5301 C C . HIS B 1 116 ? 3.764 44.812 5.617 1 35.03 116 HIS B C 1
ATOM 5303 O O . HIS B 1 116 ? 4.203 45.969 5.48 1 35.03 116 HIS B O 1
ATOM 5309 N N . THR B 1 117 ? 4.816 43.969 6.594 1 35.78 117 THR B N 1
ATOM 5310 C CA . THR B 1 117 ? 6.031 44.562 7.152 1 35.78 117 THR B CA 1
ATOM 5311 C C . THR B 1 117 ? 7.238 43.656 6.844 1 35.78 117 THR B C 1
ATOM 5313 O O . THR B 1 117 ? 7.086 42.5 6.508 1 35.78 117 THR B O 1
ATOM 5316 N N . SER B 1 118 ? 8.914 44.156 7.098 1 31.39 118 SER B N 1
ATOM 5317 C CA . SER B 1 118 ? 10.164 43.656 6.531 1 31.39 118 SER B CA 1
ATOM 5318 C C . SER B 1 118 ? 10.883 42.719 7.504 1 31.39 118 SER B C 1
ATOM 5320 O O . SER B 1 118 ? 10.852 42.938 8.719 1 31.39 118 SER B O 1
ATOM 5322 N N . PRO B 1 119 ? 11.695 41.469 7.312 1 39.34 119 PRO B N 1
ATOM 5323 C CA . PRO B 1 119 ? 12.195 40.281 8 1 39.34 119 PRO B CA 1
ATOM 5324 C C . PRO B 1 119 ? 13.648 40.438 8.453 1 39.34 119 PRO B C 1
ATOM 5326 O O . PRO B 1 119 ? 14.266 39.469 8.891 1 39.34 119 PRO B O 1
ATOM 5329 N N . SER B 1 120 ? 14.617 41.219 8.734 1 33.78 120 SER B N 1
ATOM 5330 C CA . SER B 1 120 ? 16.078 41.219 8.648 1 33.78 120 SER B CA 1
ATOM 5331 C C . SER B 1 120 ? 16.703 40.469 9.812 1 33.78 120 SER B C 1
ATOM 5333 O O . SER B 1 120 ? 17.859 40.031 9.742 1 33.78 120 SER B O 1
ATOM 5335 N N . GLU B 1 121 ? 16.625 40.438 11.18 1 37.75 121 GLU B N 1
ATOM 5336 C CA . GLU B 1 121 ? 17.641 40.062 12.148 1 37.75 121 GLU B CA 1
ATOM 5337 C C . GLU B 1 121 ? 17.609 38.562 12.453 1 37.75 121 GLU B C 1
ATOM 5339 O O . GLU B 1 121 ? 16.609 37.906 12.172 1 37.75 121 GLU B O 1
ATOM 5344 N N . ARG B 1 122 ? 18.906 37.75 13.094 1 44.94 122 ARG B N 1
ATOM 5345 C CA . ARG B 1 122 ? 19.062 36.344 13.414 1 44.94 122 ARG B CA 1
ATOM 5346 C C . ARG B 1 122 ? 17.859 35.812 14.172 1 44.94 122 ARG B C 1
ATOM 5348 O O . ARG B 1 122 ? 17.609 36.188 15.32 1 44.94 122 ARG B O 1
ATOM 5355 N N . PRO B 1 123 ? 17.156 34.938 13.625 1 58.78 123 PRO B N 1
ATOM 5356 C CA . PRO B 1 123 ? 15.805 34.75 14.141 1 58.78 123 PRO B CA 1
ATOM 5357 C C . PRO B 1 123 ? 15.719 33.688 15.234 1 58.78 123 PRO B C 1
ATOM 5359 O O . PRO B 1 123 ? 16.328 32.625 15.109 1 58.78 123 PRO B O 1
ATOM 5362 N N . GLN B 1 124 ? 16.094 34.062 16.531 1 69.69 124 GLN B N 1
ATOM 5363 C CA . GLN B 1 124 ? 15.758 33.125 17.625 1 69.69 124 GLN B CA 1
ATOM 5364 C C . GLN B 1 124 ? 14.258 33.156 17.906 1 69.69 124 GLN B C 1
ATOM 5366 O O . GLN B 1 124 ? 13.57 34.125 17.625 1 69.69 124 GLN B O 1
ATOM 5371 N N . SER B 1 125 ? 13.867 31.922 18.391 1 77.19 125 SER B N 1
ATOM 5372 C CA . SER B 1 125 ? 12.453 31.812 18.766 1 77.19 125 SER B CA 1
ATOM 5373 C C . SER B 1 125 ? 12.109 32.75 19.906 1 77.19 125 SER B C 1
ATOM 5375 O O . SER B 1 125 ? 12.992 33.25 20.609 1 77.19 125 SER B O 1
ATOM 5377 N N . ASN B 1 126 ? 10.938 32.969 20.031 1 77.81 126 ASN B N 1
ATOM 5378 C CA . ASN B 1 126 ? 10.438 33.812 21.125 1 77.81 126 ASN B CA 1
ATOM 5379 C C . ASN B 1 126 ? 10.734 33.188 22.484 1 77.81 126 ASN B C 1
ATOM 5381 O O . ASN B 1 126 ? 10.727 31.969 22.625 1 77.81 126 ASN B O 1
ATOM 5385 N N . ASP B 1 127 ? 11.141 34 23.438 1 76.31 127 ASP B N 1
ATOM 5386 C CA . ASP B 1 127 ? 11.266 33.562 24.812 1 76.31 127 ASP B CA 1
ATOM 5387 C C . ASP B 1 127 ? 9.898 33.375 25.469 1 76.31 127 ASP B C 1
ATOM 5389 O O . ASP B 1 127 ? 9.164 34.344 25.656 1 76.31 127 ASP B O 1
ATOM 5393 N N . PRO B 1 128 ? 9.586 32.188 25.766 1 78.62 128 PRO B N 1
ATOM 5394 C CA . PRO B 1 128 ? 8.258 31.953 26.344 1 78.62 128 PRO B CA 1
ATOM 5395 C C . PRO B 1 128 ? 8.047 32.688 27.672 1 78.62 128 PRO B C 1
ATOM 5397 O O . PRO B 1 128 ? 6.906 32.875 28.094 1 78.62 128 PRO B O 1
ATOM 5400 N N . ASN B 1 129 ? 9.117 33.125 28.266 1 77.75 129 ASN B N 1
ATOM 5401 C CA . ASN B 1 129 ? 9.031 33.781 29.562 1 77.75 129 ASN B CA 1
ATOM 5402 C C . ASN B 1 129 ? 8.969 35.312 29.422 1 77.75 129 ASN B C 1
ATOM 5404 O O . ASN B 1 129 ? 8.75 36.031 30.406 1 77.75 129 ASN B O 1
ATOM 5408 N N . ALA B 1 130 ? 9.227 35.969 28.297 1 76.62 130 ALA B N 1
ATOM 5409 C CA . ALA B 1 130 ? 9.328 37.406 28.094 1 76.62 130 ALA B CA 1
ATOM 5410 C C . ALA B 1 130 ? 7.945 38.031 27.953 1 76.62 130 ALA B C 1
ATOM 5412 O O . ALA B 1 130 ? 7.793 39.25 28.094 1 76.62 130 ALA B O 1
ATOM 5413 N N . GLY B 1 131 ? 6.797 37.312 27.891 1 77.44 131 GLY B N 1
ATOM 5414 C CA . GLY B 1 131 ? 5.449 37.844 27.75 1 77.44 131 GLY B CA 1
ATOM 5415 C C . GLY B 1 131 ? 5.082 38.156 26.297 1 77.44 131 GLY B C 1
ATOM 5416 O O . GLY B 1 131 ? 5.961 38.281 25.453 1 77.44 131 GLY B O 1
ATOM 5417 N N . PRO B 1 132 ? 3.832 38.438 26 1 81.19 132 PRO B N 1
ATOM 5418 C CA . PRO B 1 132 ? 3.354 38.656 24.641 1 81.19 132 PRO B CA 1
ATOM 5419 C C . PRO B 1 132 ? 3.793 40 24.062 1 81.19 132 PRO B C 1
ATOM 5421 O O . PRO B 1 132 ? 3.844 40.156 22.844 1 81.19 132 PRO B O 1
ATOM 5424 N N . ASN B 1 133 ? 4.055 40.938 24.953 1 81.88 133 ASN B N 1
ATOM 5425 C CA . ASN B 1 133 ? 4.473 42.281 24.5 1 81.88 133 ASN B CA 1
ATOM 5426 C C . ASN B 1 133 ? 5.852 42.219 23.844 1 81.88 133 ASN B C 1
ATOM 5428 O O . ASN B 1 133 ? 6.246 43.156 23.156 1 81.88 133 ASN B O 1
ATOM 5432 N N . ARG B 1 134 ? 6.555 41.188 24.016 1 77.62 134 ARG B N 1
ATOM 5433 C CA . ARG B 1 134 ? 7.906 41.094 23.484 1 77.62 134 ARG B CA 1
ATOM 5434 C C . ARG B 1 134 ? 7.973 40.062 22.344 1 77.62 134 ARG B C 1
ATOM 5436 O O . ARG B 1 134 ? 9.055 39.781 21.844 1 77.62 134 ARG B O 1
ATOM 5443 N N . ARG B 1 135 ? 6.852 39.656 22 1 82.25 135 ARG B N 1
ATOM 5444 C CA . ARG B 1 135 ? 6.836 38.625 20.969 1 82.25 135 ARG B CA 1
ATOM 5445 C C . ARG B 1 135 ? 7.164 39.219 19.594 1 82.25 135 ARG B C 1
ATOM 5447 O O . ARG B 1 135 ? 6.84 40.375 19.328 1 82.25 135 ARG B O 1
ATOM 5454 N N . TYR B 1 136 ? 7.73 38.375 18.797 1 80.31 136 TYR B N 1
ATOM 5455 C CA . TYR B 1 136 ? 7.992 38.781 17.406 1 80.31 136 TYR B CA 1
ATOM 5456 C C . TYR B 1 136 ? 6.691 39 16.656 1 80.31 136 TYR B C 1
ATOM 5458 O O . TYR B 1 136 ? 5.719 38.25 16.828 1 80.31 136 TYR B O 1
ATOM 5466 N N . ARG B 1 137 ? 6.688 40 15.875 1 82.75 137 ARG B N 1
ATOM 5467 C CA . ARG B 1 137 ? 5.527 40.281 15.031 1 82.75 137 ARG B CA 1
ATOM 5468 C C . ARG B 1 137 ? 5.785 39.844 13.594 1 82.75 137 ARG B C 1
ATOM 5470 O O . ARG B 1 137 ? 4.887 39.906 12.75 1 82.75 137 ARG B O 1
ATOM 5477 N N . GLU B 1 138 ? 7.02 39.469 13.367 1 81.38 138 GLU B N 1
ATOM 5478 C CA . GLU B 1 138 ? 7.445 38.781 12.148 1 81.38 138 GLU B CA 1
ATOM 5479 C C . GLU B 1 138 ? 8.344 37.594 12.469 1 81.38 138 GLU B C 1
ATOM 5481 O O . GLU B 1 138 ? 9.109 37.625 13.438 1 81.38 138 GLU B O 1
ATOM 5486 N N . SER B 1 139 ? 8.211 36.594 11.602 1 84.06 139 SER B N 1
ATOM 5487 C CA . SER B 1 139 ? 9.016 35.406 11.867 1 84.06 139 SER B CA 1
ATOM 5488 C C . SER B 1 139 ? 10.5 35.719 11.75 1 84.06 139 SER B C 1
ATOM 5490 O O . SER B 1 139 ? 10.945 36.344 10.789 1 84.06 139 SER B O 1
ATOM 5492 N N . PRO B 1 140 ? 11.258 35.281 12.703 1 84.38 140 PRO B N 1
ATOM 5493 C CA . PRO B 1 140 ? 12.703 35.5 12.641 1 84.38 140 PRO B CA 1
ATOM 5494 C C . PRO B 1 140 ? 13.406 34.531 11.695 1 84.38 140 PRO B C 1
ATOM 5496 O O . PRO B 1 140 ? 14.594 34.719 11.398 1 84.38 140 PRO B O 1
ATOM 5499 N N . TYR B 1 141 ? 12.742 33.531 11.211 1 89.12 141 TYR B N 1
ATOM 5500 C CA . TYR B 1 141 ? 13.344 32.531 10.352 1 89.12 141 TYR B CA 1
ATOM 5501 C C . TYR B 1 141 ? 13.203 32.906 8.883 1 89.12 141 TYR B C 1
ATOM 5503 O O . TYR B 1 141 ? 12.156 33.375 8.453 1 89.12 141 TYR B O 1
ATOM 5511 N N . PRO B 1 142 ? 14.273 32.656 8.172 1 91.44 142 PRO B N 1
ATOM 5512 C CA . PRO B 1 142 ? 14.188 32.938 6.738 1 91.44 142 PRO B CA 1
ATOM 5513 C C . PRO B 1 142 ? 13.164 32.062 6.02 1 91.44 142 PRO B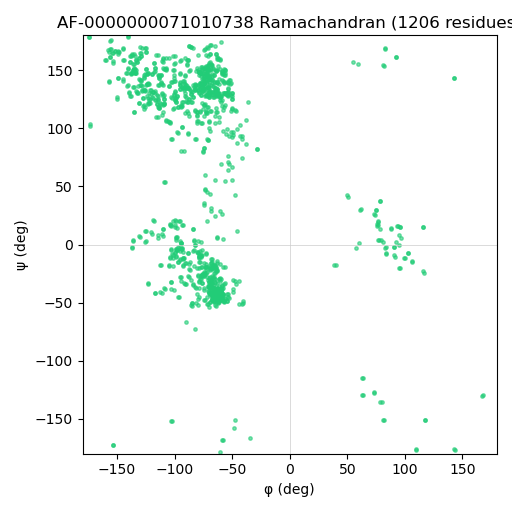 C 1
ATOM 5515 O O . PRO B 1 142 ? 12.93 30.938 6.426 1 91.44 142 PRO B O 1
ATOM 5518 N N . MET B 1 143 ? 12.586 32.594 5.008 1 94.69 143 MET B N 1
ATOM 5519 C CA . MET B 1 143 ? 11.664 31.844 4.148 1 94.69 143 MET B CA 1
ATOM 5520 C C . MET B 1 143 ? 12.43 31 3.139 1 94.69 143 MET B C 1
ATOM 5522 O O . MET B 1 143 ? 13.109 31.531 2.26 1 94.69 143 MET B O 1
ATOM 5526 N N . LEU B 1 144 ? 12.359 29.656 3.227 1 97.44 144 LEU B N 1
ATOM 5527 C CA . LEU B 1 144 ? 13.023 28.766 2.279 1 97.44 144 LEU B CA 1
ATOM 5528 C C . LEU B 1 144 ? 12.07 28.344 1.171 1 97.44 144 LEU B C 1
ATOM 5530 O O . LEU B 1 144 ? 10.859 28.266 1.385 1 97.44 144 LEU B O 1
ATOM 5534 N N . SER B 1 145 ? 12.656 28.141 -0.037 1 97.06 145 SER B N 1
ATOM 5535 C CA . SER B 1 145 ? 11.898 27.406 -1.045 1 97.06 145 SER B CA 1
ATOM 5536 C C . SER B 1 145 ? 11.734 25.938 -0.665 1 97.06 145 SER B C 1
ATOM 5538 O O . SER B 1 145 ? 12.461 25.438 0.196 1 97.06 145 SER B O 1
ATOM 5540 N N . VAL B 1 146 ? 10.836 25.281 -1.29 1 97.56 146 VAL B N 1
ATOM 5541 C CA . VAL B 1 146 ? 10.641 23.875 -1.021 1 97.56 146 VAL B CA 1
ATOM 5542 C C . VAL B 1 146 ? 11.906 23.094 -1.362 1 97.56 146 VAL B C 1
ATOM 5544 O O . VAL B 1 146 ? 12.328 22.219 -0.605 1 97.56 146 VAL B O 1
ATOM 5547 N N . ASP B 1 147 ? 12.586 23.438 -2.455 1 95.75 147 ASP B N 1
ATOM 5548 C CA . ASP B 1 147 ? 13.805 22.766 -2.873 1 95.75 147 ASP B CA 1
ATOM 5549 C C . ASP B 1 147 ? 14.922 22.953 -1.844 1 95.75 147 ASP B C 1
ATOM 5551 O O . ASP B 1 147 ? 15.633 22 -1.517 1 95.75 147 ASP B O 1
ATOM 5555 N N . GLU B 1 148 ? 15.023 24.141 -1.361 1 97.44 148 GLU B N 1
ATOM 5556 C CA . GLU B 1 148 ? 16.031 24.422 -0.337 1 97.44 148 GLU B CA 1
ATOM 5557 C C . GLU B 1 148 ? 15.734 23.641 0.943 1 97.44 148 GLU B C 1
ATOM 5559 O O . GLU B 1 148 ? 16.656 23.094 1.566 1 97.44 148 GLU B O 1
ATOM 5564 N N . ALA B 1 149 ? 14.492 23.641 1.337 1 98.38 149 ALA B N 1
ATOM 5565 C CA . ALA B 1 149 ? 14.086 22.906 2.533 1 98.38 149 ALA B CA 1
ATOM 5566 C C . ALA B 1 149 ? 14.414 21.422 2.4 1 98.38 149 ALA B C 1
ATOM 5568 O O . ALA B 1 149 ? 14.961 20.812 3.324 1 98.38 149 ALA B O 1
ATOM 5569 N N . LEU B 1 150 ? 14.148 20.875 1.254 1 97.69 150 LEU B N 1
ATOM 5570 C CA . LEU B 1 150 ? 14.414 19.469 1.009 1 97.69 150 LEU B CA 1
ATOM 5571 C C . LEU B 1 150 ? 15.906 19.172 1.034 1 97.69 150 LEU B C 1
ATOM 5573 O O . LEU B 1 150 ? 16.328 18.109 1.498 1 97.69 150 LEU B O 1
ATOM 5577 N N . ALA B 1 151 ? 16.672 20.094 0.52 1 97.25 151 ALA B N 1
ATOM 5578 C CA . ALA B 1 151 ? 18.125 19.938 0.553 1 97.25 151 ALA B CA 1
ATOM 5579 C C . ALA B 1 151 ? 18.641 19.906 1.989 1 97.25 151 ALA B C 1
ATOM 5581 O O . ALA B 1 151 ? 19.484 19.078 2.336 1 97.25 151 ALA B O 1
ATOM 5582 N N . VAL B 1 152 ? 18.109 20.812 2.785 1 98.06 152 VAL B N 1
ATOM 5583 C CA . VAL B 1 152 ? 18.5 20.875 4.188 1 98.06 152 VAL B CA 1
ATOM 5584 C C . VAL B 1 152 ? 18.125 19.562 4.891 1 98.06 152 VAL B C 1
ATOM 5586 O O . VAL B 1 152 ? 18.922 19 5.637 1 98.06 152 VAL B O 1
ATOM 5589 N N . ILE B 1 153 ? 16.938 19.078 4.676 1 98.25 153 ILE B N 1
ATOM 5590 C CA . ILE B 1 153 ? 16.469 17.844 5.281 1 98.25 153 ILE B CA 1
ATOM 5591 C C . ILE B 1 153 ? 17.375 16.688 4.883 1 98.25 153 ILE B C 1
ATOM 5593 O O . ILE B 1 153 ? 17.781 15.891 5.73 1 98.25 153 ILE B O 1
ATOM 5597 N N . SER B 1 154 ? 17.672 16.609 3.592 1 96.88 154 SER B N 1
ATOM 5598 C CA . SER B 1 154 ? 18.547 15.555 3.107 1 96.88 154 SER B CA 1
ATOM 5599 C C . SER B 1 154 ? 19.906 15.602 3.795 1 96.88 154 SER B C 1
ATOM 5601 O O . SER B 1 154 ? 20.453 14.57 4.184 1 96.88 154 SER B O 1
ATOM 5603 N N . GLU B 1 155 ? 20.391 16.781 3.93 1 97.25 155 GLU B N 1
ATOM 5604 C CA . GLU B 1 155 ? 21.719 16.984 4.527 1 97.25 155 GLU B CA 1
ATOM 5605 C C . GLU B 1 155 ? 21.719 16.578 5.996 1 97.25 155 GLU B C 1
ATOM 5607 O O . GLU B 1 155 ? 22.688 15.969 6.469 1 97.25 155 GLU B O 1
ATOM 5612 N N . GLN B 1 156 ? 20.641 16.859 6.672 1 97.75 156 GLN B N 1
ATOM 5613 C CA . GLN B 1 156 ? 20.625 16.656 8.117 1 97.75 156 GLN B CA 1
ATOM 5614 C C . GLN B 1 156 ? 20.125 15.25 8.461 1 97.75 156 GLN B C 1
ATOM 5616 O O . GLN B 1 156 ? 20.266 14.805 9.594 1 97.75 156 GLN B O 1
ATOM 5621 N N . THR B 1 157 ? 19.5 14.547 7.535 1 97.75 157 THR B N 1
ATOM 5622 C CA . THR B 1 157 ? 19.031 13.188 7.777 1 97.75 157 THR B CA 1
ATOM 5623 C C . THR B 1 157 ? 20.203 12.211 7.824 1 97.75 157 THR B C 1
ATOM 5625 O O . THR B 1 157 ? 21.031 12.18 6.91 1 97.75 157 THR B O 1
ATOM 5628 N N . PRO B 1 158 ? 20.312 11.398 8.852 1 96.44 158 PRO B N 1
ATOM 5629 C CA . PRO B 1 158 ? 21.422 10.453 9 1 96.44 158 PRO B CA 1
ATOM 5630 C C . PRO B 1 158 ? 21.453 9.406 7.883 1 96.44 158 PRO B C 1
ATOM 5632 O O . PRO B 1 158 ? 20.453 9.195 7.199 1 96.44 158 PRO B O 1
ATOM 5635 N N . GLU B 1 159 ? 22.625 8.828 7.738 1 96.12 159 GLU B N 1
ATOM 5636 C CA . GLU B 1 159 ? 22.766 7.719 6.801 1 96.12 159 GLU B CA 1
ATOM 5637 C C . GLU B 1 159 ? 22.016 6.48 7.285 1 96.12 159 GLU B C 1
ATOM 5639 O O . GLU B 1 159 ? 21.859 6.273 8.492 1 96.12 159 GLU B O 1
ATOM 5644 N N . PRO B 1 160 ? 21.594 5.719 6.375 1 97.06 160 PRO B N 1
ATOM 5645 C CA . PRO B 1 160 ? 20.844 4.523 6.77 1 97.06 160 PRO B CA 1
ATOM 5646 C C . PRO B 1 160 ? 21.719 3.49 7.484 1 97.06 160 PRO B C 1
ATOM 5648 O O . PRO B 1 160 ? 22.922 3.439 7.262 1 97.06 160 PRO B O 1
ATOM 5651 N N . VAL B 1 161 ? 21.078 2.652 8.297 1 97.12 161 VAL B N 1
ATOM 5652 C CA . VAL B 1 161 ? 21.734 1.611 9.078 1 97.12 161 VAL B CA 1
ATOM 5653 C C . VAL B 1 161 ? 21.359 0.237 8.531 1 97.12 161 VAL B C 1
ATOM 5655 O O . VAL B 1 161 ? 20.203 -0.013 8.203 1 97.12 161 VAL B O 1
ATOM 5658 N N . VAL B 1 162 ? 22.328 -0.675 8.43 1 98.25 162 VAL B N 1
ATOM 5659 C CA . VAL B 1 162 ? 22.125 -2.01 7.875 1 98.25 162 VAL B CA 1
ATOM 5660 C C . VAL B 1 162 ? 21.781 -2.986 9 1 98.25 162 VAL B C 1
ATOM 5662 O O . VAL B 1 162 ? 22.422 -2.969 10.055 1 98.25 162 VAL B O 1
ATOM 5665 N N . VAL B 1 163 ? 20.797 -3.779 8.773 1 98.25 163 VAL B N 1
ATOM 5666 C CA . VAL B 1 163 ? 20.453 -4.848 9.703 1 98.25 163 VAL B CA 1
ATOM 5667 C C . VAL B 1 163 ? 20.25 -6.152 8.938 1 98.25 163 VAL B C 1
ATOM 5669 O O . VAL B 1 163 ? 19.984 -6.141 7.734 1 98.25 163 VAL B O 1
ATOM 5672 N N . GLU B 1 164 ? 20.391 -7.297 9.609 1 98.31 164 GLU B N 1
ATOM 5673 C CA . GLU B 1 164 ? 20.109 -8.625 9.062 1 98.31 164 GLU B CA 1
ATOM 5674 C C . GLU B 1 164 ? 18.75 -9.141 9.531 1 98.31 164 GLU B C 1
ATOM 5676 O O . GLU B 1 164 ? 18.453 -9.109 10.727 1 98.31 164 GLU B O 1
ATOM 5681 N N . VAL B 1 165 ? 17.984 -9.555 8.57 1 98.06 165 VAL B N 1
ATOM 5682 C CA . VAL B 1 165 ? 16.656 -10.039 8.914 1 98.06 165 VAL B CA 1
ATOM 5683 C C . VAL B 1 165 ? 16.359 -11.336 8.164 1 98.06 165 VAL B C 1
ATOM 5685 O O . VAL B 1 165 ? 16.891 -11.555 7.07 1 98.06 165 VAL B O 1
ATOM 5688 N N . PRO B 1 166 ? 15.531 -12.211 8.781 1 97.81 166 PRO B N 1
ATOM 5689 C CA . PRO B 1 166 ? 15.125 -13.414 8.047 1 97.81 166 PRO B CA 1
ATOM 5690 C C . PRO B 1 166 ? 14.188 -13.109 6.887 1 97.81 166 PRO B C 1
ATOM 5692 O O . PRO B 1 166 ? 13.516 -12.07 6.887 1 97.81 166 PRO B O 1
ATOM 5695 N N . VAL B 1 167 ? 14.125 -13.969 5.922 1 97.75 167 VAL B N 1
ATOM 5696 C CA . VAL B 1 167 ? 13.195 -13.844 4.801 1 97.75 167 VAL B CA 1
ATOM 5697 C C . VAL B 1 167 ? 11.797 -14.25 5.242 1 97.75 167 VAL B C 1
ATOM 5699 O O . VAL B 1 167 ? 11.523 -15.438 5.453 1 97.75 167 VAL B O 1
ATOM 5702 N N . THR B 1 168 ? 10.93 -13.305 5.441 1 96.12 168 THR B N 1
ATOM 5703 C CA . THR B 1 168 ? 9.523 -13.477 5.781 1 96.12 168 THR B CA 1
ATOM 5704 C C . THR B 1 168 ? 8.664 -12.453 5.047 1 96.12 168 THR B C 1
ATOM 5706 O O . THR B 1 168 ? 9.188 -11.602 4.316 1 96.12 168 THR B O 1
ATOM 5709 N N . THR B 1 169 ? 7.395 -12.547 5.277 1 94.06 169 THR B N 1
ATOM 5710 C CA . THR B 1 169 ? 6.473 -11.602 4.664 1 94.06 169 THR B CA 1
ATOM 5711 C C . THR B 1 169 ? 6.715 -10.188 5.199 1 94.06 169 THR B C 1
ATOM 5713 O O . THR B 1 169 ? 6.336 -9.203 4.559 1 94.06 169 THR B O 1
ATOM 5716 N N . ALA B 1 170 ? 7.383 -10.055 6.285 1 94.81 170 ALA B N 1
ATOM 5717 C CA . ALA B 1 170 ? 7.625 -8.766 6.922 1 94.81 170 ALA B CA 1
ATOM 5718 C C . ALA B 1 170 ? 8.648 -7.949 6.133 1 94.81 170 ALA B C 1
ATOM 5720 O O . ALA B 1 170 ? 8.812 -6.75 6.379 1 94.81 170 ALA B O 1
ATOM 5721 N N . LEU B 1 171 ? 9.242 -8.539 5.156 1 97.25 171 LEU B N 1
ATOM 5722 C CA . LEU B 1 171 ? 10.297 -7.891 4.383 1 97.25 171 LEU B CA 1
ATOM 5723 C C . LEU B 1 171 ? 9.711 -6.883 3.402 1 97.25 171 LEU B C 1
ATOM 5725 O O . LEU B 1 171 ? 10.438 -6.039 2.865 1 97.25 171 LEU B O 1
ATOM 5729 N N . VAL B 1 172 ? 8.422 -7.023 3.113 1 97.19 172 VAL B N 1
ATOM 5730 C CA . VAL B 1 172 ? 7.809 -6.109 2.154 1 97.19 172 VAL B CA 1
ATOM 5731 C C . VAL B 1 172 ? 8.055 -4.668 2.58 1 97.19 172 VAL B C 1
ATOM 5733 O O . VAL B 1 172 ? 7.871 -4.316 3.746 1 97.19 172 VAL B O 1
ATOM 5736 N N . GLY B 1 173 ? 8.516 -3.857 1.642 1 96.5 173 GLY B N 1
ATOM 5737 C CA . GLY B 1 173 ? 8.797 -2.457 1.915 1 96.5 173 GLY B CA 1
ATOM 5738 C C . GLY B 1 173 ? 10.227 -2.213 2.361 1 96.5 173 GLY B C 1
ATOM 5739 O O . GLY B 1 173 ? 10.625 -1.067 2.572 1 96.5 173 GLY B O 1
ATOM 5740 N N . SER B 1 174 ? 11.023 -3.207 2.498 1 98.06 174 SER B N 1
ATOM 5741 C CA . SER B 1 174 ? 12.422 -3.061 2.873 1 98.06 174 SER B CA 1
ATOM 5742 C C . SER B 1 174 ? 13.312 -2.885 1.644 1 98.06 174 SER B C 1
ATOM 5744 O O . SER B 1 174 ? 12.945 -3.312 0.545 1 98.06 174 SER B O 1
ATOM 5746 N N . VAL B 1 175 ? 14.453 -2.246 1.866 1 97.81 175 VAL B N 1
ATOM 5747 C CA . VAL B 1 175 ? 15.43 -2.021 0.806 1 97.81 175 VAL B CA 1
ATOM 5748 C C . VAL B 1 175 ? 16.672 -2.873 1.062 1 97.81 175 VAL B C 1
ATOM 5750 O O . VAL B 1 175 ? 17.234 -2.85 2.16 1 97.81 175 VAL B O 1
ATOM 5753 N N . ILE B 1 176 ? 17.078 -3.596 0.031 1 98.38 176 ILE B N 1
ATOM 5754 C CA . ILE B 1 176 ? 18.234 -4.48 0.107 1 98.38 176 ILE B CA 1
ATOM 5755 C C . ILE B 1 176 ? 19.5 -3.658 0.34 1 98.38 176 ILE B C 1
ATOM 5757 O O . ILE B 1 176 ? 19.734 -2.658 -0.343 1 98.38 176 ILE B O 1
ATOM 5761 N N . ALA B 1 177 ? 20.344 -4.059 1.321 1 98.56 177 ALA B N 1
ATOM 5762 C CA . ALA B 1 177 ? 21.516 -3.279 1.689 1 98.56 177 ALA B CA 1
ATOM 5763 C C . ALA B 1 177 ? 22.797 -3.914 1.135 1 98.56 177 ALA B C 1
ATOM 5765 O O . ALA B 1 177 ? 23.875 -3.316 1.194 1 98.56 177 ALA B O 1
ATOM 5766 N N . GLU B 1 178 ? 22.672 -5.129 0.642 1 98.25 178 GLU B N 1
ATOM 5767 C CA . GLU B 1 178 ? 23.781 -5.875 0.055 1 98.25 178 GLU B CA 1
ATOM 5768 C C . GLU B 1 178 ? 23.297 -6.809 -1.05 1 98.25 178 GLU B C 1
ATOM 5770 O O . GLU B 1 178 ? 22.234 -7.426 -0.925 1 98.25 178 GLU B O 1
ATOM 5775 N N . ASP B 1 179 ? 24.125 -6.926 -2.088 1 98.12 179 ASP B N 1
ATOM 5776 C CA . ASP B 1 179 ? 23.766 -7.82 -3.178 1 98.12 179 ASP B CA 1
ATOM 5777 C C . ASP B 1 179 ? 23.422 -9.219 -2.654 1 98.12 179 ASP B C 1
ATOM 5779 O O . ASP B 1 179 ? 24.094 -9.719 -1.744 1 98.12 179 ASP B O 1
ATOM 5783 N N . VAL B 1 180 ? 22.438 -9.805 -3.246 1 98.25 180 VAL B N 1
ATOM 5784 C CA . VAL B 1 180 ? 22 -11.133 -2.842 1 98.25 180 VAL B CA 1
ATOM 5785 C C . VAL B 1 180 ? 22.25 -12.125 -3.979 1 98.25 180 VAL B C 1
ATOM 5787 O O . VAL B 1 180 ? 21.828 -11.891 -5.113 1 98.25 180 VAL B O 1
ATOM 5790 N N . TYR B 1 181 ? 22.891 -13.18 -3.697 1 98.38 181 TYR B N 1
ATOM 5791 C CA . TYR B 1 181 ? 23.203 -14.211 -4.68 1 98.38 181 TYR B CA 1
ATOM 5792 C C . TYR B 1 181 ? 22.469 -15.508 -4.383 1 98.38 181 TYR B C 1
ATOM 5794 O O . TYR B 1 181 ? 22.297 -15.883 -3.221 1 98.38 181 TYR B O 1
ATOM 5802 N N . ALA B 1 182 ? 22.047 -16.172 -5.398 1 97.75 182 ALA B N 1
ATOM 5803 C CA . ALA B 1 182 ? 21.25 -17.391 -5.258 1 97.75 182 ALA B CA 1
ATOM 5804 C C . ALA B 1 182 ? 22.062 -18.484 -4.562 1 97.75 182 ALA B C 1
ATOM 5806 O O . ALA B 1 182 ? 23.156 -18.844 -5.012 1 97.75 182 ALA B O 1
ATOM 5807 N N . ALA B 1 183 ? 21.5 -19.047 -3.578 1 96.88 183 ALA B N 1
ATOM 5808 C CA . ALA B 1 183 ? 22.125 -20.141 -2.846 1 96.88 183 ALA B CA 1
ATOM 5809 C C . ALA B 1 183 ? 21.828 -21.484 -3.504 1 96.88 183 ALA B C 1
ATOM 5811 O O . ALA B 1 183 ? 22.562 -22.469 -3.295 1 96.88 183 ALA B O 1
ATOM 5812 N N . GLU B 1 184 ? 20.812 -21.531 -4.25 1 96.62 184 GLU B N 1
ATOM 5813 C CA . GLU B 1 184 ? 20.375 -22.75 -4.941 1 96.62 184 GLU B CA 1
ATOM 5814 C C . GLU B 1 184 ? 19.938 -22.438 -6.367 1 96.62 184 GLU B C 1
ATOM 5816 O O . GLU B 1 184 ? 19.422 -21.359 -6.645 1 96.62 184 GLU B O 1
ATOM 5821 N N . ALA B 1 185 ? 20.172 -23.406 -7.242 1 96.25 185 ALA B N 1
ATOM 5822 C CA . ALA B 1 185 ? 19.656 -23.297 -8.602 1 96.25 185 ALA B CA 1
ATOM 5823 C C . ALA B 1 185 ? 18.172 -23.656 -8.648 1 96.25 185 ALA B C 1
ATOM 5825 O O . ALA B 1 185 ? 17.703 -24.5 -7.887 1 96.25 185 ALA B O 1
ATOM 5826 N N . VAL B 1 186 ? 17.453 -22.969 -9.547 1 95.38 186 VAL B N 1
ATOM 5827 C CA . VAL B 1 186 ? 16.047 -23.312 -9.734 1 95.38 186 VAL B CA 1
ATOM 5828 C C . VAL B 1 186 ? 15.781 -23.578 -11.219 1 95.38 186 VAL B C 1
ATOM 5830 O O . VAL B 1 186 ? 15.93 -22.688 -12.055 1 95.38 186 VAL B O 1
ATOM 5833 N N . PRO B 1 187 ? 15.344 -24.703 -11.633 1 94.25 187 PRO B N 1
ATOM 5834 C CA . PRO B 1 187 ? 15.391 -25.891 -10.766 1 94.25 187 PRO B CA 1
ATOM 5835 C C . PRO B 1 187 ? 16.812 -26.375 -10.516 1 94.25 187 PRO B C 1
ATOM 5837 O O . PRO B 1 187 ? 17.766 -25.906 -11.156 1 94.25 187 PRO B O 1
ATOM 5840 N N . ALA B 1 188 ? 16.984 -27.312 -9.633 1 94.06 188 ALA B N 1
ATOM 5841 C CA . ALA B 1 188 ? 18.297 -27.875 -9.32 1 94.06 188 ALA B CA 1
ATOM 5842 C C . ALA B 1 188 ? 18.578 -29.125 -10.141 1 94.06 188 ALA B C 1
ATOM 5844 O O . ALA B 1 188 ? 19.656 -29.719 -10.055 1 94.06 188 ALA B O 1
ATOM 5845 N N . TYR B 1 189 ? 17.688 -29.562 -10.906 1 92.88 189 TYR B N 1
ATOM 5846 C CA . TYR B 1 189 ? 17.719 -30.766 -11.727 1 92.88 189 TYR B CA 1
ATOM 5847 C C . TYR B 1 189 ? 16.984 -30.562 -13.047 1 92.88 189 TYR B C 1
ATOM 5849 O O . TYR B 1 189 ? 16.344 -29.516 -13.25 1 92.88 189 TYR B O 1
ATOM 5857 N N . ARG B 1 190 ? 17.172 -31.484 -13.922 1 94.44 190 ARG B N 1
ATOM 5858 C CA . ARG B 1 190 ? 16.375 -31.422 -15.148 1 94.44 190 ARG B CA 1
ATOM 5859 C C . ARG B 1 190 ? 14.922 -31.781 -14.875 1 94.44 190 ARG B C 1
ATOM 5861 O O . ARG B 1 190 ? 14.602 -32.938 -14.562 1 94.44 190 ARG B O 1
ATOM 5868 N N . ALA B 1 191 ? 14.109 -30.75 -15.055 1 94.12 191 ALA B N 1
ATOM 5869 C CA . ALA B 1 191 ? 12.719 -30.922 -14.633 1 94.12 191 ALA B CA 1
ATOM 5870 C C . ALA B 1 191 ? 11.773 -30.938 -15.836 1 94.12 191 ALA B C 1
ATOM 5872 O O . ALA B 1 191 ? 12 -30.234 -16.812 1 94.12 191 ALA B O 1
ATOM 5873 N N . SER B 1 192 ? 10.75 -31.719 -15.703 1 94.44 192 SER B N 1
ATOM 5874 C CA . SER B 1 192 ? 9.719 -31.719 -16.734 1 94.44 192 SER B CA 1
ATOM 5875 C C . SER B 1 192 ? 8.859 -30.469 -16.656 1 94.44 192 SER B C 1
ATOM 5877 O O . SER B 1 192 ? 8.492 -30.031 -15.555 1 94.44 192 SER B O 1
ATOM 5879 N N . ILE B 1 193 ? 8.406 -29.953 -17.75 1 91.75 193 ILE B N 1
ATOM 5880 C CA . ILE B 1 193 ? 7.527 -28.781 -17.812 1 91.75 193 ILE B CA 1
ATOM 5881 C C . ILE B 1 193 ? 6.074 -29.234 -17.938 1 91.75 193 ILE B C 1
ATOM 5883 O O . ILE B 1 193 ? 5.148 -28.453 -17.719 1 91.75 193 ILE B O 1
ATOM 5887 N N . VAL B 1 194 ? 5.883 -30.531 -18.281 1 90.88 194 VAL B N 1
ATOM 5888 C CA . VAL B 1 194 ? 4.543 -31.031 -18.562 1 90.88 194 VAL B CA 1
ATOM 5889 C C . VAL B 1 194 ? 4.352 -32.406 -17.891 1 90.88 194 VAL B C 1
ATOM 5891 O O . VAL B 1 194 ? 5.324 -33.031 -17.469 1 90.88 194 VAL B O 1
ATOM 5894 N N . ASP B 1 195 ? 3.102 -32.719 -17.812 1 90.69 195 ASP B N 1
ATOM 5895 C CA . ASP B 1 195 ? 2.775 -34.125 -17.516 1 90.69 195 ASP B CA 1
ATOM 5896 C C . ASP B 1 195 ? 2.881 -35 -18.766 1 90.69 195 ASP B C 1
ATOM 5898 O O . ASP B 1 195 ? 2.412 -34.594 -19.828 1 90.69 195 ASP B O 1
ATOM 5902 N N . GLY B 1 196 ? 3.562 -36.156 -18.594 1 94.31 196 GLY B N 1
ATOM 5903 C CA . GLY B 1 196 ? 3.686 -37 -19.75 1 94.31 196 GLY B CA 1
ATOM 5904 C C . GLY B 1 196 ? 4.695 -38.125 -19.578 1 94.31 196 GLY B C 1
ATOM 5905 O O . GLY B 1 196 ? 4.629 -38.875 -18.594 1 94.31 196 GLY B O 1
ATOM 5906 N N . TYR B 1 197 ? 5.57 -38.219 -20.547 1 96.69 197 TYR B N 1
ATOM 5907 C CA . TYR B 1 197 ? 6.523 -39.312 -20.562 1 96.69 197 TYR B CA 1
ATOM 5908 C C . TYR B 1 197 ? 7.91 -38.844 -20.984 1 96.69 197 TYR B C 1
ATOM 5910 O O . TYR B 1 197 ? 8.062 -38.219 -22.031 1 96.69 197 TYR B O 1
ATOM 5918 N N . ALA B 1 198 ? 8.867 -39.188 -20.156 1 97.19 198 ALA B N 1
ATOM 5919 C CA . ALA B 1 198 ? 10.258 -38.938 -20.516 1 97.19 198 ALA B CA 1
ATOM 5920 C C . ALA B 1 198 ? 10.734 -39.938 -21.578 1 97.19 198 ALA B C 1
ATOM 5922 O O . ALA B 1 198 ? 10.461 -41.125 -21.484 1 97.19 198 ALA B O 1
ATOM 5923 N N . VAL B 1 199 ? 11.484 -39.406 -22.547 1 96.56 199 VAL B N 1
ATOM 5924 C CA . VAL B 1 199 ? 11.93 -40.219 -23.672 1 96.56 199 VAL B CA 1
ATOM 5925 C C . VAL B 1 199 ? 13.375 -39.906 -24.016 1 96.56 199 VAL B C 1
ATOM 5927 O O . VAL B 1 199 ? 13.922 -38.906 -23.547 1 96.56 199 VAL B O 1
ATOM 5930 N N . ILE B 1 200 ? 13.953 -40.812 -24.734 1 94.62 200 ILE B N 1
ATOM 5931 C CA . ILE B 1 200 ? 15.219 -40.531 -25.406 1 94.62 200 ILE B CA 1
ATOM 5932 C C . ILE B 1 200 ? 14.953 -40.156 -26.859 1 94.62 200 ILE B C 1
ATOM 5934 O O . ILE B 1 200 ? 14.758 -41.031 -27.719 1 94.62 200 ILE B O 1
ATOM 5938 N N . ALA B 1 201 ? 14.906 -38.906 -27.078 1 92.81 201 ALA B N 1
ATOM 5939 C CA . ALA B 1 201 ? 14.641 -38.406 -28.422 1 92.81 201 ALA B CA 1
ATOM 5940 C C . ALA B 1 201 ? 15.914 -38.375 -29.266 1 92.81 201 ALA B C 1
ATOM 5942 O O . ALA B 1 201 ? 16.984 -38 -28.781 1 92.81 201 ALA B O 1
ATOM 5943 N N . PRO B 1 202 ? 15.836 -38.812 -30.469 1 87.94 202 PRO B N 1
ATOM 5944 C CA . PRO B 1 202 ? 17.016 -38.75 -31.344 1 87.94 202 PRO B CA 1
ATOM 5945 C C . PRO B 1 202 ? 17.375 -37.344 -31.781 1 87.94 202 PRO B C 1
ATOM 5947 O O . PRO B 1 202 ? 16.516 -36.469 -31.828 1 87.94 202 PRO B O 1
ATOM 5950 N N . GLU B 1 203 ? 18.641 -37.094 -32.094 1 81.62 203 GLU B N 1
ATOM 5951 C CA . GLU B 1 203 ? 19.109 -35.781 -32.531 1 81.62 203 GLU B CA 1
ATOM 5952 C C . GLU B 1 203 ? 18.531 -35.406 -33.906 1 81.62 203 GLU B C 1
ATOM 5954 O O . GLU B 1 203 ? 18.172 -34.25 -34.125 1 81.62 203 GLU B O 1
ATOM 5959 N N . THR B 1 204 ? 18.578 -36.375 -34.812 1 75.12 204 THR B N 1
ATOM 5960 C CA . THR B 1 204 ? 18 -36.156 -36.125 1 75.12 204 THR B CA 1
ATOM 5961 C C . THR B 1 204 ? 16.906 -37.188 -36.406 1 75.12 204 THR B C 1
ATOM 5963 O O . THR B 1 204 ? 17 -38.344 -35.969 1 75.12 204 THR B O 1
ATOM 5966 N N . ALA B 1 205 ? 15.758 -36.625 -36.906 1 65.38 205 ALA B N 1
ATOM 5967 C CA . ALA B 1 205 ? 14.617 -37.5 -37.188 1 65.38 205 ALA B CA 1
ATOM 5968 C C . ALA B 1 205 ? 15.031 -38.719 -37.969 1 65.38 205 ALA B C 1
ATOM 5970 O O . ALA B 1 205 ? 14.43 -39.781 -37.844 1 65.38 205 ALA B O 1
ATOM 5971 N N . ASP B 1 206 ? 16.062 -38.594 -38.812 1 63.47 206 ASP B N 1
ATOM 5972 C CA . ASP B 1 206 ? 16.391 -39.656 -39.781 1 63.47 206 ASP B CA 1
ATOM 5973 C C . ASP B 1 206 ? 17.328 -40.688 -39.156 1 63.47 206 ASP B C 1
ATOM 5975 O O . ASP B 1 206 ? 17.516 -41.781 -39.688 1 63.47 206 ASP B O 1
ATOM 5979 N N . VAL B 1 207 ? 17.922 -40.25 -38.031 1 64.38 207 VAL B N 1
ATOM 5980 C CA . VAL B 1 207 ? 18.891 -41.156 -37.438 1 64.38 207 VAL B CA 1
ATOM 5981 C C . VAL B 1 207 ? 18.375 -41.625 -36.062 1 64.38 207 VAL B C 1
ATOM 5983 O O . VAL B 1 207 ? 18.172 -40.812 -35.156 1 64.38 207 VAL B O 1
ATOM 5986 N N . GLY B 1 208 ? 17.969 -42.938 -35.906 1 66.75 208 GLY B N 1
ATOM 5987 C CA . GLY B 1 208 ? 17.562 -43.562 -34.656 1 66.75 208 GLY B CA 1
ATOM 5988 C C . GLY B 1 208 ? 16.078 -43.875 -34.594 1 66.75 208 GLY B C 1
ATOM 5989 O O . GLY B 1 208 ? 15.359 -43.656 -35.562 1 66.75 208 GLY B O 1
ATOM 5990 N N . PRO B 1 209 ? 15.664 -44.344 -33.531 1 76.69 209 PRO B N 1
ATOM 5991 C CA . PRO B 1 209 ? 14.25 -44.719 -33.438 1 76.69 209 PRO B CA 1
ATOM 5992 C C . PRO B 1 209 ? 13.328 -43.531 -33.25 1 76.69 209 PRO B C 1
ATOM 5994 O O . PRO B 1 209 ? 13.695 -42.531 -32.625 1 76.69 209 PRO B O 1
ATOM 5997 N N . SER B 1 210 ? 12.336 -43.562 -34 1 83.19 210 SER B N 1
ATOM 5998 C CA . SER B 1 210 ? 11.289 -42.531 -33.938 1 83.19 210 SER B CA 1
ATOM 5999 C C . SER B 1 210 ? 10.68 -42.5 -32.531 1 83.19 210 SER B C 1
ATOM 6001 O O . SER B 1 210 ? 10.625 -43.5 -31.828 1 83.19 210 SER B O 1
ATOM 6003 N N . THR B 1 211 ? 10.289 -41.344 -32.125 1 89.5 211 THR B N 1
ATOM 6004 C CA . THR B 1 211 ? 9.57 -41.219 -30.859 1 89.5 211 THR B CA 1
ATOM 6005 C C . THR B 1 211 ? 8.109 -41.625 -31.031 1 89.5 211 THR B C 1
ATOM 6007 O O . THR B 1 211 ? 7.391 -41.781 -30.031 1 89.5 211 THR B O 1
ATOM 6010 N N . LYS B 1 212 ? 7.758 -41.781 -32.25 1 92.44 212 LYS B N 1
ATOM 6011 C CA . LYS B 1 212 ? 6.406 -42.281 -32.5 1 92.44 212 LYS B CA 1
ATOM 6012 C C . LYS B 1 212 ? 6.352 -43.812 -32.375 1 92.44 212 LYS B C 1
ATOM 6014 O O . LYS B 1 212 ? 7.207 -44.5 -32.938 1 92.44 212 LYS B O 1
ATOM 6019 N N . GLY B 1 213 ? 5.367 -44.281 -31.703 1 93.81 213 GLY B N 1
ATOM 6020 C CA . GLY B 1 213 ? 5.227 -45.719 -31.547 1 93.81 213 GLY B CA 1
ATOM 6021 C C . GLY B 1 213 ? 4.711 -46.125 -30.172 1 93.81 213 GLY B C 1
ATOM 6022 O O . GLY B 1 213 ? 4.266 -45.281 -29.406 1 93.81 213 GLY B O 1
ATOM 6023 N N . VAL B 1 214 ? 4.652 -47.406 -29.984 1 96.69 214 VAL B N 1
ATOM 6024 C CA . VAL B 1 214 ? 4.195 -47.969 -28.719 1 96.69 214 VAL B CA 1
ATOM 6025 C C . VAL B 1 214 ? 5.398 -48.344 -27.859 1 96.69 214 VAL B C 1
ATOM 6027 O O . VAL B 1 214 ? 6.285 -49.094 -28.312 1 96.69 214 VAL B O 1
ATOM 6030 N N . PHE B 1 215 ? 5.383 -47.875 -26.703 1 97.25 215 PHE B N 1
ATOM 6031 C CA . PHE B 1 215 ? 6.535 -48.062 -25.844 1 97.25 215 PHE B CA 1
ATOM 6032 C C . PHE B 1 215 ? 6.105 -48.625 -24.484 1 97.25 215 PHE B C 1
ATOM 6034 O O . PHE B 1 215 ? 5.086 -48.188 -23.938 1 97.25 215 PHE B O 1
ATOM 6041 N N . PRO B 1 216 ? 6.875 -49.531 -23.906 1 97 216 PRO B N 1
ATOM 6042 C CA . PRO B 1 216 ? 6.637 -49.938 -22.531 1 97 216 PRO B CA 1
ATOM 6043 C C . PRO B 1 216 ? 6.984 -48.844 -21.531 1 97 216 PRO B C 1
ATOM 6045 O O . PRO B 1 216 ? 7.98 -48.125 -21.688 1 97 216 PRO B O 1
ATOM 6048 N N . VAL B 1 217 ? 6.164 -48.625 -20.547 1 96.31 217 VAL B N 1
ATOM 6049 C CA . VAL B 1 217 ? 6.453 -47.719 -19.438 1 96.31 217 VAL B CA 1
ATOM 6050 C C . VAL B 1 217 ? 7.348 -48.406 -18.422 1 96.31 217 VAL B C 1
ATOM 6052 O O . VAL B 1 217 ? 6.891 -49.312 -17.688 1 96.31 217 VAL B O 1
ATOM 6055 N N . ALA B 1 218 ? 8.578 -48 -18.297 1 93 218 ALA B N 1
ATOM 6056 C CA . ALA B 1 218 ? 9.57 -48.75 -17.531 1 93 218 ALA B CA 1
ATOM 6057 C C . ALA B 1 218 ? 9.664 -48.219 -16.094 1 93 218 ALA B C 1
ATOM 6059 O O . ALA B 1 218 ? 10.094 -48.938 -15.195 1 93 218 ALA B O 1
ATOM 6060 N N . SER B 1 219 ? 9.352 -46.969 -15.953 1 90.31 219 SER B N 1
ATOM 6061 C CA . SER B 1 219 ? 9.477 -46.375 -14.625 1 90.31 219 SER B CA 1
ATOM 6062 C C . SER B 1 219 ? 8.562 -45.156 -14.484 1 90.31 219 SER B C 1
ATOM 6064 O O . SER B 1 219 ? 7.926 -44.75 -15.453 1 90.31 219 SER B O 1
ATOM 6066 N N . ILE B 1 220 ? 8.469 -44.75 -13.25 1 87.94 220 ILE B N 1
ATOM 6067 C CA . ILE B 1 220 ? 7.633 -43.594 -12.898 1 87.94 220 ILE B CA 1
ATOM 6068 C C . ILE B 1 220 ? 8.461 -42.594 -12.133 1 87.94 220 ILE B C 1
ATOM 6070 O O . ILE B 1 220 ? 9.227 -42.938 -11.234 1 87.94 220 ILE B O 1
ATOM 6074 N N . SER B 1 221 ? 8.32 -41.375 -12.555 1 83.25 221 SER B N 1
ATOM 6075 C CA . SER B 1 221 ? 8.984 -40.281 -11.867 1 83.25 221 SER B CA 1
ATOM 6076 C C . SER B 1 221 ? 7.977 -39.25 -11.391 1 83.25 221 SER B C 1
ATOM 6078 O O . SER B 1 221 ? 7.227 -38.688 -12.188 1 83.25 221 SER B O 1
ATOM 6080 N N . TYR B 1 222 ? 8 -39.031 -10.094 1 79.06 222 TYR B N 1
ATOM 6081 C CA . TYR B 1 222 ? 7.16 -38 -9.477 1 79.06 222 TYR B CA 1
ATOM 6082 C C . TYR B 1 222 ? 7.996 -36.844 -8.953 1 79.06 222 TYR B C 1
ATOM 6084 O O . TYR B 1 222 ? 9.203 -37 -8.719 1 79.06 222 TYR B O 1
ATOM 6092 N N . ALA B 1 223 ? 7.297 -35.75 -8.828 1 75.38 223 ALA B N 1
ATOM 6093 C CA . ALA B 1 223 ? 7.926 -34.625 -8.133 1 75.38 223 ALA B CA 1
ATOM 6094 C C . ALA B 1 223 ? 7.961 -34.875 -6.625 1 75.38 223 ALA B C 1
ATOM 6096 O O . ALA B 1 223 ? 7.039 -34.469 -5.906 1 75.38 223 ALA B O 1
ATOM 6097 N N . ASN B 1 224 ? 8.898 -35.594 -6.09 1 75.88 224 ASN B N 1
ATOM 6098 C CA . ASN B 1 224 ? 9.055 -35.969 -4.688 1 75.88 224 ASN B CA 1
ATOM 6099 C C . ASN B 1 224 ? 10.516 -36.188 -4.32 1 75.88 224 ASN B C 1
ATOM 6101 O O . ASN B 1 224 ? 11.391 -36.094 -5.18 1 75.88 224 ASN B O 1
ATOM 6105 N N . PRO B 1 225 ? 10.781 -36.25 -2.99 1 70.56 225 PRO B N 1
ATOM 6106 C CA . PRO B 1 225 ? 12.164 -36.438 -2.553 1 70.56 225 PRO B CA 1
ATOM 6107 C C . PRO B 1 225 ? 12.758 -37.781 -3.018 1 70.56 225 PRO B C 1
ATOM 6109 O O . PRO B 1 225 ? 13.922 -38.062 -2.752 1 70.56 225 PRO B O 1
ATOM 6112 N N . GLY B 1 226 ? 12.039 -38.438 -3.785 1 65.94 226 GLY B N 1
ATOM 6113 C CA . GLY B 1 226 ? 12.484 -39.781 -4.09 1 65.94 226 GLY B CA 1
ATOM 6114 C C . GLY B 1 226 ? 13.859 -39.812 -4.723 1 65.94 226 GLY B C 1
ATOM 6115 O O . GLY B 1 226 ? 14.383 -38.781 -5.16 1 65.94 226 GLY B O 1
ATOM 6116 N N . GLY B 1 227 ? 14.703 -40.906 -4.488 1 61.97 227 GLY B N 1
ATOM 6117 C CA . GLY B 1 227 ? 16.094 -41.219 -4.77 1 61.97 227 GLY B CA 1
ATOM 6118 C C . GLY B 1 227 ? 16.438 -41.156 -6.246 1 61.97 227 GLY B C 1
ATOM 6119 O O . GLY B 1 227 ? 15.633 -40.688 -7.051 1 61.97 227 GLY B O 1
ATOM 6120 N N . SER B 1 228 ? 17.5 -41.594 -6.648 1 65.56 228 SER B N 1
ATOM 6121 C CA . SER B 1 228 ? 18.156 -41.656 -7.949 1 65.56 228 SER B CA 1
ATOM 6122 C C . SER B 1 228 ? 17.359 -42.5 -8.93 1 65.56 228 SER B C 1
ATOM 6124 O O . SER B 1 228 ? 16.891 -43.594 -8.586 1 65.56 228 SER B O 1
ATOM 6126 N N . LEU B 1 229 ? 16.844 -41.781 -9.992 1 79.94 229 LEU B N 1
ATOM 6127 C CA . LEU B 1 229 ? 16.141 -42.5 -11.062 1 79.94 229 LEU B CA 1
ATOM 6128 C C . LEU B 1 229 ? 17.125 -43.312 -11.914 1 79.94 229 LEU B C 1
ATOM 6130 O O . LEU B 1 229 ? 18.234 -42.844 -12.188 1 79.94 229 LEU B O 1
ATOM 6134 N N . SER B 1 230 ? 16.734 -44.469 -12.164 1 86.44 230 SER B N 1
ATOM 6135 C CA . SER B 1 230 ? 17.531 -45.281 -13.062 1 86.44 230 SER B CA 1
ATOM 6136 C C . SER B 1 230 ? 17.422 -44.812 -14.5 1 86.44 230 SER B C 1
ATOM 6138 O O . SER B 1 230 ? 16.375 -44.312 -14.914 1 86.44 230 SER B O 1
ATOM 6140 N N . PRO B 1 231 ? 18.484 -45 -15.242 1 93.06 231 PRO B N 1
ATOM 6141 C CA . PRO B 1 231 ? 18.422 -44.625 -16.656 1 93.06 231 PRO B CA 1
ATOM 6142 C C . PRO B 1 231 ? 17.375 -45.438 -17.422 1 93.06 231 PRO B C 1
ATOM 6144 O O . PRO B 1 231 ? 17.109 -46.594 -17.078 1 93.06 231 PRO B O 1
ATOM 6147 N N . LEU B 1 232 ? 16.906 -44.875 -18.422 1 93.5 232 LEU B N 1
ATOM 6148 C CA . LEU B 1 232 ? 15.945 -45.562 -19.266 1 93.5 232 LEU B CA 1
ATOM 6149 C C . LEU B 1 232 ? 16.641 -46.562 -20.188 1 93.5 232 LEU B C 1
ATOM 6151 O O . LEU B 1 232 ? 17.688 -46.25 -20.766 1 93.5 232 LEU B O 1
ATOM 6155 N N . GLU B 1 233 ? 16.062 -47.688 -20.234 1 93 233 GLU B N 1
ATOM 6156 C CA . GLU B 1 233 ? 16.5 -48.594 -21.281 1 93 233 GLU B CA 1
ATOM 6157 C C . GLU B 1 233 ? 16.031 -48.125 -22.656 1 93 233 GLU B C 1
ATOM 6159 O O . GLU B 1 233 ? 14.914 -47.625 -22.812 1 93 233 GLU B O 1
ATOM 6164 N N . PRO B 1 234 ? 16.906 -48.375 -23.641 1 90.69 234 PRO B N 1
ATOM 6165 C CA . PRO B 1 234 ? 16.469 -48 -24.984 1 90.69 234 PRO B CA 1
ATOM 6166 C C . PRO B 1 234 ? 15.125 -48.625 -25.375 1 90.69 234 PRO B C 1
ATOM 6168 O O . PRO B 1 234 ? 14.906 -49.812 -25.141 1 90.69 234 PRO B O 1
ATOM 6171 N N . GLY B 1 235 ? 14.242 -47.781 -25.828 1 92.56 235 GLY B N 1
ATOM 6172 C CA . GLY B 1 235 ? 12.945 -48.281 -26.281 1 92.56 235 GLY B CA 1
ATOM 6173 C C . GLY B 1 235 ? 11.883 -48.219 -25.188 1 92.56 235 GLY B C 1
ATOM 6174 O O . GLY B 1 235 ? 10.75 -48.656 -25.406 1 92.56 235 GLY B O 1
ATOM 6175 N N . THR B 1 236 ? 12.25 -47.781 -24.094 1 95.44 236 THR B N 1
ATOM 6176 C CA . THR B 1 236 ? 11.281 -47.625 -23.016 1 95.44 236 THR B CA 1
ATOM 6177 C C . THR B 1 236 ? 11.078 -46.156 -22.656 1 95.44 236 THR B C 1
ATOM 6179 O O . THR B 1 236 ? 11.852 -45.312 -23.094 1 95.44 236 THR B O 1
ATOM 6182 N N . ILE B 1 237 ? 10.047 -45.906 -21.984 1 96.62 237 ILE B N 1
ATOM 6183 C CA . ILE B 1 237 ? 9.734 -44.562 -21.547 1 96.62 237 ILE B CA 1
ATOM 6184 C C . ILE B 1 237 ? 9.43 -44.531 -20.062 1 96.62 237 ILE B C 1
ATOM 6186 O O . ILE B 1 237 ? 9.273 -45.594 -19.438 1 96.62 237 ILE B O 1
ATOM 6190 N N . ALA B 1 238 ? 9.445 -43.344 -19.5 1 95.81 238 ALA B N 1
ATOM 6191 C CA . ALA B 1 238 ? 9.109 -43.156 -18.078 1 95.81 238 ALA B CA 1
ATOM 6192 C C . ALA B 1 238 ? 7.965 -42.188 -17.906 1 95.81 238 ALA B C 1
ATOM 6194 O O . ALA B 1 238 ? 8.008 -41.062 -18.438 1 95.81 238 ALA B O 1
ATOM 6195 N N . ARG B 1 239 ? 6.938 -42.594 -17.203 1 95.06 239 ARG B N 1
ATOM 6196 C CA . ARG B 1 239 ? 5.891 -41.656 -16.844 1 95.06 239 ARG B CA 1
ATOM 6197 C C . ARG B 1 239 ? 6.426 -40.594 -15.891 1 95.06 239 ARG B C 1
ATOM 6199 O O . ARG B 1 239 ? 7.156 -40.906 -14.945 1 95.06 239 ARG B O 1
ATOM 6206 N N . ILE B 1 240 ? 6.066 -39.344 -16.156 1 93.56 240 ILE B N 1
ATOM 6207 C CA . ILE B 1 240 ? 6.668 -38.25 -15.406 1 93.56 240 ILE B CA 1
ATOM 6208 C C . ILE B 1 240 ? 5.637 -37.156 -15.195 1 93.56 240 ILE B C 1
ATOM 6210 O O . ILE B 1 240 ? 4.848 -36.844 -16.094 1 93.56 240 ILE B O 1
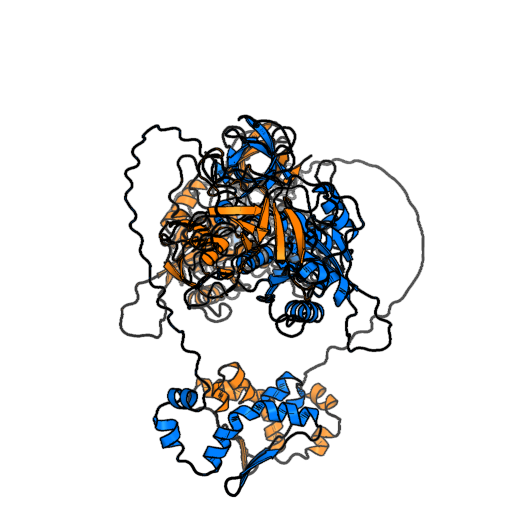ATOM 6214 N N . THR B 1 241 ? 5.625 -36.5 -14.023 1 90.44 241 THR B N 1
ATOM 6215 C CA . THR B 1 241 ? 4.734 -35.406 -13.742 1 90.44 241 THR B CA 1
ATOM 6216 C C . THR B 1 241 ? 5.473 -34.062 -13.867 1 90.44 241 THR B C 1
ATOM 6218 O O . THR B 1 241 ? 6.707 -34.031 -13.852 1 90.44 241 THR B O 1
ATOM 6221 N N . THR B 1 242 ? 4.668 -33 -13.992 1 90.19 242 THR B N 1
ATOM 6222 C CA . THR B 1 242 ? 5.25 -31.672 -14.062 1 90.19 242 THR B CA 1
ATOM 6223 C C . THR B 1 242 ? 6.133 -31.406 -12.852 1 90.19 242 THR B C 1
ATOM 6225 O O . THR B 1 242 ? 5.738 -31.672 -11.719 1 90.19 242 THR B O 1
ATOM 6228 N N . GLY B 1 243 ? 7.316 -30.953 -13.141 1 90.69 243 GLY B N 1
ATOM 6229 C CA . GLY B 1 243 ? 8.234 -30.594 -12.07 1 90.69 243 GLY B CA 1
ATOM 6230 C C . GLY B 1 243 ? 9.133 -31.734 -11.648 1 90.69 243 GLY B C 1
ATOM 6231 O O . GLY B 1 243 ? 10.133 -31.531 -10.953 1 90.69 243 GLY B O 1
ATOM 6232 N N . ALA B 1 244 ? 8.898 -32.938 -12.086 1 92.06 244 ALA B N 1
ATOM 6233 C CA . ALA B 1 244 ? 9.656 -34.125 -11.672 1 92.06 244 ALA B CA 1
ATOM 6234 C C . ALA B 1 244 ? 10.984 -34.219 -12.422 1 92.06 244 ALA B C 1
ATOM 6236 O O . ALA B 1 244 ? 11.102 -33.719 -13.555 1 92.06 244 ALA B O 1
ATOM 6237 N N . PRO B 1 245 ? 11.977 -34.812 -11.789 1 94.12 245 PRO B N 1
ATOM 6238 C CA . PRO B 1 245 ? 13.258 -35 -12.469 1 94.12 245 PRO B CA 1
ATOM 6239 C C . PRO B 1 245 ? 13.195 -36.031 -13.594 1 94.12 245 PRO B C 1
ATOM 6241 O O . PRO B 1 245 ? 12.484 -37.031 -13.477 1 94.12 245 PRO B O 1
ATOM 6244 N N . LEU B 1 246 ? 13.922 -35.75 -14.609 1 95.19 246 LEU B N 1
ATOM 6245 C CA . LEU B 1 246 ? 14.07 -36.719 -15.688 1 95.19 246 LEU B CA 1
ATOM 6246 C C . LEU B 1 246 ? 15.047 -37.812 -15.297 1 95.19 246 LEU B C 1
ATOM 6248 O O . LEU B 1 246 ? 16.031 -37.562 -14.594 1 95.19 246 LEU B O 1
ATOM 6252 N N . PRO B 1 247 ? 14.758 -39 -15.836 1 93.81 247 PRO B N 1
ATOM 6253 C CA . PRO B 1 247 ? 15.852 -39.969 -15.781 1 93.81 247 PRO B CA 1
ATOM 6254 C C . PRO B 1 247 ? 17.125 -39.469 -16.438 1 93.81 247 PRO B C 1
ATOM 6256 O O . PRO B 1 247 ? 17.078 -38.656 -17.375 1 93.81 247 PRO B O 1
ATOM 6259 N N . PRO B 1 248 ? 18.328 -39.906 -15.992 1 90.94 248 PRO B N 1
ATOM 6260 C CA . PRO B 1 248 ? 19.609 -39.312 -16.391 1 90.94 248 PRO B CA 1
ATOM 6261 C C . PRO B 1 248 ? 19.797 -39.312 -17.906 1 90.94 248 PRO B C 1
ATOM 6263 O O . PRO B 1 248 ? 20.422 -38.375 -18.438 1 90.94 248 PRO B O 1
ATOM 6266 N N . ASN B 1 249 ? 19.297 -40.312 -18.688 1 92.38 249 ASN B N 1
ATOM 6267 C CA . ASN B 1 249 ? 19.578 -40.344 -20.125 1 92.38 249 ASN B CA 1
ATOM 6268 C C . ASN B 1 249 ? 18.375 -39.875 -20.938 1 92.38 249 ASN B C 1
ATOM 6270 O O . ASN B 1 249 ? 18.438 -39.844 -22.172 1 92.38 249 ASN B O 1
ATOM 6274 N N . ALA B 1 250 ? 17.312 -39.625 -20.281 1 95.19 250 ALA B N 1
ATOM 6275 C CA . ALA B 1 250 ? 16.188 -39.031 -21.016 1 95.19 250 ALA B CA 1
ATOM 6276 C C . ALA B 1 250 ? 16.469 -37.562 -21.359 1 95.19 250 ALA B C 1
ATOM 6278 O O . ALA B 1 250 ? 17.031 -36.812 -20.547 1 95.19 250 ALA B O 1
ATOM 6279 N N . ASN B 1 251 ? 16.031 -37.125 -22.594 1 95.62 251 ASN B N 1
ATOM 6280 C CA . ASN B 1 251 ? 16.391 -35.781 -23 1 95.62 251 ASN B CA 1
ATOM 6281 C C . ASN B 1 251 ? 15.188 -35 -23.5 1 95.62 251 ASN B C 1
ATOM 6283 O O . ASN B 1 251 ? 15.336 -33.906 -24.078 1 95.62 251 ASN B O 1
ATOM 6287 N N . ALA B 1 252 ? 14.016 -35.562 -23.359 1 96.44 252 ALA B N 1
ATOM 6288 C CA . ALA B 1 252 ? 12.781 -34.875 -23.719 1 96.44 252 ALA B CA 1
ATOM 6289 C C . ALA B 1 252 ? 11.586 -35.469 -22.984 1 96.44 252 ALA B C 1
ATOM 6291 O O . ALA B 1 252 ? 11.688 -36.562 -22.375 1 96.44 252 ALA B O 1
ATOM 6292 N N . VAL B 1 253 ? 10.508 -34.75 -23.047 1 96.75 253 VAL B N 1
ATOM 6293 C CA . VAL B 1 253 ? 9.266 -35.25 -22.469 1 96.75 253 VAL B CA 1
ATOM 6294 C C . VAL B 1 253 ? 8.125 -35.062 -23.469 1 96.75 253 VAL B C 1
ATOM 6296 O O . VAL B 1 253 ? 7.953 -33.969 -24.016 1 96.75 253 VAL B O 1
ATOM 6299 N N . VAL B 1 254 ? 7.398 -36.094 -23.688 1 95.88 254 VAL B N 1
ATOM 6300 C CA . VAL B 1 254 ? 6.195 -36.031 -24.516 1 95.88 254 VAL B CA 1
ATOM 6301 C C . VAL B 1 254 ? 4.98 -35.75 -23.625 1 95.88 254 VAL B C 1
ATOM 6303 O O . VAL B 1 254 ? 4.785 -36.406 -22.594 1 95.88 254 VAL B O 1
ATOM 6306 N N . MET B 1 255 ? 4.215 -34.844 -24.047 1 93.69 255 MET B N 1
ATOM 6307 C CA . MET B 1 255 ? 3.027 -34.5 -23.266 1 93.69 255 MET B CA 1
ATOM 6308 C C . MET B 1 255 ? 2.025 -35.656 -23.281 1 93.69 255 MET B C 1
ATOM 6310 O O . MET B 1 255 ? 1.863 -36.312 -24.312 1 93.69 255 MET B O 1
ATOM 6314 N N . VAL B 1 256 ? 1.357 -35.812 -22.203 1 92.44 256 VAL B N 1
ATOM 6315 C CA . VAL B 1 256 ? 0.381 -36.875 -22.062 1 92.44 256 VAL B CA 1
ATOM 6316 C C . VAL B 1 256 ? -0.705 -36.719 -23.125 1 92.44 256 VAL B C 1
ATOM 6318 O O . VAL B 1 256 ? -1.239 -37.719 -23.625 1 92.44 256 VAL B O 1
ATOM 6321 N N . GLU B 1 257 ? -0.996 -35.5 -23.562 1 87.5 257 GLU B N 1
ATOM 6322 C CA . GLU B 1 257 ? -2.025 -35.188 -24.547 1 87.5 257 GLU B CA 1
ATOM 6323 C C . GLU B 1 257 ? -1.67 -35.75 -25.922 1 87.5 257 GLU B C 1
ATOM 6325 O O . GLU B 1 257 ? -2.545 -35.969 -26.766 1 87.5 257 GLU B O 1
ATOM 6330 N N . ASP B 1 258 ? -0.468 -36.062 -26.094 1 93.06 258 ASP B N 1
ATOM 6331 C CA . ASP B 1 258 ? -0.002 -36.594 -27.375 1 93.06 258 ASP B CA 1
ATOM 6332 C C . ASP B 1 258 ? 0.16 -38.125 -27.297 1 93.06 258 ASP B C 1
ATOM 6334 O O . ASP B 1 258 ? 0.958 -38.688 -28.031 1 93.06 258 ASP B O 1
ATOM 6338 N N . THR B 1 259 ? -0.479 -38.688 -26.375 1 94.69 259 THR B N 1
ATOM 6339 C CA . THR B 1 259 ? -0.336 -40.125 -26.188 1 94.69 259 THR B CA 1
ATOM 6340 C C . THR B 1 259 ? -1.699 -40.812 -25.984 1 94.69 259 THR B C 1
ATOM 6342 O O . THR B 1 259 ? -2.691 -40.125 -25.734 1 94.69 259 THR B O 1
ATOM 6345 N N . VAL B 1 260 ? -1.758 -42.094 -26.156 1 94.06 260 VAL B N 1
ATOM 6346 C CA . VAL B 1 260 ? -2.924 -42.906 -25.828 1 94.06 260 VAL B CA 1
ATOM 6347 C C . VAL B 1 260 ? -2.475 -44.188 -25.141 1 94.06 260 VAL B C 1
ATOM 6349 O O . VAL B 1 260 ? -1.37 -44.688 -25.391 1 94.06 260 VAL B O 1
ATOM 6352 N N . LEU B 1 261 ? -3.326 -44.625 -24.25 1 93.31 261 LEU B N 1
ATOM 6353 C CA . LEU B 1 261 ? -3.029 -45.906 -23.609 1 93.31 261 LEU B CA 1
ATOM 6354 C C . LEU B 1 261 ? -3.096 -47.062 -24.594 1 93.31 261 LEU B C 1
ATOM 6356 O O . LEU B 1 261 ? -4.09 -47.219 -25.312 1 93.31 261 LEU B O 1
ATOM 6360 N N . ALA B 1 262 ? -2.029 -47.812 -24.625 1 95.88 262 ALA B N 1
ATOM 6361 C CA . ALA B 1 262 ? -2.01 -48.969 -25.516 1 95.88 262 ALA B CA 1
ATOM 6362 C C . ALA B 1 262 ? -2.393 -50.25 -24.766 1 95.88 262 ALA B C 1
ATOM 6364 O O . ALA B 1 262 ? -3.158 -51.062 -25.266 1 95.88 262 ALA B O 1
ATOM 6365 N N . SER B 1 263 ? -1.8 -50.406 -23.594 1 95.38 263 SER B N 1
ATOM 6366 C CA . SER B 1 263 ? -2.16 -51.562 -22.781 1 95.38 263 SER B CA 1
ATOM 6367 C C . SER B 1 263 ? -1.936 -51.312 -21.297 1 95.38 263 SER B C 1
ATOM 6369 O O . SER B 1 263 ? -1.153 -50.438 -20.938 1 95.38 263 SER B O 1
ATOM 6371 N N . SER B 1 264 ? -2.627 -52.031 -20.469 1 94.5 264 SER B N 1
ATOM 6372 C CA . SER B 1 264 ? -2.48 -51.969 -19.031 1 94.5 264 SER B CA 1
ATOM 6373 C C . SER B 1 264 ? -1.736 -53.188 -18.5 1 94.5 264 SER B C 1
ATOM 6375 O O . SER B 1 264 ? -1.629 -54.219 -19.188 1 94.5 264 SER B O 1
ATOM 6377 N N . THR B 1 265 ? -1.249 -52.969 -17.328 1 92.81 265 THR B N 1
ATOM 6378 C CA . THR B 1 265 ? -0.675 -54.156 -16.656 1 92.81 265 THR B CA 1
ATOM 6379 C C . THR B 1 265 ? -1.747 -55.188 -16.375 1 92.81 265 THR B C 1
ATOM 6381 O O . THR B 1 265 ? -2.941 -54.875 -16.391 1 92.81 265 THR B O 1
ATOM 6384 N N . PRO B 1 266 ? -1.284 -56.406 -16.078 1 91.62 266 PRO B N 1
ATOM 6385 C CA . PRO B 1 266 ? -2.268 -57.469 -15.891 1 91.62 266 PRO B CA 1
ATOM 6386 C C . PRO B 1 266 ? -3.244 -57.188 -14.758 1 91.62 266 PRO B C 1
ATOM 6388 O O . PRO B 1 266 ? -4.41 -57.562 -14.82 1 91.62 266 PRO B O 1
ATOM 6391 N N . ASP B 1 267 ? -2.846 -56.5 -13.734 1 89.5 267 ASP B N 1
ATOM 6392 C CA . ASP B 1 267 ? -3.717 -56.188 -12.602 1 89.5 267 ASP B CA 1
ATOM 6393 C C . ASP B 1 267 ? -4.641 -55 -12.922 1 89.5 267 ASP B C 1
ATOM 6395 O O . ASP B 1 267 ? -5.512 -54.656 -12.125 1 89.5 267 ASP B O 1
ATOM 6399 N N . GLY B 1 268 ? -4.379 -54.406 -14.055 1 87 268 GLY B N 1
ATOM 6400 C CA . GLY B 1 268 ? -5.25 -53.344 -14.523 1 87 268 GLY B CA 1
ATOM 6401 C C . GLY B 1 268 ? -5.039 -52.031 -13.797 1 87 268 GLY B C 1
ATOM 6402 O O . GLY B 1 268 ? -5.875 -51.125 -13.867 1 87 268 GLY B O 1
ATOM 6403 N N . LYS B 1 269 ? -3.98 -51.844 -13.18 1 86.75 269 LYS B N 1
ATOM 6404 C CA . LYS B 1 269 ? -3.832 -50.688 -12.297 1 86.75 269 LYS B CA 1
ATOM 6405 C C . LYS B 1 269 ? -2.814 -49.688 -12.852 1 86.75 269 LYS B C 1
ATOM 6407 O O . LYS B 1 269 ? -2.787 -48.531 -12.445 1 86.75 269 LYS B O 1
ATOM 6412 N N . GLU B 1 270 ? -2.012 -50.219 -13.797 1 90.88 270 GLU B N 1
ATOM 6413 C CA . GLU B 1 270 ? -0.929 -49.375 -14.305 1 90.88 270 GLU B CA 1
ATOM 6414 C C . GLU B 1 270 ? -0.87 -49.438 -15.836 1 90.88 270 GLU B C 1
ATOM 6416 O O . GLU B 1 270 ? -1.431 -50.344 -16.453 1 90.88 270 GLU B O 1
ATOM 6421 N N . GLU B 1 271 ? -0.255 -48.406 -16.328 1 94 271 GLU B N 1
ATOM 6422 C CA . GLU B 1 271 ? 0.026 -48.406 -17.766 1 94 271 GLU B CA 1
ATOM 6423 C C . GLU B 1 271 ? 1.177 -49.344 -18.109 1 94 271 GLU B C 1
ATOM 6425 O O . GLU B 1 271 ? 2.293 -49.156 -17.609 1 94 271 GLU B O 1
ATOM 6430 N N . ALA B 1 272 ? 0.875 -50.312 -18.938 1 95.62 272 ALA B N 1
ATOM 6431 C CA . ALA B 1 272 ? 1.937 -51.219 -19.391 1 95.62 272 ALA B CA 1
ATOM 6432 C C . ALA B 1 272 ? 2.67 -50.625 -20.594 1 95.62 272 ALA B C 1
ATOM 6434 O O . ALA B 1 272 ? 3.9 -50.562 -20.609 1 95.62 272 ALA B O 1
ATOM 6435 N N . THR B 1 273 ? 1.851 -50.281 -21.562 1 97.06 273 THR B N 1
ATOM 6436 C CA . THR B 1 273 ? 2.416 -49.656 -22.75 1 97.06 273 THR B CA 1
ATOM 6437 C C . THR B 1 273 ? 1.596 -48.438 -23.156 1 97.06 273 THR B C 1
ATOM 6439 O O . THR B 1 273 ? 0.388 -48.375 -22.906 1 97.06 273 THR B O 1
ATOM 6442 N N . VAL B 1 274 ? 2.289 -47.469 -23.734 1 96.62 274 VAL B N 1
ATOM 6443 C CA . VAL B 1 274 ? 1.691 -46.219 -24.172 1 96.62 274 VAL B CA 1
ATOM 6444 C C . VAL B 1 274 ? 2.096 -45.906 -25.625 1 96.62 274 VAL B C 1
ATOM 6446 O O . VAL B 1 274 ? 3.248 -46.125 -26 1 96.62 274 VAL B O 1
ATOM 6449 N N . GLU B 1 275 ? 1.132 -45.469 -26.375 1 96.69 275 GLU B N 1
ATOM 6450 C CA . GLU B 1 275 ? 1.405 -45.062 -27.75 1 96.69 275 GLU B CA 1
ATOM 6451 C C . GLU B 1 275 ? 1.646 -43.562 -27.844 1 96.69 275 GLU B C 1
ATOM 6453 O O . GLU B 1 275 ? 0.789 -42.781 -27.453 1 96.69 275 GLU B O 1
ATOM 6458 N N . ILE B 1 276 ? 2.785 -43.219 -28.281 1 94.94 276 ILE B N 1
ATOM 6459 C CA . ILE B 1 276 ? 3.084 -41.844 -28.578 1 94.94 276 ILE B CA 1
ATOM 6460 C C . ILE B 1 276 ? 2.66 -41.5 -30.016 1 94.94 276 ILE B C 1
ATOM 6462 O O . ILE B 1 276 ? 3.055 -42.188 -30.953 1 94.94 276 ILE B O 1
ATOM 6466 N N . LEU B 1 277 ? 1.988 -40.406 -30.234 1 94.62 277 LEU B N 1
ATOM 6467 C CA . LEU B 1 277 ? 1.285 -40.125 -31.484 1 94.62 277 LEU B CA 1
ATOM 6468 C C . LEU B 1 277 ? 2.135 -39.281 -32.406 1 94.62 277 LEU B C 1
ATOM 6470 O O . LEU B 1 277 ? 1.756 -39.031 -33.562 1 94.62 277 LEU B O 1
ATOM 6474 N N . THR B 1 278 ? 3.26 -38.906 -31.938 1 90.5 278 THR B N 1
ATOM 6475 C CA . THR B 1 278 ? 4.066 -38 -32.75 1 90.5 278 THR B CA 1
ATOM 6476 C C . THR B 1 278 ? 5.527 -38.438 -32.75 1 90.5 278 THR B C 1
ATOM 6478 O O . THR B 1 278 ? 6.023 -39 -31.766 1 90.5 278 THR B O 1
ATOM 6481 N N . GLY B 1 279 ? 6.184 -38.125 -33.875 1 88.75 279 GLY B N 1
ATOM 6482 C CA . GLY B 1 279 ? 7.617 -38.344 -34 1 88.75 279 GLY B CA 1
ATOM 6483 C C . GLY B 1 279 ? 8.414 -37.062 -34.031 1 88.75 279 GLY B C 1
ATOM 6484 O O . GLY B 1 279 ? 9.617 -37.062 -34.312 1 88.75 279 GLY B O 1
ATOM 6485 N N . ASP B 1 280 ? 7.824 -36 -33.688 1 88.62 280 ASP B N 1
ATOM 6486 C CA . ASP B 1 280 ? 8.414 -34.688 -33.906 1 88.62 280 ASP B CA 1
ATOM 6487 C C . ASP B 1 280 ? 9.148 -34.188 -32.656 1 88.62 280 ASP B C 1
ATOM 6489 O O . ASP B 1 280 ? 9.664 -33.062 -32.625 1 88.62 280 ASP B O 1
ATOM 6493 N N . ILE B 1 281 ? 9.188 -35.031 -31.609 1 92.56 281 ILE B N 1
ATOM 6494 C CA . ILE B 1 281 ? 9.789 -34.625 -30.359 1 92.56 281 ILE B CA 1
ATOM 6495 C C . ILE B 1 281 ? 11.297 -34.438 -30.531 1 92.56 281 ILE B C 1
ATOM 6497 O O . ILE B 1 281 ? 11.969 -35.312 -31.094 1 92.56 281 ILE B O 1
ATOM 6501 N N . LYS B 1 282 ? 11.836 -33.281 -30.094 1 92.44 282 LYS B N 1
ATOM 6502 C CA . LYS B 1 282 ? 13.266 -33 -30.188 1 92.44 282 LYS B CA 1
ATOM 6503 C C . LYS B 1 282 ? 13.914 -33 -28.812 1 92.44 282 LYS B C 1
ATOM 6505 O O . LYS B 1 282 ? 13.242 -32.812 -27.797 1 92.44 282 LYS B O 1
ATOM 6510 N N . PRO B 1 283 ? 15.219 -33.156 -28.875 1 93.81 283 PRO B N 1
ATOM 6511 C CA . PRO B 1 283 ? 15.922 -33.062 -27.594 1 93.81 283 PRO B CA 1
ATOM 6512 C C . PRO B 1 283 ? 15.68 -31.734 -26.875 1 93.81 283 PRO B C 1
ATOM 6514 O O . PRO B 1 283 ? 15.625 -30.688 -27.531 1 93.81 283 PRO B O 1
ATOM 6517 N N . ASN B 1 284 ? 15.508 -31.812 -25.547 1 94.06 284 ASN B N 1
ATOM 6518 C CA . ASN B 1 284 ? 15.336 -30.688 -24.641 1 94.06 284 ASN B CA 1
ATOM 6519 C C . ASN B 1 284 ? 13.914 -30.109 -24.719 1 94.06 284 ASN B C 1
ATOM 6521 O O . ASN B 1 284 ? 13.609 -29.109 -24.078 1 94.06 284 ASN B O 1
ATOM 6525 N N . GLU B 1 285 ? 13.117 -30.797 -25.531 1 94.38 285 GLU B N 1
ATOM 6526 C CA . GLU B 1 285 ? 11.727 -30.359 -25.562 1 94.38 285 GLU B CA 1
ATOM 6527 C C . GLU B 1 285 ? 11.016 -30.672 -24.25 1 94.38 285 GLU B C 1
ATOM 6529 O O . GLU B 1 285 ? 11.125 -31.781 -23.719 1 94.38 285 GLU B O 1
ATOM 6534 N N . ASN B 1 286 ? 10.312 -29.625 -23.719 1 94.94 286 ASN B N 1
ATOM 6535 C CA . ASN B 1 286 ? 9.531 -29.703 -22.484 1 94.94 286 ASN B CA 1
ATOM 6536 C C . ASN B 1 286 ? 10.414 -30.031 -21.281 1 94.94 286 ASN B C 1
ATOM 6538 O O . ASN B 1 286 ? 9.992 -30.734 -20.375 1 94.94 286 ASN B O 1
ATOM 6542 N N . VAL B 1 287 ? 11.633 -29.594 -21.344 1 95.44 287 VAL B N 1
ATOM 6543 C CA . VAL B 1 287 ? 12.578 -29.797 -20.25 1 95.44 287 VAL B CA 1
ATOM 6544 C C . VAL B 1 287 ? 13.094 -28.438 -19.766 1 95.44 287 VAL B C 1
ATOM 6546 O O . VAL B 1 287 ? 13.438 -27.578 -20.578 1 95.44 287 VAL B O 1
ATOM 6549 N N . ARG B 1 288 ? 13.023 -28.297 -18.516 1 94.06 288 ARG B N 1
ATOM 6550 C CA . ARG B 1 288 ? 13.633 -27.141 -17.859 1 94.06 288 ARG B CA 1
ATOM 6551 C C . ARG B 1 288 ? 15.016 -27.5 -17.312 1 94.06 288 ARG B C 1
ATOM 6553 O O . ARG B 1 288 ? 15.125 -28.312 -16.391 1 94.06 288 ARG B O 1
ATOM 6560 N N . GLU B 1 289 ? 16.031 -26.812 -17.828 1 94.44 289 GLU B N 1
ATOM 6561 C CA . GLU B 1 289 ? 17.391 -27.125 -17.422 1 94.44 289 GLU B CA 1
ATOM 6562 C C . GLU B 1 289 ? 17.688 -26.547 -16.031 1 94.44 289 GLU B C 1
ATOM 6564 O O . GLU B 1 289 ? 17.094 -25.547 -15.633 1 94.44 289 GLU B O 1
ATOM 6569 N N . PRO B 1 290 ? 18.625 -27.234 -15.375 1 94.56 290 PRO B N 1
ATOM 6570 C CA . PRO B 1 290 ? 19.016 -26.688 -14.07 1 94.56 290 PRO B CA 1
ATOM 6571 C C . PRO B 1 290 ? 19.453 -25.219 -14.156 1 94.56 290 PRO B C 1
ATOM 6573 O O . PRO B 1 290 ? 20.219 -24.859 -15.055 1 94.56 290 PRO B O 1
ATOM 6576 N N . GLY B 1 291 ? 18.875 -24.375 -13.281 1 95.31 291 GLY B N 1
ATOM 6577 C CA . GLY B 1 291 ? 19.297 -22.984 -13.203 1 95.31 291 GLY B CA 1
ATOM 6578 C C . GLY B 1 291 ? 18.672 -22.109 -14.266 1 95.31 291 GLY B C 1
ATOM 6579 O O . GLY B 1 291 ? 19 -20.938 -14.383 1 95.31 291 GLY B O 1
ATOM 6580 N N . SER B 1 292 ? 17.844 -22.703 -15.039 1 93.44 292 SER B N 1
ATOM 6581 C CA . SER B 1 292 ? 17.25 -21.953 -16.125 1 93.44 292 SER B CA 1
ATOM 6582 C C . SER B 1 292 ? 16.391 -20.797 -15.609 1 93.44 292 SER B C 1
ATOM 6584 O O . SER B 1 292 ? 16.297 -19.75 -16.25 1 93.44 292 SER B O 1
ATOM 6586 N N . ASP B 1 293 ? 15.758 -20.984 -14.484 1 94.19 293 ASP B N 1
ATOM 6587 C CA . ASP B 1 293 ? 15 -19.891 -13.883 1 94.19 293 ASP B CA 1
ATOM 6588 C C . ASP B 1 293 ? 15.898 -19 -13.031 1 94.19 293 ASP B C 1
ATOM 6590 O O . ASP B 1 293 ? 15.828 -17.766 -13.125 1 94.19 293 ASP B O 1
ATOM 6594 N N . ILE B 1 294 ? 16.641 -19.609 -12.18 1 95.44 294 ILE B N 1
ATOM 6595 C CA . ILE B 1 294 ? 17.609 -18.938 -11.328 1 95.44 294 ILE B CA 1
ATOM 6596 C C . ILE B 1 294 ? 18.922 -19.719 -11.32 1 95.44 294 ILE B C 1
ATOM 6598 O O . ILE B 1 294 ? 18.984 -20.828 -10.789 1 95.44 294 ILE B O 1
ATOM 6602 N N . ALA B 1 295 ? 19.938 -19.125 -11.859 1 96.25 295 ALA B N 1
ATOM 6603 C CA . ALA B 1 295 ? 21.234 -19.781 -11.891 1 96.25 295 ALA B CA 1
ATOM 6604 C C . ALA B 1 295 ? 21.922 -19.719 -10.523 1 96.25 295 ALA B C 1
ATOM 6606 O O . ALA B 1 295 ? 21.875 -18.672 -9.859 1 96.25 295 ALA B O 1
ATOM 6607 N N . LEU B 1 296 ? 22.547 -20.875 -10.148 1 96.88 296 LEU B N 1
ATOM 6608 C CA . LEU B 1 296 ? 23.328 -20.891 -8.906 1 96.88 296 LEU B CA 1
ATOM 6609 C C . LEU B 1 296 ? 24.359 -19.781 -8.898 1 96.88 296 LEU B C 1
ATOM 6611 O O . LEU B 1 296 ? 25.078 -19.594 -9.883 1 96.88 296 LEU B O 1
ATOM 6615 N N . GLY B 1 297 ? 24.344 -19.016 -7.855 1 97.38 297 GLY B N 1
ATOM 6616 C CA . GLY B 1 297 ? 25.375 -18 -7.688 1 97.38 297 GLY B CA 1
ATOM 6617 C C . GLY B 1 297 ? 25.078 -16.719 -8.438 1 97.38 297 GLY B C 1
ATOM 6618 O O . GLY B 1 297 ? 25.812 -15.734 -8.328 1 97.38 297 GLY B O 1
ATOM 6619 N N . SER B 1 298 ? 24.016 -16.703 -9.141 1 96.44 298 SER B N 1
ATOM 6620 C CA . SER B 1 298 ? 23.656 -15.477 -9.844 1 96.44 298 SER B CA 1
ATOM 6621 C C . SER B 1 298 ? 23.141 -14.414 -8.883 1 96.44 298 SER B C 1
ATOM 6623 O O . SER B 1 298 ? 22.578 -14.734 -7.836 1 96.44 298 SER B O 1
ATOM 6625 N N . LYS B 1 299 ? 23.391 -13.141 -9.25 1 97.12 299 LYS B N 1
ATOM 6626 C CA . LYS B 1 299 ? 22.812 -12.039 -8.484 1 97.12 299 LYS B CA 1
ATOM 6627 C C . LYS B 1 299 ? 21.312 -11.938 -8.711 1 97.12 299 LYS B C 1
ATOM 6629 O O . LYS B 1 299 ? 20.859 -11.664 -9.828 1 97.12 299 LYS B O 1
ATOM 6634 N N . ILE B 1 300 ? 20.547 -12.102 -7.68 1 96.88 300 ILE B N 1
ATOM 6635 C CA . ILE B 1 300 ? 19.109 -12.117 -7.863 1 96.88 300 ILE B CA 1
ATOM 6636 C C . ILE B 1 300 ? 18.516 -10.789 -7.41 1 96.88 300 ILE B C 1
ATOM 6638 O O . ILE B 1 300 ? 17.453 -10.375 -7.891 1 96.88 300 ILE B O 1
ATOM 6642 N N . LEU B 1 301 ? 19.109 -10.164 -6.422 1 96.94 301 LEU B N 1
ATOM 6643 C CA . LEU B 1 301 ? 18.766 -8.805 -6.012 1 96.94 301 LEU B CA 1
ATOM 6644 C C . LEU B 1 301 ? 20.016 -7.98 -5.77 1 96.94 301 LEU B C 1
ATOM 6646 O O . LEU B 1 301 ? 21.062 -8.523 -5.418 1 96.94 301 LEU B O 1
ATOM 6650 N N . GLN B 1 302 ? 19.844 -6.742 -5.973 1 96.25 302 GLN B N 1
ATOM 6651 C CA . GLN B 1 302 ? 21 -5.859 -5.793 1 96.25 302 GLN B CA 1
ATOM 6652 C C . GLN B 1 302 ? 20.75 -4.848 -4.684 1 96.25 302 GLN B C 1
ATOM 6654 O O . GLN B 1 302 ? 19.594 -4.543 -4.359 1 96.25 302 GLN B O 1
ATOM 6659 N N . LYS B 1 303 ? 21.875 -4.355 -4.125 1 97.06 303 LYS B N 1
ATOM 6660 C CA . LYS B 1 303 ? 21.766 -3.258 -3.17 1 97.06 303 LYS B CA 1
ATOM 6661 C C . LYS B 1 303 ? 20.906 -2.125 -3.729 1 97.06 303 LYS B C 1
ATOM 6663 O O . LYS B 1 303 ? 21.109 -1.694 -4.867 1 97.06 303 LYS B O 1
ATOM 6668 N N . GLY B 1 304 ? 19.922 -1.663 -2.922 1 95.56 304 GLY B N 1
ATOM 6669 C CA . GLY B 1 304 ? 19.047 -0.573 -3.344 1 95.56 304 GLY B CA 1
ATOM 6670 C C . GLY B 1 304 ? 17.703 -1.046 -3.863 1 95.56 304 GLY B C 1
ATOM 6671 O O . GLY B 1 304 ? 16.781 -0.251 -4.004 1 95.56 304 GLY B O 1
ATOM 6672 N N . ASP B 1 305 ? 17.594 -2.381 -4.086 1 95.56 305 ASP B N 1
ATOM 6673 C CA . ASP B 1 305 ? 16.312 -2.91 -4.551 1 95.56 305 ASP B CA 1
ATOM 6674 C C . ASP B 1 305 ? 15.266 -2.861 -3.445 1 95.56 305 ASP B C 1
ATOM 6676 O O . ASP B 1 305 ? 15.555 -3.176 -2.289 1 95.56 305 ASP B O 1
ATOM 6680 N N . LEU B 1 306 ? 14.141 -2.418 -3.832 1 95.75 306 LEU B N 1
ATOM 6681 C CA . LEU B 1 306 ? 12.992 -2.453 -2.939 1 95.75 306 LEU B CA 1
ATOM 6682 C C . LEU B 1 306 ? 12.289 -3.805 -3.014 1 95.75 306 LEU B C 1
ATOM 6684 O O . LEU B 1 306 ? 12.062 -4.332 -4.105 1 95.75 306 LEU B O 1
ATOM 6688 N N . ILE B 1 307 ? 11.977 -4.422 -1.902 1 97.44 307 ILE B N 1
ATOM 6689 C CA . ILE B 1 307 ? 11.094 -5.582 -1.874 1 97.44 307 ILE B CA 1
ATOM 6690 C C . ILE B 1 307 ? 9.641 -5.117 -1.941 1 97.44 307 ILE B C 1
ATOM 6692 O O . ILE B 1 307 ? 9.094 -4.605 -0.959 1 97.44 307 ILE B O 1
ATOM 6696 N N . THR B 1 308 ? 9.047 -5.309 -3.074 1 96.38 308 THR B N 1
ATOM 6697 C CA . THR B 1 308 ? 7.723 -4.754 -3.332 1 96.38 308 THR B CA 1
ATOM 6698 C C . THR B 1 308 ? 6.633 -5.707 -2.848 1 96.38 308 THR B C 1
ATOM 6700 O O . THR B 1 308 ? 6.922 -6.844 -2.465 1 96.38 308 THR B O 1
ATOM 6703 N N . SER B 1 309 ? 5.398 -5.215 -2.855 1 95.69 309 SER B N 1
ATOM 6704 C CA . SER B 1 309 ? 4.242 -6 -2.438 1 95.69 309 SER B CA 1
ATOM 6705 C C . SER B 1 309 ? 3.732 -6.879 -3.572 1 95.69 309 SER B C 1
ATOM 6707 O O . SER B 1 309 ? 2.742 -7.594 -3.412 1 95.69 309 SER B O 1
ATOM 6709 N N . VAL B 1 310 ? 4.402 -6.883 -4.699 1 96.38 310 VAL B N 1
ATOM 6710 C CA . VAL B 1 310 ? 3.971 -7.66 -5.859 1 96.38 310 VAL B CA 1
ATOM 6711 C C . VAL B 1 310 ? 4.301 -9.133 -5.645 1 96.38 310 VAL B C 1
ATOM 6713 O O . VAL B 1 310 ? 3.686 -10.008 -6.258 1 96.38 310 VAL B O 1
ATOM 6716 N N . GLY B 1 311 ? 5.289 -9.398 -4.848 1 96.56 311 GLY B N 1
ATOM 6717 C CA . GLY B 1 311 ? 5.594 -10.766 -4.461 1 96.56 311 GLY B CA 1
ATOM 6718 C C . GLY B 1 311 ? 6.785 -11.344 -5.199 1 96.56 311 GLY B C 1
ATOM 6719 O O . GLY B 1 311 ? 7.273 -12.422 -4.855 1 96.56 311 GLY B O 1
ATOM 6720 N N . GLY B 1 312 ? 7.324 -10.617 -6.207 1 96.75 312 GLY B N 1
ATOM 6721 C CA . GLY B 1 312 ? 8.414 -11.133 -7.016 1 96.75 312 GLY B CA 1
ATOM 6722 C C . GLY B 1 312 ? 9.711 -11.281 -6.242 1 96.75 312 GLY B C 1
ATOM 6723 O O . GLY B 1 312 ? 10.359 -12.328 -6.312 1 96.75 312 GLY B O 1
ATOM 6724 N N . GLU B 1 313 ? 10.117 -10.312 -5.5 1 97.81 313 GLU B N 1
ATOM 6725 C CA . GLU B 1 313 ? 11.367 -10.344 -4.75 1 97.81 313 GLU B CA 1
ATOM 6726 C C . GLU B 1 313 ? 11.336 -11.398 -3.648 1 97.81 313 GLU B C 1
ATOM 6728 O O . GLU B 1 313 ? 12.289 -12.148 -3.469 1 97.81 313 GLU B O 1
ATOM 6733 N N . ILE B 1 314 ? 10.203 -11.438 -2.994 1 97.88 314 ILE B N 1
ATOM 6734 C CA . ILE B 1 314 ? 10.047 -12.438 -1.948 1 97.88 314 ILE B CA 1
ATOM 6735 C C . ILE B 1 314 ? 10.117 -13.836 -2.562 1 97.88 314 ILE B C 1
ATOM 6737 O O . ILE B 1 314 ? 10.758 -14.734 -2.01 1 97.88 314 ILE B O 1
ATOM 6741 N N . GLY B 1 315 ? 9.453 -13.977 -3.672 1 97.94 315 GLY B N 1
ATOM 6742 C CA . GLY B 1 315 ? 9.5 -15.25 -4.375 1 97.94 315 GLY B CA 1
ATOM 6743 C C . GLY B 1 315 ? 10.906 -15.656 -4.773 1 97.94 315 GLY B C 1
ATOM 6744 O O . GLY B 1 315 ? 11.281 -16.828 -4.648 1 97.94 315 GLY B O 1
ATOM 6745 N N . LEU B 1 316 ? 11.664 -14.711 -5.266 1 97.56 316 LEU B N 1
ATOM 6746 C CA . LEU B 1 316 ? 13.047 -14.961 -5.652 1 97.56 316 LEU B CA 1
ATOM 6747 C C . LEU B 1 316 ? 13.867 -15.43 -4.457 1 97.56 316 LEU B C 1
ATOM 6749 O O . LEU B 1 316 ? 14.602 -16.422 -4.551 1 97.56 316 LEU B O 1
ATOM 6753 N N . LEU B 1 317 ? 13.734 -14.719 -3.375 1 98.31 317 LEU B N 1
ATOM 6754 C CA . LEU B 1 317 ? 14.484 -15.047 -2.168 1 98.31 317 LEU B CA 1
ATOM 6755 C C . LEU B 1 317 ? 14.102 -16.438 -1.656 1 98.31 317 LEU B C 1
ATOM 6757 O O . LEU B 1 317 ? 14.977 -17.25 -1.366 1 98.31 317 LEU B O 1
ATOM 6761 N N . ALA B 1 318 ? 12.836 -16.688 -1.613 1 98.06 318 ALA B N 1
ATOM 6762 C CA . ALA B 1 318 ? 12.336 -17.953 -1.108 1 98.06 318 ALA B CA 1
ATOM 6763 C C . ALA B 1 318 ? 12.766 -19.109 -2.014 1 98.06 318 ALA B C 1
ATOM 6765 O O .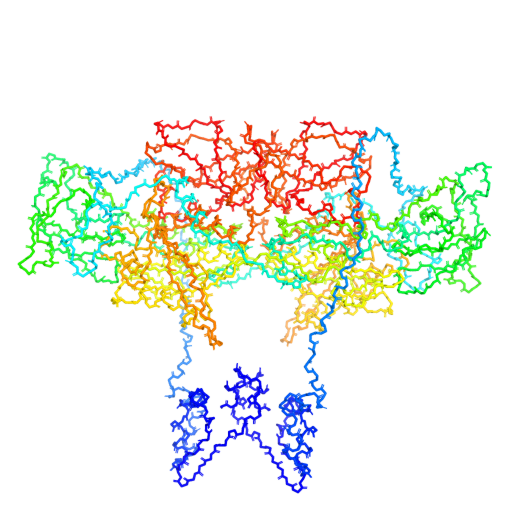 ALA B 1 318 ? 13.273 -20.125 -1.536 1 98.06 318 ALA B O 1
ATOM 6766 N N . ALA B 1 319 ? 12.633 -18.953 -3.303 1 97.69 319 ALA B N 1
ATOM 6767 C CA . ALA B 1 319 ? 12.898 -20.016 -4.27 1 97.69 319 ALA B CA 1
ATOM 6768 C C . ALA B 1 319 ? 14.391 -20.344 -4.312 1 97.69 319 ALA B C 1
ATOM 6770 O O . ALA B 1 319 ? 14.758 -21.5 -4.562 1 97.69 319 ALA B O 1
ATOM 6771 N N . SER B 1 320 ? 15.203 -19.375 -4.07 1 97.06 320 SER B N 1
ATOM 6772 C CA . SER B 1 320 ? 16.641 -19.562 -4.262 1 97.06 320 SER B CA 1
ATOM 6773 C C . SER B 1 320 ? 17.312 -19.969 -2.961 1 97.06 320 SER B C 1
ATOM 6775 O O . SER B 1 320 ? 18.547 -20 -2.883 1 97.06 320 SER B O 1
ATOM 6777 N N . GLY B 1 321 ? 16.578 -20.125 -1.912 1 96.94 321 GLY B N 1
ATOM 6778 C CA . GLY B 1 321 ? 17.125 -20.672 -0.678 1 96.94 321 GLY B CA 1
ATOM 6779 C C . GLY B 1 321 ? 17.719 -19.625 0.239 1 96.94 321 GLY B C 1
ATOM 6780 O O . GLY B 1 321 ? 18.469 -19.938 1.159 1 96.94 321 GLY B O 1
ATOM 6781 N N . THR B 1 322 ? 17.422 -18.359 -0.05 1 97.19 322 THR B N 1
ATOM 6782 C CA . THR B 1 322 ? 17.906 -17.297 0.813 1 97.19 322 THR B CA 1
ATOM 6783 C C . THR B 1 322 ? 17.172 -17.297 2.148 1 97.19 322 THR B C 1
ATOM 6785 O O . THR B 1 322 ? 15.945 -17.297 2.182 1 97.19 322 THR B O 1
ATOM 6788 N N . LYS B 1 323 ? 17.938 -17.25 3.244 1 96.44 323 LYS B N 1
ATOM 6789 C CA . LYS B 1 323 ? 17.312 -17.328 4.562 1 96.44 323 LYS B CA 1
ATOM 6790 C C . LYS B 1 323 ? 17.359 -15.992 5.289 1 96.44 323 LYS B C 1
ATOM 6792 O O . LYS B 1 323 ? 16.438 -15.641 6.027 1 96.44 323 LYS B O 1
ATOM 6797 N N . ILE B 1 324 ? 18.438 -15.391 5.082 1 97.5 324 ILE B N 1
ATOM 6798 C CA . ILE B 1 324 ? 18.703 -14.117 5.738 1 97.5 324 ILE B CA 1
ATOM 6799 C C . ILE B 1 324 ? 19.156 -13.086 4.703 1 97.5 324 ILE B C 1
ATOM 6801 O O . ILE B 1 324 ? 19.844 -13.43 3.742 1 97.5 324 ILE B O 1
ATOM 6805 N N . VAL B 1 325 ? 18.719 -11.883 4.879 1 98.31 325 VAL B N 1
ATOM 6806 C CA . VAL B 1 325 ? 19.141 -10.812 3.979 1 98.31 325 VAL B CA 1
ATOM 6807 C C . VAL B 1 325 ? 19.516 -9.578 4.789 1 98.31 325 VAL B C 1
ATOM 6809 O O . VAL B 1 325 ? 19.047 -9.391 5.91 1 98.31 325 VAL B O 1
ATOM 6812 N N . LYS B 1 326 ? 20.438 -8.797 4.246 1 98.75 326 LYS B N 1
ATOM 6813 C CA . LYS B 1 326 ? 20.766 -7.488 4.805 1 98.75 326 LYS B CA 1
ATOM 6814 C C . LYS B 1 326 ? 19.891 -6.398 4.18 1 98.75 326 LYS B C 1
ATOM 6816 O O . LYS B 1 326 ? 19.859 -6.254 2.957 1 98.75 326 LYS B O 1
ATOM 6821 N N . VAL B 1 327 ? 19.172 -5.668 5.023 1 98.75 327 VAL B N 1
ATOM 6822 C CA . VAL B 1 327 ? 18.328 -4.566 4.578 1 98.75 327 VAL B CA 1
ATOM 6823 C C . VAL B 1 327 ? 18.625 -3.314 5.402 1 98.75 327 VAL B C 1
ATOM 6825 O O . VAL B 1 327 ? 19.312 -3.389 6.422 1 98.75 327 VAL B O 1
ATOM 6828 N N . PHE B 1 328 ? 18.219 -2.172 4.891 1 98.56 328 PHE B N 1
ATOM 6829 C CA . PHE B 1 328 ? 18.312 -0.951 5.688 1 98.56 328 PHE B CA 1
ATOM 6830 C C . PHE B 1 328 ? 17.156 -0.873 6.688 1 98.56 328 PHE B C 1
ATOM 6832 O O . PHE B 1 328 ? 16.016 -1.166 6.344 1 98.56 328 PHE B O 1
ATOM 6839 N N . LYS B 1 329 ? 17.5 -0.486 7.855 1 98.06 329 LYS B N 1
ATOM 6840 C CA . LYS B 1 329 ? 16.547 -0.429 8.953 1 98.06 329 LYS B CA 1
ATOM 6841 C C . LYS B 1 329 ? 15.484 0.642 8.711 1 98.06 329 LYS B C 1
ATOM 6843 O O . LYS B 1 329 ? 15.812 1.773 8.344 1 98.06 329 LYS B O 1
ATOM 6848 N N . LYS B 1 330 ? 14.219 0.269 8.883 1 97.88 330 LYS B N 1
ATOM 6849 C CA . LYS B 1 330 ? 13.148 1.256 8.867 1 97.88 330 LYS B CA 1
ATOM 6850 C C . LYS B 1 330 ? 13.109 2.061 10.164 1 97.88 330 LYS B C 1
ATOM 6852 O O . LYS B 1 330 ? 13.141 1.488 11.25 1 97.88 330 LYS B O 1
ATOM 6857 N N . PRO B 1 331 ? 13.031 3.375 10.062 1 97.88 331 PRO B N 1
ATOM 6858 C CA . PRO B 1 331 ? 12.984 4.18 11.281 1 97.88 331 PRO B CA 1
ATOM 6859 C C . PRO B 1 331 ? 11.656 4.062 12.023 1 97.88 331 PRO B C 1
ATOM 6861 O O . PRO B 1 331 ? 10.609 3.904 11.391 1 97.88 331 PRO B O 1
ATOM 6864 N N . CYS B 1 332 ? 11.734 4.133 13.289 1 97.31 332 CYS B N 1
ATOM 6865 C CA . CYS B 1 332 ? 10.547 4.234 14.125 1 97.31 332 CYS B CA 1
ATOM 6866 C C . CYS B 1 332 ? 10.094 5.684 14.266 1 97.31 332 CYS B C 1
ATOM 6868 O O . CYS B 1 332 ? 10.891 6.551 14.633 1 97.31 332 CYS B O 1
ATOM 6870 N N . VAL B 1 333 ? 8.805 5.988 14.023 1 98.5 333 VAL B N 1
ATOM 6871 C CA . VAL B 1 333 ? 8.328 7.363 13.953 1 98.5 333 VAL B CA 1
ATOM 6872 C C . VAL B 1 333 ? 7.316 7.621 15.062 1 98.5 333 VAL B C 1
ATOM 6874 O O . VAL B 1 333 ? 6.34 6.883 15.203 1 98.5 333 VAL B O 1
ATOM 6877 N N . GLY B 1 334 ? 7.555 8.648 15.898 1 98.44 334 GLY B N 1
ATOM 6878 C CA . GLY B 1 334 ? 6.59 9.109 16.875 1 98.44 334 GLY B CA 1
ATOM 6879 C C . GLY B 1 334 ? 5.75 10.273 16.391 1 98.44 334 GLY B C 1
ATOM 6880 O O . GLY B 1 334 ? 6.262 11.188 15.734 1 98.44 334 GLY B O 1
ATOM 6881 N N . VAL B 1 335 ? 4.438 10.25 16.656 1 98.69 335 VAL B N 1
ATOM 6882 C CA . VAL B 1 335 ? 3.541 11.32 16.25 1 98.69 335 VAL B CA 1
ATOM 6883 C C . VAL B 1 335 ? 2.891 11.953 17.469 1 98.69 335 VAL B C 1
ATOM 6885 O O . VAL B 1 335 ? 2.297 11.258 18.297 1 98.69 335 VAL B O 1
ATOM 6888 N N . LEU B 1 336 ? 3.012 13.289 17.578 1 98.25 336 LEU B N 1
ATOM 6889 C CA . LEU B 1 336 ? 2.541 14.07 18.719 1 98.25 336 LEU B CA 1
ATOM 6890 C C . LEU B 1 336 ? 1.719 15.266 18.25 1 98.25 336 LEU B C 1
ATOM 6892 O O . LEU B 1 336 ? 2.197 16.094 17.469 1 98.25 336 LEU B O 1
ATOM 6896 N N . SER B 1 337 ? 0.486 15.32 18.719 1 97.88 337 SER B N 1
ATOM 6897 C CA . SER B 1 337 ? -0.295 16.531 18.516 1 97.88 337 SER B CA 1
ATOM 6898 C C . SER B 1 337 ? -0.121 17.516 19.672 1 97.88 337 SER B C 1
ATOM 6900 O O . SER B 1 337 ? -0.007 17.094 20.828 1 97.88 337 SER B O 1
ATOM 6902 N N . THR B 1 338 ? -0.132 18.812 19.344 1 95.5 338 THR B N 1
ATOM 6903 C CA . THR B 1 338 ? 0.008 19.812 20.391 1 95.5 338 THR B CA 1
ATOM 6904 C C . THR B 1 338 ? -1.133 20.828 20.328 1 95.5 338 THR B C 1
ATOM 6906 O O . THR B 1 338 ? -1.589 21.188 19.234 1 95.5 338 THR B O 1
ATOM 6909 N N . GLY B 1 339 ? -1.518 21.219 21.547 1 93.5 339 GLY B N 1
ATOM 6910 C CA . GLY B 1 339 ? -2.527 22.266 21.641 1 93.5 339 GLY B CA 1
ATOM 6911 C C . GLY B 1 339 ? -3.496 22.062 22.781 1 93.5 339 GLY B C 1
ATOM 6912 O O . GLY B 1 339 ? -3.924 20.938 23.047 1 93.5 339 GLY B O 1
ATOM 6913 N N . ASP B 1 340 ? -3.895 23.125 23.406 1 92.12 340 ASP B N 1
ATOM 6914 C CA . ASP B 1 340 ? -4.836 23.078 24.516 1 92.12 340 ASP B CA 1
ATOM 6915 C C . ASP B 1 340 ? -6.254 22.797 24.031 1 92.12 340 ASP B C 1
ATOM 6917 O O . ASP B 1 340 ? -7.082 22.281 24.797 1 92.12 340 ASP B O 1
ATOM 6921 N N . GLU B 1 341 ? -6.477 23.156 22.812 1 92.62 341 GLU B N 1
ATOM 6922 C CA . GLU B 1 341 ? -7.824 23.062 22.266 1 92.62 341 GLU B CA 1
ATOM 6923 C C . GLU B 1 341 ? -8.156 21.609 21.891 1 92.62 341 GLU B C 1
ATOM 6925 O O . GLU B 1 341 ? -9.32 21.281 21.688 1 92.62 341 GLU B O 1
ATOM 6930 N N . LEU B 1 342 ? -7.211 20.766 21.812 1 95.75 342 LEU B N 1
ATOM 6931 C CA . LEU B 1 342 ? -7.387 19.453 21.203 1 95.75 342 LEU B CA 1
ATOM 6932 C C . LEU B 1 342 ? -8.008 18.469 22.203 1 95.75 342 LEU B C 1
ATOM 6934 O O . LEU B 1 342 ? -7.664 18.484 23.375 1 95.75 342 LEU B O 1
ATOM 6938 N N . VAL B 1 343 ? -8.906 17.75 21.656 1 96.31 343 VAL B N 1
ATOM 6939 C CA . VAL B 1 343 ? -9.5 16.609 22.344 1 96.31 343 VAL B CA 1
ATOM 6940 C C . VAL B 1 343 ? -9.312 15.336 21.516 1 96.31 343 VAL B C 1
ATOM 6942 O O . VAL B 1 343 ? -9.297 15.398 20.281 1 96.31 343 VAL B O 1
ATOM 6945 N N . GLU B 1 344 ? -9.164 14.195 22.266 1 97.12 344 GLU B N 1
ATOM 6946 C CA . GLU B 1 344 ? -9.078 12.922 21.547 1 97.12 344 GLU B CA 1
ATOM 6947 C C . GLU B 1 344 ? -10.266 12.734 20.625 1 97.12 344 GLU B C 1
ATOM 6949 O O . GLU B 1 344 ? -11.406 13.039 20.984 1 97.12 344 GLU B O 1
ATOM 6954 N N . HIS B 1 345 ? -10.008 12.195 19.422 1 96.25 345 HIS B N 1
ATOM 6955 C CA . HIS B 1 345 ? -11.062 12.117 18.422 1 96.25 345 HIS B CA 1
ATOM 6956 C C . HIS B 1 345 ? -12.164 11.156 18.844 1 96.25 345 HIS B C 1
ATOM 6958 O O . HIS B 1 345 ? -13.305 11.273 18.406 1 96.25 345 HIS B O 1
ATOM 6964 N N . ASP B 1 346 ? -11.805 10.156 19.656 1 94.81 346 ASP B N 1
ATOM 6965 C CA . ASP B 1 346 ? -12.789 9.156 20.062 1 94.81 346 ASP B CA 1
ATOM 6966 C C . ASP B 1 346 ? -13.359 9.469 21.438 1 94.81 346 ASP B C 1
ATOM 6968 O O . ASP B 1 346 ? -14.062 8.648 22.031 1 94.81 346 ASP B O 1
ATOM 6972 N N . ASP B 1 347 ? -13.023 10.578 21.969 1 95.25 347 ASP B N 1
ATOM 6973 C CA . ASP B 1 347 ? -13.641 11.016 23.219 1 95.25 347 ASP B CA 1
ATOM 6974 C C . ASP B 1 347 ? -15.156 11.141 23.062 1 95.25 347 ASP B C 1
ATOM 6976 O O . ASP B 1 347 ? -15.641 11.875 22.203 1 95.25 347 ASP B O 1
ATOM 6980 N N . PRO B 1 348 ? -15.914 10.438 23.922 1 92.38 348 PRO B N 1
ATOM 6981 C CA . PRO B 1 348 ? -17.375 10.461 23.766 1 92.38 348 PRO B CA 1
ATOM 6982 C C . PRO B 1 348 ? -18 11.773 24.219 1 92.38 348 PRO B C 1
ATOM 6984 O O . PRO B 1 348 ? -19.156 12.062 23.891 1 92.38 348 PRO B O 1
ATOM 6987 N N . ARG B 1 349 ? -17.328 12.648 24.984 1 90.62 349 ARG B N 1
ATOM 6988 C CA . ARG B 1 349 ? -17.891 13.891 25.516 1 90.62 349 ARG B CA 1
ATOM 6989 C C . ARG B 1 349 ? -18.094 14.922 24.406 1 90.62 349 ARG B C 1
ATOM 6991 O O . ARG B 1 349 ? -17.312 14.977 23.453 1 90.62 349 ARG B O 1
ATOM 6998 N N . LYS B 1 350 ? -18.969 15.742 24.516 1 90.31 350 LYS B N 1
ATOM 6999 C CA . LYS B 1 350 ? -19.25 16.844 23.594 1 90.31 350 LYS B CA 1
ATOM 7000 C C . LYS B 1 350 ? -18.188 17.922 23.719 1 90.31 350 LYS B C 1
ATOM 7002 O O . LYS B 1 350 ? -17.672 18.188 24.797 1 90.31 350 LYS B O 1
ATOM 7007 N N . LEU B 1 351 ? -18.047 18.578 22.562 1 92.06 351 LEU B N 1
ATOM 7008 C CA . LEU B 1 351 ? -17.078 19.672 22.547 1 92.06 351 LEU B CA 1
ATOM 7009 C C . LEU B 1 351 ? -17.656 20.938 23.188 1 92.06 351 LEU B C 1
ATOM 7011 O O . LEU B 1 351 ? -18.875 21.156 23.109 1 92.06 351 LEU B O 1
ATOM 7015 N N . TYR B 1 352 ? -16.812 21.672 23.766 1 87.06 352 TYR B N 1
ATOM 7016 C CA . TYR B 1 352 ? -17.234 22.969 24.312 1 87.06 352 TYR B CA 1
ATOM 7017 C C . TYR B 1 352 ? -16.172 24.031 24.078 1 87.06 352 TYR B C 1
ATOM 7019 O O . TYR B 1 352 ? -15 23.703 23.891 1 87.06 352 TYR B O 1
ATOM 7027 N N . GLY B 1 353 ? -16.703 25.234 23.969 1 87.44 353 GLY B N 1
ATOM 7028 C CA . GLY B 1 353 ? -15.797 26.359 23.766 1 87.44 353 GLY B CA 1
ATOM 7029 C C . GLY B 1 353 ? -15.008 26.266 22.469 1 87.44 353 GLY B C 1
ATOM 7030 O O . GLY B 1 353 ? -15.586 26.062 21.406 1 87.44 353 GLY B O 1
ATOM 7031 N N . GLY B 1 354 ? -13.672 26.438 22.609 1 91 354 GLY B N 1
ATOM 7032 C CA . GLY B 1 354 ? -12.781 26.422 21.453 1 91 354 GLY B CA 1
ATOM 7033 C C . GLY B 1 354 ? -12.164 25.062 21.203 1 91 354 GLY B C 1
ATOM 7034 O O . GLY B 1 354 ? -11.188 24.953 20.453 1 91 354 GLY B O 1
ATOM 7035 N N . GLN B 1 355 ? -12.781 24.062 21.734 1 93.31 355 GLN B N 1
ATOM 7036 C CA . GLN B 1 355 ? -12.234 22.719 21.578 1 93.31 355 GLN B CA 1
ATOM 7037 C C . GLN B 1 355 ? -12.492 22.188 20.172 1 93.31 355 GLN B C 1
ATOM 7039 O O . GLN B 1 355 ? -13.523 22.469 19.562 1 93.31 355 GLN B O 1
ATOM 7044 N N . ILE B 1 356 ? -11.539 21.375 19.703 1 95.31 356 ILE B N 1
ATOM 7045 C CA . ILE B 1 356 ? -11.688 20.672 18.438 1 95.31 356 ILE B CA 1
ATOM 7046 C C . ILE B 1 356 ? -11.156 19.234 18.578 1 95.31 356 ILE B C 1
ATOM 7048 O O . ILE B 1 356 ? -10.344 18.969 19.469 1 95.31 356 ILE B O 1
ATOM 7052 N N . ARG B 1 357 ? -11.609 18.344 17.75 1 97.12 357 ARG B N 1
ATOM 7053 C CA . ARG B 1 357 ? -11.125 16.953 17.75 1 97.12 357 ARG B CA 1
ATOM 7054 C C . ARG B 1 357 ? -9.75 16.859 17.109 1 97.12 357 ARG B C 1
ATOM 7056 O O . ARG B 1 357 ? -9.492 17.484 16.078 1 97.12 357 ARG B O 1
ATOM 7063 N N . ASP B 1 358 ? -8.883 16.062 17.719 1 97.81 358 ASP B N 1
ATOM 7064 C CA . ASP B 1 358 ? -7.598 15.773 17.094 1 97.81 358 ASP B CA 1
ATOM 7065 C C . ASP B 1 358 ? -7.766 14.883 15.867 1 97.81 358 ASP B C 1
ATOM 7067 O O . ASP B 1 358 ? -7.988 13.68 15.984 1 97.81 358 ASP B O 1
ATOM 7071 N N . SER B 1 359 ? -7.613 15.438 14.688 1 97.94 359 SER B N 1
ATOM 7072 C CA . SER B 1 359 ? -7.742 14.672 13.453 1 97.94 359 SER B CA 1
ATOM 7073 C C . SER B 1 359 ? -6.379 14.406 12.828 1 97.94 359 SER B C 1
ATOM 7075 O O . SER B 1 359 ? -6.25 13.539 11.961 1 97.94 359 SER B O 1
ATOM 7077 N N . ASN B 1 360 ? -5.398 15.156 13.227 1 98.44 360 ASN B N 1
ATOM 7078 C CA . ASN B 1 360 ? -4.078 15.031 12.617 1 98.44 360 ASN B CA 1
ATOM 7079 C C . ASN B 1 360 ? -3.42 13.703 12.984 1 98.44 360 ASN B C 1
ATOM 7081 O O . ASN B 1 360 ? -2.941 12.977 12.109 1 98.44 360 ASN B O 1
ATOM 7085 N N . ARG B 1 361 ? -3.434 13.422 14.266 1 97.88 361 ARG B N 1
ATOM 7086 C CA . ARG B 1 361 ? -2.709 12.25 14.75 1 97.88 361 ARG B CA 1
ATOM 7087 C C . ARG B 1 361 ? -3.254 10.977 14.109 1 97.88 361 ARG B C 1
ATOM 7089 O O . ARG B 1 361 ? -2.502 10.211 13.508 1 97.88 361 ARG B O 1
ATOM 7096 N N . PRO B 1 362 ? -4.559 10.766 14.07 1 97.56 362 PRO B N 1
ATOM 7097 C CA . PRO B 1 362 ? -5.055 9.562 13.398 1 97.56 362 PRO B CA 1
ATOM 7098 C C . PRO B 1 362 ? -4.715 9.531 11.914 1 97.56 362 PRO B C 1
ATOM 7100 O O . PRO B 1 362 ? -4.375 8.477 11.367 1 97.56 362 PRO B O 1
ATOM 7103 N N . SER B 1 363 ? -4.766 10.625 11.242 1 98.19 363 SER B N 1
ATOM 7104 C CA . SER B 1 363 ? -4.453 10.688 9.82 1 98.19 363 SER B CA 1
ATOM 7105 C C . SER B 1 363 ? -2.984 10.375 9.555 1 98.19 363 SER B C 1
ATOM 7107 O O . SER B 1 363 ? -2.664 9.555 8.695 1 98.19 363 SER B O 1
ATOM 7109 N N . LEU B 1 364 ? -2.154 11.016 10.312 1 98.75 364 LEU B N 1
ATOM 7110 C CA . LEU B 1 364 ? -0.721 10.836 10.109 1 98.75 364 LEU B CA 1
ATOM 7111 C C . LEU B 1 364 ? -0.293 9.414 10.438 1 98.75 364 LEU B C 1
ATOM 7113 O O . LEU B 1 364 ? 0.478 8.805 9.695 1 98.75 364 LEU B O 1
ATOM 7117 N N . LEU B 1 365 ? -0.787 8.93 11.547 1 98.44 365 LEU B N 1
ATOM 7118 C CA . LEU B 1 365 ? -0.466 7.562 11.945 1 98.44 365 LEU B CA 1
ATOM 7119 C C . LEU B 1 365 ? -0.933 6.566 10.883 1 98.44 365 LEU B C 1
ATOM 7121 O O . LEU B 1 365 ? -0.23 5.602 10.586 1 98.44 365 LEU B O 1
ATOM 7125 N N . SER B 1 366 ? -2.08 6.801 10.336 1 97.25 366 SER B N 1
ATOM 7126 C CA . SER B 1 366 ? -2.605 5.922 9.297 1 97.25 366 SER B CA 1
ATOM 7127 C C . SER B 1 366 ? -1.714 5.938 8.062 1 97.25 366 SER B C 1
ATOM 7129 O O . SER B 1 366 ? -1.434 4.891 7.477 1 97.25 366 SER B O 1
ATOM 7131 N N . CYS B 1 367 ? -1.263 7.082 7.652 1 97.56 367 CYS B N 1
ATOM 7132 C CA . CYS B 1 367 ? -0.374 7.223 6.504 1 97.56 367 CYS B CA 1
ATOM 7133 C C . CYS B 1 367 ? 0.94 6.484 6.738 1 97.56 367 CYS B C 1
ATOM 7135 O O . CYS B 1 367 ? 1.354 5.668 5.918 1 97.56 367 CYS B O 1
ATOM 7137 N N . LEU B 1 368 ? 1.515 6.742 7.875 1 98.31 368 LEU B N 1
ATOM 7138 C CA . LEU B 1 368 ? 2.822 6.184 8.211 1 98.31 368 LEU B CA 1
ATOM 7139 C C . LEU B 1 368 ? 2.76 4.664 8.281 1 98.31 368 LEU B C 1
ATOM 7141 O O . LEU B 1 368 ? 3.639 3.975 7.758 1 98.31 368 LEU B O 1
ATOM 7145 N N . ALA B 1 369 ? 1.748 4.207 8.906 1 96.69 369 ALA B N 1
ATOM 7146 C CA . ALA B 1 369 ? 1.572 2.76 9.008 1 96.69 369 ALA B CA 1
ATOM 7147 C C . ALA B 1 369 ? 1.388 2.133 7.629 1 96.69 369 ALA B C 1
ATOM 7149 O O . ALA B 1 369 ? 1.946 1.07 7.344 1 96.69 369 ALA B O 1
ATOM 7150 N N . SER B 1 370 ? 0.642 2.758 6.812 1 95.88 370 SER B N 1
ATOM 7151 C CA . SER B 1 370 ? 0.392 2.24 5.469 1 95.88 370 SER B CA 1
ATOM 7152 C C . SER B 1 370 ? 1.669 2.225 4.637 1 95.88 370 SER B C 1
ATOM 7154 O O . SER B 1 370 ? 1.814 1.406 3.727 1 95.88 370 SER B O 1
ATOM 7156 N N . TRP B 1 371 ? 2.549 3.16 4.953 1 96.06 371 TRP B N 1
ATOM 7157 C CA . TRP B 1 371 ? 3.838 3.189 4.273 1 96.06 371 TRP B CA 1
ATOM 7158 C C . TRP B 1 371 ? 4.766 2.104 4.812 1 96.06 371 TRP B C 1
ATOM 7160 O O . TRP B 1 371 ? 5.844 1.873 4.262 1 96.06 371 TRP B O 1
ATOM 7170 N N . GLY B 1 372 ? 4.395 1.456 5.875 1 95.38 372 GLY B N 1
ATOM 7171 C CA . GLY B 1 372 ? 5.145 0.328 6.406 1 95.38 372 GLY B CA 1
ATOM 7172 C C . GLY B 1 372 ? 6.109 0.718 7.512 1 95.38 372 GLY B C 1
ATOM 7173 O O . GLY B 1 372 ? 6.988 -0.063 7.879 1 95.38 372 GLY B O 1
ATOM 7174 N N . PHE B 1 373 ? 6.008 1.845 8.086 1 97.44 373 PHE B N 1
ATOM 7175 C CA . PHE B 1 373 ? 6.914 2.266 9.141 1 97.44 373 PHE B CA 1
ATOM 7176 C C . PHE B 1 373 ? 6.352 1.907 10.516 1 97.44 373 PHE B C 1
ATOM 7178 O O . PHE B 1 373 ? 5.148 2.037 10.75 1 97.44 373 PHE B O 1
ATOM 7185 N N . PRO B 1 374 ? 7.258 1.461 11.43 1 96.56 374 PRO B N 1
ATOM 7186 C CA . PRO B 1 374 ? 6.816 1.379 12.828 1 96.56 374 PRO B CA 1
ATOM 7187 C C . PRO B 1 374 ? 6.453 2.742 13.414 1 96.56 374 PRO B C 1
ATOM 7189 O O . PRO B 1 374 ? 7.168 3.723 13.188 1 96.56 374 PRO B O 1
ATOM 7192 N N . THR B 1 375 ? 5.316 2.787 14.086 1 97.31 375 THR B N 1
ATOM 7193 C CA . THR B 1 375 ? 4.859 4.07 14.609 1 97.31 375 THR B CA 1
ATOM 7194 C C . THR B 1 375 ? 4.613 3.982 16.109 1 97.31 375 THR B C 1
ATOM 7196 O O . THR B 1 375 ? 4.328 2.904 16.641 1 97.31 375 THR B O 1
ATOM 7199 N N . VAL B 1 376 ? 4.785 5.109 16.797 1 97.5 376 VAL B N 1
ATOM 7200 C CA . VAL B 1 376 ? 4.422 5.285 18.203 1 97.5 376 VAL B CA 1
ATOM 7201 C C . VAL B 1 376 ? 3.459 6.465 18.344 1 97.5 376 VAL B C 1
ATOM 7203 O O . VAL B 1 376 ? 3.764 7.578 17.906 1 97.5 376 VAL B O 1
ATOM 7206 N N . ASP B 1 377 ? 2.312 6.164 18.875 1 97.38 377 ASP B N 1
ATOM 7207 C CA . ASP B 1 377 ? 1.36 7.227 19.188 1 97.38 377 ASP B CA 1
ATOM 7208 C C . ASP B 1 377 ? 1.753 7.953 20.469 1 97.38 377 ASP B C 1
ATOM 7210 O O . ASP B 1 377 ? 1.628 7.402 21.562 1 97.38 377 ASP B O 1
ATOM 7214 N N . LEU B 1 378 ? 2.111 9.219 20.391 1 97.5 378 LEU B N 1
ATOM 7215 C CA . LEU B 1 378 ? 2.625 9.977 21.516 1 97.5 378 LEU B CA 1
ATOM 7216 C C . LEU B 1 378 ? 1.521 10.812 22.156 1 97.5 378 LEU B C 1
ATOM 7218 O O . LEU B 1 378 ? 1.769 11.547 23.125 1 97.5 378 LEU B O 1
ATOM 7222 N N . GLY B 1 379 ? 0.38 10.805 21.578 1 96.94 379 GLY B N 1
ATOM 7223 C CA . GLY B 1 379 ? -0.774 11.469 22.156 1 96.94 379 GLY B CA 1
ATOM 7224 C C . GLY B 1 379 ? -0.8 12.961 21.891 1 96.94 379 GLY B C 1
ATOM 7225 O O . GLY B 1 379 ? -0.444 13.414 20.812 1 96.94 379 GLY B O 1
ATOM 7226 N N . ILE B 1 380 ? -1.434 13.672 22.875 1 96.81 380 ILE B N 1
ATOM 7227 C CA . ILE B 1 380 ? -1.591 15.117 22.797 1 96.81 380 ILE B CA 1
ATOM 7228 C C . ILE B 1 380 ? -0.778 15.781 23.922 1 96.81 380 ILE B C 1
ATOM 7230 O O . ILE B 1 380 ? -0.91 15.422 25.094 1 96.81 380 ILE B O 1
ATOM 7234 N N . ALA B 1 381 ? 0.073 16.672 23.531 1 95.44 381 ALA B N 1
ATOM 7235 C CA . ALA B 1 381 ? 0.77 17.516 24.5 1 95.44 381 ALA B CA 1
ATOM 7236 C C . ALA B 1 381 ? 0.118 18.891 24.594 1 95.44 381 ALA B C 1
ATOM 7238 O O . ALA B 1 381 ? 0.073 19.625 23.609 1 95.44 381 ALA B O 1
ATOM 7239 N N . ARG B 1 382 ? -0.246 19.25 25.75 1 91.56 382 ARG B N 1
ATOM 7240 C CA . ARG B 1 382 ? -0.908 20.531 25.969 1 91.56 382 ARG B CA 1
ATOM 7241 C C . ARG B 1 382 ? 0.112 21.656 26.172 1 91.56 382 ARG B C 1
ATOM 7243 O O . ARG B 1 382 ? 1.222 21.406 26.641 1 91.56 382 ARG B O 1
ATOM 7250 N N . ASP B 1 383 ? -0.333 22.844 25.75 1 84.38 383 ASP B N 1
ATOM 7251 C CA . ASP B 1 383 ? 0.514 24.016 25.922 1 84.38 383 ASP B CA 1
ATOM 7252 C C . ASP B 1 383 ? 0.584 24.406 27.406 1 84.38 383 ASP B C 1
ATOM 7254 O O . ASP B 1 383 ? 1.622 24.875 27.875 1 84.38 383 ASP B O 1
ATOM 7258 N N . THR B 1 384 ? -0.544 24.281 27.969 1 79.88 384 THR B N 1
ATOM 7259 C CA . THR B 1 384 ? -0.655 24.656 29.375 1 79.88 384 THR B CA 1
ATOM 7260 C C . THR B 1 384 ? -1.071 23.438 30.219 1 79.88 384 THR B C 1
ATOM 7262 O O . THR B 1 384 ? -2.002 22.719 29.844 1 79.88 384 THR B O 1
ATOM 7265 N N . PRO B 1 385 ? -0.351 23.203 31.328 1 76.31 385 PRO B N 1
ATOM 7266 C CA . PRO B 1 385 ? 0.738 23.984 31.922 1 76.31 385 PRO B CA 1
ATOM 7267 C C . PRO B 1 385 ? 2.047 23.844 31.141 1 76.31 385 PRO B C 1
ATOM 7269 O O . PRO B 1 385 ? 2.201 22.922 30.344 1 76.31 385 PRO B O 1
ATOM 7272 N N . ALA B 1 386 ? 2.877 24.734 31.531 1 78.81 386 ALA B N 1
ATOM 7273 C CA . ALA B 1 386 ? 4.191 24.719 30.891 1 78.81 386 ALA B CA 1
ATOM 7274 C C . ALA B 1 386 ? 4.945 23.438 31.203 1 78.81 386 ALA B C 1
ATOM 7276 O O . ALA B 1 386 ? 4.82 22.875 32.281 1 78.81 386 ALA B O 1
ATOM 7277 N N . GLY B 1 387 ? 5.578 22.797 30.172 1 88.81 387 GLY B N 1
ATOM 7278 C CA . GLY B 1 387 ? 6.473 21.672 30.422 1 88.81 387 GLY B CA 1
ATOM 7279 C C . GLY B 1 387 ? 5.98 20.375 29.812 1 88.81 387 GLY B C 1
ATOM 7280 O O . GLY B 1 387 ? 6.75 19.422 29.672 1 88.81 387 GLY B O 1
ATOM 7281 N N . GLU B 1 388 ? 4.723 20.281 29.609 1 91.94 388 GLU B N 1
ATOM 7282 C CA . GLU B 1 388 ? 4.184 19.031 29.078 1 91.94 388 GLU B CA 1
ATOM 7283 C C . GLU B 1 388 ? 4.809 18.688 27.734 1 91.94 388 GLU B C 1
ATOM 7285 O O . GLU B 1 388 ? 5.141 17.531 27.469 1 91.94 388 GLU B O 1
ATOM 7290 N N . LEU B 1 389 ? 4.902 19.641 26.906 1 94.19 389 LEU B N 1
ATOM 7291 C CA . LEU B 1 389 ? 5.512 19.438 25.594 1 94.19 389 LEU B CA 1
ATOM 7292 C C . LEU B 1 389 ? 6.938 18.906 25.734 1 94.19 389 LEU B C 1
ATOM 7294 O O . LEU B 1 389 ? 7.312 17.922 25.094 1 94.19 389 LEU B O 1
ATOM 7298 N N . GLU B 1 390 ? 7.664 19.578 26.578 1 94.31 390 GLU B N 1
ATOM 7299 C CA . GLU B 1 390 ? 9.039 19.156 26.812 1 94.31 390 GLU B CA 1
ATOM 7300 C C . GLU B 1 390 ? 9.102 17.703 27.297 1 94.31 390 GLU B C 1
ATOM 7302 O O . GLU B 1 390 ? 9.898 16.922 26.797 1 94.31 390 GLU B O 1
ATOM 7307 N N . ARG B 1 391 ? 8.312 17.406 28.25 1 94.5 391 ARG B N 1
ATOM 7308 C CA . ARG B 1 391 ? 8.289 16.062 28.812 1 94.5 391 ARG B CA 1
ATOM 7309 C C . ARG B 1 391 ? 7.941 15.023 27.75 1 94.5 391 ARG B C 1
ATOM 7311 O O . ARG B 1 391 ? 8.578 13.977 27.656 1 94.5 391 ARG B O 1
ATOM 7318 N N . SER B 1 392 ? 6.953 15.32 26.984 1 95.31 392 SER B N 1
ATOM 7319 C CA . SER B 1 392 ? 6.527 14.406 25.938 1 95.31 392 SER B CA 1
ATOM 7320 C C . SER B 1 392 ? 7.648 14.156 24.938 1 95.31 392 SER B C 1
ATOM 7322 O O . SER B 1 392 ? 7.867 13.016 24.5 1 95.31 392 SER B O 1
ATOM 7324 N N . LEU B 1 393 ? 8.352 15.18 24.578 1 95.81 393 LEU B N 1
ATOM 7325 C CA . LEU B 1 393 ? 9.445 15.055 23.625 1 95.81 393 LEU B CA 1
ATOM 7326 C C . LEU B 1 393 ? 10.594 14.258 24.219 1 95.81 393 LEU B C 1
ATOM 7328 O O . LEU B 1 393 ? 11.164 13.383 23.547 1 95.81 393 LEU B O 1
ATOM 7332 N N . ARG B 1 394 ? 10.914 14.539 25.438 1 94.25 394 ARG B N 1
ATOM 7333 C CA . ARG B 1 394 ? 11.977 13.789 26.109 1 94.25 394 ARG B CA 1
ATOM 7334 C C . ARG B 1 394 ? 11.609 12.312 26.234 1 94.25 394 ARG B C 1
ATOM 7336 O O . ARG B 1 394 ? 12.438 11.438 26 1 94.25 394 ARG B O 1
ATOM 7343 N N . ASP B 1 395 ? 10.383 12.102 26.656 1 94.44 395 ASP B N 1
ATOM 7344 C CA . ASP B 1 395 ? 9.906 10.734 26.766 1 94.44 395 ASP B CA 1
ATOM 7345 C C . ASP B 1 395 ? 9.984 10 25.438 1 94.44 395 ASP B C 1
ATOM 7347 O O . ASP B 1 395 ? 10.359 8.828 25.375 1 94.44 395 ASP B O 1
ATOM 7351 N N . ALA B 1 396 ? 9.602 10.648 24.391 1 95.56 396 ALA B N 1
ATOM 7352 C CA . ALA B 1 396 ? 9.648 10.07 23.047 1 95.56 396 ALA B CA 1
ATOM 7353 C C . ALA B 1 396 ? 11.07 9.672 22.672 1 95.56 396 ALA B C 1
ATOM 7355 O O . ALA B 1 396 ? 11.297 8.594 22.125 1 95.56 396 ALA B O 1
ATOM 7356 N N . LEU B 1 397 ? 12.039 10.5 22.984 1 93.06 397 LEU B N 1
ATOM 7357 C CA . LEU B 1 397 ? 13.438 10.258 22.641 1 93.06 397 LEU B CA 1
ATOM 7358 C C . LEU B 1 397 ? 14.008 9.102 23.469 1 93.06 397 LEU B C 1
ATOM 7360 O O . LEU B 1 397 ? 14.812 8.32 22.969 1 93.06 397 LEU B O 1
ATOM 7364 N N . ARG B 1 398 ? 13.555 8.93 24.656 1 91.88 398 ARG B N 1
ATOM 7365 C CA . ARG B 1 398 ? 14.102 7.938 25.562 1 91.88 398 ARG B CA 1
ATOM 7366 C C . ARG B 1 398 ? 13.336 6.621 25.469 1 91.88 398 ARG B C 1
ATOM 7368 O O . ARG B 1 398 ? 13.812 5.586 25.938 1 91.88 398 ARG B O 1
ATOM 7375 N N . GLY B 1 399 ? 12.188 6.684 24.938 1 92.38 399 GLY B N 1
ATOM 7376 C CA . GLY B 1 399 ? 11.367 5.488 24.844 1 92.38 399 GLY B CA 1
ATOM 7377 C C . GLY B 1 399 ? 10.688 5.117 26.141 1 92.38 399 GLY B C 1
ATOM 7378 O O . GLY B 1 399 ? 10.602 3.939 26.5 1 92.38 399 GLY B O 1
ATOM 7379 N N . VAL B 1 400 ? 10.289 6.145 26.828 1 89.31 400 VAL B N 1
ATOM 7380 C CA . VAL B 1 400 ? 9.609 5.918 28.094 1 89.31 400 VAL B CA 1
ATOM 7381 C C . VAL B 1 400 ? 8.25 6.613 28.094 1 89.31 400 VAL B C 1
ATOM 7383 O O . VAL B 1 400 ? 7.93 7.355 27.156 1 89.31 400 VAL B O 1
ATOM 7386 N N . GLY B 1 401 ? 7.418 6.25 29.062 1 87.31 401 GLY B N 1
ATOM 7387 C CA . GLY B 1 401 ? 6.086 6.828 29.109 1 87.31 401 GLY B CA 1
ATOM 7388 C C . GLY B 1 401 ? 5.16 6.293 28.047 1 87.31 401 GLY B C 1
ATOM 7389 O O . GLY B 1 401 ? 5.027 5.078 27.875 1 87.31 401 GLY B O 1
ATOM 7390 N N . ARG B 1 402 ? 4.602 7.227 27.344 1 82.31 402 ARG B N 1
ATOM 7391 C CA . ARG B 1 402 ? 3.693 6.836 26.281 1 82.31 402 ARG B CA 1
ATOM 7392 C C . ARG B 1 402 ? 4.453 6.172 25.141 1 82.31 402 ARG B C 1
ATOM 7394 O O . ARG B 1 402 ? 3.881 5.387 24.375 1 82.31 402 ARG B O 1
ATOM 7401 N N . ALA B 1 403 ? 5.746 6.457 24.797 1 81.81 403 ALA B N 1
ATOM 7402 C CA . ALA B 1 403 ? 6.52 5.98 23.656 1 81.81 403 ALA B CA 1
ATOM 7403 C C . ALA B 1 403 ? 6.918 4.52 23.828 1 81.81 403 ALA B C 1
ATOM 7405 O O . ALA B 1 403 ? 6.922 3.75 22.875 1 81.81 403 ALA B O 1
ATOM 7406 N N . ASN B 1 404 ? 6.945 3.873 24.922 1 83.5 404 ASN B N 1
ATOM 7407 C CA . ASN B 1 404 ? 7.324 2.508 25.281 1 83.5 404 ASN B CA 1
ATOM 7408 C C . ASN B 1 404 ? 8.547 2.047 24.484 1 83.5 404 ASN B C 1
ATOM 7410 O O . ASN B 1 404 ? 9.117 0.994 24.781 1 83.5 404 ASN B O 1
ATOM 7414 N N . SER B 1 405 ? 8.891 2.713 23.375 1 87.19 405 SER B N 1
ATOM 7415 C CA . SER B 1 405 ? 10.102 2.496 22.578 1 87.19 405 SER B CA 1
ATOM 7416 C C . SER B 1 405 ? 10.664 3.816 22.062 1 87.19 405 SER B C 1
ATOM 7418 O O . SER B 1 405 ? 9.914 4.746 21.781 1 87.19 405 SER B O 1
ATOM 7420 N N . SER B 1 406 ? 11.969 3.809 21.969 1 90 406 SER B N 1
ATOM 7421 C CA . SER B 1 406 ? 12.602 5.016 21.453 1 90 406 SER B CA 1
ATOM 7422 C C . SER B 1 406 ? 12.266 5.223 19.984 1 90 406 SER B C 1
ATOM 7424 O O . SER B 1 406 ? 12.172 4.262 19.219 1 90 406 SER B O 1
ATOM 7426 N N . VAL B 1 407 ? 12.07 6.504 19.625 1 95.38 407 VAL B N 1
ATOM 7427 C CA . VAL B 1 407 ? 11.734 6.82 18.25 1 95.38 407 VAL B CA 1
ATOM 7428 C C . VAL B 1 407 ? 12.93 7.473 17.562 1 95.38 407 VAL B C 1
ATOM 7430 O O . VAL B 1 407 ? 13.734 8.141 18.203 1 95.38 407 VAL B O 1
ATOM 7433 N N . ASP B 1 408 ? 13.023 7.301 16.266 1 95.38 408 ASP B N 1
ATOM 7434 C CA . ASP B 1 408 ? 14.086 7.867 15.445 1 95.38 408 ASP B CA 1
ATOM 7435 C C . ASP B 1 408 ? 13.695 9.242 14.906 1 95.38 408 ASP B C 1
ATOM 7437 O O . ASP B 1 408 ? 14.555 10.102 14.703 1 95.38 408 ASP B O 1
ATOM 7441 N N . VAL B 1 409 ? 12.461 9.422 14.633 1 98.31 409 VAL B N 1
ATOM 7442 C CA . VAL B 1 409 ? 11.891 10.648 14.086 1 98.31 409 VAL B CA 1
ATOM 7443 C C . VAL B 1 409 ? 10.633 11.023 14.867 1 98.31 409 VAL B C 1
ATOM 7445 O O . VAL B 1 409 ? 9.789 10.172 15.141 1 98.31 409 VAL B O 1
ATOM 7448 N N . ILE B 1 410 ? 10.555 12.289 15.258 1 98.5 410 ILE B N 1
ATOM 7449 C CA . ILE B 1 410 ? 9.352 12.789 15.914 1 98.5 410 ILE B CA 1
ATOM 7450 C C . ILE B 1 410 ? 8.617 13.75 14.977 1 98.5 410 ILE B C 1
ATOM 7452 O O . ILE B 1 410 ? 9.234 14.656 14.406 1 98.5 410 ILE B O 1
ATOM 7456 N N . ILE B 1 411 ? 7.348 13.484 14.797 1 98.88 411 ILE B N 1
ATOM 7457 C CA . ILE B 1 411 ? 6.465 14.398 14.07 1 98.88 411 ILE B CA 1
ATOM 7458 C C . ILE B 1 411 ? 5.492 15.055 15.047 1 98.88 411 ILE B C 1
ATOM 7460 O O . ILE B 1 411 ? 4.793 14.367 15.789 1 98.88 411 ILE B O 1
ATOM 7464 N N . THR B 1 412 ? 5.469 16.375 15.039 1 98.5 412 THR B N 1
ATOM 7465 C CA . THR B 1 412 ? 4.473 17.109 15.82 1 98.5 412 THR B CA 1
ATOM 7466 C C . THR B 1 412 ? 3.561 17.922 14.914 1 98.5 412 THR B C 1
ATOM 7468 O O . THR B 1 412 ? 3.945 18.281 13.797 1 98.5 412 THR B O 1
ATOM 7471 N N . THR B 1 413 ? 2.383 18.141 15.328 1 97.88 413 THR B N 1
ATOM 7472 C CA . THR B 1 413 ? 1.48 19.047 14.633 1 97.88 413 THR B CA 1
ATOM 7473 C C . THR B 1 413 ? 0.992 20.156 15.57 1 97.88 413 THR B C 1
ATOM 7475 O O . THR B 1 413 ? 0.736 19.906 16.75 1 97.88 413 THR B O 1
ATOM 7478 N N . GLY B 1 414 ? 0.94 21.359 15.031 1 93.12 414 GLY B N 1
ATOM 7479 C CA . GLY B 1 414 ? 0.51 22.5 15.812 1 93.12 414 GLY B CA 1
ATOM 7480 C C . GLY B 1 414 ? 1.659 23.234 16.484 1 93.12 414 GLY B C 1
ATOM 7481 O O . GLY B 1 414 ? 2.77 22.703 16.578 1 93.12 414 GLY B O 1
ATOM 7482 N N . GLY B 1 415 ? 1.416 24.453 16.875 1 87.88 415 GLY B N 1
ATOM 7483 C CA . GLY B 1 415 ? 2.342 25.219 17.688 1 87.88 415 GLY B CA 1
ATOM 7484 C C . GLY B 1 415 ? 3.545 25.719 16.906 1 87.88 415 GLY B C 1
ATOM 7485 O O . GLY B 1 415 ? 4.637 25.859 17.469 1 87.88 415 GLY B O 1
ATOM 7486 N N . VAL B 1 416 ? 3.373 25.953 15.656 1 82.69 416 VAL B N 1
ATOM 7487 C CA . VAL B 1 416 ? 4.551 26.281 14.852 1 82.69 416 VAL B CA 1
ATOM 7488 C C . VAL B 1 416 ? 4.387 27.656 14.234 1 82.69 416 VAL B C 1
ATOM 7490 O O . VAL B 1 416 ? 5.227 28.094 13.445 1 82.69 416 VAL B O 1
ATOM 7493 N N . SER B 1 417 ? 3.447 28.344 14.648 1 82.31 417 SER B N 1
ATOM 7494 C CA . SER B 1 417 ? 3.205 29.641 14.039 1 82.31 417 SER B CA 1
ATOM 7495 C C . SER B 1 417 ? 3.701 30.766 14.938 1 82.31 417 SER B C 1
ATOM 7497 O O . SER B 1 417 ? 4.734 30.641 15.594 1 82.31 417 SER B O 1
ATOM 7499 N N . MET B 1 418 ? 3.08 31.953 14.852 1 74.81 418 MET B N 1
ATOM 7500 C CA . MET B 1 418 ? 3.562 33.156 15.516 1 74.81 418 MET B CA 1
ATOM 7501 C C . MET B 1 418 ? 2.797 33.406 16.812 1 74.81 418 MET B C 1
ATOM 7503 O O . MET B 1 418 ? 2.914 34.469 17.406 1 74.81 418 MET B O 1
ATOM 7507 N N . GLY B 1 419 ? 2.129 32.406 17.234 1 77.81 419 GLY B N 1
ATOM 7508 C CA . GLY B 1 419 ? 1.332 32.562 18.438 1 77.81 419 GLY B CA 1
ATOM 7509 C C . GLY B 1 419 ? 2.16 32.562 19.703 1 77.81 419 GLY B C 1
ATOM 7510 O O . GLY B 1 419 ? 3.215 31.906 19.766 1 77.81 419 GLY B O 1
ATOM 7511 N N . GLU B 1 420 ? 1.648 33.25 20.672 1 77.62 420 GLU B N 1
ATOM 7512 C CA . GLU B 1 420 ? 2.355 33.344 21.953 1 77.62 420 GLU B CA 1
ATOM 7513 C C . GLU B 1 420 ? 2.467 31.969 22.609 1 77.62 420 GLU B C 1
ATOM 7515 O O . GLU B 1 420 ? 3.354 31.75 23.438 1 77.62 420 GLU B O 1
ATOM 7520 N N . LEU B 1 421 ? 1.613 31.078 22.25 1 76.06 421 LEU B N 1
ATOM 7521 C CA . LEU B 1 421 ? 1.635 29.75 22.844 1 76.06 421 LEU B CA 1
ATOM 7522 C C . LEU B 1 421 ? 2.236 28.734 21.875 1 76.06 421 LEU B C 1
ATOM 7524 O O . LEU B 1 421 ? 2.068 27.516 22.047 1 76.06 421 LEU B O 1
ATOM 7528 N N . ASP B 1 422 ? 2.889 29.219 20.922 1 82.81 422 ASP B N 1
ATOM 7529 C CA . ASP B 1 422 ? 3.66 28.344 20.047 1 82.81 422 ASP B CA 1
ATOM 7530 C C . ASP B 1 422 ? 5.012 28 20.672 1 82.81 422 ASP B C 1
ATOM 7532 O O . ASP B 1 422 ? 6.016 28.656 20.391 1 82.81 422 ASP B O 1
ATOM 7536 N N . LEU B 1 423 ? 5.02 26.922 21.406 1 87.56 423 LEU B N 1
ATOM 7537 C CA . LEU B 1 423 ? 6.117 26.609 22.312 1 87.56 423 LEU B CA 1
ATOM 7538 C C . LEU B 1 423 ? 7.082 25.625 21.688 1 87.56 423 LEU B C 1
ATOM 7540 O O . LEU B 1 423 ? 8.109 25.281 22.281 1 87.56 423 LEU B O 1
ATOM 7544 N N . LEU B 1 424 ? 6.812 25.141 20.531 1 92.62 424 LEU B N 1
ATOM 7545 C CA . LEU B 1 424 ? 7.598 24.062 19.953 1 92.62 424 LEU B CA 1
ATOM 7546 C C . LEU B 1 424 ? 9.031 24.516 19.688 1 92.62 424 LEU B C 1
ATOM 7548 O O . LEU B 1 424 ? 9.984 23.859 20.125 1 92.62 424 LEU B O 1
ATOM 7552 N N . LYS B 1 425 ? 9.188 25.656 18.969 1 92.81 425 LYS B N 1
ATOM 7553 C CA . LYS B 1 425 ? 10.523 26.125 18.609 1 92.81 425 LYS B CA 1
ATOM 7554 C C . LYS B 1 425 ? 11.344 26.484 19.844 1 92.81 425 LYS B C 1
ATOM 7556 O O . LYS B 1 425 ? 12.477 26.016 19.984 1 92.81 425 LYS B O 1
ATOM 7561 N N . PRO B 1 426 ? 10.766 27.203 20.766 1 91.38 426 PRO B N 1
ATOM 7562 C CA . PRO B 1 426 ? 11.523 27.484 22 1 91.38 426 PRO B CA 1
ATOM 7563 C C . PRO B 1 426 ? 11.883 26.219 22.766 1 91.38 426 PRO B C 1
ATOM 7565 O O . PRO B 1 426 ? 12.977 26.109 23.312 1 91.38 426 PRO B O 1
ATOM 7568 N N . THR B 1 427 ? 10.938 25.297 22.828 1 92.94 427 THR B N 1
ATOM 7569 C CA . THR B 1 427 ? 11.203 24.062 23.547 1 92.94 427 THR B CA 1
ATOM 7570 C C . THR B 1 427 ? 12.352 23.297 22.906 1 92.94 427 THR B C 1
ATOM 7572 O O . THR B 1 427 ? 13.234 22.797 23.594 1 92.94 427 THR B O 1
ATOM 7575 N N . ILE B 1 428 ? 12.406 23.25 21.609 1 94.19 428 ILE B N 1
ATOM 7576 C CA . ILE B 1 428 ? 13.445 22.531 20.891 1 94.19 428 ILE B CA 1
ATOM 7577 C C . ILE B 1 428 ? 14.789 23.219 21.094 1 94.19 428 ILE B C 1
ATOM 7579 O O . ILE B 1 428 ? 15.781 22.562 21.422 1 94.19 428 ILE B O 1
ATOM 7583 N N . GLU B 1 429 ? 14.805 24.562 20.938 1 92.69 429 GLU B N 1
ATOM 7584 C CA . GLU B 1 429 ? 16.062 25.297 20.953 1 92.69 429 GLU B CA 1
ATOM 7585 C C . GLU B 1 429 ? 16.562 25.516 22.375 1 92.69 429 GLU B C 1
ATOM 7587 O O . GLU B 1 429 ? 17.719 25.25 22.688 1 92.69 429 GLU B O 1
ATOM 7592 N N . ARG B 1 430 ? 15.719 25.922 23.188 1 88.38 430 ARG B N 1
ATOM 7593 C CA . ARG B 1 430 ? 16.141 26.422 24.484 1 88.38 430 ARG B CA 1
ATOM 7594 C C . ARG B 1 430 ? 16.156 25.312 25.531 1 88.38 430 ARG B C 1
ATOM 7596 O O . ARG B 1 430 ? 16.969 25.344 26.469 1 88.38 430 ARG B O 1
ATOM 7603 N N . THR B 1 431 ? 15.32 24.406 25.438 1 88.94 431 THR B N 1
ATOM 7604 C CA . THR B 1 431 ? 15.195 23.391 26.469 1 88.94 431 THR B CA 1
ATOM 7605 C C . THR B 1 431 ? 15.891 22.094 26.062 1 88.94 431 THR B C 1
ATOM 7607 O O . THR B 1 431 ? 16.547 21.453 26.875 1 88.94 431 THR B O 1
ATOM 7610 N N . LEU B 1 432 ? 15.805 21.719 24.828 1 92.88 432 LEU B N 1
ATOM 7611 C CA . LEU B 1 432 ? 16.328 20.422 24.375 1 92.88 432 LEU B CA 1
ATOM 7612 C C . LEU B 1 432 ? 17.703 20.594 23.734 1 92.88 432 LEU B C 1
ATOM 7614 O O . LEU B 1 432 ? 18.375 19.609 23.438 1 92.88 432 LEU B O 1
ATOM 7618 N N . GLY B 1 433 ? 18.094 21.828 23.484 1 92.25 433 GLY B N 1
ATOM 7619 C CA . GLY B 1 433 ? 19.391 22.078 22.875 1 92.25 433 GLY B CA 1
ATOM 7620 C C . GLY B 1 433 ? 19.422 21.734 21.391 1 92.25 433 GLY B C 1
ATOM 7621 O O . GLY B 1 433 ? 20.484 21.422 20.844 1 92.25 433 GLY B O 1
ATOM 7622 N N . GLY B 1 434 ? 18.266 21.781 20.797 1 95.5 434 GLY B N 1
ATOM 7623 C CA . GLY B 1 434 ? 18.172 21.438 19.391 1 95.5 434 GLY B CA 1
ATOM 7624 C C . GLY B 1 434 ? 18.453 22.609 18.469 1 95.5 434 GLY B C 1
ATOM 7625 O O . GLY B 1 434 ? 18.625 23.75 18.938 1 95.5 434 GLY B O 1
ATOM 7626 N N . THR B 1 435 ? 18.578 22.297 17.219 1 96.31 435 THR B N 1
ATOM 7627 C CA . THR B 1 435 ? 18.797 23.281 16.172 1 96.31 435 THR B CA 1
ATOM 7628 C C . THR B 1 435 ? 17.609 23.328 15.211 1 96.31 435 THR B C 1
ATOM 7630 O O . THR B 1 435 ? 17.234 22.312 14.625 1 96.31 435 THR B O 1
ATOM 7633 N N . ILE B 1 436 ? 17.016 24.469 15.102 1 96.44 436 ILE B N 1
ATOM 7634 C CA . ILE B 1 436 ? 16 24.688 14.07 1 96.44 436 ILE B CA 1
ATOM 7635 C C . ILE B 1 436 ? 16.672 25.031 12.75 1 96.44 436 ILE B C 1
ATOM 7637 O O . ILE B 1 436 ? 17.297 26.094 12.617 1 96.44 436 ILE B O 1
ATOM 7641 N N . HIS B 1 437 ? 16.531 24.203 11.789 1 97.62 437 HIS B N 1
ATOM 7642 C CA . HIS B 1 437 ? 17.188 24.422 10.5 1 97.62 437 HIS B CA 1
ATOM 7643 C C . HIS B 1 437 ? 16.359 25.344 9.609 1 97.62 437 HIS B C 1
ATOM 7645 O O . HIS B 1 437 ? 16.922 26.109 8.828 1 97.62 437 HIS B O 1
ATOM 7651 N N . PHE B 1 438 ? 15.086 25.266 9.695 1 96.94 438 PHE B N 1
ATOM 7652 C CA . PHE B 1 438 ? 14.18 26.25 9.109 1 96.94 438 PHE B CA 1
ATOM 7653 C C . PHE B 1 438 ? 12.836 26.234 9.828 1 96.94 438 PHE B C 1
ATOM 7655 O O . PHE B 1 438 ? 12.484 25.25 10.477 1 96.94 438 PHE B O 1
ATOM 7662 N N . GLY B 1 439 ? 12.047 27.328 9.672 1 95.44 439 GLY B N 1
ATOM 7663 C CA . GLY B 1 439 ? 10.773 27.469 10.359 1 95.44 439 GLY B CA 1
ATOM 7664 C C . GLY B 1 439 ? 9.664 28 9.469 1 95.44 439 GLY B C 1
ATOM 7665 O O . GLY B 1 439 ? 8.555 28.25 9.938 1 95.44 439 GLY B O 1
ATOM 7666 N N . ARG B 1 440 ? 9.961 28.188 8.211 1 95.06 440 ARG B N 1
ATOM 7667 C CA . ARG B 1 440 ? 8.984 28.609 7.215 1 95.06 440 ARG B CA 1
ATOM 7668 C C . ARG B 1 440 ? 9.414 28.219 5.809 1 95.06 440 ARG B C 1
ATOM 7670 O O . ARG B 1 440 ? 10.602 28.266 5.48 1 95.06 440 ARG B O 1
ATOM 7677 N N . VAL B 1 441 ? 8.453 27.797 5.082 1 97.62 441 VAL B N 1
ATOM 7678 C CA . VAL B 1 441 ? 8.688 27.391 3.703 1 97.62 441 VAL B CA 1
ATOM 7679 C C . VAL B 1 441 ? 7.715 28.109 2.771 1 97.62 441 VAL B C 1
ATOM 7681 O O . VAL B 1 441 ? 6.531 28.234 3.088 1 97.62 441 VAL B O 1
ATOM 7684 N N . SER B 1 442 ? 8.211 28.594 1.64 1 97.56 442 SER B N 1
ATOM 7685 C CA . SER B 1 442 ? 7.395 29.328 0.674 1 97.56 442 SER B CA 1
ATOM 7686 C C . SER B 1 442 ? 6.496 28.375 -0.114 1 97.56 442 SER B C 1
ATOM 7688 O O . SER B 1 442 ? 6.777 28.062 -1.273 1 97.56 442 SER B O 1
ATOM 7690 N N . MET B 1 443 ? 5.402 28 0.509 1 97.81 443 MET B N 1
ATOM 7691 C CA . MET B 1 443 ? 4.453 27.062 -0.082 1 97.81 443 MET B CA 1
ATOM 7692 C C . MET B 1 443 ? 3.055 27.281 0.496 1 97.81 443 MET B C 1
ATOM 7694 O O . MET B 1 443 ? 2.895 27.938 1.519 1 97.81 443 MET B O 1
ATOM 7698 N N . LYS B 1 444 ? 2.111 26.719 -0.171 1 95.94 444 LYS B N 1
ATOM 7699 C CA . LYS B 1 444 ? 0.75 26.609 0.349 1 95.94 444 LYS B CA 1
ATOM 7700 C C . LYS B 1 444 ? 0.131 25.266 -0.016 1 95.94 444 LYS B C 1
ATOM 7702 O O . LYS B 1 444 ? 0.23 24.812 -1.162 1 95.94 444 LYS B O 1
ATOM 7707 N N . PRO B 1 445 ? -0.5 24.656 0.821 1 96 445 PRO B N 1
ATOM 7708 C CA . PRO B 1 445 ? -0.429 24.938 2.256 1 96 445 PRO B CA 1
ATOM 7709 C C . PRO B 1 445 ? 0.896 24.516 2.879 1 96 445 PRO B C 1
ATOM 7711 O O . PRO B 1 445 ? 1.717 23.875 2.215 1 96 445 PRO B O 1
ATOM 7714 N N . GLY B 1 446 ? 1.188 24.922 4.16 1 96.69 446 GLY B N 1
ATOM 7715 C CA . GLY B 1 446 ? 2.295 24.344 4.902 1 96.69 446 GLY B CA 1
ATOM 7716 C C . GLY B 1 446 ? 3.393 25.344 5.219 1 96.69 446 GLY B C 1
ATOM 7717 O O . GLY B 1 446 ? 4.492 24.953 5.625 1 96.69 446 GLY B O 1
ATOM 7718 N N . LYS B 1 447 ? 3.18 26.594 5.109 1 95.56 447 LYS B N 1
ATOM 7719 C CA . LYS B 1 447 ? 4.172 27.641 5.254 1 95.56 447 LYS B CA 1
ATOM 7720 C C . LYS B 1 447 ? 4.926 27.516 6.574 1 95.56 447 LYS B C 1
ATOM 7722 O O . LYS B 1 447 ? 6.156 27.578 6.602 1 95.56 447 LYS B O 1
ATOM 7727 N N . PRO B 1 448 ? 4.289 27.297 7.676 1 94.62 448 PRO B N 1
ATOM 7728 C CA . PRO B 1 448 ? 5.02 27.375 8.945 1 94.62 448 PRO B CA 1
ATOM 7729 C C . PRO B 1 448 ? 5.746 26.078 9.281 1 94.62 448 PRO B C 1
ATOM 7731 O O . PRO B 1 448 ? 6.207 25.891 10.414 1 94.62 448 PRO B O 1
ATOM 7734 N N . THR B 1 449 ? 5.891 25.125 8.344 1 97.69 449 THR B N 1
ATOM 7735 C CA . THR B 1 449 ? 6.578 23.859 8.594 1 97.69 449 THR B CA 1
ATOM 7736 C C . THR B 1 449 ? 7.977 24.109 9.148 1 97.69 449 THR B C 1
ATOM 7738 O O . THR B 1 449 ? 8.711 24.969 8.648 1 97.69 449 THR B O 1
ATOM 7741 N N . THR B 1 450 ? 8.312 23.359 10.219 1 97.81 450 THR B N 1
ATOM 7742 C CA . THR B 1 450 ? 9.586 23.5 10.922 1 97.81 450 THR B CA 1
ATOM 7743 C C . THR B 1 450 ? 10.344 22.172 10.938 1 97.81 450 THR B C 1
ATOM 7745 O O . THR B 1 450 ? 9.742 21.109 11.141 1 97.81 450 THR B O 1
ATOM 7748 N N . PHE B 1 451 ? 11.648 22.25 10.703 1 98.62 451 PHE B N 1
ATOM 7749 C CA . PHE B 1 451 ? 12.539 21.094 10.766 1 98.62 451 PHE B CA 1
ATOM 7750 C C . PHE B 1 451 ? 13.703 21.359 11.719 1 98.62 451 PHE B C 1
ATOM 7752 O O . PHE B 1 451 ? 14.352 22.406 11.641 1 98.62 451 PHE B O 1
ATOM 7759 N N . ALA B 1 452 ? 13.898 20.375 12.562 1 98.19 452 ALA B N 1
ATOM 7760 C CA . ALA B 1 452 ? 14.93 20.547 13.578 1 98.19 452 ALA B CA 1
ATOM 7761 C C . ALA B 1 452 ? 15.648 19.219 13.852 1 98.19 452 ALA B C 1
ATOM 7763 O O . ALA B 1 452 ? 15.18 18.156 13.453 1 98.19 452 ALA B O 1
ATOM 7764 N N . THR B 1 453 ? 16.828 19.344 14.391 1 97.62 453 THR B N 1
ATOM 7765 C CA . THR B 1 453 ? 17.547 18.219 14.953 1 97.62 453 THR B CA 1
ATOM 7766 C C . THR B 1 453 ? 17.828 18.438 16.438 1 97.62 453 THR B C 1
ATOM 7768 O O . THR B 1 453 ? 17.953 19.578 16.891 1 97.62 453 THR B O 1
ATOM 7771 N N . VAL B 1 454 ? 17.828 17.391 17.141 1 95.88 454 VAL B N 1
ATOM 7772 C CA . VAL B 1 454 ? 18.141 17.422 18.578 1 95.88 454 VAL B CA 1
ATOM 7773 C C . VAL B 1 454 ? 19.219 16.406 18.891 1 95.88 454 VAL B C 1
ATOM 7775 O O . VAL B 1 454 ? 19.141 15.25 18.453 1 95.88 454 VAL B O 1
ATOM 7778 N N . PRO B 1 455 ? 20.219 16.812 19.641 1 92.75 455 PRO B N 1
ATOM 7779 C CA . PRO B 1 455 ? 21.188 15.82 20.109 1 92.75 455 PRO B CA 1
ATOM 7780 C C . PRO B 1 455 ? 20.625 14.898 21.188 1 92.75 455 PRO B C 1
ATOM 7782 O O . PRO B 1 455 ? 19.828 15.336 22.031 1 92.75 455 PRO B O 1
ATOM 7785 N N . PHE B 1 456 ? 20.984 13.648 21.047 1 89.62 456 PHE B N 1
ATOM 7786 C CA . PHE B 1 456 ? 20.469 12.656 21.984 1 89.62 456 PHE B CA 1
ATOM 7787 C C . PHE B 1 456 ? 21.562 11.656 22.359 1 89.62 456 PHE B C 1
ATOM 7789 O O . PHE B 1 456 ? 22.281 11.172 21.5 1 89.62 456 PHE B O 1
ATOM 7796 N N . LYS B 1 457 ? 21.703 11.438 23.656 1 83.12 457 LYS B N 1
ATOM 7797 C CA . LYS B 1 457 ? 22.594 10.406 24.172 1 83.12 457 LYS B CA 1
ATOM 7798 C C . LYS B 1 457 ? 21.812 9.227 24.734 1 83.12 457 LYS B C 1
ATOM 7800 O O . LYS B 1 457 ? 21.141 9.344 25.766 1 83.12 457 LYS B O 1
ATOM 7805 N N . PRO B 1 458 ? 21.812 8.062 23.984 1 78.25 458 PRO B N 1
ATOM 7806 C CA . PRO B 1 458 ? 21.078 6.902 24.484 1 78.25 458 PRO B CA 1
ATOM 7807 C C . PRO B 1 458 ? 21.609 6.387 25.812 1 78.25 458 PRO B C 1
ATOM 7809 O O . PRO B 1 458 ? 22.812 6.48 26.078 1 78.25 458 PRO B O 1
ATOM 7812 N N . THR B 1 459 ? 20.703 6.223 26.797 1 63.12 459 THR B N 1
ATOM 7813 C CA . THR B 1 459 ? 21.141 5.691 28.094 1 63.12 459 THR B CA 1
ATOM 7814 C C . THR B 1 459 ? 21.438 4.195 27.984 1 63.12 459 THR B C 1
ATOM 7816 O O . THR B 1 459 ? 20.516 3.393 27.766 1 63.12 459 THR B O 1
ATOM 7819 N N . SER B 1 460 ? 22.125 3.809 27.031 1 52.97 460 SER B N 1
ATOM 7820 C CA . SER B 1 460 ? 22.375 2.369 27.031 1 52.97 460 SER B CA 1
ATOM 7821 C C . SER B 1 460 ? 22.891 1.898 28.375 1 52.97 460 SER B C 1
ATOM 7823 O O . SER B 1 460 ? 23.641 2.617 29.047 1 52.97 460 SER B O 1
ATOM 7825 N N . SER B 1 461 ? 22.109 1.046 29.031 1 45.94 461 SER B N 1
ATOM 7826 C CA . SER B 1 461 ? 22.594 0.315 30.203 1 45.94 461 SER B CA 1
ATOM 7827 C C . SER B 1 461 ? 24.016 -0.189 29.984 1 45.94 461 SER B C 1
ATOM 7829 O O . SER B 1 461 ? 24.641 -0.727 30.906 1 45.94 461 SER B O 1
ATOM 7831 N N . THR B 1 462 ? 24.188 -0.868 28.844 1 42.66 462 THR B N 1
ATOM 7832 C CA . THR B 1 462 ? 25.469 -1.583 28.891 1 42.66 462 THR B CA 1
ATOM 7833 C C . THR B 1 462 ? 26.625 -0.608 29.047 1 42.66 462 THR B C 1
ATOM 7835 O O . THR B 1 462 ? 26.5 0.58 28.75 1 42.66 462 THR B O 1
ATOM 7838 N N . GLN B 1 463 ? 28 -1.265 29.078 1 38.91 463 GLN B N 1
ATOM 7839 C CA . GLN B 1 463 ? 29.328 -0.867 29.516 1 38.91 463 GLN B CA 1
ATOM 7840 C C . GLN B 1 463 ? 29.703 0.504 28.969 1 38.91 463 GLN B C 1
ATOM 7842 O O . GLN B 1 463 ? 29.062 1.008 28.047 1 38.91 463 GLN B O 1
ATOM 7847 N N . GLN B 1 464 ? 31.203 0.733 28.938 1 40.31 464 GLN B N 1
ATOM 7848 C CA . GLN B 1 464 ? 32.375 1.606 28.984 1 40.31 464 GLN B CA 1
ATOM 7849 C C . GLN B 1 464 ? 32.438 2.506 27.75 1 40.31 464 GLN B C 1
ATOM 7851 O O . GLN B 1 464 ? 33.406 3.25 27.562 1 40.31 464 GLN B O 1
ATOM 7856 N N . VAL B 1 465 ? 31.75 2.143 26.609 1 44.44 465 VAL B N 1
ATOM 7857 C CA . VAL B 1 465 ? 32.25 2.906 25.453 1 44.44 465 VAL B CA 1
ATOM 7858 C C . VAL B 1 465 ? 31.469 4.207 25.328 1 44.44 465 VAL B C 1
ATOM 7860 O O . VAL B 1 465 ? 30.234 4.219 25.484 1 44.44 465 VAL B O 1
ATOM 7863 N N . GLN B 1 466 ? 32.094 5.301 25.5 1 46.72 466 GLN B N 1
ATOM 7864 C CA . GLN B 1 466 ? 31.609 6.637 25.172 1 46.72 466 GLN B CA 1
ATOM 7865 C C . GLN B 1 466 ? 30.625 6.598 24 1 46.72 466 GLN B C 1
ATOM 7867 O O . GLN B 1 466 ? 31.031 6.328 22.859 1 46.72 466 GLN B O 1
ATOM 7872 N N . GLN B 1 467 ? 29.406 6.293 24.234 1 55.03 467 GLN B N 1
ATOM 7873 C CA . GLN B 1 467 ? 28.438 6.227 23.156 1 55.03 467 GLN B CA 1
ATOM 7874 C C . GLN B 1 467 ? 28.359 7.555 22.406 1 55.03 467 GLN B C 1
ATOM 7876 O O . GLN B 1 467 ? 28.312 8.617 23.031 1 55.03 467 GLN B O 1
ATOM 7881 N N . GLU B 1 468 ? 28.672 7.531 21.172 1 64.5 468 GLU B N 1
ATOM 7882 C CA . GLU B 1 468 ? 28.641 8.672 20.266 1 64.5 468 GLU B CA 1
ATOM 7883 C C . GLU B 1 468 ? 27.25 9.297 20.219 1 64.5 468 GLU B C 1
ATOM 7885 O O . GLU B 1 468 ? 26.25 8.602 20.328 1 64.5 468 GLU B O 1
ATOM 7890 N N . ARG B 1 469 ? 27.156 10.492 20.359 1 77 469 ARG B N 1
ATOM 7891 C CA . ARG B 1 469 ? 25.938 11.289 20.234 1 77 469 ARG B CA 1
ATOM 7892 C C . ARG B 1 469 ? 25.219 11 18.938 1 77 469 ARG B C 1
ATOM 7894 O O . ARG B 1 469 ? 25.844 10.852 17.891 1 77 469 ARG B O 1
ATOM 7901 N N . GLU B 1 470 ? 23.953 10.719 19.219 1 87.56 470 GLU B N 1
ATOM 7902 C CA . GLU B 1 470 ? 23.094 10.531 18.047 1 87.56 470 GLU B CA 1
ATOM 7903 C C . GLU B 1 470 ? 22.25 11.781 17.781 1 87.56 470 GLU B C 1
ATOM 7905 O O . GLU B 1 470 ? 22.078 12.625 18.672 1 87.56 470 GLU B O 1
ATOM 7910 N N . THR B 1 471 ? 21.969 11.953 16.594 1 91.19 471 THR B N 1
ATOM 7911 C CA . THR B 1 471 ? 21.094 13.047 16.172 1 91.19 471 THR B CA 1
ATOM 7912 C C . THR B 1 471 ? 19.703 12.523 15.867 1 91.19 471 THR B C 1
ATOM 7914 O O . THR B 1 471 ? 19.547 11.531 15.148 1 91.19 471 THR B O 1
ATOM 7917 N N . LYS B 1 472 ? 18.734 13.133 16.5 1 95.31 472 LYS B N 1
ATOM 7918 C CA . LYS B 1 472 ? 17.344 12.805 16.219 1 95.31 472 LYS B CA 1
ATOM 7919 C C . LYS B 1 472 ? 16.656 13.93 15.438 1 95.31 472 LYS B C 1
ATOM 7921 O O . LYS B 1 472 ? 17.016 15.102 15.586 1 95.31 472 LYS B O 1
ATOM 7926 N N . LEU B 1 473 ? 15.703 13.516 14.656 1 98.44 473 LEU B N 1
ATOM 7927 C CA . LEU B 1 473 ? 15.016 14.477 13.797 1 98.44 473 LEU B CA 1
ATOM 7928 C C . LEU B 1 473 ? 13.648 14.836 14.375 1 98.44 473 LEU B C 1
ATOM 7930 O O . LEU B 1 473 ? 12.938 13.969 14.891 1 98.44 473 LEU B O 1
ATOM 7934 N N . ILE B 1 474 ? 13.281 16.109 14.289 1 98.5 474 ILE B N 1
ATOM 7935 C CA . ILE B 1 474 ? 11.945 16.578 14.648 1 98.5 474 ILE B CA 1
ATOM 7936 C C . ILE B 1 474 ? 11.344 17.359 13.484 1 98.5 474 ILE B C 1
ATOM 7938 O O . ILE B 1 474 ? 11.93 18.344 13.016 1 98.5 474 ILE B O 1
ATOM 7942 N N . PHE B 1 475 ? 10.258 16.875 12.961 1 98.88 475 PHE B N 1
ATOM 7943 C CA . PHE B 1 475 ? 9.422 17.609 12.016 1 98.88 475 PHE B CA 1
ATOM 7944 C C . PHE B 1 475 ? 8.195 18.188 12.711 1 98.88 475 PHE B C 1
ATOM 7946 O O . PHE B 1 475 ? 7.363 17.438 13.227 1 98.88 475 PHE B O 1
ATOM 7953 N N . SER B 1 476 ? 8.109 19.469 12.734 1 98.44 476 SER B N 1
ATOM 7954 C CA . SER B 1 476 ? 6.938 20.141 13.297 1 98.44 476 SER B CA 1
ATOM 7955 C C . SER B 1 476 ? 6.043 20.703 12.195 1 98.44 476 SER B C 1
ATOM 7957 O O . SER B 1 476 ? 6.348 21.75 11.617 1 98.44 476 SER B O 1
ATOM 7959 N N . LEU B 1 477 ? 4.941 20.016 12.008 1 98.56 477 LEU B N 1
ATOM 7960 C CA . LEU B 1 477 ? 4.023 20.344 10.914 1 98.56 477 LEU B CA 1
ATOM 7961 C C . LEU B 1 477 ? 2.914 21.266 11.398 1 98.56 477 LEU B C 1
ATOM 7963 O O . LEU B 1 477 ? 2.666 21.375 12.594 1 98.56 477 LEU B O 1
ATOM 7967 N N . PRO B 1 478 ? 2.299 21.984 10.414 1 96.69 478 PRO B N 1
ATOM 7968 C CA . PRO B 1 478 ? 1.187 22.859 10.797 1 96.69 478 PRO B CA 1
ATOM 7969 C C . PRO B 1 478 ? 0.025 22.094 11.43 1 96.69 478 PRO B C 1
ATOM 7971 O O . PRO B 1 478 ? -0.159 20.906 11.156 1 96.69 478 PRO B O 1
ATOM 7974 N N . GLY B 1 479 ? -0.763 22.828 12.148 1 95.62 479 GLY B N 1
ATOM 7975 C CA . GLY B 1 479 ? -1.906 22.234 12.812 1 95.62 479 GLY B CA 1
ATOM 7976 C C . GLY B 1 479 ? -3.09 22.016 11.891 1 95.62 479 GLY B C 1
ATOM 7977 O O . GLY B 1 479 ? -3.947 21.172 12.148 1 95.62 479 GLY B O 1
ATOM 7978 N N . ASN B 1 480 ? -3.189 22.859 10.82 1 95.69 480 ASN B N 1
ATOM 7979 C CA . ASN B 1 480 ? -4.25 22.641 9.844 1 95.69 480 ASN B CA 1
ATOM 7980 C C . ASN B 1 480 ? -4.113 21.281 9.164 1 95.69 480 ASN B C 1
ATOM 7982 O O . ASN B 1 480 ? -3.049 20.953 8.641 1 95.69 480 ASN B O 1
ATOM 7986 N N . PRO B 1 481 ? -5.168 20.531 9.117 1 97.06 481 PRO B N 1
ATOM 7987 C CA . PRO B 1 481 ? -5.062 19.109 8.734 1 97.06 481 PRO B CA 1
ATOM 7988 C C . PRO B 1 481 ? -4.555 18.922 7.309 1 97.06 481 PRO B C 1
ATOM 7990 O O . PRO B 1 481 ? -3.707 18.062 7.062 1 97.06 481 PRO B O 1
ATOM 7993 N N . ALA B 1 482 ? -5.062 19.656 6.336 1 96.88 482 ALA B N 1
ATOM 7994 C CA . ALA B 1 482 ? -4.57 19.531 4.969 1 96.88 482 ALA B CA 1
ATOM 7995 C C . ALA B 1 482 ? -3.082 19.859 4.891 1 96.88 482 ALA B C 1
ATOM 7997 O O . ALA B 1 482 ? -2.324 19.172 4.191 1 96.88 482 ALA B O 1
ATOM 7998 N N . SER B 1 483 ? -2.691 20.891 5.617 1 97.5 483 SER B N 1
ATOM 7999 C CA . SER B 1 483 ? -1.282 21.266 5.664 1 97.5 483 SER B CA 1
ATOM 8000 C C . SER B 1 483 ? -0.432 20.156 6.262 1 97.5 483 SER B C 1
ATOM 8002 O O . SER B 1 483 ? 0.658 19.859 5.766 1 97.5 483 SER B O 1
ATOM 8004 N N . ALA B 1 484 ? -0.939 19.594 7.293 1 98.44 484 ALA B N 1
ATOM 8005 C CA . ALA B 1 484 ? -0.204 18.531 7.969 1 98.44 484 ALA B CA 1
ATOM 8006 C C . ALA B 1 484 ? 0.044 17.359 7.031 1 98.44 484 ALA B C 1
ATOM 8008 O O . ALA B 1 484 ? 1.172 16.875 6.918 1 98.44 484 ALA B O 1
ATOM 8009 N N . LEU B 1 485 ? -0.954 16.938 6.324 1 98.38 485 LEU B N 1
ATOM 8010 C CA . LEU B 1 485 ? -0.843 15.789 5.43 1 98.38 485 LEU B CA 1
ATOM 8011 C C . LEU B 1 485 ? 0.039 16.109 4.23 1 98.38 485 LEU B C 1
ATOM 8013 O O . LEU B 1 485 ? 0.856 15.289 3.812 1 98.38 485 LEU B O 1
ATOM 8017 N N . VAL B 1 486 ? -0.134 17.312 3.693 1 98.62 486 VAL B N 1
ATOM 8018 C CA . VAL B 1 486 ? 0.671 17.719 2.545 1 98.62 486 VAL B CA 1
ATOM 8019 C C . VAL B 1 486 ? 2.146 17.75 2.938 1 98.62 486 VAL B C 1
ATOM 8021 O O . VAL B 1 486 ? 2.998 17.219 2.232 1 98.62 486 VAL B O 1
ATOM 8024 N N . THR B 1 487 ? 2.449 18.328 4.059 1 98.75 487 THR B N 1
ATOM 8025 C CA . THR B 1 487 ? 3.84 18.5 4.457 1 98.75 487 THR B CA 1
ATOM 8026 C C . THR B 1 487 ? 4.438 17.203 4.961 1 98.75 487 THR B C 1
ATOM 8028 O O . THR B 1 487 ? 5.645 16.984 4.859 1 98.75 487 THR B O 1
ATOM 8031 N N . LEU B 1 488 ? 3.625 16.266 5.492 1 98.81 488 LEU B N 1
ATOM 8032 C CA . LEU B 1 488 ? 4.082 14.906 5.758 1 98.81 488 LEU B CA 1
ATOM 8033 C C . LEU B 1 488 ? 4.664 14.273 4.496 1 98.81 488 LEU B C 1
ATOM 8035 O O . LEU B 1 488 ? 5.777 13.742 4.523 1 98.81 488 LEU B O 1
ATOM 8039 N N . ASN B 1 489 ? 3.945 14.391 3.482 1 98.44 489 ASN B N 1
ATOM 8040 C CA . ASN B 1 489 ? 4.324 13.773 2.217 1 98.44 489 ASN B CA 1
ATOM 8041 C C . ASN B 1 489 ? 5.516 14.484 1.582 1 98.44 489 ASN B C 1
ATOM 8043 O O . ASN B 1 489 ? 6.391 13.844 0.997 1 98.44 489 ASN B O 1
ATOM 8047 N N . LEU B 1 490 ? 5.586 15.773 1.714 1 98.25 490 LEU B N 1
ATOM 8048 C CA . LEU B 1 490 ? 6.582 16.562 1 1 98.25 490 LEU B CA 1
ATOM 8049 C C . LEU B 1 490 ? 7.926 16.516 1.718 1 98.25 490 LEU B C 1
ATOM 8051 O O . LEU B 1 490 ? 8.977 16.5 1.075 1 98.25 490 LEU B O 1
ATOM 8055 N N . PHE B 1 491 ? 7.867 16.516 3.035 1 98.62 491 PHE B N 1
ATOM 8056 C CA . PHE B 1 491 ? 9.117 16.766 3.74 1 98.62 491 PHE B CA 1
ATOM 8057 C C . PHE B 1 491 ? 9.516 15.562 4.586 1 98.62 491 PHE B C 1
ATOM 8059 O O . PHE B 1 491 ? 10.695 15.188 4.625 1 98.62 491 PHE B O 1
ATOM 8066 N N . VAL B 1 492 ? 8.586 14.945 5.262 1 98.88 492 VAL B N 1
ATOM 8067 C CA . VAL B 1 492 ? 8.906 13.836 6.152 1 98.88 492 VAL B CA 1
ATOM 8068 C C . VAL B 1 492 ? 9.234 12.594 5.332 1 98.88 492 VAL B C 1
ATOM 8070 O O . VAL B 1 492 ? 10.242 11.922 5.586 1 98.88 492 VAL B O 1
ATOM 8073 N N . LEU B 1 493 ? 8.422 12.289 4.383 1 98.56 493 LEU B N 1
ATOM 8074 C CA . LEU B 1 493 ? 8.547 11.055 3.605 1 98.56 493 LEU B CA 1
ATOM 8075 C C . LEU B 1 493 ? 9.93 10.961 2.959 1 98.56 493 LEU B C 1
ATOM 8077 O O . LEU B 1 493 ? 10.586 9.922 3.057 1 98.56 493 LEU B O 1
ATOM 8081 N N . PRO B 1 494 ? 10.469 12.023 2.303 1 98.06 494 PRO B N 1
ATOM 8082 C CA . PRO B 1 494 ? 11.812 11.906 1.72 1 98.06 494 PRO B CA 1
ATOM 8083 C C . PRO B 1 494 ? 12.875 11.57 2.758 1 98.06 494 PRO B C 1
ATOM 8085 O O . PRO B 1 494 ? 13.82 10.828 2.465 1 98.06 494 PRO B O 1
ATOM 8088 N N . SER B 1 495 ? 12.727 12.141 3.889 1 98.5 495 SER B N 1
ATOM 8089 C CA . SER B 1 495 ? 13.672 11.836 4.961 1 98.5 495 SER B CA 1
ATOM 8090 C C . SER B 1 495 ? 13.57 10.375 5.383 1 98.5 495 SER B C 1
ATOM 8092 O O . SER B 1 495 ? 14.594 9.703 5.539 1 98.5 495 SER B O 1
ATOM 8094 N N . LEU B 1 496 ? 12.391 9.875 5.582 1 98.62 496 LEU B N 1
ATOM 8095 C CA . LEU B 1 496 ? 12.188 8.477 5.945 1 98.62 496 LEU B CA 1
ATOM 8096 C C . LEU B 1 496 ? 12.742 7.547 4.871 1 98.62 496 LEU B C 1
ATOM 8098 O O . LEU B 1 496 ? 13.344 6.52 5.188 1 98.62 496 LEU B O 1
ATOM 8102 N N . TYR B 1 497 ? 12.484 7.918 3.615 1 97.62 497 TYR B N 1
ATOM 8103 C CA . TYR B 1 497 ? 13.008 7.133 2.502 1 97.62 497 TYR B CA 1
ATOM 8104 C C . TYR B 1 497 ? 14.531 7.09 2.531 1 97.62 497 TYR B C 1
ATOM 8106 O O . TYR B 1 497 ? 15.133 6.055 2.246 1 97.62 497 TYR B O 1
ATOM 8114 N N . LYS B 1 498 ? 15.133 8.195 2.859 1 97.25 498 LYS B N 1
ATOM 8115 C CA . LYS B 1 498 ? 16.578 8.188 2.992 1 97.25 498 LYS B CA 1
ATOM 8116 C C . LYS B 1 498 ? 17.031 7.254 4.109 1 97.25 498 LYS B C 1
ATOM 8118 O O . LYS B 1 498 ? 17.953 6.453 3.926 1 97.25 498 LYS B O 1
ATOM 8123 N N . LEU B 1 499 ? 16.422 7.297 5.227 1 97.81 499 LEU B N 1
ATOM 8124 C CA . LEU B 1 499 ? 16.766 6.484 6.391 1 97.81 499 LEU B CA 1
ATOM 8125 C C . LEU B 1 499 ? 16.609 4.996 6.078 1 97.81 499 LEU B C 1
ATOM 8127 O O . LEU B 1 499 ? 17.344 4.168 6.617 1 97.81 499 LEU B O 1
ATOM 8131 N N . MET B 1 500 ? 15.695 4.711 5.188 1 97.31 500 MET B N 1
ATOM 8132 C CA . MET B 1 500 ? 15.461 3.295 4.91 1 97.31 500 MET B CA 1
ATOM 8133 C C . MET B 1 500 ? 16.188 2.861 3.643 1 97.31 500 MET B C 1
ATOM 8135 O O . MET B 1 500 ? 15.922 1.785 3.104 1 97.31 500 MET B O 1
ATOM 8139 N N . GLY B 1 501 ? 16.969 3.719 3.068 1 96.75 501 GLY B N 1
ATOM 8140 C CA . GLY B 1 501 ? 17.922 3.314 2.051 1 96.75 501 GLY B CA 1
ATOM 8141 C C . GLY B 1 501 ? 17.375 3.428 0.64 1 96.75 501 GLY B C 1
ATOM 8142 O O . GLY B 1 501 ? 17.969 2.895 -0.303 1 96.75 501 GLY B O 1
ATOM 8143 N N . MET B 1 502 ? 16.328 4.117 0.416 1 94.62 502 MET B N 1
ATOM 8144 C CA . MET B 1 502 ? 15.734 4.246 -0.912 1 94.62 502 MET B CA 1
ATOM 8145 C C . MET B 1 502 ? 16.672 4.988 -1.859 1 94.62 502 MET B C 1
ATOM 8147 O O . MET B 1 502 ? 16.578 4.832 -3.078 1 94.62 502 MET B O 1
ATOM 8151 N N . GLY B 1 503 ? 17.531 5.773 -1.321 1 91.06 503 GLY B N 1
ATOM 8152 C CA . GLY B 1 503 ? 18.469 6.527 -2.141 1 91.06 503 GLY B CA 1
ATOM 8153 C C . GLY B 1 503 ? 19.688 5.719 -2.549 1 91.06 503 GLY B C 1
ATOM 8154 O O . GLY B 1 503 ? 20.531 6.199 -3.312 1 91.06 503 GLY B O 1
ATOM 8155 N N . GLU B 1 504 ? 19.75 4.535 -2.137 1 88.94 504 GLU B N 1
ATOM 8156 C CA . GLU B 1 504 ? 20.938 3.725 -2.344 1 88.94 504 GLU B CA 1
ATOM 8157 C C . GLU B 1 504 ? 20.891 2.99 -3.682 1 88.94 504 GLU B C 1
ATOM 8159 O O . GLU B 1 504 ? 21.859 2.348 -4.082 1 88.94 504 GLU B O 1
ATOM 8164 N N . LYS B 1 505 ? 19.734 3.117 -4.293 1 84.44 505 LYS B N 1
ATOM 8165 C CA . LYS B 1 505 ? 19.609 2.447 -5.582 1 84.44 505 LYS B CA 1
ATOM 8166 C C . LYS B 1 505 ? 20.438 3.162 -6.652 1 84.44 505 LYS B C 1
ATOM 8168 O O . LYS B 1 505 ? 20.406 4.391 -6.75 1 84.44 505 LYS B O 1
ATOM 8173 N N . GLN B 1 506 ? 21.25 2.338 -7.309 1 71.19 506 GLN B N 1
ATOM 8174 C CA . GLN B 1 506 ? 21.953 2.873 -8.469 1 71.19 506 GLN B CA 1
ATOM 8175 C C . GLN B 1 506 ? 20.984 3.104 -9.633 1 71.19 506 GLN B C 1
ATOM 8177 O O . GLN B 1 506 ? 20.312 2.176 -10.078 1 71.19 506 GLN B O 1
ATOM 8182 N N . THR B 1 507 ? 20.469 4.219 -9.664 1 65 507 THR B N 1
ATOM 8183 C CA . THR B 1 507 ? 19.406 4.516 -10.617 1 65 507 THR B CA 1
ATOM 8184 C C . THR B 1 507 ? 19.906 4.336 -12.055 1 65 507 THR B C 1
ATOM 8186 O O . THR B 1 507 ? 21.016 4.754 -12.383 1 65 507 THR B O 1
ATOM 8189 N N . ALA B 1 508 ? 19.062 3.506 -12.703 1 60.94 508 ALA B N 1
ATOM 8190 C CA . ALA B 1 508 ? 19.281 3.398 -14.148 1 60.94 508 ALA B CA 1
ATOM 8191 C C . ALA B 1 508 ? 19.219 4.77 -14.812 1 60.94 508 ALA B C 1
ATOM 8193 O O . ALA B 1 508 ? 18.547 5.676 -14.32 1 60.94 508 ALA B O 1
ATOM 8194 N N . PRO B 1 509 ? 20.016 4.984 -15.859 1 57.38 509 PRO B N 1
ATOM 8195 C CA . PRO B 1 509 ? 19.922 6.258 -16.578 1 57.38 509 PRO B CA 1
ATOM 8196 C C . PRO B 1 509 ? 18.5 6.617 -16.969 1 57.38 509 PRO B C 1
ATOM 8198 O O . PRO B 1 509 ? 17.75 5.758 -17.438 1 57.38 509 PRO B O 1
ATOM 8201 N N . GLY B 1 510 ? 17.969 7.777 -16.625 1 57.03 510 GLY B N 1
ATOM 8202 C CA . GLY B 1 510 ? 16.688 8.273 -17.078 1 57.03 510 GLY B CA 1
ATOM 8203 C C . GLY B 1 510 ? 15.617 8.211 -16 1 57.03 510 GLY B C 1
ATOM 8204 O O . GLY B 1 510 ? 14.523 8.758 -16.172 1 57.03 510 GLY B O 1
ATOM 8205 N N . LEU B 1 511 ? 15.93 7.453 -14.953 1 60.28 511 LEU B N 1
ATOM 8206 C CA . LEU B 1 511 ? 14.945 7.402 -13.875 1 60.28 511 LEU B CA 1
ATOM 8207 C C . LEU B 1 511 ? 15.281 8.414 -12.789 1 60.28 511 LEU B C 1
ATOM 8209 O O . LEU B 1 511 ? 16.453 8.727 -12.562 1 60.28 511 LEU B O 1
ATOM 8213 N N . SER B 1 512 ? 14.219 9.055 -12.297 1 59.53 512 SER B N 1
ATOM 8214 C CA . SER B 1 512 ? 14.398 10.07 -11.266 1 59.53 512 SER B CA 1
ATOM 8215 C C . SER B 1 512 ? 14.812 9.438 -9.938 1 59.53 512 SER B C 1
ATOM 8217 O O . SER B 1 512 ? 14.305 8.375 -9.57 1 59.53 512 SER B O 1
ATOM 8219 N N . SER B 1 513 ? 15.891 9.938 -9.336 1 62.94 513 SER B N 1
ATOM 8220 C CA . SER B 1 513 ? 16.422 9.477 -8.055 1 62.94 513 SER B CA 1
ATOM 8221 C C . SER B 1 513 ? 15.867 10.297 -6.898 1 62.94 513 SER B C 1
ATOM 8223 O O . SER B 1 513 ? 16.359 10.188 -5.766 1 62.94 513 SER B O 1
ATOM 8225 N N . THR B 1 514 ? 14.836 10.984 -7.156 1 74.12 514 THR B N 1
ATOM 8226 C CA . THR B 1 514 ? 14.383 11.852 -6.078 1 74.12 514 THR B CA 1
ATOM 8227 C C . THR B 1 514 ? 13.617 11.055 -5.023 1 74.12 514 THR B C 1
ATOM 8229 O O . THR B 1 514 ? 12.852 10.148 -5.359 1 74.12 514 THR B O 1
ATOM 8232 N N . LEU B 1 515 ? 14.047 11.312 -3.811 1 90.06 515 LEU B N 1
ATOM 8233 C CA . LEU B 1 515 ? 13.383 10.664 -2.682 1 90.06 515 LEU B CA 1
ATOM 8234 C C . LEU B 1 515 ? 12.023 11.305 -2.41 1 90.06 515 LEU B C 1
ATOM 8236 O O . LEU B 1 515 ? 11.867 12.516 -2.531 1 90.06 515 LEU B O 1
ATOM 8240 N N . GLY B 1 516 ? 11.141 10.516 -2.15 1 93.44 516 GLY B N 1
ATOM 8241 C CA . GLY B 1 516 ? 9.797 11 -1.881 1 93.44 516 GLY B CA 1
ATOM 8242 C C . GLY B 1 516 ? 8.773 10.5 -2.883 1 93.44 516 GLY B C 1
ATOM 8243 O O . GLY B 1 516 ? 8.922 9.414 -3.449 1 93.44 516 GLY B O 1
ATOM 8244 N N . LEU B 1 517 ? 7.723 11.312 -3.088 1 95.88 517 LEU B N 1
ATOM 8245 C CA . LEU B 1 517 ? 6.617 10.922 -3.957 1 95.88 517 LEU B CA 1
ATOM 8246 C C . LEU B 1 517 ? 7.051 10.914 -5.418 1 95.88 517 LEU B C 1
ATOM 8248 O O . LEU B 1 517 ? 7.828 11.773 -5.844 1 95.88 517 LEU B O 1
ATOM 8252 N N . PRO B 1 518 ? 6.543 9.945 -6.188 1 93.81 518 PRO B N 1
ATOM 8253 C CA . PRO B 1 518 ? 6.832 9.977 -7.621 1 93.81 518 PRO B CA 1
ATOM 8254 C C . PRO B 1 518 ? 6.336 11.25 -8.297 1 93.81 518 PRO B C 1
ATOM 8256 O O . PRO B 1 518 ? 5.191 11.656 -8.086 1 93.81 518 PRO B O 1
ATOM 8259 N N . LEU B 1 519 ? 7.211 11.875 -9 1 95.25 519 LEU B N 1
ATOM 8260 C CA . LEU B 1 519 ? 6.891 13.078 -9.75 1 95.25 519 LEU B CA 1
ATOM 8261 C C . LEU B 1 519 ? 6.535 12.742 -11.195 1 95.25 519 LEU B C 1
ATOM 8263 O O . LEU B 1 519 ? 7.352 12.164 -11.922 1 95.25 519 LEU B O 1
ATOM 8267 N N . VAL B 1 520 ? 5.309 13.055 -11.617 1 96 520 VAL B N 1
ATOM 8268 C CA . VAL B 1 520 ? 4.859 12.781 -12.977 1 96 520 VAL B CA 1
ATOM 8269 C C . VAL B 1 520 ? 4.355 14.062 -13.625 1 96 520 VAL B C 1
ATOM 8271 O O . VAL B 1 520 ? 4.227 15.094 -12.961 1 96 520 VAL B O 1
ATOM 8274 N N . SER B 1 521 ? 4.105 14.031 -14.953 1 97.44 521 SER B N 1
ATOM 8275 C CA . SER B 1 521 ? 3.445 15.117 -15.664 1 97.44 521 SER B CA 1
ATOM 8276 C C . SER B 1 521 ? 2.004 14.758 -16 1 97.44 521 SER B C 1
ATOM 8278 O O . SER B 1 521 ? 1.719 13.633 -16.422 1 97.44 521 SER B O 1
ATOM 8280 N N . VAL B 1 522 ? 1.127 15.68 -15.797 1 98.31 522 VAL B N 1
ATOM 8281 C CA . VAL B 1 522 ? -0.294 15.43 -16.031 1 98.31 522 VAL B CA 1
ATOM 8282 C C . VAL B 1 522 ? -0.902 16.609 -16.797 1 98.31 522 VAL B C 1
ATOM 8284 O O . VAL B 1 522 ? -0.495 17.75 -16.609 1 98.31 522 VAL B O 1
ATOM 8287 N N . SER B 1 523 ? -1.891 16.312 -17.609 1 98.12 523 SER B N 1
ATOM 8288 C CA . SER B 1 523 ? -2.65 17.344 -18.312 1 98.12 523 SER B CA 1
ATOM 8289 C C . SER B 1 523 ? -3.828 17.828 -17.469 1 98.12 523 SER B C 1
ATOM 8291 O O . SER B 1 523 ? -4.578 17.016 -16.922 1 98.12 523 SER B O 1
ATOM 8293 N N . LEU B 1 524 ? -3.982 19.125 -17.422 1 98 524 LEU B N 1
ATOM 8294 C CA . LEU B 1 524 ? -5.059 19.688 -16.609 1 98 524 LEU B CA 1
ATOM 8295 C C . LEU B 1 524 ? -6.402 19.547 -17.328 1 98 524 LEU B C 1
ATOM 8297 O O . LEU B 1 524 ? -6.5 19.812 -18.531 1 98 524 LEU B O 1
ATOM 8301 N N . THR B 1 525 ? -7.453 19.203 -16.594 1 96.75 525 THR B N 1
ATOM 8302 C CA . THR B 1 525 ? -8.781 19.047 -17.172 1 96.75 525 THR B CA 1
ATOM 8303 C C . THR B 1 525 ? -9.57 20.344 -17.078 1 96.75 525 THR B C 1
ATOM 8305 O O . THR B 1 525 ? -10.656 20.469 -17.641 1 96.75 525 THR B O 1
ATOM 8308 N N . HIS B 1 526 ? -9.148 21.328 -16.359 1 96.88 526 HIS B N 1
ATOM 8309 C CA . HIS B 1 526 ? -9.711 22.656 -16.203 1 96.88 526 HIS B CA 1
ATOM 8310 C C . HIS B 1 526 ? -8.648 23.656 -15.758 1 96.88 526 HIS B C 1
ATOM 8312 O O . HIS B 1 526 ? -7.5 23.281 -15.523 1 96.88 526 HIS B O 1
ATOM 8318 N N . ALA B 1 527 ? -9.055 24.891 -15.695 1 96.12 527 ALA B N 1
ATOM 8319 C CA . ALA B 1 527 ? -8.102 25.938 -15.328 1 96.12 527 ALA B CA 1
ATOM 8320 C C . ALA B 1 527 ? -7.859 25.969 -13.82 1 96.12 527 ALA B C 1
ATOM 8322 O O . ALA B 1 527 ? -8.75 25.625 -13.039 1 96.12 527 ALA B O 1
ATOM 8323 N N . PHE B 1 528 ? -6.648 26.359 -13.453 1 95.19 528 PHE B N 1
ATOM 8324 C CA . PHE B 1 528 ? -6.254 26.484 -12.055 1 95.19 528 PHE B CA 1
ATOM 8325 C C . PHE B 1 528 ? -5.672 27.859 -11.781 1 95.19 528 PHE B C 1
ATOM 8327 O O . PHE B 1 528 ? -4.754 28.312 -12.477 1 95.19 528 PHE B O 1
ATOM 8334 N N . PRO B 1 529 ? -6.211 28.562 -10.773 1 93.44 529 PRO B N 1
ATOM 8335 C CA . PRO B 1 529 ? -5.586 29.828 -10.398 1 93.44 529 PRO B CA 1
ATOM 8336 C C . PRO B 1 529 ? -4.191 29.656 -9.805 1 93.44 529 PRO B C 1
ATOM 8338 O O . PRO B 1 529 ? -3.91 28.609 -9.195 1 93.44 529 PRO B O 1
ATOM 8341 N N . LEU B 1 530 ? -3.336 30.656 -9.969 1 94.56 530 LEU B N 1
ATOM 8342 C CA . LEU B 1 530 ? -1.97 30.578 -9.469 1 94.56 530 LEU B CA 1
ATOM 8343 C C . LEU B 1 530 ? -1.758 31.562 -8.32 1 94.56 530 LEU B C 1
ATOM 8345 O O . LEU B 1 530 ? -2.311 32.656 -8.328 1 94.56 530 LEU B O 1
ATOM 8349 N N . ASP B 1 531 ? -1.045 31.109 -7.312 1 93.81 531 ASP B N 1
ATOM 8350 C CA . ASP B 1 531 ? -0.55 32 -6.273 1 93.81 531 ASP B CA 1
ATOM 8351 C C . ASP B 1 531 ? 0.643 32.812 -6.77 1 93.81 531 ASP B C 1
ATOM 8353 O O . ASP B 1 531 ? 1.548 32.281 -7.406 1 93.81 531 ASP B O 1
ATOM 8357 N N . PRO B 1 532 ? 0.677 34.125 -6.523 1 93.94 532 PRO B N 1
ATOM 8358 C CA . PRO B 1 532 ? 1.747 34.938 -7.078 1 93.94 532 PRO B CA 1
ATOM 8359 C C . PRO B 1 532 ? 3.09 34.719 -6.391 1 93.94 532 PRO B C 1
ATOM 8361 O O . PRO B 1 532 ? 4.141 35.031 -6.961 1 93.94 532 PRO B O 1
ATOM 8364 N N . LYS B 1 533 ? 3.088 34.188 -5.223 1 93.56 533 LYS B N 1
ATOM 8365 C CA . LYS B 1 533 ? 4.332 34.188 -4.457 1 93.56 533 LYS B CA 1
ATOM 8366 C C . LYS B 1 533 ? 4.734 32.75 -4.062 1 93.56 533 LYS B C 1
ATOM 8368 O O . LYS B 1 533 ? 5.926 32.469 -3.969 1 93.56 533 LYS B O 1
ATOM 8373 N N . ARG B 1 534 ? 3.777 31.938 -3.836 1 96.19 534 ARG B N 1
ATOM 8374 C CA . ARG B 1 534 ? 4.074 30.641 -3.23 1 96.19 534 ARG B CA 1
ATOM 8375 C C . ARG B 1 534 ? 3.771 29.5 -4.199 1 96.19 534 ARG B C 1
ATOM 8377 O O . ARG B 1 534 ? 2.848 29.594 -5.008 1 96.19 534 ARG B O 1
ATOM 8384 N N . THR B 1 535 ? 4.602 28.438 -4.105 1 97.56 535 THR B N 1
ATOM 8385 C CA . THR B 1 535 ? 4.246 27.203 -4.797 1 97.56 535 THR B CA 1
ATOM 8386 C C . THR B 1 535 ? 3.047 26.531 -4.129 1 97.56 535 THR B C 1
ATOM 8388 O O . THR B 1 535 ? 3.037 26.344 -2.91 1 97.56 535 THR B O 1
ATOM 8391 N N . GLU B 1 536 ? 2.096 26.266 -4.949 1 97.06 536 GLU B N 1
ATOM 8392 C CA . GLU B 1 536 ? 0.914 25.625 -4.398 1 97.06 536 GLU B CA 1
ATOM 8393 C C . GLU B 1 536 ? 0.944 24.109 -4.656 1 97.06 536 GLU B C 1
ATOM 8395 O O . GLU B 1 536 ? 1.238 23.672 -5.77 1 97.06 536 GLU B O 1
ATOM 8400 N N . TYR B 1 537 ? 0.706 23.391 -3.68 1 97.88 537 TYR B N 1
ATOM 8401 C CA . TYR B 1 537 ? 0.484 21.953 -3.781 1 97.88 537 TYR B CA 1
ATOM 8402 C C . TYR B 1 537 ? -1 21.625 -3.676 1 97.88 537 TYR B C 1
ATOM 8404 O O . TYR B 1 537 ? -1.509 21.359 -2.582 1 97.88 537 TYR B O 1
ATOM 8412 N N . HIS B 1 538 ? -1.588 21.594 -4.832 1 97.44 538 HIS B N 1
ATOM 8413 C CA . HIS B 1 538 ? -3.037 21.516 -4.984 1 97.44 538 HIS B CA 1
ATOM 8414 C C . HIS B 1 538 ? -3.508 20.062 -4.984 1 97.44 538 HIS B C 1
ATOM 8416 O O . HIS B 1 538 ? -3.021 19.25 -5.773 1 97.44 538 HIS B O 1
ATOM 8422 N N . ARG B 1 539 ? -4.449 19.719 -4.094 1 97.69 539 ARG B N 1
ATOM 8423 C CA . ARG B 1 539 ? -4.965 18.344 -4.035 1 97.69 539 ARG B CA 1
ATOM 8424 C C . ARG B 1 539 ? -5.816 18.031 -5.262 1 97.69 539 ARG B C 1
ATOM 8426 O O . ARG B 1 539 ? -6.699 18.812 -5.629 1 97.69 539 ARG B O 1
ATOM 8433 N N . ALA B 1 540 ? -5.527 16.891 -5.867 1 97.69 540 ALA B N 1
ATOM 8434 C CA . ALA B 1 540 ? -6.152 16.562 -7.141 1 97.69 540 ALA B CA 1
ATOM 8435 C C . ALA B 1 540 ? -6.328 15.047 -7.293 1 97.69 540 ALA B C 1
ATOM 8437 O O . ALA B 1 540 ? -5.832 14.273 -6.469 1 97.69 540 ALA B O 1
ATOM 8438 N N . ILE B 1 541 ? -7.121 14.68 -8.234 1 96.19 541 ILE B N 1
ATOM 8439 C CA . ILE B 1 541 ? -7.266 13.297 -8.68 1 96.19 541 ILE B CA 1
ATOM 8440 C C . ILE B 1 541 ? -6.652 13.141 -10.07 1 96.19 541 ILE B C 1
ATOM 8442 O O . ILE B 1 541 ? -7.016 13.859 -11 1 96.19 541 ILE B O 1
ATOM 8446 N N . VAL B 1 542 ? -5.699 12.266 -10.141 1 97.12 542 VAL B N 1
ATOM 8447 C CA . VAL B 1 542 ? -5.066 11.945 -11.414 1 97.12 542 VAL B CA 1
ATOM 8448 C C . VAL B 1 542 ? -5.664 10.656 -11.977 1 97.12 542 VAL B C 1
ATOM 8450 O O . VAL B 1 542 ? -5.676 9.625 -11.305 1 97.12 542 VAL B O 1
ATOM 8453 N N . THR B 1 543 ? -6.121 10.742 -13.188 1 95.88 543 THR B N 1
ATOM 8454 C CA . THR B 1 543 ? -6.695 9.602 -13.891 1 95.88 543 THR B CA 1
ATOM 8455 C C . THR B 1 543 ? -5.879 9.266 -15.133 1 95.88 543 THR B C 1
ATOM 8457 O O . THR B 1 543 ? -5.211 10.133 -15.695 1 95.88 543 THR B O 1
ATOM 8460 N N . ALA B 1 544 ? -5.855 8.039 -15.469 1 95.88 544 ALA B N 1
ATOM 8461 C CA . ALA B 1 544 ? -5.246 7.578 -16.719 1 95.88 544 ALA B CA 1
ATOM 8462 C C . ALA B 1 544 ? -6.305 7.363 -17.797 1 95.88 544 ALA B C 1
ATOM 8464 O O . ALA B 1 544 ? -7.215 6.547 -17.625 1 95.88 544 ALA B O 1
ATOM 8465 N N . SER B 1 545 ? -6.105 8.047 -18.859 1 93.19 545 SER B N 1
ATOM 8466 C CA . SER B 1 545 ? -7.062 7.945 -19.953 1 93.19 545 SER B CA 1
ATOM 8467 C C . SER B 1 545 ? -6.785 6.719 -20.812 1 93.19 545 SER B C 1
ATOM 8469 O O . SER B 1 545 ? -5.66 6.523 -21.281 1 93.19 545 SER B O 1
ATOM 8471 N N . ARG B 1 546 ? -7.824 6 -21.094 1 91.19 546 ARG B N 1
ATOM 8472 C CA . ARG B 1 546 ? -7.668 4.812 -21.938 1 91.19 546 ARG B CA 1
ATOM 8473 C C . ARG B 1 546 ? -7.578 5.184 -23.406 1 91.19 546 ARG B C 1
ATOM 8475 O O . ARG B 1 546 ? -7.066 4.41 -24.219 1 91.19 546 ARG B O 1
ATOM 8482 N N . SER B 1 547 ? -8.031 6.316 -23.75 1 91.94 547 SER B N 1
ATOM 8483 C CA . SER B 1 547 ? -8.117 6.711 -25.156 1 91.94 547 SER B CA 1
ATOM 8484 C C . SER B 1 547 ? -6.746 7.094 -25.703 1 91.94 547 SER B C 1
ATOM 8486 O O . SER B 1 547 ? -6.445 6.824 -26.875 1 91.94 547 SER B O 1
ATOM 8488 N N . ASP B 1 548 ? -5.914 7.668 -24.828 1 93.38 548 ASP B N 1
ATOM 8489 C CA . ASP B 1 548 ? -4.664 8.164 -25.391 1 93.38 548 ASP B CA 1
ATOM 8490 C C . ASP B 1 548 ? -3.48 7.816 -24.484 1 93.38 548 ASP B C 1
ATOM 8492 O O . ASP B 1 548 ? -2.338 8.172 -24.797 1 93.38 548 ASP B O 1
ATOM 8496 N N . GLY B 1 549 ? -3.74 7.195 -23.375 1 94.88 549 GLY B N 1
ATOM 8497 C CA . GLY B 1 549 ? -2.672 6.754 -22.484 1 94.88 549 GLY B CA 1
ATOM 8498 C C . GLY B 1 549 ? -2.049 7.887 -21.688 1 94.88 549 GLY B C 1
ATOM 8499 O O . GLY B 1 549 ? -0.96 7.734 -21.141 1 94.88 549 GLY B O 1
ATOM 8500 N N . ARG B 1 550 ? -2.725 9.023 -21.594 1 96.5 550 ARG B N 1
ATOM 8501 C CA . ARG B 1 550 ? -2.191 10.18 -20.891 1 96.5 550 ARG B CA 1
ATOM 8502 C C . ARG B 1 550 ? -2.789 10.297 -19.5 1 96.5 550 ARG B C 1
ATOM 8504 O O . ARG B 1 550 ? -3.846 9.719 -19.219 1 96.5 550 ARG B O 1
ATOM 8511 N N . LEU B 1 551 ? -2.047 10.945 -18.656 1 97.81 551 LEU B N 1
ATOM 8512 C CA . LEU B 1 551 ? -2.527 11.266 -17.312 1 97.81 551 LEU B CA 1
ATOM 8513 C C . LEU B 1 551 ? -3.227 12.625 -17.297 1 97.81 551 LEU B C 1
ATOM 8515 O O . LEU B 1 551 ? -2.738 13.586 -17.891 1 97.81 551 LEU B O 1
ATOM 8519 N N . TYR B 1 552 ? -4.387 12.664 -16.641 1 97.69 552 TYR B N 1
ATOM 8520 C CA . TYR B 1 552 ? -5.168 13.891 -16.484 1 97.69 552 TYR B CA 1
ATOM 8521 C C . TYR B 1 552 ? -5.426 14.203 -15.023 1 97.69 552 TYR B C 1
ATOM 8523 O O . TYR B 1 552 ? -5.574 13.297 -14.203 1 97.69 552 TYR B O 1
ATOM 8531 N N . ALA B 1 553 ? -5.488 15.461 -14.703 1 97.75 553 ALA B N 1
ATOM 8532 C CA . ALA B 1 553 ? -5.699 15.852 -13.312 1 97.75 553 ALA B CA 1
ATOM 8533 C C . ALA B 1 553 ? -6.914 16.766 -13.18 1 97.75 553 ALA B C 1
ATOM 8535 O O . ALA B 1 553 ? -7.121 17.656 -14.008 1 97.75 553 ALA B O 1
ATOM 8536 N N . SER B 1 554 ? -7.68 16.516 -12.18 1 96.25 554 SER B N 1
ATOM 8537 C CA . SER B 1 554 ? -8.805 17.359 -11.773 1 96.25 554 SER B CA 1
ATOM 8538 C C . SER B 1 554 ? -8.695 17.75 -10.305 1 96.25 554 SER B C 1
ATOM 8540 O O . SER B 1 554 ? -8.227 16.969 -9.477 1 96.25 554 SER B O 1
ATOM 8542 N N . SER B 1 555 ? -9.164 18.938 -10.047 1 96.31 555 SER B N 1
ATOM 8543 C CA . SER B 1 555 ? -9.133 19.438 -8.672 1 96.31 555 SER B CA 1
ATOM 8544 C C . SER B 1 555 ? -10.133 18.703 -7.793 1 96.31 555 SER B C 1
ATOM 8546 O O . SER B 1 555 ? -11.203 18.297 -8.258 1 96.31 555 SER B O 1
ATOM 8548 N N . THR B 1 556 ? -9.805 18.484 -6.539 1 93.25 556 THR B N 1
ATOM 8549 C CA . THR B 1 556 ? -10.766 17.922 -5.598 1 93.25 556 THR B CA 1
ATOM 8550 C C . THR B 1 556 ? -11.672 19.016 -5.027 1 93.25 556 THR B C 1
ATOM 8552 O O . THR B 1 556 ? -12.602 18.719 -4.277 1 93.25 556 THR B O 1
ATOM 8555 N N . GLY B 1 557 ? -11.492 20.141 -5.293 1 82.88 557 GLY B N 1
ATOM 8556 C CA . GLY B 1 557 ? -12.297 21.266 -4.832 1 82.88 557 GLY B CA 1
ATOM 8557 C C . GLY B 1 557 ? -11.906 22.578 -5.469 1 82.88 557 GLY B C 1
ATOM 8558 O O . GLY B 1 557 ? -10.82 23.109 -5.203 1 82.88 557 GLY B O 1
ATOM 8559 N N . LEU B 1 558 ? -12.852 22.922 -6.508 1 67.31 558 LEU B N 1
ATOM 8560 C CA . LEU B 1 558 ? -12.57 24.203 -7.16 1 67.31 558 LEU B CA 1
ATOM 8561 C C . LEU B 1 558 ? -13.312 25.344 -6.469 1 67.31 558 LEU B C 1
ATOM 8563 O O . LEU B 1 558 ? -14.414 25.156 -5.949 1 67.31 558 LEU B O 1
ATOM 8567 N N . GLY B 1 559 ? -12.711 26.438 -6.219 1 64.56 559 GLY B N 1
ATOM 8568 C CA . GLY B 1 559 ? -13.328 27.672 -5.789 1 64.56 559 GLY B CA 1
ATOM 8569 C C . GLY B 1 559 ? -13.625 27.703 -4.301 1 64.56 559 GLY B C 1
ATOM 8570 O O . GLY B 1 559 ? -13.641 26.672 -3.643 1 64.56 559 GLY B O 1
ATOM 8571 N N . GLY B 1 560 ? -13.688 28.609 -3.799 1 65.75 560 GLY B N 1
ATOM 8572 C CA . GLY B 1 560 ? -14.086 28.906 -2.43 1 65.75 560 GLY B CA 1
ATOM 8573 C C . GLY B 1 560 ? -13.164 28.281 -1.397 1 65.75 560 GLY B C 1
ATOM 8574 O O . GLY B 1 560 ? -11.969 28.562 -1.365 1 65.75 560 GLY B O 1
ATOM 8575 N N . VAL B 1 561 ? -13.75 27.344 -0.64 1 72.38 561 VAL B N 1
ATOM 8576 C CA . VAL B 1 561 ? -13.07 26.797 0.533 1 72.38 561 VAL B CA 1
ATOM 8577 C C . VAL B 1 561 ? -12.523 25.406 0.222 1 72.38 561 VAL B C 1
ATOM 8579 O O . VAL B 1 561 ? -11.961 24.75 1.096 1 72.38 561 VAL B O 1
ATOM 8582 N N . GLY B 1 562 ? -12.438 25.125 -1.019 1 81.81 562 GLY B N 1
ATOM 8583 C CA . GLY B 1 562 ? -12.172 23.734 -1.362 1 81.81 562 GLY B CA 1
ATOM 8584 C C . GLY B 1 562 ? -10.727 23.328 -1.13 1 81.81 562 GLY B C 1
ATOM 8585 O O . GLY B 1 562 ? -10.445 22.156 -0.864 1 81.81 562 GLY B O 1
ATOM 8586 N N . GLN B 1 563 ? -9.828 24.25 -1.182 1 89 563 GLN B N 1
ATOM 8587 C CA . GLN B 1 563 ? -8.414 23.922 -1.059 1 89 563 GLN B CA 1
ATOM 8588 C C . GLN B 1 563 ? -7.801 24.594 0.165 1 89 563 GLN B C 1
ATOM 8590 O O . GLN B 1 563 ? -6.582 24.766 0.24 1 89 563 GLN B O 1
ATOM 8595 N N . ARG B 1 564 ? -8.641 24.969 1.087 1 90.06 564 ARG B N 1
ATOM 8596 C CA . ARG B 1 564 ? -8.148 25.594 2.314 1 90.06 564 ARG B CA 1
ATOM 8597 C C . ARG B 1 564 ? -7.277 24.625 3.107 1 90.06 564 ARG B C 1
ATOM 8599 O O . ARG B 1 564 ? -7.504 23.422 3.082 1 90.06 564 ARG B O 1
ATOM 8606 N N . SER B 1 565 ? -6.336 25.203 3.826 1 90.06 565 SER B N 1
ATOM 8607 C CA . SER B 1 565 ? -5.348 24.422 4.566 1 90.06 565 SER B CA 1
ATOM 8608 C C . SER B 1 565 ? -6 23.641 5.703 1 90.06 565 SER B C 1
ATOM 8610 O O . SER B 1 565 ? -5.418 22.688 6.223 1 90.06 565 SER B O 1
ATOM 8612 N N . SER B 1 566 ? -7.172 24.047 6.082 1 89.38 566 SER B N 1
ATOM 8613 C CA . SER B 1 566 ? -7.855 23.391 7.18 1 89.38 566 SER B CA 1
ATOM 8614 C C . SER B 1 566 ? -8.773 22.281 6.672 1 89.38 566 SER B C 1
ATOM 8616 O O . SER B 1 566 ? -9.25 21.453 7.449 1 89.38 566 SER B O 1
ATOM 8618 N N . ARG B 1 567 ? -8.992 22.25 5.43 1 89.88 567 ARG B N 1
ATOM 8619 C CA . ARG B 1 567 ? -10 21.359 4.879 1 89.88 567 ARG B CA 1
ATOM 8620 C C . ARG B 1 567 ? -9.398 19.984 4.555 1 89.88 567 ARG B C 1
ATOM 8622 O O . ARG B 1 567 ? -9 19.734 3.418 1 89.88 567 ARG B O 1
ATOM 8629 N N . VAL B 1 568 ? -9.539 19.125 5.457 1 89.38 568 VAL B N 1
ATOM 8630 C CA . VAL B 1 568 ? -8.984 17.781 5.316 1 89.38 568 VAL B CA 1
ATOM 8631 C C . VAL B 1 568 ? -9.75 17.016 4.238 1 89.38 568 VAL B C 1
ATOM 8633 O O . VAL B 1 568 ? -9.203 16.109 3.607 1 89.38 568 VAL B O 1
ATOM 8636 N N . GLY B 1 569 ? -10.953 17.422 3.938 1 91.12 569 GLY B N 1
ATOM 8637 C CA . GLY B 1 569 ? -11.789 16.781 2.934 1 91.12 569 GLY B CA 1
ATOM 8638 C C . GLY B 1 569 ? -11.211 16.875 1.535 1 91.12 569 GLY B C 1
ATOM 8639 O O . GLY B 1 569 ? -11.555 16.062 0.666 1 91.12 569 GLY B O 1
ATOM 8640 N N . SER B 1 570 ? -10.367 17.812 1.325 1 91.81 570 SER B N 1
ATOM 8641 C CA . SER B 1 570 ? -9.75 17.969 0.013 1 91.81 570 SER B CA 1
ATOM 8642 C C . SER B 1 570 ? -8.797 16.812 -0.282 1 91.81 570 SER B C 1
ATOM 8644 O O . SER B 1 570 ? -8.398 16.609 -1.43 1 91.81 570 SER B O 1
ATOM 8646 N N . LEU B 1 571 ? -8.461 16.109 0.752 1 94.81 571 LEU B N 1
ATOM 8647 C CA . LEU B 1 571 ? -7.562 14.977 0.558 1 94.81 571 LEU B CA 1
ATOM 8648 C C . LEU B 1 571 ? -8.352 13.672 0.51 1 94.81 571 LEU B C 1
ATOM 8650 O O . LEU B 1 571 ? -7.781 12.609 0.247 1 94.81 571 LEU B O 1
ATOM 8654 N N . ALA B 1 572 ? -9.633 13.812 0.801 1 91.62 572 ALA B N 1
ATOM 8655 C CA . ALA B 1 572 ? -10.461 12.625 0.623 1 91.62 572 ALA B CA 1
ATOM 8656 C C . ALA B 1 572 ? -10.602 12.266 -0.854 1 91.62 572 ALA B C 1
ATOM 8658 O O . ALA B 1 572 ? -11.047 13.094 -1.656 1 91.62 572 ALA B O 1
ATOM 8659 N N . SER B 1 573 ? -10.094 11.133 -1.296 1 88.5 573 SER B N 1
ATOM 8660 C CA . SER B 1 573 ? -10.109 10.57 -2.641 1 88.5 573 SER B CA 1
ATOM 8661 C C . SER B 1 573 ? -8.977 11.133 -3.49 1 88.5 573 SER B C 1
ATOM 8663 O O . SER B 1 573 ? -8.773 10.719 -4.629 1 88.5 573 SER B O 1
ATOM 8665 N N . ALA B 1 574 ? -8.273 12.18 -2.918 1 96.25 574 ALA B N 1
ATOM 8666 C CA . ALA B 1 574 ? -7.121 12.688 -3.666 1 96.25 574 ALA B CA 1
ATOM 8667 C C . ALA B 1 574 ? -6.051 11.609 -3.82 1 96.25 574 ALA B C 1
ATOM 8669 O O . ALA B 1 574 ? -5.816 10.828 -2.902 1 96.25 574 ALA B O 1
ATOM 8670 N N . ASN B 1 575 ? -5.465 11.602 -5.035 1 96.88 575 ASN B N 1
ATOM 8671 C CA . ASN B 1 575 ? -4.34 10.688 -5.219 1 96.88 575 ASN B CA 1
ATOM 8672 C C . ASN B 1 575 ? -3.1 11.422 -5.723 1 96.88 575 ASN B C 1
ATOM 8674 O O . ASN B 1 575 ? -2.131 10.789 -6.148 1 96.88 575 ASN B O 1
ATOM 8678 N N . ALA B 1 576 ? -3.186 12.789 -5.664 1 98.38 576 ALA B N 1
ATOM 8679 C CA . ALA B 1 576 ? -2.025 13.539 -6.133 1 98.38 576 ALA B CA 1
ATOM 8680 C C . ALA B 1 576 ? -2.035 14.961 -5.578 1 98.38 576 ALA B C 1
ATOM 8682 O O . ALA B 1 576 ? -3.068 15.445 -5.113 1 98.38 576 ALA B O 1
ATOM 8683 N N . LEU B 1 577 ? -0.852 15.547 -5.578 1 98.5 577 LEU B N 1
ATOM 8684 C CA . LEU B 1 577 ? -0.65 16.969 -5.379 1 98.5 577 LEU B CA 1
ATOM 8685 C C . LEU B 1 577 ? -0.105 17.625 -6.645 1 98.5 577 LEU B C 1
ATOM 8687 O O . LEU B 1 577 ? 1.009 17.328 -7.074 1 98.5 577 LEU B O 1
ATOM 8691 N N . LEU B 1 578 ? -0.85 18.547 -7.234 1 98.19 578 LEU B N 1
ATOM 8692 C CA . LEU B 1 578 ? -0.318 19.328 -8.344 1 98.19 578 LEU B CA 1
ATOM 8693 C C . LEU B 1 578 ? 0.704 20.359 -7.848 1 98.19 578 LEU B C 1
ATOM 8695 O O . LEU B 1 578 ? 0.484 21.016 -6.836 1 98.19 578 LEU B O 1
ATOM 8699 N N . VAL B 1 579 ? 1.777 20.391 -8.562 1 98.25 579 VAL B N 1
ATOM 8700 C CA . VAL B 1 579 ? 2.795 21.391 -8.258 1 98.25 579 VAL B CA 1
ATOM 8701 C C . VAL B 1 579 ? 2.574 22.625 -9.117 1 98.25 579 VAL B C 1
ATOM 8703 O O . VAL B 1 579 ? 3.002 22.672 -10.273 1 98.25 579 VAL B O 1
ATOM 8706 N N . LEU B 1 580 ? 1.979 23.625 -8.516 1 97.69 580 LEU B N 1
ATOM 8707 C CA . LEU B 1 580 ? 1.698 24.875 -9.227 1 97.69 580 LEU B CA 1
ATOM 8708 C C . LEU B 1 580 ? 2.684 25.953 -8.82 1 97.69 580 LEU B C 1
ATOM 8710 O O . LEU B 1 580 ? 2.545 26.562 -7.75 1 97.69 580 LEU B O 1
ATOM 8714 N N . ARG B 1 581 ? 3.566 26.234 -9.648 1 96.88 581 ARG B N 1
ATOM 8715 C CA . ARG B 1 581 ? 4.59 27.234 -9.375 1 96.88 581 ARG B CA 1
ATOM 8716 C C . ARG B 1 581 ? 3.99 28.641 -9.367 1 96.88 581 ARG B C 1
ATOM 8718 O O . ARG B 1 581 ? 2.973 28.891 -10.023 1 96.88 581 ARG B O 1
ATOM 8725 N N . PRO B 1 582 ? 4.676 29.484 -8.641 1 96.38 582 PRO B N 1
ATOM 8726 C CA . PRO B 1 582 ? 4.141 30.844 -8.562 1 96.38 582 PRO B CA 1
ATOM 8727 C C . PRO B 1 582 ? 4.008 31.516 -9.93 1 96.38 582 PRO B C 1
ATOM 8729 O O . PRO B 1 582 ? 4.828 31.281 -10.82 1 96.38 582 PRO B O 1
ATOM 8732 N N . GLY B 1 583 ? 2.914 32.25 -10.047 1 94.94 583 GLY B N 1
ATOM 8733 C CA . GLY B 1 583 ? 2.67 32.969 -11.281 1 94.94 583 GLY B CA 1
ATOM 8734 C C . GLY B 1 583 ? 1.456 33.875 -11.219 1 94.94 583 GLY B C 1
ATOM 8735 O O . GLY B 1 583 ? 0.798 33.938 -10.18 1 94.94 583 GLY B O 1
ATOM 8736 N N . SER B 1 584 ? 1.237 34.562 -12.32 1 94.56 584 SER B N 1
ATOM 8737 C CA . SER B 1 584 ? 0.09 35.469 -12.406 1 94.56 584 SER B CA 1
ATOM 8738 C C . SER B 1 584 ? -1.058 34.812 -13.18 1 94.56 584 SER B C 1
ATOM 8740 O O . SER B 1 584 ? -0.833 34.125 -14.164 1 94.56 584 SER B O 1
ATOM 8742 N N . GLY B 1 585 ? -2.213 35.062 -12.672 1 94 585 GLY B N 1
ATOM 8743 C CA . GLY B 1 585 ? -3.381 34.594 -13.383 1 94 585 GLY B CA 1
ATOM 8744 C C . GLY B 1 585 ? -3.656 33.125 -13.133 1 94 585 GLY B C 1
ATOM 8745 O O . GLY B 1 585 ? -3.742 32.688 -11.984 1 94 585 GLY B O 1
ATOM 8746 N N . GLN B 1 586 ? -3.977 32.375 -14.25 1 95.56 586 GLN B N 1
ATOM 8747 C CA . GLN B 1 586 ? -4.328 30.953 -14.133 1 95.56 586 GLN B CA 1
ATOM 8748 C C . GLN B 1 586 ? -3.633 30.125 -15.203 1 95.56 586 GLN B C 1
ATOM 8750 O O . GLN B 1 586 ? -3.193 30.656 -16.219 1 95.56 586 GLN B O 1
ATOM 8755 N N . ILE B 1 587 ? -3.457 28.891 -14.93 1 96.69 587 ILE B N 1
ATOM 8756 C CA . ILE B 1 587 ? -3.002 27.922 -15.922 1 96.69 587 ILE B CA 1
ATOM 8757 C C . ILE B 1 587 ? -4.207 27.312 -16.625 1 96.69 587 ILE B C 1
ATOM 8759 O O . ILE B 1 587 ? -5.164 26.891 -15.977 1 96.69 587 ILE B O 1
ATOM 8763 N N . GLU B 1 588 ? -4.094 27.188 -17.906 1 97.38 588 GLU B N 1
ATOM 8764 C CA . GLU B 1 588 ? -5.254 26.812 -18.703 1 97.38 588 GLU B CA 1
ATOM 8765 C C . GLU B 1 588 ? -5.383 25.297 -18.797 1 97.38 588 GLU B C 1
ATOM 8767 O O . GLU B 1 588 ? -4.402 24.562 -18.609 1 97.38 588 GLU B O 1
ATOM 8772 N N . LYS B 1 589 ? -6.605 24.906 -19.109 1 97.5 589 LYS B N 1
ATOM 8773 C CA . LYS B 1 589 ? -6.883 23.516 -19.438 1 97.5 589 LYS B CA 1
ATOM 8774 C C . LYS B 1 589 ? -5.938 23 -20.516 1 97.5 589 LYS B C 1
ATOM 8776 O O . LYS B 1 589 ? -5.629 23.719 -21.469 1 97.5 589 LYS B O 1
ATOM 8781 N N . GLY B 1 590 ? -5.465 21.734 -20.312 1 96.88 590 GLY B N 1
ATOM 8782 C CA . GLY B 1 590 ? -4.652 21.094 -21.328 1 96.88 590 GLY B CA 1
ATOM 8783 C C . GLY B 1 590 ? -3.162 21.25 -21.094 1 96.88 590 GLY B C 1
ATOM 8784 O O . GLY B 1 590 ? -2.355 20.516 -21.672 1 96.88 590 GLY B O 1
ATOM 8785 N N . VAL B 1 591 ? -2.826 22.219 -20.312 1 97.06 591 VAL B N 1
ATOM 8786 C CA . VAL B 1 591 ? -1.413 22.438 -20.031 1 97.06 591 VAL B CA 1
ATOM 8787 C C . VAL B 1 591 ? -0.867 21.312 -19.172 1 97.06 591 VAL B C 1
ATOM 8789 O O . VAL B 1 591 ? -1.558 20.812 -18.281 1 97.06 591 VAL B O 1
ATOM 8792 N N . LEU B 1 592 ? 0.393 20.922 -19.469 1 97.5 592 LEU B N 1
ATOM 8793 C CA . LEU B 1 592 ? 1.086 19.906 -18.688 1 97.5 592 LEU B CA 1
ATOM 8794 C C . LEU B 1 592 ? 1.73 20.516 -17.453 1 97.5 592 LEU B C 1
ATOM 8796 O O . LEU B 1 592 ? 2.455 21.516 -17.547 1 97.5 592 LEU B O 1
ATOM 8800 N N . VAL B 1 593 ? 1.396 19.906 -16.297 1 97.88 593 VAL B N 1
ATOM 8801 C CA . VAL B 1 593 ? 2.002 20.344 -15.047 1 97.88 593 VAL B CA 1
ATOM 8802 C C . VAL B 1 593 ? 2.537 19.141 -14.273 1 97.88 593 VAL B C 1
ATOM 8804 O O . VAL B 1 593 ? 2.176 18 -14.57 1 97.88 593 VAL B O 1
ATOM 8807 N N . GLU B 1 594 ? 3.43 19.422 -13.367 1 97 594 GLU B N 1
ATOM 8808 C CA . GLU B 1 594 ? 3.969 18.391 -12.492 1 97 594 GLU B CA 1
ATOM 8809 C C . GLU B 1 594 ? 2.971 18 -11.406 1 97 594 GLU B C 1
ATOM 8811 O O . GLU B 1 594 ? 2.236 18.859 -10.906 1 97 594 GLU B O 1
ATOM 8816 N N . ALA B 1 595 ? 2.941 16.703 -11.109 1 97.94 595 ALA B N 1
ATOM 8817 C CA . ALA B 1 595 ? 2.115 16.172 -10.031 1 97.94 595 ALA B CA 1
ATOM 8818 C C . ALA B 1 595 ? 2.891 15.164 -9.195 1 97.94 595 ALA B C 1
ATOM 8820 O O . ALA B 1 595 ? 3.641 14.344 -9.734 1 97.94 595 ALA B O 1
ATOM 8821 N N . LEU B 1 596 ? 2.764 15.289 -7.914 1 97.44 596 LEU B N 1
ATOM 8822 C CA . LEU B 1 596 ? 3.283 14.305 -6.969 1 97.44 596 LEU B CA 1
ATOM 8823 C C . LEU B 1 596 ? 2.217 13.273 -6.613 1 97.44 596 LEU B C 1
ATOM 8825 O O . LEU B 1 596 ? 1.162 13.625 -6.078 1 97.44 596 LEU B O 1
ATOM 8829 N N . MET B 1 597 ? 2.518 12.016 -6.844 1 97 597 MET B N 1
ATOM 8830 C CA . MET B 1 597 ? 1.508 10.977 -6.672 1 97 597 MET B CA 1
ATOM 8831 C C . MET B 1 597 ? 1.443 10.516 -5.223 1 97 597 MET B C 1
ATOM 8833 O O . MET B 1 597 ? 2.426 10 -4.684 1 97 597 MET B O 1
ATOM 8837 N N . LEU B 1 598 ? 0.234 10.648 -4.645 1 97.44 598 LEU B N 1
ATOM 8838 C CA . LEU B 1 598 ? -0.025 10.188 -3.283 1 97.44 598 LEU B CA 1
ATOM 8839 C C . LEU B 1 598 ? -0.459 8.727 -3.275 1 97.44 598 LEU B C 1
ATOM 8841 O O . LEU B 1 598 ? -0.32 8.039 -2.264 1 97.44 598 LEU B O 1
ATOM 8845 N N . GLY B 1 599 ? -1.038 8.289 -4.328 1 94.69 599 GLY B N 1
ATOM 8846 C CA . GLY B 1 599 ? -1.575 6.953 -4.512 1 94.69 599 GLY B CA 1
ATOM 8847 C C . GLY B 1 599 ? -1.614 6.52 -5.965 1 94.69 599 GLY B C 1
ATOM 8848 O O . GLY B 1 599 ? -1.1 7.219 -6.84 1 94.69 599 GLY B O 1
ATOM 8849 N N . PRO B 1 600 ? -2.223 5.402 -6.23 1 93.25 600 PRO B N 1
ATOM 8850 C CA . PRO B 1 600 ? -2.27 4.891 -7.602 1 93.25 600 PRO B CA 1
ATOM 8851 C C . PRO B 1 600 ? -3.135 5.75 -8.523 1 93.25 600 PRO B C 1
ATOM 8853 O O . PRO B 1 600 ? -4.07 6.406 -8.062 1 93.25 600 PRO B O 1
ATOM 8856 N N . VAL B 1 601 ? -2.814 5.684 -9.82 1 94.62 601 VAL B N 1
ATOM 8857 C CA . VAL B 1 601 ? -3.648 6.352 -10.812 1 94.62 601 VAL B CA 1
ATOM 8858 C C . VAL B 1 601 ? -5.023 5.688 -10.867 1 94.62 601 VAL B C 1
ATOM 8860 O O . VAL B 1 601 ? -5.148 4.48 -10.641 1 94.62 601 VAL B O 1
ATOM 8863 N N . VAL B 1 602 ? -5.992 6.504 -11.117 1 92.44 602 VAL B N 1
ATOM 8864 C CA . VAL B 1 602 ? -7.348 5.992 -11.281 1 92.44 602 VAL B CA 1
ATOM 8865 C C . VAL B 1 602 ? -7.641 5.777 -12.758 1 92.44 602 VAL B C 1
ATOM 8867 O O . VAL B 1 602 ? -7.332 6.633 -13.594 1 92.44 602 VAL B O 1
ATOM 8870 N N . ALA B 1 603 ? -8.211 4.621 -13.078 1 90.88 603 ALA B N 1
ATOM 8871 C CA . ALA B 1 603 ? -8.523 4.316 -14.477 1 90.88 603 ALA B CA 1
ATOM 8872 C C . ALA B 1 603 ? -9.773 5.062 -14.93 1 90.88 603 ALA B C 1
ATOM 8874 O O . ALA B 1 603 ? -10.805 5.043 -14.242 1 90.88 603 ALA B O 1
ATOM 8875 N N . ALA B 1 604 ? -9.633 5.723 -16.016 1 86.56 604 ALA B N 1
ATOM 8876 C CA . ALA B 1 604 ? -10.773 6.41 -16.609 1 86.56 604 ALA B CA 1
ATOM 8877 C C . ALA B 1 604 ? -11.156 5.781 -17.953 1 86.56 604 ALA B C 1
ATOM 8879 O O . ALA B 1 604 ? -10.305 5.242 -18.656 1 86.56 604 ALA B O 1
ATOM 8880 N N . GLN B 1 605 ? -12.477 5.707 -18.359 1 75.19 605 GLN B N 1
ATOM 8881 C CA . GLN B 1 605 ? -12.945 5.109 -19.609 1 75.19 605 GLN B CA 1
ATOM 8882 C C . GLN B 1 605 ? -12.57 5.977 -20.797 1 75.19 605 GLN B C 1
ATOM 8884 O O . GLN B 1 605 ? -12.547 7.203 -20.703 1 75.19 605 GLN B O 1
#

pLDDT: mean 82.73, std 21.68, range [14.91, 98.88]